Protein AF-0000000075635005 (afdb_homodimer)

Sequence (986 aa):
MWQLSVVVLLAVATGSGFGANILHRALMYGLAAKGHNVTALSVDVEDNPPPDVHFIKIEGVYEALFEEDSEGLDFFAMGELGPFAMVSMFNEYMVSGCEVALRSEGVRTLVRYPDDFKFDVIINDFLLGPCLSALAQHKFGRPPYIGATAFHGLSSTAPLSGAYSYSGLIPHNEFDAPEGMSYTERFMNFLYNHWEEVSKSYQVYDKIDEMVRRINPDIPHVGQIEKDARIILLNSHPVVQYSEPAMPNVISVGGMQITEPKQLPDDLKSIVENAEQGVILFSLGTNVRSDLLGNDRVVEILNAMEQLPQYNFLWKFESDSMPMKIPKNVHIRKWIPQNDLLAHPNSKLFITHSGLLSTQEAIWHGVPIIGFPAFADQNRNINYCVQLGVARRLSLRKINSQDLVTAIRQIMTDQSYRDKMTQLSKLFRDQKESPLERAVWWVEWVLRNPAGSTVMQSNAVNIGWVSKYSLDVIVPLVMAAVVVLQLGPDCRKMWQLSVVVLLAVATGSGFGANILHRALMYGLAAKGHNVTALSVDVEDNPPPDVHFIKIEGVYEALFEEDSEGLDFFAMGELGPFAMVSMFNEYMVSGCEVALRSEGVRTLVRYPDDFKFDVIINDFLLGPCLSALAQHKFGRPPYIGATAFHGLSSTAPLSGAYSYSGLIPHNEFDAPEGMSYTERFMNFLYNHWEEVSKSYQVYDKIDEMVRRINPDIPHVGQIEKDARIILLNSHPVVQYSEPAMPNVISVGGMQITEPKQLPDDLKSIVENAEQGVILFSLGTNVRSDLLGNDRVVEILNAMEQLPQYNFLWKFESDSMPMKIPKNVHIRKWIPQNDLLAHPNSKLFITHSGLLSTQEAIWHGVPIIGFPAFADQNRNINYCVQLGVARRLSLRKINSQDLVTAIRQIMTDQSYRDKMTQLSKLFRDQKESPLERAVWWVEWVLRNPAGSTVMQSNAVNIGWVSKYSLDVIVPLVMAAVVVLQLGPDCRK

Foldseek 3Di:
DPPDPAFEEEEEELDLAPVWVLLVLLLQLLLVVVPHAYEYAYCDDDPDDDPSYHYQHQPDLNCQADPDVHVHPPLLVQLPDDLLVNLLVQQVSLLVSLVSRCPGVSLVVLLPPDQQDAGQEYEYAPSSHLQSVLLNCVSRVNHAYEYETQDDFLLSLCLQFLGDDDLLQAAGLFQQDFRPHDPVRSVVSVVSSLCSVVCCVPSHQVSSQVVNVVVPVPGPRSSVSSNRHLAYEHQDDVLQAPDDDHAQRYDHLHCSSQDDADDFDPVVCVLQVPLPLFEEEADAGRPDAPQPLDQVLLVQQQLLVQVPQSYAYEHQHQDPDHPDDRHPRYHYDVDGPLLNRLLDPRHAEYEYQQDRNNSSSNLLNQHAYEHAHRGGNRSRSQSVCVVLVQYHYDHSVPDGSVVVNVRVVCSSPPCVNSVSSVVSNCVSPPDPDHSSVVSSVVVVVCSVPVPNSSVSHDCSSVDDPCVSVVVVPVVVVVVVVVVCVCPDPPVVD/DPPDPAFEEEEEELDLAPVWVLLVLLLQLLLVVVPHAYEYAYCDDDPDDDPSYHYQHQPDLNCQADPDVHPHPPLLVQLPDDLLVNLLVQQVSLLVSLVSRCPGVSLVVLLPPDQQDAGQEYEYAPSSHLQSVLLNCVSRVNHAYEYETQDDFLLSLCLQFLGDDDLLQAAGLFQQDFRPDDPVRSVVSVVSSLCSVVCCVPSHQVSSQVVNCVVPVPGPRSSVSSNRHLAYEHQDDVLQAPDDDHAQRYDHLHCSSQDDADDFPPVVVVLQVPLPLFEEEAEAGRPDAPQPLDQVLLVQQQLLVQVPQSYAYEHQHQDPDHPDDRHPRYHYDVDGPLLNRLLDPRHAEYEYQQDRNNSSSNLLNQHAYEHAHRGGNRSRSQSVCVVLVQYHYDHSVPDGSVVVNVRVCCSSPPCVNSVSSVVSNCVSPPDPDHSSVVSSVVVVVCSVPVPNSSVSHDCSSVDDPCVSVVVVPVVVVVVVVVVCVCPDPPNVD

Nearest PDB structures (foldseek):
  2o6l-assembly1_B  TM=9.512E-01  e=5.971E-15  Homo sapiens
  2o6l-assembly1_A  TM=9.530E-01  e=8.241E-15  Homo sapiens
  7yf5-assembly1_A  TM=9.350E-01  e=2.287E-14  Homo sapiens
  7cjx-assembly2_B  TM=9.407E-01  e=2.287E-14  Homo sapiens
  8sfu-assembly2_B  TM=7.280E-01  e=3.234E-18  Tetranychus urticae

Secondary structure (DSSP, 8-state):
---PPP-EEEEEE----HHHHHHHHHHHHHHHHTT-EEEEEESS--SS--TTEEEEE-TTHHHHHH-TTS----HHHHTTS-HHHHHHHHHHHHHHHHHHHHTSHHHHHHHTS-TT---SEEEEEGGG-SHHHHHHHHHTT---EEEEESS--GGGGHHHH-PPP-TTTS--TT----SS--HHHHHHHHHHHHHHHHHHIIIIIHHHHHHHHHH-TTSPPHHHHHTTEEEEEES--TTTS----B-TTEEE-TTTT-PPPPPPPHHHHHHHHT-TT-EEEEE-TTTS-GGGS-HHHHHHHHHHHHT-TTSEEEEE-S-S--SSPPPTTEEEES---HHHHHTSTTEEEEEE---HHHHHHHHHHT--EEE---STTHHHHHHHHHHTTSEEE--STT--HHHHHHHHHHHHH-HHHHHHHHHHHHHHH--SS-HHHHHHHHHHHHHH-TTGGGGG--GGGGS-HHHHTTHHHHHHHHHHHHHHHHHSGGGG-/---PPP-EEEEEE----HHHHHHHHHHHHHHHHTT-EEEEEESS--SS--TTEEEEE-TTHHHHHH-TTS----HHHHTTS-HHHHHHHHHHHHHHHHHHHHTSHHHHHHHTS-TT---SEEEEEGGG-SHHHHHHHHHTT---EEEEESS--GGGGHHHH-PPP-TTTS--TT----SS--HHHHHHHHHHHHHHHHHHIIIIIHHHHHHHHHH-TTSPPHHHHHTTEEEEEES--TTTS----B-TTEEE-TTTT-PPPPPPPHHHHHHHHT-TT-EEEEE-TTTS-GGGS-HHHHHHHHHHHHT-TTSEEEEE-S-S--SSPPPTTEEEES---HHHHHHSTTEEEEEE---HHHHHHHHHHT--EEE---STTHHHHHHHHHHTTSEEE--STT--HHHHHHHHHHHHH-HHHHHHHHHHHHHHH--SS-HHHHHHHHHHHHHH-TTGGGGG--GGGGS-HHHHTTHHHHHHHHHHHHHHHHHSGGG--

pLDDT: mean 89.86, std 10.57, range [29.72, 98.81]

Structure (mmCIF, N/CA/C/O backbone):
data_AF-0000000075635005-model_v1
#
loop_
_entity.id
_entity.type
_entity.pdbx_description
1 polymer UDP-glucuronosyltransferase
#
loop_
_atom_site.group_PDB
_atom_site.id
_atom_site.type_symbol
_atom_site.label_atom_id
_atom_site.label_alt_id
_atom_site.label_comp_id
_atom_site.label_asym_id
_atom_site.label_entity_id
_atom_site.label_seq_id
_atom_site.pdbx_PDB_ins_code
_atom_site.Cartn_x
_atom_site.Cartn_y
_atom_site.Cartn_z
_atom_site.occupancy
_atom_site.B_iso_or_equiv
_atom_site.auth_seq_id
_atom_site.auth_comp_id
_atom_site.auth_asym_id
_atom_site.auth_atom_id
_atom_site.pdbx_PDB_model_num
ATOM 1 N N . MET A 1 1 ? 13.18 -12.695 18.797 1 37.03 1 MET A N 1
ATOM 2 C CA . MET A 1 1 ? 13.219 -11.234 18.812 1 37.03 1 MET A CA 1
ATOM 3 C C . MET A 1 1 ? 14.609 -10.727 18.438 1 37.03 1 MET A C 1
ATOM 5 O O . MET A 1 1 ? 15.602 -11.109 19.062 1 37.03 1 MET A O 1
ATOM 9 N N . TRP A 1 2 ? 14.844 -10.438 17.219 1 46.59 2 TRP A N 1
ATOM 10 C CA . TRP A 1 2 ? 16.188 -10.039 16.812 1 46.59 2 TRP A CA 1
ATOM 11 C C . TRP A 1 2 ? 16.719 -8.93 17.703 1 46.59 2 TRP A C 1
ATOM 13 O O . TRP A 1 2 ? 16 -7.977 18.031 1 46.59 2 TRP A O 1
ATOM 23 N N . GLN A 1 3 ? 17.484 -9.281 18.672 1 56.91 3 GLN A N 1
ATOM 24 C CA . GLN A 1 3 ? 18.109 -8.281 19.531 1 56.91 3 GLN A CA 1
ATOM 25 C C . GLN A 1 3 ? 19.016 -7.359 18.734 1 56.91 3 GLN A C 1
ATOM 27 O O . GLN A 1 3 ? 20.016 -7.805 18.172 1 56.91 3 GLN A O 1
ATOM 32 N N . LEU A 1 4 ? 18.469 -6.418 18.094 1 65.31 4 LEU A N 1
ATOM 33 C CA . LEU A 1 4 ? 19.266 -5.426 17.391 1 65.31 4 LEU A CA 1
ATOM 34 C C . LEU A 1 4 ? 20.188 -4.691 18.359 1 65.31 4 LEU A C 1
ATOM 36 O O . LEU A 1 4 ? 19.781 -4.324 19.453 1 65.31 4 LEU A O 1
ATOM 40 N N . SER A 1 5 ? 21.484 -4.793 18.109 1 71.56 5 SER A N 1
ATOM 41 C CA . SER A 1 5 ? 22.438 -3.982 18.859 1 71.56 5 SER A CA 1
ATOM 42 C C . SER A 1 5 ? 22.125 -2.496 18.75 1 71.56 5 SER A C 1
ATOM 44 O O . SER A 1 5 ? 21.422 -2.08 17.812 1 71.56 5 SER A O 1
ATOM 46 N N . VAL A 1 6 ? 22.484 -1.845 19.719 1 76.38 6 VAL A N 1
ATOM 47 C CA . VAL A 1 6 ? 22.359 -0.391 19.75 1 76.38 6 VAL A CA 1
ATOM 48 C C . VAL A 1 6 ? 23.062 0.214 18.531 1 76.38 6 VAL A C 1
ATOM 50 O O . VAL A 1 6 ? 24.188 -0.155 18.203 1 76.38 6 VAL A O 1
ATOM 53 N N . VAL A 1 7 ? 22.203 0.984 17.812 1 87.25 7 VAL A N 1
ATOM 54 C CA . VAL A 1 7 ? 22.75 1.587 16.594 1 87.25 7 VAL A CA 1
ATOM 55 C C . VAL A 1 7 ? 22.766 3.107 16.734 1 87.25 7 VAL A C 1
ATOM 57 O O . VAL A 1 7 ? 22.172 3.656 17.672 1 87.25 7 VAL A O 1
ATOM 60 N N . VAL A 1 8 ? 23.531 3.74 15.922 1 92.5 8 VAL A N 1
ATOM 61 C CA . VAL A 1 8 ? 23.641 5.195 15.852 1 92.5 8 VAL A CA 1
ATOM 62 C C . VAL A 1 8 ? 22.969 5.707 14.578 1 92.5 8 VAL A C 1
ATOM 64 O O . VAL A 1 8 ? 23.266 5.234 13.477 1 92.5 8 VAL A O 1
ATOM 67 N N . LEU A 1 9 ? 22.031 6.637 14.773 1 96.38 9 LEU A N 1
ATOM 68 C CA . LEU A 1 9 ? 21.266 7.137 13.633 1 96.38 9 LEU A CA 1
ATOM 69 C C . LEU A 1 9 ? 21.406 8.648 13.516 1 96.38 9 LEU A C 1
ATOM 71 O O . LEU A 1 9 ? 21.625 9.344 14.516 1 96.38 9 LEU A O 1
ATOM 75 N N . LEU A 1 10 ? 21.297 9.156 12.289 1 96.81 10 LEU A N 1
ATOM 76 C CA . LEU A 1 10 ? 21.203 10.586 12.008 1 96.81 10 LEU A CA 1
ATOM 77 C C . LEU A 1 10 ? 19.812 10.945 11.492 1 96.81 10 LEU A C 1
ATOM 79 O O . LEU A 1 10 ? 19.359 10.383 10.5 1 96.81 10 LEU A O 1
ATOM 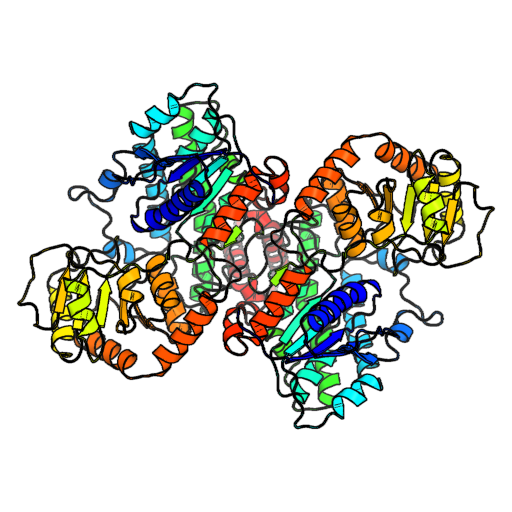83 N N . ALA A 1 11 ? 19.156 11.766 12.18 1 95.19 11 ALA A N 1
ATOM 84 C CA . ALA A 1 11 ? 17.891 12.336 11.727 1 95.19 11 ALA A CA 1
ATOM 85 C C . ALA A 1 11 ? 18.078 13.758 11.219 1 95.19 11 ALA A C 1
ATOM 87 O O . ALA A 1 11 ? 18.594 14.617 11.938 1 95.19 11 ALA A O 1
ATOM 88 N N . VAL A 1 12 ? 17.672 13.945 9.969 1 91.75 12 VAL A N 1
ATOM 89 C CA . VAL A 1 12 ? 17.75 15.273 9.367 1 91.75 12 VAL A CA 1
ATOM 90 C C . VAL A 1 12 ? 16.344 15.867 9.258 1 91.75 12 VAL A C 1
ATOM 92 O O . VAL A 1 12 ? 15.539 15.406 8.453 1 91.75 12 VAL A O 1
ATOM 95 N N . ALA A 1 13 ? 16.094 16.812 10.078 1 85.62 13 ALA A N 1
ATOM 96 C CA . ALA A 1 13 ? 14.773 17.438 10.125 1 85.62 13 ALA A CA 1
ATOM 97 C C . ALA A 1 13 ? 14.859 18.922 9.734 1 85.62 13 ALA A C 1
ATOM 99 O O . ALA A 1 13 ? 15.203 19.766 10.562 1 85.62 13 ALA A O 1
ATOM 100 N N . THR A 1 14 ? 14.5 19.156 8.477 1 76.56 14 THR A N 1
ATOM 101 C CA . THR A 1 14 ? 14.727 20.5 7.957 1 76.56 14 THR A CA 1
ATOM 102 C C . THR A 1 14 ? 13.406 21.266 7.832 1 76.56 14 THR A C 1
ATOM 104 O O . THR A 1 14 ? 13.406 22.469 7.551 1 76.56 14 THR A O 1
ATOM 107 N N . GLY A 1 15 ? 12.383 20.484 7.965 1 67.62 15 GLY A N 1
ATOM 108 C CA . GLY A 1 15 ? 11.109 21.156 7.762 1 67.62 15 GLY A CA 1
ATOM 109 C C . GLY A 1 15 ? 10.883 22.297 8.742 1 67.62 15 GLY A C 1
ATOM 110 O O . GLY A 1 15 ? 11.086 22.125 9.945 1 67.62 15 GLY A O 1
ATOM 111 N N . SER A 1 16 ? 10.586 23.391 8.227 1 57.59 16 SER A N 1
ATOM 112 C CA . SER A 1 16 ? 10.547 24.625 9.008 1 57.59 16 SER A CA 1
ATOM 113 C C . SER A 1 16 ? 9.234 24.766 9.766 1 57.59 16 SER A C 1
ATOM 115 O O . SER A 1 16 ? 9.102 25.609 10.648 1 57.59 16 SER A O 1
ATOM 117 N N . GLY A 1 17 ? 8.336 23.875 9.438 1 65.75 17 GLY A N 1
ATOM 118 C CA . GLY A 1 17 ? 7.109 24.031 10.203 1 65.75 17 GLY A CA 1
ATOM 119 C C . GLY A 1 17 ? 7.137 23.297 11.531 1 65.75 17 GLY A C 1
ATOM 120 O O . GLY A 1 17 ? 7.582 22.156 11.609 1 65.75 17 GLY A O 1
ATOM 121 N N . PHE A 1 18 ? 6.75 24.062 12.547 1 67.19 18 PHE A N 1
ATOM 122 C CA . PHE A 1 18 ? 6.75 23.5 13.898 1 67.19 18 PHE A CA 1
ATOM 123 C C . PHE A 1 18 ? 5.973 22.188 13.938 1 67.19 18 PHE A C 1
ATOM 125 O O . PHE A 1 18 ? 6.395 21.234 14.594 1 67.19 18 PHE A O 1
ATOM 132 N N . GLY A 1 19 ? 4.941 22.188 13.203 1 73.81 19 GLY A N 1
ATOM 133 C CA . GLY A 1 19 ? 4.117 20.984 13.188 1 73.81 19 GLY A CA 1
ATOM 134 C C . GLY A 1 19 ? 4.84 19.766 12.633 1 73.81 19 GLY A C 1
ATOM 135 O O . GLY A 1 19 ? 4.703 18.672 13.164 1 73.81 19 GLY A O 1
ATOM 136 N N . ALA A 1 20 ? 5.598 20 11.672 1 78 20 ALA A N 1
ATOM 137 C CA . ALA A 1 20 ? 6.34 18.906 11.062 1 78 20 ALA A CA 1
ATOM 138 C C . ALA A 1 20 ? 7.34 18.297 12.047 1 78 20 ALA A C 1
ATOM 140 O O . ALA A 1 20 ? 7.562 17.094 12.055 1 78 20 ALA A O 1
ATOM 141 N N . ASN A 1 21 ? 7.844 19.156 12.844 1 85.12 21 ASN A N 1
ATOM 142 C CA . ASN A 1 21 ? 8.883 18.703 13.758 1 85.12 21 ASN A CA 1
ATOM 143 C C . ASN A 1 21 ? 8.297 17.875 14.906 1 85.12 21 ASN A C 1
ATOM 145 O O . ASN A 1 21 ? 9 17.094 15.539 1 85.12 21 ASN A O 1
ATOM 149 N N . ILE A 1 22 ? 7.02 18.078 15.133 1 86.69 22 ILE A N 1
ATOM 150 C CA . ILE A 1 22 ? 6.367 17.281 16.156 1 86.69 22 ILE A CA 1
ATOM 151 C C . ILE A 1 22 ? 6.398 15.805 15.75 1 86.69 22 ILE A C 1
ATOM 153 O O . ILE A 1 22 ? 6.703 14.938 16.562 1 86.69 22 ILE A O 1
ATOM 157 N N . LEU A 1 23 ? 6.148 15.555 14.555 1 89.62 23 LEU A N 1
ATOM 158 C CA . LEU A 1 23 ? 6.148 14.188 14.047 1 89.62 23 LEU A CA 1
ATOM 159 C C . LEU A 1 23 ? 7.551 13.594 14.086 1 89.62 23 LEU A C 1
ATOM 161 O O . LEU A 1 23 ? 7.738 12.453 14.523 1 89.62 23 LEU A O 1
ATOM 165 N N . HIS A 1 24 ? 8.477 14.32 13.633 1 91.75 24 HIS A N 1
ATOM 166 C CA . HIS A 1 24 ? 9.852 13.836 13.594 1 91.75 24 HIS A CA 1
ATOM 167 C C . HIS A 1 24 ? 10.383 13.578 15.008 1 91.75 24 HIS A C 1
ATOM 169 O O . HIS A 1 24 ? 11.109 12.609 15.234 1 91.75 24 HIS A O 1
ATOM 175 N N . ARG A 1 25 ? 10.016 14.43 15.891 1 91.88 25 ARG A N 1
ATOM 176 C CA . ARG A 1 25 ? 10.43 14.242 17.281 1 91.88 25 ARG A CA 1
ATOM 177 C C . ARG A 1 25 ? 9.867 12.945 17.859 1 91.88 25 ARG A C 1
ATOM 179 O O . ARG A 1 25 ? 10.547 12.234 18.594 1 91.88 25 ARG A O 1
ATOM 186 N N . ALA A 1 26 ? 8.617 12.742 17.547 1 93.38 26 ALA A N 1
ATOM 187 C CA . ALA A 1 26 ? 8.008 11.492 18 1 93.38 26 ALA A CA 1
ATOM 188 C C . ALA A 1 26 ? 8.812 10.289 17.531 1 93.38 26 ALA A C 1
ATOM 190 O O . ALA A 1 26 ? 9.062 9.359 18.297 1 93.38 26 ALA A O 1
ATOM 191 N N . LEU A 1 27 ? 9.219 10.297 16.297 1 95.44 27 LEU A N 1
ATOM 192 C CA . LEU A 1 27 ? 10.008 9.203 15.742 1 95.44 27 LEU A CA 1
ATOM 193 C C . LEU A 1 27 ? 11.359 9.102 16.438 1 95.44 27 LEU A C 1
ATOM 195 O O . LEU A 1 27 ? 11.766 8.008 16.859 1 95.44 27 LEU A O 1
ATOM 199 N N . MET A 1 28 ? 12.055 10.266 16.625 1 95.25 28 MET A N 1
ATOM 200 C CA . MET A 1 28 ? 13.375 10.289 17.266 1 95.25 28 MET A CA 1
ATOM 201 C C . MET A 1 28 ? 13.297 9.758 18.688 1 95.25 28 MET A C 1
ATOM 203 O O . MET A 1 28 ? 14.117 8.93 19.094 1 95.25 28 MET A O 1
ATOM 207 N N . TYR A 1 29 ? 12.328 10.188 19.375 1 95 29 TYR A N 1
ATOM 208 C CA . TYR A 1 29 ? 12.188 9.781 20.766 1 95 29 TYR A CA 1
ATOM 209 C C . TYR A 1 29 ? 11.766 8.32 20.875 1 95 29 TYR A C 1
ATOM 211 O O . TYR A 1 29 ? 12.164 7.613 21.797 1 95 29 TYR A O 1
ATOM 219 N N . GLY A 1 30 ? 10.898 7.875 19.922 1 95.31 30 GLY A N 1
ATOM 220 C CA . GLY A 1 30 ? 10.555 6.461 19.875 1 95.31 30 GLY A CA 1
ATOM 221 C C . GLY A 1 30 ? 11.75 5.559 19.641 1 95.31 30 GLY A C 1
ATOM 222 O O . GLY A 1 30 ? 11.867 4.5 20.266 1 95.31 30 GLY A O 1
ATOM 223 N N . LEU A 1 31 ? 12.617 5.957 18.781 1 96.56 31 LEU A N 1
ATOM 224 C CA . LEU A 1 31 ? 13.828 5.195 18.5 1 96.56 31 LEU A CA 1
ATOM 225 C C . LEU A 1 31 ? 14.766 5.199 19.703 1 96.56 31 LEU A C 1
ATOM 227 O O . LEU A 1 31 ? 15.344 4.168 20.047 1 96.56 31 LEU A O 1
ATOM 231 N N . ALA A 1 32 ? 14.891 6.375 20.344 1 96.31 32 ALA A N 1
ATOM 232 C CA . ALA A 1 32 ? 15.719 6.488 21.547 1 96.31 32 ALA A CA 1
ATOM 233 C C . ALA A 1 32 ? 15.18 5.598 22.672 1 96.31 32 ALA A C 1
ATOM 235 O O . ALA A 1 32 ? 15.953 4.98 23.406 1 96.31 32 ALA A O 1
ATOM 236 N N . ALA A 1 33 ? 13.883 5.582 22.797 1 94.62 33 ALA A N 1
ATOM 237 C CA . ALA A 1 33 ? 13.242 4.77 23.828 1 94.62 33 ALA A CA 1
ATOM 238 C C . ALA A 1 33 ? 13.555 3.289 23.641 1 94.62 33 ALA A C 1
ATOM 240 O O . ALA A 1 33 ? 13.531 2.512 24.594 1 94.62 33 ALA A O 1
ATOM 241 N N . LYS A 1 34 ? 13.805 2.871 22.438 1 94.25 34 LYS A N 1
ATOM 242 C CA . LYS A 1 34 ? 14.148 1.484 22.141 1 94.25 34 LYS A CA 1
ATOM 243 C C . LYS A 1 34 ? 15.641 1.237 22.344 1 94.25 34 LYS A C 1
ATOM 245 O O . LYS A 1 34 ? 16.141 0.134 22.094 1 94.25 34 LYS A O 1
ATOM 250 N N . GLY A 1 35 ? 16.406 2.293 22.672 1 93.81 35 GLY A N 1
ATOM 251 C CA . GLY A 1 35 ? 17.812 2.127 23.016 1 93.81 35 GLY A CA 1
ATOM 252 C C . GLY A 1 35 ? 18.766 2.617 21.938 1 93.81 35 GLY A C 1
ATOM 253 O O . GLY A 1 35 ? 19.984 2.486 22.062 1 93.81 35 GLY A O 1
ATOM 254 N N . HIS A 1 36 ? 18.281 3.221 20.922 1 95.88 36 HIS A N 1
ATOM 255 C CA . HIS A 1 36 ? 19.141 3.723 19.844 1 95.88 36 HIS A CA 1
ATOM 256 C C . HIS A 1 36 ? 19.672 5.113 20.172 1 95.88 36 HIS A C 1
ATOM 258 O O . HIS A 1 36 ? 19.031 5.867 20.906 1 95.88 36 HIS A O 1
ATOM 264 N N . ASN A 1 37 ? 20.844 5.414 19.688 1 96.5 37 ASN A N 1
ATOM 265 C CA . ASN A 1 37 ? 21.406 6.754 19.781 1 96.5 37 ASN A CA 1
ATOM 266 C C . ASN A 1 37 ? 21.031 7.609 18.578 1 96.5 37 ASN A C 1
ATOM 268 O O . ASN A 1 37 ? 21.391 7.273 17.438 1 96.5 37 ASN A O 1
ATOM 272 N N . VAL A 1 38 ? 20.406 8.742 18.875 1 97.12 38 VAL A N 1
ATOM 273 C CA . VAL A 1 38 ? 19.891 9.555 17.781 1 97.12 38 VAL A CA 1
ATOM 274 C C . VAL A 1 38 ? 20.594 10.906 17.766 1 97.12 38 VAL A C 1
ATOM 276 O O . VAL A 1 38 ? 20.547 11.648 18.75 1 97.12 38 VAL A O 1
ATOM 279 N N . THR A 1 39 ? 21.312 11.211 16.719 1 96.25 39 THR A N 1
ATOM 280 C CA . THR A 1 39 ? 21.766 12.562 16.438 1 96.25 39 THR A CA 1
ATOM 281 C C . THR A 1 39 ? 20.797 13.266 15.477 1 96.25 39 THR A C 1
ATOM 283 O O . THR A 1 39 ? 20.516 12.758 14.391 1 96.25 39 THR A O 1
ATOM 286 N N . ALA A 1 40 ? 20.328 14.406 15.922 1 95 40 ALA A N 1
ATOM 287 C CA . ALA A 1 40 ? 19.344 15.125 15.125 1 95 40 ALA A CA 1
ATOM 288 C C . ALA A 1 40 ? 19.906 16.453 14.609 1 95 40 ALA A C 1
ATOM 290 O O . ALA A 1 40 ? 20.203 17.344 15.398 1 95 40 ALA A O 1
ATOM 291 N N . LEU A 1 41 ? 20.141 16.516 13.32 1 93.25 41 LEU A N 1
ATOM 292 C CA . LEU A 1 41 ? 20.359 17.797 12.664 1 93.25 41 LEU A CA 1
ATOM 293 C C . LEU A 1 41 ? 19.031 18.484 12.344 1 93.25 41 LEU A C 1
ATOM 295 O O . LEU A 1 41 ? 18.344 18.109 11.383 1 93.25 41 LEU A O 1
ATOM 299 N N . SER A 1 42 ? 18.672 19.469 13.172 1 90.69 42 SER A N 1
ATOM 300 C CA . SER A 1 42 ? 17.297 19.938 13.125 1 90.69 42 SER A CA 1
ATOM 301 C C . SER A 1 42 ? 17.219 21.453 13.25 1 90.69 42 SER A C 1
ATOM 303 O O . SER A 1 42 ? 18.062 22.078 13.883 1 90.69 42 SER A O 1
ATOM 305 N N . VAL A 1 43 ? 16.203 21.953 12.617 1 85.56 43 VAL A N 1
ATOM 306 C CA . VAL A 1 43 ? 15.93 23.375 12.75 1 85.56 43 VAL A CA 1
ATOM 307 C C . VAL A 1 43 ? 15.289 23.656 14.109 1 85.56 43 VAL A C 1
ATOM 309 O O . VAL A 1 43 ? 15.391 24.766 14.633 1 85.56 43 VAL A O 1
ATOM 312 N N . ASP A 1 44 ? 14.602 22.641 14.586 1 83.38 44 ASP A N 1
ATOM 313 C CA . ASP A 1 44 ? 13.914 22.719 15.867 1 83.38 44 ASP A CA 1
ATOM 314 C C . ASP A 1 44 ? 14.594 21.828 16.906 1 83.38 44 ASP A C 1
ATOM 316 O O . ASP A 1 44 ? 14.75 20.625 16.703 1 83.38 44 ASP A O 1
ATOM 320 N N . VAL A 1 45 ? 15.031 22.484 18.016 1 86.81 45 VAL A N 1
ATOM 321 C CA . VAL A 1 45 ? 15.742 21.734 19.031 1 86.81 45 VAL A CA 1
ATOM 322 C C . VAL A 1 45 ? 15 21.844 20.359 1 86.81 45 VAL A C 1
ATOM 324 O O . VAL A 1 45 ? 14.219 22.766 20.578 1 86.81 45 VAL A O 1
ATOM 327 N N . GLU A 1 46 ? 15.156 20.844 21.094 1 86.69 46 GLU A N 1
ATOM 328 C CA . GLU A 1 46 ? 14.594 20.812 22.453 1 86.69 46 GLU A CA 1
ATOM 329 C C . GLU A 1 46 ? 15.68 21.016 23.5 1 86.69 46 GLU A C 1
ATOM 331 O O . GLU A 1 46 ? 16.797 20.516 23.359 1 86.69 46 GLU A O 1
ATOM 336 N N . ASP A 1 47 ? 15.297 21.688 24.531 1 86.06 47 ASP A N 1
ATOM 337 C CA . ASP A 1 47 ? 16.266 22 25.578 1 86.06 47 ASP A CA 1
ATOM 338 C C . ASP A 1 47 ? 16.609 20.766 26.406 1 86.06 47 ASP A C 1
ATOM 340 O O . ASP A 1 47 ? 17.766 20.594 26.828 1 86.06 47 ASP A O 1
ATOM 344 N N . ASN A 1 48 ? 15.656 19.953 26.609 1 89.88 48 ASN A N 1
ATOM 345 C CA . ASN A 1 48 ? 15.852 18.781 27.453 1 89.88 48 ASN A CA 1
ATOM 346 C C . ASN A 1 48 ? 15.422 17.5 26.734 1 89.88 48 ASN A C 1
ATOM 348 O O . ASN A 1 48 ? 14.469 16.844 27.156 1 89.88 48 ASN A O 1
ATOM 352 N N . PRO A 1 49 ? 16.25 17.141 25.828 1 92.25 49 PRO A N 1
ATOM 353 C CA . PRO A 1 49 ? 15.906 15.906 25.125 1 92.25 49 PRO A CA 1
ATOM 354 C C . PRO A 1 49 ? 16.234 14.656 25.938 1 92.25 49 PRO A C 1
ATOM 356 O O . PRO A 1 49 ? 16.984 14.734 26.906 1 92.25 49 PRO A O 1
ATOM 359 N N . PRO A 1 50 ? 15.641 13.562 25.609 1 92.5 50 PRO A N 1
ATOM 360 C CA . PRO A 1 50 ? 16.078 12.305 26.219 1 92.5 50 PRO A CA 1
ATOM 361 C C . PRO A 1 50 ? 17.578 12.055 26.047 1 92.5 50 PRO A C 1
ATOM 363 O O . PRO A 1 50 ? 18.188 12.562 25.094 1 92.5 50 PRO A O 1
ATOM 366 N N . PRO A 1 51 ? 18.219 11.383 26.969 1 90.44 51 PRO A N 1
ATOM 367 C CA . PRO A 1 51 ? 19.672 11.227 26.984 1 90.44 51 PRO A CA 1
ATOM 368 C C . PRO A 1 51 ? 20.219 10.664 25.672 1 90.44 51 PRO A C 1
ATOM 370 O O . PRO A 1 51 ? 21.344 11.008 25.281 1 90.44 51 PRO A O 1
ATOM 373 N N . ASP A 1 52 ? 19.531 9.844 25 1 93.44 52 ASP A N 1
ATOM 374 C CA . ASP A 1 52 ? 20.062 9.195 23.797 1 93.44 52 ASP A CA 1
ATOM 375 C C . ASP A 1 52 ? 19.734 10 22.547 1 93.44 52 ASP A C 1
ATOM 377 O O . ASP A 1 52 ? 19.875 9.492 21.422 1 93.44 52 ASP A O 1
ATOM 381 N N . VAL A 1 53 ? 19.328 11.266 22.734 1 95.75 53 VAL A N 1
ATOM 382 C CA . VAL A 1 53 ? 19.062 12.148 21.609 1 95.75 53 VAL A CA 1
ATOM 383 C C . VAL A 1 53 ? 19.953 13.383 21.688 1 95.75 53 VAL A C 1
ATOM 385 O O . VAL A 1 53 ? 19.953 14.094 22.703 1 95.75 53 VAL A O 1
ATOM 388 N N . HIS A 1 54 ? 20.734 13.602 20.656 1 94.75 54 HIS A N 1
ATOM 389 C CA . HIS A 1 54 ? 21.641 14.75 20.578 1 94.75 54 HIS A CA 1
ATOM 390 C C . HIS A 1 54 ? 21.25 15.664 19.422 1 94.75 54 HIS A C 1
ATOM 392 O O . HIS A 1 54 ? 21.297 15.266 18.25 1 94.75 54 HIS A O 1
ATOM 398 N N . PHE A 1 55 ? 20.984 16.891 19.703 1 94.38 55 PHE A N 1
ATOM 399 C CA . PHE A 1 55 ? 20.562 17.844 18.688 1 94.38 55 PHE A CA 1
ATOM 400 C C . PHE A 1 55 ? 21.75 18.656 18.188 1 94.38 55 PHE A C 1
ATOM 402 O O . PHE A 1 55 ? 22.594 19.078 18.969 1 94.38 55 PHE A O 1
ATOM 409 N N . ILE A 1 56 ? 21.828 18.797 16.922 1 93.25 56 ILE A N 1
ATOM 410 C CA . ILE A 1 56 ? 22.625 19.797 16.219 1 93.25 56 ILE A CA 1
ATOM 411 C C . ILE A 1 56 ? 21.719 20.797 15.516 1 93.25 56 ILE A C 1
ATOM 413 O O . ILE A 1 56 ? 21.016 20.453 14.57 1 93.25 56 ILE A O 1
ATOM 417 N N . LYS A 1 57 ? 21.75 22.016 15.953 1 91.5 57 LYS A N 1
ATOM 418 C CA . LYS A 1 57 ? 20.781 23.016 15.477 1 91.5 57 LYS A CA 1
ATOM 419 C C . LYS A 1 57 ? 21.203 23.578 14.125 1 91.5 57 LYS A C 1
ATOM 421 O O . LYS A 1 57 ? 22.375 23.906 13.922 1 91.5 57 LYS A O 1
ATOM 426 N N . ILE A 1 58 ? 20.297 23.641 13.227 1 90.12 58 ILE A N 1
ATOM 427 C CA . ILE A 1 58 ? 20.453 24.406 11.992 1 90.12 58 ILE A CA 1
ATOM 428 C C . ILE A 1 58 ? 19.984 25.844 12.219 1 90.12 58 ILE A C 1
ATOM 430 O O . ILE A 1 58 ? 18.781 26.125 12.234 1 90.12 58 ILE A O 1
ATOM 434 N N . GLU A 1 59 ? 20.812 26.672 12.289 1 85.94 59 GLU A N 1
ATOM 435 C CA . GLU A 1 59 ? 20.516 28.062 12.602 1 85.94 59 GLU A CA 1
ATOM 436 C C . GLU A 1 59 ? 20.016 28.812 11.367 1 85.94 59 GLU A C 1
ATOM 438 O O . GLU A 1 59 ? 20.422 28.5 10.25 1 85.94 59 GLU A O 1
ATOM 443 N N . GLY A 1 60 ? 19.172 29.75 11.562 1 77.38 60 GLY A N 1
ATOM 444 C CA . GLY A 1 60 ? 18.844 30.734 10.539 1 77.38 60 GLY A CA 1
ATOM 445 C C . GLY A 1 60 ? 17.641 30.359 9.695 1 77.38 60 GLY A C 1
ATOM 446 O O . GLY A 1 60 ? 17.031 31.203 9.055 1 77.38 60 GLY A O 1
ATOM 447 N N . VAL A 1 61 ? 17.328 29.109 9.703 1 74.44 61 VAL A N 1
ATOM 448 C CA . VAL A 1 61 ? 16.281 28.672 8.789 1 74.44 61 VAL A CA 1
ATOM 449 C C . VAL A 1 61 ? 14.922 29.188 9.289 1 74.44 61 VAL A C 1
ATOM 451 O O . VAL A 1 61 ? 14.172 29.812 8.539 1 74.44 61 VAL A O 1
ATOM 454 N N . TYR A 1 62 ? 14.547 28.922 10.508 1 67.69 62 TYR A N 1
ATOM 455 C CA . TYR A 1 62 ? 13.305 29.406 11.086 1 67.69 62 TYR A CA 1
ATOM 456 C C . TYR A 1 62 ? 13.211 30.922 10.969 1 67.69 62 TYR A C 1
ATOM 458 O O . TYR A 1 62 ? 12.164 31.453 10.602 1 67.69 62 TYR A O 1
ATOM 466 N N . GLU A 1 63 ? 14.352 31.516 11.266 1 67.62 63 GLU A N 1
ATOM 467 C CA . GLU A 1 63 ? 14.414 32.969 11.25 1 67.62 63 GLU A CA 1
ATOM 468 C C . GLU A 1 63 ? 14.211 33.531 9.836 1 67.62 63 GLU A C 1
ATOM 470 O O . GLU A 1 63 ? 13.539 34.531 9.648 1 67.62 63 GLU A O 1
ATOM 475 N N . ALA A 1 64 ? 14.805 32.844 8.938 1 67.31 64 ALA A N 1
ATOM 476 C CA . ALA A 1 64 ? 14.719 33.281 7.551 1 67.31 64 ALA A CA 1
ATOM 477 C C . ALA A 1 64 ? 13.305 33.094 7 1 67.31 64 ALA A C 1
ATOM 479 O O . ALA A 1 64 ? 12.844 33.906 6.18 1 67.31 64 ALA A O 1
ATOM 480 N N . LEU A 1 65 ? 12.656 32.156 7.578 1 63.41 65 LEU A N 1
ATOM 481 C CA . LEU A 1 65 ? 11.352 31.812 7.02 1 63.41 65 LEU A CA 1
ATOM 482 C C . LEU A 1 65 ? 10.234 32.5 7.816 1 63.41 65 LEU A C 1
ATOM 484 O O . LEU A 1 65 ? 9.18 32.812 7.266 1 63.41 65 LEU A O 1
ATOM 488 N N . PHE A 1 66 ? 10.43 32.688 9.164 1 59.06 66 PHE A N 1
ATOM 489 C CA . PHE A 1 66 ? 9.336 33.156 10.008 1 59.06 66 PHE A CA 1
ATOM 490 C C . PHE A 1 66 ? 9.633 34.562 10.555 1 59.06 66 PHE A C 1
ATOM 492 O O . PHE A 1 66 ? 8.758 35.188 11.156 1 59.06 66 PHE A O 1
ATOM 499 N N . GLU A 1 67 ? 10.828 35.031 10.695 1 53.72 67 GLU A N 1
ATOM 500 C CA . GLU A 1 67 ? 11.07 36.312 11.352 1 53.72 67 GLU A CA 1
ATOM 501 C C . GLU A 1 67 ? 10.391 37.469 10.602 1 53.72 67 GLU A C 1
ATOM 503 O O . GLU A 1 67 ? 10.242 37.406 9.383 1 53.72 67 GLU A O 1
ATOM 508 N N . GLU A 1 68 ? 9.82 38.406 11.43 1 46.69 68 GLU A N 1
ATOM 509 C CA . GLU A 1 68 ? 8.961 39.562 11.273 1 46.69 68 GLU A CA 1
ATOM 510 C C . GLU A 1 68 ? 9.406 40.438 10.094 1 46.69 68 GLU A C 1
ATOM 512 O O . GLU A 1 68 ? 8.57 40.938 9.336 1 46.69 68 GLU A O 1
ATOM 517 N N . ASP A 1 69 ? 10.578 41 10.242 1 43.28 69 ASP A N 1
ATOM 518 C CA . ASP A 1 69 ? 11 42 9.281 1 43.28 69 ASP A CA 1
ATOM 519 C C . ASP A 1 69 ? 11.133 41.406 7.883 1 43.28 69 ASP A C 1
ATOM 521 O O . ASP A 1 69 ? 11.484 42.094 6.93 1 43.28 69 ASP A O 1
ATOM 525 N N . SER A 1 70 ? 11.242 40.156 7.855 1 46.19 70 SER A N 1
ATOM 526 C CA . SER A 1 70 ? 11.32 39.531 6.531 1 46.19 70 SER A CA 1
ATOM 527 C C . SER A 1 70 ? 9.938 39.438 5.891 1 46.19 70 SER A C 1
ATOM 529 O O . SER A 1 70 ? 8.922 39.469 6.586 1 46.19 70 SER A O 1
ATOM 531 N N . GLU A 1 71 ? 9.68 39.906 4.703 1 47.66 71 GLU A N 1
ATOM 532 C CA . GLU A 1 71 ? 8.438 39.656 3.988 1 47.66 71 GLU A CA 1
ATOM 533 C C . GLU A 1 71 ? 7.895 38.25 4.32 1 47.66 71 GLU A C 1
ATOM 535 O O . GLU A 1 71 ? 8.125 37.312 3.574 1 47.66 71 GLU A O 1
ATOM 540 N N . GLY A 1 72 ? 7.887 37.906 5.492 1 51.31 72 GLY A N 1
ATOM 541 C CA . GLY A 1 72 ? 7.492 36.594 6.02 1 51.31 72 GLY A CA 1
ATOM 542 C C . GLY A 1 72 ? 6.305 36 5.293 1 51.31 72 GLY A C 1
ATOM 543 O O . GLY A 1 72 ? 5.625 36.688 4.523 1 51.31 72 GLY A O 1
ATOM 544 N N . LEU A 1 73 ? 6.172 34.594 5.363 1 58.12 73 LEU A N 1
ATOM 545 C CA . LEU A 1 73 ? 5.152 33.875 4.617 1 58.12 73 LEU A CA 1
ATOM 546 C C . LEU A 1 73 ? 3.756 34.25 5.109 1 58.12 73 LEU A C 1
ATOM 548 O O . LEU A 1 73 ? 3.459 34.094 6.301 1 58.12 73 LEU A O 1
ATOM 552 N N . ASP A 1 74 ? 3.139 35.25 4.473 1 67.06 74 ASP A N 1
ATOM 553 C CA . ASP A 1 74 ? 1.71 35.469 4.668 1 67.06 74 ASP A CA 1
ATOM 554 C C . ASP A 1 74 ? 0.891 34.281 4.207 1 67.06 74 ASP A C 1
ATOM 556 O O . ASP A 1 74 ? 0.598 34.125 3.02 1 67.06 74 ASP A O 1
ATOM 560 N N . PHE A 1 75 ? 0.599 33.469 5.25 1 68.44 75 PHE A N 1
ATOM 561 C CA . PHE A 1 75 ? -0.09 32.219 4.926 1 68.44 75 PHE A CA 1
ATOM 562 C C . PHE A 1 75 ? -1.468 32.531 4.34 1 68.44 75 PHE A C 1
ATOM 564 O O . PHE A 1 75 ? -1.986 31.719 3.547 1 68.44 75 PHE A O 1
ATOM 571 N N . PHE A 1 76 ? -1.999 33.656 4.715 1 69.56 76 PHE A N 1
ATOM 572 C CA . PHE A 1 76 ? -3.262 34.062 4.102 1 69.56 76 PHE A CA 1
ATOM 573 C C . PHE A 1 76 ? -3.059 34.438 2.637 1 69.56 76 PHE A C 1
ATOM 575 O O . PHE A 1 76 ? -3.871 34.062 1.78 1 69.56 76 PHE A O 1
ATOM 582 N N . ALA A 1 77 ? -1.95 35.125 2.473 1 71 77 ALA A N 1
ATOM 583 C CA . ALA A 1 77 ? -1.633 35.469 1.095 1 71 77 ALA A CA 1
ATOM 584 C C . ALA A 1 77 ? -1.326 34.25 0.258 1 71 77 ALA A C 1
ATOM 586 O O . ALA A 1 77 ? -1.673 34.188 -0.924 1 71 77 ALA A O 1
ATOM 587 N N . MET A 1 78 ? -0.771 33.312 0.901 1 74.56 78 MET A N 1
ATOM 588 C CA . MET A 1 78 ? -0.461 32.062 0.218 1 74.56 78 MET A CA 1
ATOM 589 C C . MET A 1 78 ? -1.737 31.359 -0.235 1 74.56 78 MET A C 1
ATOM 591 O O . MET A 1 78 ? -1.75 30.703 -1.272 1 74.56 78 MET A O 1
ATOM 595 N N . GLY A 1 79 ? -2.729 31.5 0.535 1 74.12 79 GLY A N 1
ATOM 596 C CA . GLY A 1 79 ? -3.998 30.875 0.208 1 74.12 79 GLY A CA 1
ATOM 597 C C . GLY A 1 79 ? -4.633 31.422 -1.052 1 74.12 79 GLY A C 1
ATOM 598 O O . GLY A 1 79 ? -5.516 30.797 -1.638 1 74.12 79 GLY A O 1
ATOM 599 N N . GLU A 1 80 ? -4.121 32.531 -1.443 1 77.19 80 GLU A N 1
ATOM 600 C CA . GLU A 1 80 ? -4.684 33.188 -2.627 1 77.19 80 GLU A CA 1
ATOM 601 C C . GLU A 1 80 ? -3.92 32.781 -3.887 1 77.19 80 GLU A C 1
ATOM 603 O O . GLU A 1 80 ? -4.359 33.062 -5.004 1 77.19 80 GLU A O 1
ATOM 608 N N . LEU A 1 81 ? -2.908 32.125 -3.633 1 81.44 81 LEU A N 1
ATOM 609 C CA . LEU A 1 81 ? -2.113 31.703 -4.781 1 81.44 81 LEU A CA 1
ATOM 610 C C . LEU A 1 81 ? -2.779 30.547 -5.512 1 81.44 81 LEU A C 1
ATOM 612 O O . LEU A 1 81 ? -3.373 29.672 -4.879 1 81.44 81 LEU A O 1
ATOM 616 N N . GLY A 1 82 ? -2.691 30.625 -6.82 1 78.94 82 GLY A N 1
ATOM 617 C CA . GLY A 1 82 ? -3.078 29.453 -7.574 1 78.94 82 GLY A CA 1
ATOM 618 C C . GLY A 1 82 ? -2.137 28.281 -7.375 1 78.94 82 GLY A C 1
ATOM 619 O O . GLY A 1 82 ? -1.029 28.438 -6.859 1 78.94 82 GLY A O 1
ATOM 620 N N . PRO A 1 83 ? -2.551 27.156 -7.773 1 80.56 83 PRO A N 1
ATOM 621 C CA . PRO A 1 83 ? -1.772 25.953 -7.523 1 80.56 83 PRO A CA 1
ATOM 622 C C . PRO A 1 83 ? -0.393 25.984 -8.18 1 80.56 83 PRO A C 1
ATOM 624 O O . PRO A 1 83 ? 0.588 25.531 -7.582 1 80.56 83 PRO A O 1
ATOM 627 N N . PHE A 1 84 ? -0.3 26.625 -9.336 1 86.5 84 PHE A N 1
ATOM 628 C CA . PHE A 1 84 ? 0.981 26.672 -10.031 1 86.5 84 PHE A CA 1
ATOM 629 C C . PHE A 1 84 ? 1.954 27.594 -9.305 1 86.5 84 PHE A C 1
ATOM 631 O O . PHE A 1 84 ? 3.133 27.266 -9.156 1 86.5 84 PHE A O 1
ATOM 638 N N . ALA A 1 85 ? 1.385 28.656 -8.836 1 86.62 85 ALA A N 1
ATOM 639 C CA . ALA A 1 85 ? 2.199 29.594 -8.062 1 86.62 85 ALA A CA 1
ATOM 640 C C . ALA A 1 85 ? 2.635 28.969 -6.742 1 86.62 85 ALA A C 1
ATOM 642 O O . ALA A 1 85 ? 3.746 29.219 -6.27 1 86.62 85 ALA A O 1
ATOM 643 N N . MET A 1 86 ? 1.805 28.25 -6.219 1 84.62 86 MET A N 1
ATOM 644 C CA . MET A 1 86 ? 2.123 27.562 -4.965 1 84.62 86 MET A CA 1
ATOM 645 C C . MET A 1 86 ? 3.273 26.578 -5.156 1 84.62 86 MET A C 1
ATOM 647 O O . MET A 1 86 ? 4.191 26.531 -4.336 1 84.62 86 MET A O 1
ATOM 651 N N . VAL A 1 87 ? 3.221 25.828 -6.184 1 84.06 87 VAL A N 1
ATOM 652 C CA . VAL A 1 87 ? 4.285 24.875 -6.48 1 84.06 87 VAL A CA 1
ATOM 653 C C . VAL A 1 87 ? 5.605 25.609 -6.664 1 84.06 87 VAL A C 1
ATOM 655 O O . VAL A 1 87 ? 6.641 25.188 -6.148 1 84.06 87 VAL A O 1
ATOM 658 N N . SER A 1 88 ? 5.531 26.703 -7.387 1 85.75 88 SER A N 1
ATOM 659 C CA . SER A 1 88 ? 6.73 27.5 -7.609 1 85.75 88 SER A CA 1
ATOM 660 C C . SER A 1 88 ? 7.285 28.047 -6.297 1 85.75 88 SER A C 1
ATOM 662 O O . SER A 1 88 ? 8.5 28.078 -6.094 1 85.75 88 SER A O 1
ATOM 664 N N . MET A 1 89 ? 6.406 28.469 -5.512 1 83.94 89 MET A N 1
ATOM 665 C CA . MET A 1 89 ? 6.809 29 -4.211 1 83.94 89 MET A CA 1
ATOM 666 C C . MET A 1 89 ? 7.465 27.906 -3.363 1 83.94 89 MET A C 1
ATOM 668 O O . MET A 1 89 ? 8.492 28.141 -2.725 1 83.94 89 MET A O 1
ATOM 672 N N . PHE A 1 90 ? 6.906 26.766 -3.346 1 82.44 90 PHE A N 1
ATOM 673 C CA . PHE A 1 90 ? 7.469 25.656 -2.592 1 82.44 90 PHE A CA 1
ATOM 674 C C . PHE A 1 90 ? 8.852 25.281 -3.123 1 82.44 90 PHE A C 1
ATOM 676 O O . PHE A 1 90 ? 9.758 24.969 -2.35 1 82.44 90 PHE A O 1
ATOM 683 N N . ASN A 1 91 ? 8.953 25.234 -4.41 1 87.06 91 ASN A N 1
ATOM 684 C CA . ASN A 1 91 ? 10.25 24.969 -5.016 1 87.06 91 ASN A CA 1
ATOM 685 C C . ASN A 1 91 ? 11.297 25.984 -4.586 1 87.06 91 ASN A C 1
ATOM 687 O O . ASN A 1 91 ? 12.422 25.625 -4.238 1 87.06 91 ASN A O 1
ATOM 691 N N . GLU A 1 92 ? 10.883 27.203 -4.633 1 85.94 92 GLU A N 1
ATOM 692 C CA . GLU A 1 92 ? 11.797 28.266 -4.223 1 85.94 92 GLU A CA 1
ATOM 693 C C . GLU A 1 92 ? 12.156 28.141 -2.744 1 85.94 92 GLU A C 1
ATOM 695 O O . GLU A 1 92 ? 13.297 28.406 -2.354 1 85.94 92 GLU A O 1
ATOM 700 N N . TYR A 1 93 ? 11.227 27.766 -2.039 1 81.38 93 TYR A N 1
ATOM 701 C CA . TYR A 1 93 ? 11.438 27.578 -0.608 1 81.38 93 TYR A CA 1
ATOM 702 C C . TYR A 1 93 ? 12.453 26.469 -0.354 1 81.38 93 TYR A C 1
ATOM 704 O O . TYR A 1 93 ? 13.297 26.578 0.546 1 81.38 93 TYR A O 1
ATOM 712 N N . MET A 1 94 ? 12.383 25.484 -1.041 1 85.12 94 MET A N 1
ATOM 713 C CA . MET A 1 94 ? 13.32 24.375 -0.885 1 85.12 94 MET A CA 1
ATOM 714 C C . MET A 1 94 ? 14.742 24.812 -1.222 1 85.12 94 MET A C 1
ATOM 716 O O . MET A 1 94 ? 15.688 24.484 -0.5 1 85.12 94 MET A O 1
ATOM 720 N N . VAL A 1 95 ? 14.836 25.578 -2.268 1 88.88 95 VAL A N 1
ATOM 721 C CA . VAL A 1 95 ? 16.141 26.031 -2.717 1 88.88 95 VAL A CA 1
ATOM 722 C C . VAL A 1 95 ? 16.719 27.031 -1.727 1 88.88 95 VAL A C 1
ATOM 724 O O . VAL A 1 95 ? 17.875 26.922 -1.315 1 88.88 95 VAL A O 1
ATOM 727 N N . SER A 1 96 ? 15.891 27.953 -1.323 1 86.12 96 SER A N 1
ATOM 728 C CA . SER A 1 96 ? 16.344 28.984 -0.387 1 86.12 96 SER A CA 1
ATOM 729 C C . SER A 1 96 ? 16.656 28.391 0.979 1 86.12 96 SER A C 1
ATOM 731 O O . SER A 1 96 ? 17.594 28.812 1.647 1 86.12 96 SER A O 1
ATOM 733 N N . GLY A 1 97 ? 15.797 27.469 1.379 1 84.25 97 GLY A N 1
ATOM 734 C CA . GLY A 1 97 ? 16.078 26.766 2.627 1 84.25 97 GLY A CA 1
ATOM 735 C C . GLY A 1 97 ? 17.406 26.047 2.625 1 84.25 97 GLY A C 1
ATOM 736 O O . GLY A 1 97 ? 18.125 26.047 3.627 1 84.25 97 GLY A O 1
ATOM 737 N N . CYS A 1 98 ? 17.703 25.406 1.54 1 88.5 98 CYS A N 1
ATOM 738 C CA . CYS A 1 98 ? 18.984 24.719 1.389 1 88.5 98 CYS A CA 1
ATOM 739 C C . CYS A 1 98 ? 20.141 25.703 1.503 1 88.5 98 CYS A C 1
ATOM 741 O O . CYS A 1 98 ? 21.141 25.422 2.172 1 88.5 98 CYS A O 1
ATOM 743 N N . GLU A 1 99 ? 20 26.828 0.864 1 89 99 GLU A N 1
ATOM 744 C CA . GLU A 1 99 ? 21.062 27.828 0.884 1 89 99 GLU A CA 1
ATOM 745 C C . GLU A 1 99 ? 21.375 28.281 2.309 1 89 99 GLU A C 1
ATOM 747 O O . GLU A 1 99 ? 22.531 28.391 2.699 1 89 99 GLU A O 1
ATOM 752 N N . VAL A 1 100 ? 20.344 28.5 3.049 1 87.94 100 VAL A N 1
ATOM 753 C CA . VAL A 1 100 ? 20.5 28.969 4.422 1 87.94 100 VAL A CA 1
ATOM 754 C C . VAL A 1 100 ? 21.078 27.844 5.285 1 87.94 100 VAL A C 1
ATOM 756 O O . VAL A 1 100 ? 21.984 28.078 6.086 1 87.94 100 VAL A O 1
ATOM 759 N N . ALA A 1 101 ? 20.578 26.703 5.129 1 89.06 101 ALA A N 1
ATOM 760 C CA . ALA A 1 101 ? 21 25.562 5.941 1 89.06 101 ALA A CA 1
ATOM 761 C C . ALA A 1 101 ? 22.469 25.25 5.73 1 89.06 101 ALA A C 1
ATOM 763 O O . ALA A 1 101 ? 23.203 24.969 6.691 1 89.06 101 ALA A O 1
ATOM 764 N N . LEU A 1 102 ? 22.922 25.328 4.508 1 90.12 102 LEU A N 1
ATOM 765 C CA . LEU A 1 102 ? 24.297 24.984 4.18 1 90.12 102 LEU A CA 1
ATOM 766 C C . LEU A 1 102 ? 25.281 25.969 4.805 1 90.12 102 LEU A C 1
ATOM 768 O O . LEU A 1 102 ? 26.453 25.656 4.977 1 90.12 102 LEU A O 1
ATOM 772 N N . ARG A 1 103 ? 24.797 27.094 5.145 1 88.75 103 ARG A N 1
ATOM 773 C CA . ARG A 1 103 ? 25.656 28.109 5.742 1 88.75 103 ARG A CA 1
ATOM 774 C C . ARG A 1 103 ? 25.625 28.047 7.266 1 88.75 103 ARG A C 1
ATOM 776 O O . ARG A 1 103 ? 26.375 28.734 7.949 1 88.75 103 ARG A O 1
ATOM 783 N N . SER A 1 104 ? 24.844 27.203 7.785 1 90.06 104 SER A N 1
ATOM 784 C CA . SER A 1 104 ? 24.641 27.125 9.227 1 90.06 104 SER A CA 1
ATOM 785 C C . SER A 1 104 ? 25.812 26.438 9.914 1 90.06 104 SER A C 1
ATOM 787 O O . SER A 1 104 ? 26.484 25.609 9.312 1 90.06 104 SER A O 1
ATOM 789 N N . GLU A 1 105 ? 26.016 26.797 11.195 1 92.31 105 GLU A N 1
ATOM 790 C CA . GLU A 1 105 ? 27.047 26.156 12.008 1 92.31 105 GLU A CA 1
ATOM 791 C C . GLU A 1 105 ? 26.719 24.688 12.258 1 92.31 105 GLU A C 1
ATOM 793 O O . GLU A 1 105 ? 27.625 23.859 12.352 1 92.31 105 GLU A O 1
ATOM 798 N N . GLY A 1 106 ? 25.516 24.406 12.414 1 91.31 106 GLY A N 1
ATOM 799 C CA . GLY A 1 106 ? 25.109 23.031 12.602 1 91.31 106 GLY A CA 1
ATOM 800 C C . GLY A 1 106 ? 25.578 22.109 11.492 1 91.31 106 GLY A C 1
ATOM 801 O O . GLY A 1 106 ? 26.109 21.031 11.766 1 91.31 106 GLY A O 1
ATOM 802 N N . VAL A 1 107 ? 25.438 22.531 10.273 1 90.94 107 VAL A N 1
ATOM 803 C CA . VAL A 1 107 ? 25.859 21.734 9.133 1 90.94 107 VAL A CA 1
ATOM 804 C C . VAL A 1 107 ? 27.391 21.625 9.117 1 90.94 107 VAL A C 1
ATOM 806 O O . VAL A 1 107 ? 27.938 20.578 8.797 1 90.94 107 VAL A O 1
ATOM 809 N N . ARG A 1 108 ? 28.016 22.672 9.469 1 91.62 108 ARG A N 1
ATOM 810 C CA . ARG A 1 108 ? 29.469 22.641 9.562 1 91.62 108 ARG A CA 1
ATOM 811 C C . ARG A 1 108 ? 29.938 21.641 10.609 1 91.62 108 ARG A C 1
ATOM 813 O O . ARG A 1 108 ? 30.938 20.938 10.406 1 91.62 108 ARG A O 1
ATOM 820 N N . THR A 1 109 ? 29.203 21.641 11.672 1 93.81 109 THR A N 1
ATOM 821 C CA . THR A 1 109 ? 29.5 20.672 12.727 1 93.81 109 THR A CA 1
ATOM 822 C C . THR A 1 109 ? 29.406 19.25 12.203 1 93.81 109 THR A C 1
ATOM 824 O O . THR A 1 109 ? 30.25 18.406 12.508 1 93.81 109 THR A O 1
ATOM 827 N N . LEU A 1 110 ? 28.422 18.984 11.484 1 90.56 110 LEU A N 1
ATOM 828 C CA . LEU A 1 110 ? 28.219 17.641 10.922 1 90.56 110 LEU A CA 1
ATOM 829 C C . LEU A 1 110 ? 29.359 17.297 9.969 1 90.56 110 LEU A C 1
ATOM 831 O O . LEU A 1 110 ? 29.875 16.172 10 1 90.56 110 LEU A O 1
ATOM 835 N N . VAL A 1 111 ? 29.781 18.219 9.164 1 89.31 111 VAL A N 1
ATOM 836 C CA . VAL A 1 111 ? 30.812 18 8.172 1 89.31 111 VAL A CA 1
ATOM 837 C C . VAL A 1 111 ? 32.156 17.781 8.867 1 89.31 111 VAL A C 1
ATOM 839 O O . VAL A 1 111 ? 33.062 17.125 8.32 1 89.31 111 VAL A O 1
ATOM 842 N N . ARG A 1 112 ? 32.312 18.234 10.047 1 92.75 112 ARG A N 1
ATOM 843 C CA . ARG A 1 112 ? 33.562 18.172 10.773 1 92.75 112 ARG A CA 1
ATOM 844 C C . ARG A 1 112 ? 33.688 16.875 11.562 1 92.75 112 ARG A C 1
ATOM 846 O O . ARG A 1 112 ? 34.719 16.609 12.18 1 92.75 112 ARG A O 1
ATOM 853 N N . TYR A 1 113 ? 32.688 16.062 11.539 1 94.12 113 TYR A N 1
ATOM 854 C CA . TYR A 1 113 ? 32.812 14.75 12.172 1 94.12 113 TYR A CA 1
ATOM 855 C C . TYR A 1 113 ? 34.031 14 11.648 1 94.12 113 TYR A C 1
ATOM 857 O O . TYR A 1 113 ? 34.438 14.188 10.492 1 94.12 113 TYR A O 1
ATOM 865 N N . PRO A 1 114 ? 34.562 13.117 12.477 1 94.44 114 PRO A N 1
ATOM 866 C CA . PRO A 1 114 ? 35.688 12.312 11.992 1 94.44 114 PRO A CA 1
ATOM 867 C C . PRO A 1 114 ? 35.312 11.453 10.789 1 94.44 114 PRO A C 1
ATOM 869 O O . PRO A 1 114 ? 34.219 10.914 10.727 1 94.44 114 PRO A O 1
ATOM 872 N N . ASP A 1 115 ? 36.219 11.289 9.898 1 89.94 115 ASP A N 1
ATOM 873 C CA . ASP A 1 115 ? 35.969 10.594 8.641 1 89.94 115 ASP A CA 1
ATOM 874 C C . ASP A 1 115 ? 35.656 9.117 8.883 1 89.94 115 ASP A C 1
ATOM 876 O O . ASP A 1 115 ? 35.031 8.469 8.062 1 89.94 115 ASP A O 1
ATOM 880 N N . ASP A 1 116 ? 36.156 8.617 10.008 1 92.81 116 ASP A N 1
ATOM 881 C CA . ASP A 1 116 ? 35.938 7.195 10.289 1 92.81 116 ASP A CA 1
ATOM 882 C C . ASP A 1 116 ? 34.625 6.965 11.008 1 92.81 116 ASP A C 1
ATOM 884 O O . ASP A 1 116 ? 34.188 5.82 11.156 1 92.81 116 ASP A O 1
ATOM 888 N N . PHE A 1 117 ? 34.031 8.07 11.391 1 94.06 117 PHE A N 1
ATOM 889 C CA . PHE A 1 117 ? 32.719 7.938 12.031 1 94.06 117 PHE A CA 1
ATOM 890 C C . PHE A 1 117 ? 31.641 7.637 11 1 94.06 117 PHE A C 1
ATOM 892 O O . PHE A 1 117 ? 31.641 8.195 9.898 1 94.06 117 PHE A O 1
ATOM 899 N N . LYS A 1 118 ? 30.734 6.688 11.391 1 94.12 118 LYS A N 1
ATOM 900 C CA . LYS A 1 118 ? 29.641 6.336 10.477 1 94.12 118 LYS A CA 1
ATOM 901 C C . LYS A 1 118 ? 28.328 6.215 11.227 1 94.12 118 LYS A C 1
ATOM 903 O O . LYS A 1 118 ? 28.297 5.805 12.391 1 94.12 118 LYS A O 1
ATOM 908 N N . PHE A 1 119 ? 27.281 6.629 10.562 1 96.38 119 PHE A N 1
ATOM 909 C CA . PHE A 1 119 ? 25.938 6.34 11.039 1 96.38 119 PHE A CA 1
ATOM 910 C C . PHE A 1 119 ? 25.406 5.055 10.414 1 96.38 119 PHE A C 1
ATOM 912 O O . PHE A 1 119 ? 25.766 4.707 9.289 1 96.38 119 PHE A O 1
ATOM 919 N N . ASP A 1 120 ? 24.578 4.41 11.156 1 96.56 120 ASP A N 1
ATOM 920 C CA . ASP A 1 120 ? 24.016 3.15 10.672 1 96.56 120 ASP A CA 1
ATOM 921 C C . ASP A 1 120 ? 22.859 3.396 9.703 1 96.56 120 ASP A C 1
ATOM 923 O O . ASP A 1 120 ? 22.531 2.531 8.891 1 96.56 120 ASP A O 1
ATOM 927 N N . VAL A 1 121 ? 22.219 4.523 9.82 1 96.88 121 VAL A N 1
ATOM 928 C CA . VAL A 1 121 ? 21.094 4.895 8.961 1 96.88 121 VAL A CA 1
ATOM 929 C C . VAL A 1 121 ? 20.891 6.406 9.008 1 96.88 121 VAL A C 1
ATOM 931 O O . VAL A 1 121 ? 21.219 7.051 10.008 1 96.88 121 VAL A O 1
ATOM 934 N N . ILE A 1 122 ? 20.453 6.969 7.922 1 96.31 122 ILE A N 1
ATOM 935 C CA . ILE A 1 122 ? 20.062 8.367 7.852 1 96.31 122 ILE A CA 1
ATOM 936 C C . ILE A 1 122 ? 18.562 8.461 7.566 1 96.31 122 ILE A C 1
ATOM 938 O O . ILE A 1 122 ? 18.062 7.852 6.617 1 96.31 122 ILE A O 1
ATOM 942 N N . ILE A 1 123 ? 17.844 9.156 8.422 1 96.19 123 ILE A N 1
ATOM 943 C CA . ILE A 1 123 ? 16.422 9.469 8.227 1 96.19 123 ILE A CA 1
ATOM 944 C C . ILE A 1 123 ? 16.266 10.938 7.84 1 96.19 123 ILE A C 1
ATOM 946 O O . ILE A 1 123 ? 16.672 11.828 8.594 1 96.19 123 ILE A O 1
ATOM 950 N N . ASN A 1 124 ? 15.672 11.156 6.672 1 93.94 124 ASN A N 1
ATOM 951 C CA . ASN A 1 124 ? 15.609 12.508 6.129 1 93.94 124 ASN A CA 1
ATOM 952 C C . ASN A 1 124 ? 14.164 12.969 5.945 1 93.94 124 ASN A C 1
ATOM 954 O O . ASN A 1 124 ? 13.359 12.266 5.332 1 93.94 124 ASN A O 1
ATOM 958 N N . ASP A 1 125 ? 13.875 14.125 6.492 1 91 125 ASP A N 1
ATOM 959 C CA . ASP A 1 125 ? 12.648 14.805 6.082 1 91 125 ASP A CA 1
ATOM 960 C C . ASP A 1 125 ? 12.719 15.227 4.617 1 91 125 ASP A C 1
ATOM 962 O O . ASP A 1 125 ? 13.398 16.203 4.277 1 91 125 ASP A O 1
ATOM 966 N N . PHE A 1 126 ? 12 14.57 3.762 1 82.31 126 PHE A N 1
ATOM 967 C CA . PHE A 1 126 ? 12.227 14.75 2.332 1 82.31 126 PHE A CA 1
ATOM 968 C C . PHE A 1 126 ? 11.414 15.922 1.796 1 82.31 126 PHE A C 1
ATOM 970 O O . PHE A 1 126 ? 11.5 16.25 0.612 1 82.31 126 PHE A O 1
ATOM 977 N N . LEU A 1 127 ? 10.734 16.578 2.6 1 75.88 127 LEU A N 1
ATOM 978 C CA . LEU A 1 127 ? 9.922 17.703 2.154 1 75.88 127 LEU A CA 1
ATOM 979 C C . LEU A 1 127 ? 10.797 18.859 1.657 1 75.88 127 LEU A C 1
ATOM 981 O O . LEU A 1 127 ? 10.438 19.562 0.711 1 75.88 127 LEU A O 1
ATOM 985 N N . LEU A 1 128 ? 11.938 19.047 2.291 1 69.56 128 LEU A N 1
ATOM 986 C CA . LEU A 1 128 ? 12.758 20.188 1.918 1 69.56 128 LEU A CA 1
ATOM 987 C C . LEU A 1 128 ? 13.883 19.766 0.98 1 69.56 128 LEU A C 1
ATOM 989 O O . LEU A 1 128 ? 14.922 20.438 0.91 1 69.56 128 LEU A O 1
ATOM 993 N N . GLY A 1 129 ? 13.742 18.688 0.34 1 71.5 129 GLY A N 1
ATOM 994 C CA . GLY A 1 129 ? 14.688 18.297 -0.692 1 71.5 129 GLY A CA 1
ATOM 995 C C . GLY A 1 129 ? 15.922 17.594 -0.14 1 71.5 129 GLY A C 1
ATOM 996 O O . GLY A 1 129 ? 16.094 17.516 1.077 1 71.5 129 GLY A O 1
ATOM 997 N N . PRO A 1 130 ? 16.75 17.156 -1.085 1 82.81 130 PRO A N 1
ATOM 998 C CA . PRO A 1 130 ? 17.859 16.281 -0.711 1 82.81 130 PRO A CA 1
ATOM 999 C C . PRO A 1 130 ? 19.141 17.062 -0.396 1 82.81 130 PRO A C 1
ATOM 1001 O O . PRO A 1 130 ? 20.234 16.5 -0.494 1 82.81 130 PRO A O 1
ATOM 1004 N N . CYS A 1 131 ? 19 18.312 0.075 1 89.56 131 CYS A N 1
ATOM 1005 C CA . CYS A 1 131 ? 20.188 19.156 0.273 1 89.56 131 CYS A CA 1
ATOM 1006 C C . CYS A 1 131 ? 21.062 18.609 1.386 1 89.56 131 CYS A C 1
ATOM 1008 O O . CYS A 1 131 ? 22.109 18.016 1.116 1 89.56 131 CYS A O 1
ATOM 1010 N N . LEU A 1 132 ? 20.625 18.516 2.551 1 91.06 132 LEU A N 1
ATOM 1011 C CA . LEU A 1 132 ? 21.422 18.078 3.691 1 91.06 132 LEU A CA 1
ATOM 1012 C C . LEU A 1 132 ? 21.625 16.562 3.67 1 91.06 132 LEU A C 1
ATOM 1014 O O . LEU A 1 132 ? 22.656 16.062 4.105 1 91.06 132 LEU A O 1
ATOM 1018 N N . SER A 1 133 ? 20.641 15.922 3.164 1 90.31 133 SER A N 1
ATOM 1019 C CA . SER A 1 133 ? 20.766 14.469 3.086 1 90.31 133 SER A CA 1
ATOM 1020 C C . SER A 1 133 ? 21.859 14.062 2.098 1 90.31 133 SER A C 1
ATOM 1022 O O . SER A 1 133 ? 22.562 13.078 2.316 1 90.31 133 SER A O 1
ATOM 1024 N N . ALA A 1 134 ? 21.953 14.789 1.039 1 92.56 134 ALA A N 1
ATOM 1025 C CA . ALA A 1 134 ? 23 14.484 0.069 1 92.56 134 ALA A CA 1
ATOM 1026 C C . ALA A 1 134 ? 24.391 14.656 0.688 1 92.56 134 ALA A C 1
ATOM 1028 O O . ALA A 1 134 ? 25.266 13.805 0.51 1 92.56 134 ALA A O 1
ATOM 1029 N N . LEU A 1 135 ? 24.562 15.727 1.383 1 92.12 135 LEU A N 1
ATOM 1030 C CA . LEU A 1 135 ? 25.828 15.984 2.062 1 92.12 135 LEU A CA 1
ATOM 1031 C C . LEU A 1 135 ? 26.109 14.906 3.1 1 92.12 135 LEU A C 1
ATOM 1033 O O . LEU A 1 135 ? 27.234 14.383 3.16 1 92.12 135 LEU A O 1
ATOM 1037 N N . ALA A 1 136 ? 25.125 14.578 3.881 1 93.31 136 ALA A N 1
ATOM 1038 C CA . ALA A 1 136 ? 25.297 13.578 4.934 1 93.31 136 ALA A CA 1
ATOM 1039 C C . ALA A 1 136 ? 25.594 12.203 4.348 1 93.31 136 ALA A C 1
ATOM 1041 O O . ALA A 1 136 ? 26.484 11.492 4.84 1 93.31 136 ALA A O 1
ATOM 1042 N N . GLN A 1 137 ? 24.875 11.836 3.307 1 93.12 137 GLN A N 1
ATOM 1043 C CA . GLN A 1 137 ? 25.078 10.539 2.658 1 93.12 137 GLN A CA 1
ATOM 1044 C C . GLN A 1 137 ? 26.5 10.414 2.121 1 93.12 137 GLN A C 1
ATOM 1046 O O . GLN A 1 137 ? 27.141 9.367 2.287 1 93.12 137 GLN A O 1
ATOM 1051 N N . HIS A 1 138 ? 26.922 11.414 1.527 1 92.06 138 HIS A N 1
ATOM 1052 C CA . HIS A 1 138 ? 28.281 11.391 0.984 1 92.06 138 HIS A CA 1
ATOM 1053 C C . HIS A 1 138 ? 29.312 11.352 2.098 1 92.06 138 HIS A C 1
ATOM 1055 O O . HIS A 1 138 ? 30.281 10.578 2.027 1 92.06 138 HIS A O 1
ATOM 1061 N N . LYS A 1 139 ? 29.141 12.156 3.078 1 93.38 139 LYS A N 1
ATOM 1062 C CA . LYS A 1 139 ? 30.094 12.305 4.176 1 93.38 139 LYS A CA 1
ATOM 1063 C C . LYS A 1 139 ? 30.219 11.008 4.969 1 93.38 139 LYS A C 1
ATOM 1065 O O . LYS A 1 139 ? 31.328 10.641 5.391 1 93.38 139 LYS A O 1
ATOM 1070 N N . PHE A 1 140 ? 29.203 10.297 5.148 1 95.38 140 PHE A N 1
ATOM 1071 C CA . PHE A 1 140 ? 29.219 9.203 6.113 1 95.38 140 PHE A CA 1
ATOM 1072 C C . PHE A 1 140 ? 29.156 7.855 5.402 1 95.38 140 PHE A C 1
ATOM 1074 O O . PHE A 1 140 ? 28.719 6.863 5.984 1 95.38 140 PHE A O 1
ATOM 1081 N N . GLY A 1 141 ? 29.422 7.805 4.121 1 92.75 141 GLY A N 1
ATOM 1082 C CA . GLY A 1 141 ? 29.641 6.559 3.402 1 92.75 141 GLY A CA 1
ATOM 1083 C C . GLY A 1 141 ? 28.344 5.93 2.904 1 92.75 141 GLY A C 1
ATOM 1084 O O . GLY A 1 141 ? 28.234 4.707 2.822 1 92.75 141 GLY A O 1
ATOM 1085 N N . ARG A 1 142 ? 27.281 6.602 2.76 1 92.94 142 ARG A N 1
ATOM 1086 C CA . ARG A 1 142 ? 26.016 6.211 2.146 1 92.94 142 ARG A CA 1
ATOM 1087 C C . ARG A 1 142 ? 25.359 5.082 2.93 1 92.94 142 ARG A C 1
ATOM 1089 O O . ARG A 1 142 ? 24.984 4.055 2.357 1 92.94 142 ARG A O 1
ATOM 1096 N N . PRO A 1 143 ? 25.234 5.293 4.215 1 95.31 143 PRO A N 1
ATOM 1097 C CA . PRO A 1 143 ? 24.422 4.316 4.93 1 95.31 143 PRO A CA 1
ATOM 1098 C C . PRO A 1 143 ? 22.984 4.246 4.395 1 95.31 143 PRO A C 1
ATOM 1100 O O . PRO A 1 143 ? 22.594 5.066 3.561 1 95.31 143 PRO A O 1
ATOM 1103 N N . PRO A 1 144 ? 22.219 3.203 4.797 1 95.81 144 PRO A N 1
ATOM 1104 C CA . PRO A 1 144 ? 20.812 3.148 4.352 1 95.81 144 PRO A CA 1
ATOM 1105 C C . PRO A 1 144 ? 20.078 4.469 4.566 1 95.81 144 PRO A C 1
ATOM 1107 O O . PRO A 1 144 ? 20.297 5.148 5.57 1 95.81 1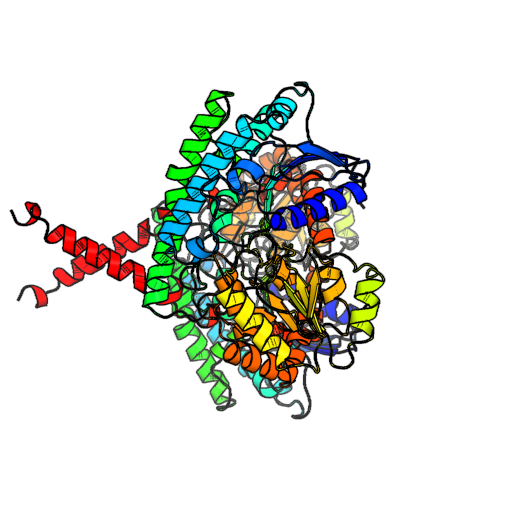44 PRO A O 1
ATOM 1110 N N . TYR A 1 145 ? 19.25 4.801 3.629 1 95.12 145 TYR A N 1
ATOM 1111 C CA . TYR A 1 145 ? 18.531 6.07 3.572 1 95.12 145 TYR A CA 1
ATOM 1112 C C . TYR A 1 145 ? 17.031 5.855 3.742 1 95.12 145 TYR A C 1
ATOM 1114 O O . TYR A 1 145 ? 16.438 5.043 3.037 1 95.12 145 TYR A O 1
ATOM 1122 N N . ILE A 1 146 ? 16.422 6.562 4.707 1 96.19 146 ILE A N 1
ATOM 1123 C CA . ILE A 1 146 ? 14.984 6.5 4.965 1 96.19 146 ILE A CA 1
ATOM 1124 C C . ILE A 1 146 ? 14.375 7.891 4.82 1 96.19 146 ILE A C 1
ATOM 1126 O O . ILE A 1 146 ? 14.906 8.867 5.355 1 96.19 146 ILE A O 1
ATOM 1130 N N . GLY A 1 147 ? 13.305 7.977 3.992 1 94.31 147 GLY A N 1
ATOM 1131 C CA . GLY A 1 147 ? 12.547 9.211 3.941 1 94.31 147 GLY A CA 1
ATOM 1132 C C . GLY A 1 147 ? 11.422 9.266 4.961 1 94.31 147 GLY A C 1
ATOM 1133 O O . GLY A 1 147 ? 10.773 8.258 5.227 1 94.31 147 GLY A O 1
ATOM 1134 N N . ALA A 1 148 ? 11.211 10.461 5.547 1 93.5 148 ALA A N 1
ATOM 1135 C CA . ALA A 1 148 ? 10.094 10.695 6.457 1 93.5 148 ALA A CA 1
ATOM 1136 C C . ALA A 1 148 ? 9.516 12.094 6.27 1 93.5 148 ALA A C 1
ATOM 1138 O O . ALA A 1 148 ? 10.258 13.047 6.02 1 93.5 148 ALA A O 1
ATOM 1139 N N . THR A 1 149 ? 8.188 12.133 6.348 1 90.94 149 THR A N 1
ATOM 1140 C CA . THR A 1 149 ? 7.613 13.469 6.234 1 90.94 149 THR A CA 1
ATOM 1141 C C . THR A 1 149 ? 6.297 13.562 7.008 1 90.94 149 THR A C 1
ATOM 1143 O O . THR A 1 149 ? 5.574 12.57 7.129 1 90.94 149 THR A O 1
ATOM 1146 N N . ALA A 1 150 ? 6.066 14.758 7.449 1 88.31 150 ALA A N 1
ATOM 1147 C CA . ALA A 1 150 ? 4.812 15.047 8.141 1 88.31 150 ALA A CA 1
ATOM 1148 C C . ALA A 1 150 ? 3.736 15.492 7.152 1 88.31 150 ALA A C 1
ATOM 1150 O O . ALA A 1 150 ? 2.553 15.539 7.496 1 88.31 150 ALA A O 1
ATOM 1151 N N . PHE A 1 151 ? 4.16 15.727 6.004 1 84.44 151 PHE A N 1
ATOM 1152 C CA . PHE A 1 151 ? 3.26 16.203 4.961 1 84.44 151 PHE A CA 1
ATOM 1153 C C . PHE A 1 151 ? 2.791 15.055 4.074 1 84.44 151 PHE A C 1
ATOM 1155 O O . PHE A 1 151 ? 3.592 14.211 3.676 1 84.44 151 PHE A O 1
ATOM 1162 N N . HIS A 1 152 ? 1.479 15.016 3.967 1 78.81 152 HIS A N 1
ATOM 1163 C CA . HIS A 1 152 ? 0.969 13.977 3.078 1 78.81 152 HIS A CA 1
ATOM 1164 C C . HIS A 1 152 ? 0.888 14.469 1.64 1 78.81 152 HIS A C 1
ATOM 1166 O O . HIS A 1 152 ? 0.298 15.516 1.373 1 78.81 152 HIS A O 1
ATOM 1172 N N . GLY A 1 153 ? 1.45 13.867 0.744 1 75.5 153 GLY A N 1
ATOM 1173 C CA . GLY A 1 153 ? 1.351 14.008 -0.699 1 75.5 153 GLY A CA 1
ATOM 1174 C C . GLY A 1 153 ? 2.041 12.891 -1.459 1 75.5 153 GLY A C 1
ATOM 1175 O O . GLY A 1 153 ? 3.268 12.883 -1.582 1 75.5 153 GLY A O 1
ATOM 1176 N N . LEU A 1 154 ? 1.188 11.906 -1.792 1 67.56 154 LEU A N 1
ATOM 1177 C CA . LEU A 1 154 ? 1.778 10.781 -2.508 1 67.56 154 LEU A CA 1
ATOM 1178 C C . LEU A 1 154 ? 2.604 11.266 -3.695 1 67.56 154 LEU A C 1
ATOM 1180 O O . LEU A 1 154 ? 3.666 10.711 -3.986 1 67.56 154 LEU A O 1
ATOM 1184 N N . SER A 1 155 ? 2.094 12.32 -4.293 1 72.69 155 SER A N 1
ATOM 1185 C CA . SER A 1 155 ? 2.844 12.844 -5.43 1 72.69 155 SER A CA 1
ATOM 1186 C C . SER A 1 155 ? 4.18 13.43 -4.984 1 72.69 155 SER A C 1
ATOM 1188 O O . SER A 1 155 ? 5.133 13.477 -5.766 1 72.69 155 SER A O 1
ATOM 1190 N N . SER A 1 156 ? 4.195 13.789 -3.709 1 74.06 156 SER A N 1
ATOM 1191 C CA . SER A 1 156 ? 5.426 14.391 -3.201 1 74.06 156 SER A CA 1
ATOM 1192 C C . SER A 1 156 ? 6.52 13.344 -3.014 1 74.06 156 SER A C 1
ATOM 1194 O O . SER A 1 156 ? 7.703 13.68 -2.967 1 74.06 156 SER A O 1
ATOM 1196 N N . THR A 1 157 ? 6.059 12.047 -2.932 1 81.5 157 THR A N 1
ATOM 1197 C CA . THR A 1 157 ? 7.035 10.984 -2.705 1 81.5 157 THR A CA 1
ATOM 1198 C C . THR A 1 157 ? 7.621 10.5 -4.027 1 81.5 157 THR A C 1
ATOM 1200 O O . THR A 1 157 ? 8.5 9.641 -4.043 1 81.5 157 THR A O 1
ATOM 1203 N N . ALA A 1 158 ? 7.18 11.102 -5.043 1 86.31 158 ALA A N 1
ATOM 1204 C CA . ALA A 1 158 ? 7.5 10.602 -6.379 1 86.31 158 ALA A CA 1
ATOM 1205 C C . ALA A 1 158 ? 9.008 10.516 -6.578 1 86.31 158 ALA A C 1
ATOM 1207 O O . ALA A 1 158 ? 9.516 9.508 -7.094 1 86.31 158 ALA A O 1
ATOM 1208 N N . PRO A 1 159 ? 9.781 11.469 -6.102 1 86.25 159 PRO A N 1
ATOM 1209 C CA . PRO A 1 159 ? 11.227 11.359 -6.348 1 86.25 159 PRO A CA 1
ATOM 1210 C C . PRO A 1 159 ? 11.859 10.188 -5.602 1 86.25 159 PRO A C 1
ATOM 1212 O O . PRO A 1 159 ? 12.891 9.656 -6.031 1 86.25 159 PRO A O 1
ATOM 1215 N N . LEU A 1 160 ? 11.234 9.773 -4.504 1 90.88 160 LEU A N 1
ATOM 1216 C CA . LEU A 1 160 ? 11.82 8.734 -3.668 1 90.88 160 LEU A CA 1
ATOM 1217 C C . LEU A 1 160 ? 11.281 7.363 -4.047 1 90.88 160 LEU A C 1
ATOM 1219 O O . LEU A 1 160 ? 12 6.363 -3.975 1 90.88 160 LEU A O 1
ATOM 1223 N N . SER A 1 161 ? 10.031 7.34 -4.395 1 90.94 161 SER A N 1
ATOM 1224 C CA . SER A 1 161 ? 9.383 6.051 -4.57 1 90.94 161 SER A CA 1
ATOM 1225 C C . SER A 1 161 ? 9.039 5.801 -6.035 1 90.94 161 SER A C 1
ATOM 1227 O O . SER A 1 161 ? 8.711 4.672 -6.418 1 90.94 161 SER A O 1
ATOM 1229 N N . GLY A 1 162 ? 9.102 6.789 -6.812 1 89.81 162 GLY A N 1
ATOM 1230 C CA . GLY A 1 162 ? 8.586 6.672 -8.172 1 89.81 162 GLY A CA 1
ATOM 1231 C C . GLY A 1 162 ? 7.07 6.664 -8.234 1 89.81 162 GLY A C 1
ATOM 1232 O O . GLY A 1 162 ? 6.488 6.199 -9.219 1 89.81 162 GLY A O 1
ATOM 1233 N N . ALA A 1 163 ? 6.434 7.203 -7.242 1 87.81 163 ALA A N 1
ATOM 1234 C CA . ALA A 1 163 ? 4.977 7.211 -7.145 1 87.81 163 ALA A CA 1
ATOM 1235 C C . ALA A 1 163 ? 4.348 7.855 -8.375 1 87.81 163 ALA A C 1
ATOM 1237 O O . ALA A 1 163 ? 4.945 8.734 -9 1 87.81 163 ALA A O 1
ATOM 1238 N N . TYR A 1 164 ? 3.17 7.34 -8.75 1 89.44 164 TYR A N 1
ATOM 1239 C CA . TYR A 1 164 ? 2.385 7.883 -9.852 1 89.44 164 TYR A CA 1
ATOM 1240 C C . TYR A 1 164 ? 1.408 8.945 -9.359 1 89.44 164 TYR A C 1
ATOM 1242 O O . TYR A 1 164 ? 0.967 8.898 -8.203 1 89.44 164 TYR A O 1
ATOM 1250 N N . SER A 1 165 ? 1.225 9.875 -10.266 1 89.06 165 SER A N 1
ATOM 1251 C CA . SER A 1 165 ? 0.121 10.789 -10 1 89.06 165 SER A CA 1
ATOM 1252 C C . SER A 1 165 ? -1.194 10.242 -10.547 1 89.06 165 SER A C 1
ATOM 1254 O O . SER A 1 165 ? -1.26 9.789 -11.688 1 89.06 165 SER A O 1
ATOM 1256 N N . TYR A 1 166 ? -2.166 10.227 -9.68 1 89.81 166 TYR A N 1
ATOM 1257 C CA . TYR A 1 166 ? -3.49 9.75 -10.062 1 89.81 166 TYR A CA 1
ATOM 1258 C C . TYR A 1 166 ? -4.465 10.914 -10.219 1 89.81 166 TYR A C 1
ATOM 1260 O O . TYR A 1 166 ? -5.41 11.047 -9.445 1 89.81 166 TYR A O 1
ATOM 1268 N N . SER A 1 167 ? -4.336 11.562 -11.32 1 92.5 167 SER A N 1
ATOM 1269 C CA . SER A 1 167 ? -4.984 12.859 -11.492 1 92.5 167 SER A CA 1
ATOM 1270 C C . SER A 1 167 ? -6.496 12.703 -11.625 1 92.5 167 SER A C 1
ATOM 1272 O O . SER A 1 167 ? -7.246 13.641 -11.336 1 92.5 167 SER A O 1
ATOM 1274 N N . GLY A 1 168 ? -6.891 11.578 -12.102 1 92.88 168 GLY A N 1
ATOM 1275 C CA . GLY A 1 168 ? -8.32 11.352 -12.234 1 92.88 168 GLY A CA 1
ATOM 1276 C C . GLY A 1 168 ? -8.977 10.883 -10.953 1 92.88 168 GLY A C 1
ATOM 1277 O O . GLY A 1 168 ? -10.203 10.906 -10.828 1 92.88 168 GLY A O 1
ATOM 1278 N N . LEU A 1 169 ? -8.234 10.531 -9.984 1 91.88 169 LEU A N 1
ATOM 1279 C CA . LEU A 1 169 ? -8.75 9.859 -8.797 1 91.88 169 LEU A CA 1
ATOM 1280 C C . LEU A 1 169 ? -8.938 10.852 -7.656 1 91.88 169 LEU A C 1
ATOM 1282 O O . LEU A 1 169 ? -10.008 10.906 -7.047 1 91.88 169 LEU A O 1
ATOM 1286 N N . ILE A 1 170 ? -7.879 11.578 -7.312 1 90.44 170 ILE A N 1
ATOM 1287 C CA . ILE A 1 170 ? -7.906 12.469 -6.156 1 90.44 170 ILE A CA 1
ATOM 1288 C C . ILE A 1 170 ? -7.301 13.82 -6.527 1 90.44 170 ILE A C 1
ATOM 1290 O O . ILE A 1 170 ? -6.402 13.891 -7.371 1 90.44 170 ILE A O 1
ATOM 1294 N N . PRO A 1 171 ? -7.82 14.828 -5.891 1 92 171 PRO A N 1
ATOM 1295 C CA . PRO A 1 171 ? -7.188 16.125 -6.102 1 92 171 PRO A CA 1
ATOM 1296 C C . PRO A 1 171 ? -5.766 16.188 -5.547 1 92 171 PRO A C 1
ATOM 1298 O O . PRO A 1 171 ? -5.465 15.562 -4.531 1 92 171 PRO A O 1
ATOM 1301 N N . HIS A 1 172 ? -4.969 16.938 -6.273 1 91.25 172 HIS A N 1
ATOM 1302 C CA . HIS A 1 172 ? -3.639 17.266 -5.766 1 91.25 172 HIS A CA 1
ATOM 1303 C C . HIS A 1 172 ? -3.711 17.812 -4.348 1 91.25 172 HIS A C 1
ATOM 1305 O O . HIS A 1 172 ? -4.695 18.469 -3.98 1 91.25 172 HIS A O 1
ATOM 1311 N N . ASN A 1 173 ? -2.717 17.578 -3.566 1 86.25 173 ASN A N 1
ATOM 1312 C CA . ASN A 1 173 ? -2.721 17.953 -2.158 1 86.25 173 ASN A CA 1
ATOM 1313 C C . ASN A 1 173 ? -2.902 19.469 -1.987 1 86.25 173 ASN A C 1
ATOM 1315 O O . ASN A 1 173 ? -3.432 19.922 -0.971 1 86.25 173 ASN A O 1
ATOM 1319 N N . GLU A 1 174 ? -2.523 20.219 -2.994 1 85.06 174 GLU A N 1
ATOM 1320 C CA . GLU A 1 174 ? -2.625 21.672 -2.914 1 85.06 174 GLU A CA 1
ATOM 1321 C C . GLU A 1 174 ? -3.77 22.203 -3.779 1 85.06 174 GLU A C 1
ATOM 1323 O O . GLU A 1 174 ? -3.863 23.406 -4.039 1 85.06 174 GLU A O 1
ATOM 1328 N N . PHE A 1 175 ? -4.527 21.312 -4.23 1 88.62 175 PHE A N 1
ATOM 1329 C CA . PHE A 1 175 ? -5.645 21.688 -5.094 1 88.62 175 PHE A CA 1
ATOM 1330 C C . PHE A 1 175 ? -6.965 21.562 -4.348 1 88.62 175 PHE A C 1
ATOM 1332 O O . PHE A 1 175 ? -7.332 20.484 -3.879 1 88.62 175 PHE A O 1
ATOM 1339 N N . ASP A 1 176 ? -7.602 22.703 -4.207 1 91 176 ASP A N 1
ATOM 1340 C CA . ASP A 1 176 ? -8.883 22.734 -3.504 1 91 176 ASP A CA 1
ATOM 1341 C C . ASP A 1 176 ? -10.008 22.219 -4.391 1 91 176 ASP A C 1
ATOM 1343 O O . ASP A 1 176 ? -10.672 22.984 -5.082 1 91 176 ASP A O 1
ATOM 1347 N N . ALA A 1 177 ? -10.242 20.953 -4.34 1 92.62 177 ALA A N 1
ATOM 1348 C CA . ALA A 1 177 ? -11.312 20.281 -5.082 1 92.62 177 ALA A CA 1
ATOM 1349 C C . ALA A 1 177 ? -11.828 19.062 -4.316 1 92.62 177 ALA A C 1
ATOM 1351 O O . ALA A 1 177 ? -11.109 18.484 -3.498 1 92.62 177 ALA A O 1
ATOM 1352 N N . PRO A 1 178 ? -13.062 18.75 -4.527 1 92.25 178 PRO A N 1
ATOM 1353 C CA . PRO A 1 178 ? -13.586 17.531 -3.926 1 92.25 178 PRO A CA 1
ATOM 1354 C C . PRO A 1 178 ? -13.062 16.266 -4.609 1 92.25 178 PRO A C 1
ATOM 1356 O O . PRO A 1 178 ? -12.453 16.344 -5.68 1 92.25 178 PRO A O 1
ATOM 1359 N N . GLU A 1 179 ? -13.242 15.141 -3.943 1 90.19 179 GLU A N 1
ATOM 1360 C CA . GLU A 1 179 ? -12.859 13.859 -4.531 1 90.19 179 GLU A CA 1
ATOM 1361 C C . GLU A 1 179 ? -13.586 13.625 -5.855 1 90.19 179 GLU A C 1
ATOM 1363 O O . GLU A 1 179 ? -13 13.078 -6.797 1 90.19 179 GLU A O 1
ATOM 1368 N N . GLY A 1 180 ? -14.938 13.914 -5.871 1 92.62 180 GLY A N 1
ATOM 1369 C CA . GLY A 1 180 ? -15.703 13.852 -7.109 1 92.62 180 GLY A CA 1
ATOM 1370 C C . GLY A 1 180 ? -15.477 15.047 -8.008 1 92.62 180 GLY A C 1
ATOM 1371 O O . GLY A 1 180 ? -16.359 15.891 -8.172 1 92.62 180 GLY A O 1
ATOM 1372 N N . MET A 1 181 ? -14.43 15.109 -8.648 1 94.94 181 MET A N 1
ATOM 1373 C CA . MET A 1 181 ? -14.023 16.266 -9.445 1 94.94 181 MET A CA 1
ATOM 1374 C C . MET A 1 181 ? -14.852 16.359 -10.719 1 94.94 181 MET A C 1
ATOM 1376 O O . MET A 1 181 ? -15.148 15.352 -11.352 1 94.94 181 MET A O 1
ATOM 1380 N N . SER A 1 182 ? -15.125 17.625 -11.094 1 96.25 182 SER A N 1
ATOM 1381 C CA . SER A 1 182 ? -15.672 17.906 -12.422 1 96.25 182 SER A CA 1
ATOM 1382 C C . SER A 1 182 ? -14.609 17.75 -13.5 1 96.25 182 SER A C 1
ATOM 1384 O O . SER A 1 182 ? -13.43 17.562 -13.195 1 96.25 182 SER A O 1
ATOM 1386 N N . TYR A 1 183 ? -15.047 17.875 -14.766 1 96.56 183 TYR A N 1
ATOM 1387 C CA . TYR A 1 183 ? -14.086 17.766 -15.859 1 96.56 183 TYR A CA 1
ATOM 1388 C C . TYR A 1 183 ? -13.031 18.859 -15.773 1 96.56 183 TYR A C 1
ATOM 1390 O O . TYR A 1 183 ? -11.836 18.578 -15.898 1 96.56 183 TYR A O 1
ATOM 1398 N N . THR A 1 184 ? -13.453 20.078 -15.555 1 96.81 184 THR A N 1
ATOM 1399 C CA . THR A 1 184 ? -12.523 21.203 -15.469 1 96.81 184 THR A CA 1
ATOM 1400 C C . THR A 1 184 ? -11.547 21 -14.312 1 96.81 184 THR A C 1
ATOM 1402 O O . THR A 1 184 ? -10.359 21.281 -14.445 1 96.81 184 THR A O 1
ATOM 1405 N N . GLU A 1 185 ? -12.023 20.5 -13.195 1 95.56 185 GLU A N 1
ATOM 1406 C CA . GLU A 1 185 ? -11.164 20.234 -12.047 1 95.56 185 GLU A CA 1
ATOM 1407 C C . GLU A 1 185 ? -10.156 19.141 -12.352 1 95.56 185 GLU A C 1
ATOM 1409 O O . GLU A 1 185 ? -8.984 19.25 -11.992 1 95.56 185 GLU A O 1
ATOM 1414 N N . ARG A 1 186 ? -10.641 18.078 -12.992 1 95.81 186 ARG A N 1
ATOM 1415 C CA . ARG A 1 186 ? -9.75 16.984 -13.359 1 95.81 186 ARG A CA 1
ATOM 1416 C C . ARG A 1 186 ? -8.68 17.453 -14.344 1 95.81 186 ARG A C 1
ATOM 1418 O O . ARG A 1 186 ? -7.52 17.047 -14.25 1 95.81 186 ARG A O 1
ATOM 1425 N N . PHE A 1 187 ? -9.109 18.266 -15.289 1 96.62 187 PHE A N 1
ATOM 1426 C CA . PHE A 1 187 ? -8.195 18.828 -16.281 1 96.62 187 PHE A CA 1
ATOM 1427 C C . PHE A 1 187 ? -7.086 19.625 -15.586 1 96.62 187 PHE A C 1
ATOM 1429 O O . PHE A 1 187 ? -5.902 19.391 -15.844 1 96.62 187 PHE A O 1
ATOM 1436 N N . MET A 1 188 ? -7.441 20.516 -14.711 1 94.81 188 MET A N 1
ATOM 1437 C CA . MET A 1 188 ? -6.473 21.328 -13.992 1 94.81 188 MET A CA 1
ATOM 1438 C C . MET A 1 188 ? -5.621 20.484 -13.055 1 94.81 188 MET A C 1
ATOM 1440 O O . MET A 1 188 ? -4.418 20.719 -12.922 1 94.81 188 MET A O 1
ATOM 1444 N N . ASN A 1 189 ? -6.289 19.547 -12.422 1 94.62 189 ASN A N 1
ATOM 1445 C CA . ASN A 1 189 ? -5.574 18.641 -11.531 1 94.62 189 ASN A CA 1
ATOM 1446 C C . ASN A 1 189 ? -4.469 17.891 -12.266 1 94.62 189 ASN A C 1
ATOM 1448 O O . ASN A 1 189 ? -3.371 17.719 -11.734 1 94.62 189 ASN A O 1
ATOM 1452 N N . PHE A 1 190 ? -4.785 17.438 -13.492 1 95.75 190 PHE A N 1
ATOM 1453 C CA . PHE A 1 190 ? -3.807 16.75 -14.328 1 95.75 190 PHE A CA 1
ATOM 1454 C C . PHE A 1 190 ? -2.604 17.641 -14.602 1 95.75 190 PHE A C 1
ATOM 1456 O O . PHE A 1 190 ? -1.458 17.219 -14.453 1 95.75 190 PHE A O 1
ATOM 1463 N N . LEU A 1 191 ? -2.844 18.844 -14.969 1 94.25 191 LEU A N 1
ATOM 1464 C CA . LEU A 1 191 ? -1.773 19.781 -15.281 1 94.25 191 LEU A CA 1
ATOM 1465 C C . LEU A 1 191 ? -0.936 20.078 -14.047 1 94.25 191 LEU A C 1
ATOM 1467 O O . LEU A 1 191 ? 0.292 20.172 -14.125 1 94.25 191 LEU A O 1
ATOM 1471 N N . TYR A 1 192 ? -1.594 20.234 -12.914 1 91.81 192 TYR A N 1
ATOM 1472 C CA . TYR A 1 192 ? -0.903 20.547 -11.672 1 91.81 192 TYR A CA 1
ATOM 1473 C C . TYR A 1 192 ? 0.029 19.406 -11.266 1 91.81 192 TYR A C 1
ATOM 1475 O O . TYR A 1 192 ? 1.189 19.641 -10.922 1 91.81 192 TYR A O 1
ATOM 1483 N N . ASN A 1 193 ? -0.491 18.234 -11.312 1 92.12 193 ASN A N 1
ATOM 1484 C CA . ASN A 1 193 ? 0.287 17.062 -10.914 1 92.12 193 ASN A CA 1
ATOM 1485 C C . ASN A 1 193 ? 1.532 16.906 -11.781 1 92.12 193 ASN A C 1
ATOM 1487 O O . ASN A 1 193 ? 2.631 16.703 -11.266 1 92.12 193 ASN A O 1
ATOM 1491 N N . HIS A 1 194 ? 1.384 17.031 -12.992 1 92.12 194 HIS A N 1
ATOM 1492 C CA . HIS A 1 194 ? 2.506 16.812 -13.898 1 92.12 194 HIS A CA 1
ATOM 1493 C C . HIS A 1 194 ? 3.479 17.984 -13.859 1 92.12 194 HIS A C 1
ATOM 1495 O O . HIS A 1 194 ? 4.691 17.797 -13.977 1 92.12 194 HIS A O 1
ATOM 1501 N N . TRP A 1 195 ? 2.969 19.141 -13.711 1 91.12 195 TRP A N 1
ATOM 1502 C CA . TRP A 1 195 ? 3.844 20.312 -13.562 1 91.12 195 TRP A CA 1
ATOM 1503 C C . TRP A 1 195 ? 4.715 20.172 -12.32 1 91.12 195 TRP A C 1
ATOM 1505 O O . TRP A 1 195 ? 5.906 20.484 -12.352 1 91.12 195 TRP A O 1
ATOM 1515 N N . GLU A 1 196 ? 4.145 19.781 -11.266 1 90 196 GLU A N 1
ATOM 1516 C CA . GLU A 1 196 ? 4.91 19.609 -10.031 1 90 196 GLU A CA 1
ATOM 1517 C C . GLU A 1 196 ? 6.051 18.609 -10.234 1 90 196 GLU A C 1
ATOM 1519 O O . GLU A 1 196 ? 7.188 18.875 -9.828 1 90 196 GLU A O 1
ATOM 1524 N N . GLU A 1 197 ? 5.699 17.547 -10.82 1 89.19 197 GLU A N 1
ATOM 1525 C CA . GLU A 1 197 ? 6.707 16.5 -11 1 89.19 197 GLU A CA 1
ATOM 1526 C C . GLU A 1 197 ? 7.828 16.969 -11.922 1 89.19 197 GLU A C 1
ATOM 1528 O O . GLU A 1 197 ? 9.008 16.781 -11.609 1 89.19 197 GLU A O 1
ATOM 1533 N N . VAL A 1 198 ? 7.543 17.656 -13 1 88.94 198 VAL A N 1
ATOM 1534 C CA . VAL A 1 198 ? 8.539 18.031 -14 1 88.94 198 VAL A CA 1
ATOM 1535 C C . VAL A 1 198 ? 9.328 19.234 -13.5 1 88.94 198 VAL A C 1
ATOM 1537 O O . VAL A 1 198 ? 10.539 19.328 -13.719 1 88.94 198 VAL A O 1
ATOM 1540 N N . SER A 1 199 ? 8.711 20.141 -12.812 1 89.44 199 SER A N 1
ATOM 1541 C CA . SER A 1 199 ? 9.383 21.359 -12.367 1 89.44 199 SER A CA 1
ATOM 1542 C C . SER A 1 199 ? 10.375 21.062 -11.25 1 89.44 199 SER A C 1
ATOM 1544 O O . SER A 1 199 ? 11.383 21.766 -11.109 1 89.44 199 SER A O 1
ATOM 1546 N N . LYS A 1 200 ? 10.086 20.125 -10.469 1 87.06 200 LYS A N 1
ATOM 1547 C CA . LYS A 1 200 ? 10.969 19.781 -9.352 1 87.06 200 LYS A CA 1
ATOM 1548 C C . LYS A 1 200 ? 12.367 19.438 -9.844 1 87.06 200 LYS A C 1
ATOM 1550 O O . LYS A 1 200 ? 13.359 19.797 -9.219 1 87.06 200 LYS A O 1
ATOM 1555 N N . SER A 1 201 ? 12.484 18.703 -10.93 1 83.88 201 SER A N 1
ATOM 1556 C CA . SER A 1 201 ? 13.766 18.281 -11.477 1 83.88 201 SER A CA 1
ATOM 1557 C C . SER A 1 201 ? 14.648 19.469 -11.828 1 83.88 201 SER A C 1
ATOM 1559 O O . SER A 1 201 ? 15.82 19.516 -11.469 1 83.88 201 SER A O 1
ATOM 1561 N N . TYR A 1 202 ? 14.062 20.5 -12.414 1 87 202 TYR A N 1
ATOM 1562 C CA . TYR A 1 202 ? 14.898 21.578 -12.938 1 87 202 TYR A CA 1
ATOM 1563 C C . TYR A 1 202 ? 14.953 22.75 -11.961 1 87 202 TYR A C 1
ATOM 1565 O O . TYR A 1 202 ? 15.977 23.422 -11.859 1 87 202 TYR A O 1
ATOM 1573 N N . GLN A 1 203 ? 13.875 22.938 -11.242 1 89.12 203 GLN A N 1
ATOM 1574 C CA . GLN A 1 203 ? 13.82 24.125 -10.383 1 89.12 203 GLN A CA 1
ATOM 1575 C C . GLN A 1 203 ? 14.406 23.828 -9.008 1 89.12 203 GLN A C 1
ATOM 1577 O O . GLN A 1 203 ? 14.773 24.75 -8.273 1 89.12 203 GLN A O 1
ATOM 1582 N N . VAL A 1 204 ? 14.5 22.578 -8.656 1 90.56 204 VAL A N 1
ATOM 1583 C CA . VAL A 1 204 ? 14.93 22.266 -7.297 1 90.56 204 VAL A CA 1
ATOM 1584 C C . VAL A 1 204 ? 16.203 21.422 -7.344 1 90.56 204 VAL A C 1
ATOM 1586 O O . VAL A 1 204 ? 17.281 21.875 -6.945 1 90.56 204 VAL A O 1
ATOM 1589 N N . TYR A 1 205 ? 16.172 20.297 -7.953 1 91 205 TYR A N 1
ATOM 1590 C CA . TYR A 1 205 ? 17.25 19.328 -7.879 1 91 205 TYR A CA 1
ATOM 1591 C C . TYR A 1 205 ? 18.531 19.875 -8.516 1 91 205 TYR A C 1
ATOM 1593 O O . TYR A 1 205 ? 19.609 19.781 -7.934 1 91 205 TYR A O 1
ATOM 1601 N N . ASP A 1 206 ? 18.391 20.484 -9.625 1 92.5 206 ASP A N 1
ATOM 1602 C CA . ASP A 1 206 ? 19.578 21 -10.305 1 92.5 206 ASP A CA 1
ATOM 1603 C C . ASP A 1 206 ? 20.219 22.125 -9.5 1 92.5 206 ASP A C 1
ATOM 1605 O O . ASP A 1 206 ? 21.438 22.203 -9.398 1 92.5 206 ASP A O 1
ATOM 1609 N N . LYS A 1 207 ? 19.359 22.953 -8.953 1 93.31 207 LYS A N 1
ATOM 1610 C CA . LYS A 1 207 ? 19.875 24.078 -8.164 1 93.31 207 LYS A CA 1
ATOM 1611 C C . LYS A 1 207 ? 20.531 23.578 -6.879 1 93.31 207 LYS A C 1
ATOM 1613 O O . LYS A 1 207 ? 21.609 24.047 -6.504 1 93.31 207 LYS A O 1
ATOM 1618 N N . ILE A 1 208 ? 19.922 22.672 -6.25 1 93.19 208 ILE A N 1
ATOM 1619 C CA . ILE A 1 208 ? 20.469 22.125 -5.016 1 93.19 208 ILE A CA 1
ATOM 1620 C C . ILE A 1 208 ? 21.766 21.359 -5.316 1 93.19 208 ILE A C 1
ATOM 1622 O O . ILE A 1 208 ? 22.719 21.438 -4.551 1 93.19 208 ILE A O 1
ATOM 1626 N N . ASP A 1 209 ? 21.734 20.641 -6.387 1 94.62 209 ASP A N 1
ATOM 1627 C CA . ASP A 1 209 ? 22.922 19.891 -6.793 1 94.62 209 ASP A CA 1
ATOM 1628 C C . ASP A 1 209 ? 24.125 20.828 -6.953 1 94.62 209 ASP A C 1
ATOM 1630 O O . ASP A 1 209 ? 25.219 20.516 -6.488 1 94.62 209 ASP A O 1
ATOM 1634 N N . GLU A 1 210 ? 23.906 21.922 -7.566 1 94.69 210 GLU A N 1
ATOM 1635 C CA . GLU A 1 210 ? 24.984 22.906 -7.758 1 94.69 210 GLU A CA 1
ATOM 1636 C C . GLU A 1 210 ? 25.516 23.391 -6.418 1 94.69 210 GLU A C 1
ATOM 1638 O O . GLU A 1 210 ? 26.734 23.516 -6.234 1 94.69 210 GLU A O 1
ATOM 1643 N N . MET A 1 211 ? 24.656 23.672 -5.496 1 93.62 211 MET A N 1
ATOM 1644 C CA . MET A 1 211 ? 25.031 24.188 -4.188 1 93.62 211 MET A CA 1
ATOM 1645 C C . MET A 1 211 ? 25.844 23.172 -3.402 1 93.62 211 MET A C 1
ATOM 1647 O O . MET A 1 211 ? 26.875 23.5 -2.818 1 93.62 211 MET A O 1
ATOM 1651 N N . VAL A 1 212 ? 25.391 21.953 -3.379 1 93.44 212 VAL A N 1
ATOM 1652 C CA . VAL A 1 212 ? 26.031 20.922 -2.576 1 93.44 212 VAL A CA 1
ATOM 1653 C C . VAL A 1 212 ? 27.391 20.562 -3.182 1 93.44 212 VAL A C 1
ATOM 1655 O O . VAL A 1 212 ? 28.344 20.297 -2.455 1 93.44 212 VAL A O 1
ATOM 1658 N N . ARG A 1 213 ? 27.469 20.578 -4.473 1 93.38 213 ARG A N 1
ATOM 1659 C CA . ARG A 1 213 ? 28.719 20.203 -5.145 1 93.38 213 ARG A CA 1
ATOM 1660 C C . ARG A 1 213 ? 29.766 21.312 -5 1 93.38 213 ARG A C 1
ATOM 1662 O O . ARG A 1 213 ? 30.953 21.078 -5.219 1 93.38 213 ARG A O 1
ATOM 1669 N N . ARG A 1 214 ? 29.375 22.5 -4.676 1 92.06 214 ARG A N 1
ATOM 1670 C CA . ARG A 1 214 ? 30.328 23.547 -4.309 1 92.06 214 ARG A CA 1
ATOM 1671 C C . ARG A 1 214 ? 31.062 23.188 -3.018 1 92.06 214 ARG A C 1
ATOM 1673 O O . ARG A 1 214 ? 32.219 23.578 -2.82 1 92.06 214 ARG A O 1
ATOM 1680 N N . ILE A 1 215 ? 30.359 22.516 -2.186 1 90.12 215 ILE A N 1
ATOM 1681 C CA . ILE A 1 215 ? 30.969 22.062 -0.935 1 90.12 215 ILE A CA 1
ATOM 1682 C C . ILE A 1 215 ? 31.859 20.844 -1.195 1 90.12 215 ILE A C 1
ATOM 1684 O O . ILE A 1 215 ? 33 20.781 -0.722 1 90.12 215 ILE A O 1
ATOM 1688 N N . ASN A 1 216 ? 31.359 19.875 -1.941 1 89.94 216 ASN A N 1
ATOM 1689 C CA . ASN A 1 216 ? 32.125 18.703 -2.367 1 89.94 216 ASN A CA 1
ATOM 1690 C C . ASN A 1 216 ? 31.75 18.281 -3.783 1 89.94 216 ASN A C 1
ATOM 1692 O O . ASN A 1 216 ? 30.688 17.719 -4.004 1 89.94 216 ASN A O 1
ATOM 1696 N N . PRO A 1 217 ? 32.594 18.422 -4.695 1 92.94 217 PRO A N 1
ATOM 1697 C CA . PRO A 1 217 ? 32.281 18.156 -6.102 1 92.94 217 PRO A CA 1
ATOM 1698 C C . PRO A 1 217 ? 32.094 16.672 -6.387 1 92.94 217 PRO A C 1
ATOM 1700 O O . PRO A 1 217 ? 31.594 16.297 -7.457 1 92.94 217 PRO A O 1
ATOM 1703 N N . ASP A 1 218 ? 32.469 15.812 -5.484 1 93.19 218 ASP A N 1
ATOM 1704 C CA . ASP A 1 218 ? 32.375 14.375 -5.719 1 93.19 218 ASP A CA 1
ATOM 1705 C C . ASP A 1 218 ? 31 13.828 -5.328 1 93.19 218 ASP A C 1
ATOM 1707 O O . ASP A 1 218 ? 30.734 12.641 -5.523 1 93.19 218 ASP A O 1
ATOM 1711 N N . ILE A 1 219 ? 30.203 14.648 -4.797 1 93.38 219 ILE A N 1
ATOM 1712 C CA . ILE A 1 219 ? 28.875 14.219 -4.426 1 93.38 219 ILE A CA 1
ATOM 1713 C C . ILE A 1 219 ? 28.078 13.859 -5.684 1 93.38 219 ILE A C 1
ATOM 1715 O O . ILE A 1 219 ? 28.031 14.641 -6.633 1 93.38 219 ILE A O 1
ATOM 1719 N N . PRO A 1 220 ? 27.469 12.633 -5.695 1 92.12 220 PRO A N 1
ATOM 1720 C CA . PRO A 1 220 ? 26.594 12.312 -6.82 1 92.12 220 PRO A CA 1
ATOM 1721 C C . PRO A 1 220 ? 25.406 13.273 -6.93 1 92.12 220 PRO A C 1
ATOM 1723 O O . PRO A 1 220 ? 25.094 13.984 -5.969 1 92.12 220 PRO A O 1
ATOM 1726 N N . HIS A 1 221 ? 24.844 13.273 -8.156 1 91.75 221 HIS A N 1
ATOM 1727 C CA . HIS A 1 221 ? 23.672 14.125 -8.32 1 91.75 221 HIS A CA 1
ATOM 1728 C C . HIS A 1 221 ? 22.641 13.867 -7.234 1 91.75 221 HIS A C 1
ATOM 1730 O O . HIS A 1 221 ? 22.328 12.711 -6.93 1 91.75 221 HIS A O 1
ATOM 1736 N N . VAL A 1 222 ? 22.094 14.891 -6.656 1 91.25 222 VAL A N 1
ATOM 1737 C CA . VAL A 1 222 ? 21.25 14.82 -5.473 1 91.25 222 VAL A CA 1
ATOM 1738 C C . VAL A 1 222 ? 20 13.992 -5.785 1 91.25 222 VAL A C 1
ATOM 1740 O O . VAL A 1 222 ? 19.469 13.312 -4.91 1 91.25 222 VAL A O 1
ATOM 1743 N N . GLY A 1 223 ? 19.531 14.023 -7.016 1 87.62 223 GLY A N 1
ATOM 1744 C CA . GLY A 1 223 ? 18.391 13.211 -7.418 1 87.62 223 GLY A CA 1
ATOM 1745 C C . GLY A 1 223 ? 18.641 11.719 -7.285 1 87.62 223 GLY A C 1
ATOM 1746 O O . GLY A 1 223 ? 17.719 10.953 -7.016 1 87.62 223 GLY A O 1
ATOM 1747 N N . GLN A 1 224 ? 19.844 11.297 -7.461 1 87.75 224 GLN A N 1
ATOM 1748 C CA . GLN A 1 224 ? 20.203 9.891 -7.359 1 87.75 224 GLN A CA 1
ATOM 1749 C C . GLN A 1 224 ? 20.172 9.422 -5.906 1 87.75 224 GLN A C 1
ATOM 1751 O O . GLN A 1 224 ? 19.812 8.273 -5.625 1 87.75 224 GLN A O 1
ATOM 1756 N N . ILE A 1 225 ? 20.484 10.273 -5.047 1 87 225 ILE A N 1
ATOM 1757 C CA . ILE A 1 225 ? 20.516 9.953 -3.623 1 87 225 ILE A CA 1
ATOM 1758 C C . ILE A 1 225 ? 19.094 9.703 -3.127 1 87 225 ILE A C 1
ATOM 1760 O O . ILE A 1 225 ? 18.844 8.773 -2.354 1 87 225 ILE A O 1
ATOM 1764 N N . GLU A 1 226 ? 18.188 10.461 -3.564 1 88.31 226 GLU A N 1
ATOM 1765 C CA . GLU A 1 226 ? 16.781 10.312 -3.164 1 88.31 226 GLU A CA 1
ATOM 1766 C C . GLU A 1 226 ? 16.219 8.977 -3.645 1 88.31 226 GLU A C 1
ATOM 1768 O O . GLU A 1 226 ? 15.43 8.344 -2.943 1 88.31 226 GLU A O 1
ATOM 1773 N N . LYS A 1 227 ? 16.656 8.586 -4.766 1 89.12 227 LYS A N 1
ATOM 1774 C CA . LYS A 1 227 ? 16.172 7.34 -5.355 1 89.12 227 LYS A CA 1
ATOM 1775 C C . LYS A 1 227 ? 16.609 6.133 -4.535 1 89.12 227 LYS A C 1
ATOM 1777 O O . LYS A 1 227 ? 16.094 5.031 -4.711 1 89.12 227 LYS A O 1
ATOM 1782 N N . ASP A 1 228 ? 17.484 6.359 -3.615 1 90.75 228 ASP A N 1
ATOM 1783 C CA . ASP A 1 228 ? 18.062 5.25 -2.863 1 90.75 228 ASP A CA 1
ATOM 1784 C C . ASP A 1 228 ? 17.312 5.012 -1.562 1 90.75 228 ASP A C 1
ATOM 1786 O O . ASP A 1 228 ? 17.719 4.203 -0.73 1 90.75 228 ASP A O 1
ATOM 1790 N N . ALA A 1 229 ? 16.234 5.738 -1.39 1 94.12 229 ALA A N 1
ATOM 1791 C CA . ALA A 1 229 ? 15.453 5.543 -0.171 1 94.12 229 ALA A CA 1
ATOM 1792 C C . ALA A 1 229 ? 14.953 4.105 -0.063 1 94.12 229 ALA A C 1
ATOM 1794 O O . ALA A 1 229 ? 14.352 3.582 -1 1 94.12 229 ALA A O 1
ATOM 1795 N N . ARG A 1 230 ? 15.234 3.508 1.091 1 96.12 230 ARG A N 1
ATOM 1796 C CA . ARG A 1 230 ? 14.82 2.129 1.323 1 96.12 230 ARG A CA 1
ATOM 1797 C C . ARG A 1 230 ? 13.336 2.051 1.649 1 96.12 230 ARG A C 1
ATOM 1799 O O . ARG A 1 230 ? 12.609 1.237 1.073 1 96.12 230 ARG A O 1
ATOM 1806 N N . ILE A 1 231 ? 12.906 2.875 2.549 1 96.31 231 ILE A N 1
ATOM 1807 C CA . ILE A 1 231 ? 11.492 3.033 2.883 1 96.31 231 ILE A CA 1
ATOM 1808 C C . ILE A 1 231 ? 11.172 4.512 3.088 1 96.31 231 ILE A C 1
ATOM 1810 O O . ILE A 1 231 ? 12.078 5.336 3.234 1 96.31 231 ILE A O 1
ATOM 1814 N N . ILE A 1 232 ? 9.977 4.781 3.012 1 95.69 232 ILE A N 1
ATOM 1815 C CA . ILE A 1 232 ? 9.453 6.133 3.217 1 95.69 232 ILE A CA 1
ATOM 1816 C C . ILE A 1 232 ? 8.359 6.105 4.281 1 95.69 232 ILE A C 1
ATOM 1818 O O . ILE A 1 232 ? 7.352 5.41 4.125 1 95.69 232 ILE A O 1
ATOM 1822 N N . LEU A 1 233 ? 8.617 6.781 5.359 1 96 233 LEU A N 1
ATOM 1823 C CA . LEU A 1 233 ? 7.59 6.953 6.383 1 96 233 LEU A CA 1
ATOM 1824 C C . LEU A 1 233 ? 6.699 8.148 6.062 1 96 233 LEU A C 1
ATOM 1826 O O . LEU A 1 233 ? 7.109 9.297 6.23 1 96 233 LEU A O 1
ATOM 1830 N N . LEU A 1 234 ? 5.516 7.852 5.633 1 94.75 234 LEU A N 1
ATOM 1831 C CA . LEU A 1 234 ? 4.594 8.891 5.188 1 94.75 234 LEU A CA 1
ATOM 1832 C C . LEU A 1 234 ? 3.49 9.117 6.219 1 94.75 234 LEU A C 1
ATOM 1834 O O . LEU A 1 234 ? 2.871 8.156 6.688 1 94.75 234 LEU A O 1
ATOM 1838 N N . ASN A 1 235 ? 3.295 10.359 6.551 1 93.88 235 ASN A N 1
ATOM 1839 C CA . ASN A 1 235 ? 2.209 10.727 7.457 1 93.88 235 ASN A CA 1
ATOM 1840 C C . ASN A 1 235 ? 0.847 10.578 6.781 1 93.88 235 ASN A C 1
ATOM 1842 O O . ASN A 1 235 ? 0.186 11.578 6.492 1 93.88 235 ASN A O 1
ATOM 1846 N N . SER A 1 236 ? 0.455 9.344 6.629 1 93.31 236 SER A N 1
ATOM 1847 C CA . SER A 1 236 ? -0.777 9.031 5.918 1 93.31 236 SER A CA 1
ATOM 1848 C C . SER A 1 236 ? -1.512 7.863 6.574 1 93.31 236 SER A C 1
ATOM 1850 O O . SER A 1 236 ? -0.911 7.082 7.312 1 93.31 236 SER A O 1
ATOM 1852 N N . HIS A 1 237 ? -2.762 7.883 6.383 1 94.62 237 HIS A N 1
ATOM 1853 C CA . HIS A 1 237 ? -3.625 6.773 6.781 1 94.62 237 HIS A CA 1
ATOM 1854 C C . HIS A 1 237 ? -4.934 6.785 5.996 1 94.62 237 HIS A C 1
ATOM 1856 O O . HIS A 1 237 ? -5.547 7.844 5.824 1 94.62 237 HIS A O 1
ATOM 1862 N N . PRO A 1 238 ? -5.379 5.668 5.617 1 91.62 238 PRO A N 1
ATOM 1863 C CA . PRO A 1 238 ? -6.555 5.645 4.738 1 91.62 238 PRO A CA 1
ATOM 1864 C C . PRO A 1 238 ? -7.824 6.125 5.441 1 91.62 238 PRO A C 1
ATOM 1866 O O . PRO A 1 238 ? -8.797 6.496 4.777 1 91.62 238 PRO A O 1
ATOM 1869 N N . VAL A 1 239 ? -7.867 6.141 6.715 1 94.31 239 VAL A N 1
ATOM 1870 C CA . VAL A 1 239 ? -9.047 6.559 7.469 1 94.31 239 VAL A CA 1
ATOM 1871 C C . VAL A 1 239 ? -9.109 8.078 7.535 1 94.31 239 VAL A C 1
ATOM 1873 O O . VAL A 1 239 ? -10.18 8.656 7.723 1 94.31 239 VAL A O 1
ATOM 1876 N N . VAL A 1 240 ? -7.984 8.789 7.324 1 94.75 240 VAL A N 1
ATOM 1877 C CA . VAL A 1 240 ? -7.977 10.219 7.609 1 94.75 240 VAL A CA 1
ATOM 1878 C C . VAL A 1 240 ? -7.789 11.008 6.316 1 94.75 240 VAL A C 1
ATOM 1880 O O . VAL A 1 240 ? -7.672 12.234 6.34 1 94.75 240 VAL A O 1
ATOM 1883 N N . GLN A 1 241 ? -7.73 10.312 5.242 1 92.5 241 GLN A N 1
ATOM 1884 C CA . GLN A 1 241 ? -7.547 10.984 3.959 1 92.5 241 GLN A CA 1
ATOM 1885 C C . GLN A 1 241 ? -8.07 10.125 2.809 1 92.5 241 GLN A C 1
ATOM 1887 O O . GLN A 1 241 ? -8.398 8.953 3 1 92.5 241 GLN A O 1
ATOM 1892 N N . TYR A 1 242 ? -8.102 10.789 1.655 1 91 242 TYR A N 1
ATOM 1893 C CA . TYR A 1 242 ? -8.555 10.07 0.469 1 91 242 TYR A CA 1
ATOM 1894 C C . TYR A 1 242 ? -7.648 8.875 0.177 1 91 242 TYR A C 1
ATOM 1896 O O . TYR A 1 242 ? -6.426 8.969 0.303 1 91 242 TYR A O 1
ATOM 1904 N N . SER A 1 243 ? -8.32 7.773 -0.262 1 88.56 243 SER A N 1
ATOM 1905 C CA . SER A 1 243 ? -7.59 6.555 -0.591 1 88.56 243 SER A CA 1
ATOM 1906 C C . SER A 1 243 ? -6.789 6.719 -1.879 1 88.56 243 SER A C 1
ATOM 1908 O O . SER A 1 243 ? -7.332 7.125 -2.906 1 88.56 243 SER A O 1
ATOM 1910 N N . GLU A 1 244 ? -5.543 6.473 -1.756 1 89.31 244 GLU A N 1
ATOM 1911 C CA . GLU A 1 244 ? -4.652 6.512 -2.91 1 89.31 244 GLU A CA 1
ATOM 1912 C C . GLU A 1 244 ? -3.688 5.328 -2.902 1 89.31 244 GLU A C 1
ATOM 1914 O O . GLU A 1 244 ? -3.293 4.848 -1.838 1 89.31 244 GLU A O 1
ATOM 1919 N N . PRO A 1 245 ? -3.33 4.906 -4.113 1 90.88 245 PRO A N 1
ATOM 1920 C CA . PRO A 1 245 ? -2.363 3.807 -4.145 1 90.88 245 PRO A CA 1
ATOM 1921 C C . PRO A 1 245 ? -0.963 4.238 -3.719 1 90.88 245 PRO A C 1
ATOM 1923 O O . PRO A 1 245 ? -0.545 5.363 -4.008 1 90.88 245 PRO A O 1
ATOM 1926 N N . ALA A 1 246 ? -0.261 3.377 -3.074 1 91.12 246 ALA A N 1
ATOM 1927 C CA . ALA A 1 246 ? 1.1 3.672 -2.631 1 91.12 246 ALA A CA 1
ATOM 1928 C C . ALA A 1 246 ? 2.061 2.555 -3.027 1 91.12 246 ALA A C 1
ATOM 1930 O O . ALA A 1 246 ? 1.665 1.389 -3.113 1 91.12 246 ALA A O 1
ATOM 1931 N N . MET A 1 247 ? 3.305 2.955 -3.266 1 92.81 247 MET A N 1
ATOM 1932 C CA . MET A 1 247 ? 4.359 1.969 -3.477 1 92.81 247 MET A CA 1
ATOM 1933 C C . MET A 1 247 ? 4.617 1.167 -2.205 1 92.81 247 MET A C 1
ATOM 1935 O O . MET A 1 247 ? 4.367 1.65 -1.1 1 92.81 247 MET A O 1
ATOM 1939 N N . PRO A 1 248 ? 5.109 -0.023 -2.363 1 91.56 248 PRO A N 1
ATOM 1940 C CA . PRO A 1 248 ? 5.277 -0.882 -1.188 1 91.56 248 PRO A CA 1
ATOM 1941 C C . PRO A 1 248 ? 6.273 -0.317 -0.18 1 91.56 248 PRO A C 1
ATOM 1943 O O . PRO A 1 248 ? 6.199 -0.63 1.011 1 91.56 248 PRO A O 1
ATOM 1946 N N . ASN A 1 249 ? 7.203 0.499 -0.645 1 94.5 249 ASN A N 1
ATOM 1947 C CA . ASN A 1 249 ? 8.195 1.029 0.289 1 94.5 249 ASN A CA 1
ATOM 1948 C C . ASN A 1 249 ? 7.68 2.281 0.995 1 94.5 249 ASN A C 1
ATOM 1950 O O . ASN A 1 249 ? 8.406 2.898 1.778 1 94.5 249 ASN A O 1
ATOM 1954 N N . VAL A 1 250 ? 6.477 2.674 0.705 1 94.88 250 VAL A N 1
ATOM 1955 C CA . VAL A 1 250 ? 5.832 3.76 1.437 1 94.88 250 VAL A CA 1
ATOM 1956 C C . VAL A 1 250 ? 5.035 3.193 2.611 1 94.88 250 VAL A C 1
ATOM 1958 O O . VAL A 1 250 ? 4.062 2.465 2.414 1 94.88 250 VAL A O 1
ATOM 1961 N N . ILE A 1 251 ? 5.477 3.525 3.783 1 95.62 251 ILE A N 1
ATOM 1962 C CA . ILE A 1 251 ? 4.852 3.025 5.004 1 95.62 251 ILE A CA 1
ATOM 1963 C C . ILE A 1 251 ? 3.982 4.117 5.621 1 95.62 251 ILE A C 1
ATOM 1965 O O . ILE A 1 251 ? 4.473 5.199 5.949 1 95.62 251 ILE A O 1
ATOM 1969 N N . SER A 1 252 ? 2.719 3.795 5.73 1 95.25 252 SER A N 1
ATOM 1970 C CA . SER A 1 252 ? 1.789 4.75 6.328 1 95.25 252 SER A CA 1
ATOM 1971 C C . SER A 1 252 ? 1.959 4.816 7.84 1 95.25 252 SER A C 1
ATOM 1973 O O . SER A 1 252 ? 1.781 3.812 8.531 1 95.25 252 SER A O 1
ATOM 1975 N N . VAL A 1 253 ? 2.209 6.035 8.344 1 96.56 253 VAL A N 1
ATOM 1976 C CA . VAL A 1 253 ? 2.43 6.18 9.781 1 96.56 253 VAL A CA 1
ATOM 1977 C C . VAL A 1 253 ? 1.624 7.363 10.312 1 96.56 253 VAL A C 1
ATOM 1979 O O . VAL A 1 253 ? 2.07 8.07 11.219 1 96.56 253 VAL A O 1
ATOM 1982 N N . GLY A 1 254 ? 0.495 7.59 9.672 1 95.56 254 GLY A N 1
ATOM 1983 C CA . GLY A 1 254 ? -0.38 8.656 10.133 1 95.56 254 GLY A CA 1
ATOM 1984 C C . GLY A 1 254 ? -0.77 8.508 11.594 1 95.56 254 GLY A C 1
ATOM 1985 O O . GLY A 1 254 ? -1.172 7.43 12.031 1 95.56 254 GLY A O 1
ATOM 1986 N N . GLY A 1 255 ? -0.647 9.633 12.375 1 95.38 255 GLY A N 1
ATOM 1987 C CA . GLY A 1 255 ? -0.993 9.617 13.789 1 95.38 255 GLY A CA 1
ATOM 1988 C C . GLY A 1 255 ? 0.191 9.32 14.688 1 95.38 255 GLY A C 1
ATOM 1989 O O . GLY A 1 255 ? 0.042 9.227 15.914 1 95.38 255 GLY A O 1
ATOM 1990 N N . MET A 1 256 ? 1.34 9.258 14.109 1 94.25 256 MET A N 1
ATOM 1991 C CA . MET A 1 256 ? 2.541 8.898 14.859 1 94.25 256 MET A CA 1
ATOM 1992 C C . MET A 1 256 ? 2.803 9.906 15.977 1 94.25 256 MET A C 1
ATOM 1994 O O . MET A 1 256 ? 3.357 9.547 17.016 1 94.25 256 MET A O 1
ATOM 1998 N N . GLN A 1 257 ? 2.383 11.125 15.82 1 92.94 257 GLN A N 1
ATOM 1999 C CA . GLN A 1 257 ? 2.652 12.188 16.781 1 92.94 257 GLN A CA 1
ATOM 2000 C C . GLN A 1 257 ? 1.682 12.117 17.969 1 92.94 257 GLN A C 1
ATOM 2002 O O . GLN A 1 257 ? 1.87 12.805 18.969 1 92.94 257 GLN A O 1
ATOM 2007 N N . ILE A 1 258 ? 0.637 11.336 17.812 1 94.94 258 ILE A N 1
ATOM 2008 C CA . ILE A 1 258 ? -0.387 11.273 18.859 1 94.94 258 ILE A CA 1
ATOM 2009 C C . ILE A 1 258 ? 0.075 10.359 19.984 1 94.94 258 ILE A C 1
ATOM 2011 O O . ILE A 1 258 ? 0.129 9.141 19.812 1 94.94 258 ILE A O 1
ATOM 2015 N N . THR A 1 259 ? 0.442 10.898 21.016 1 88.06 259 THR A N 1
ATOM 2016 C CA . THR A 1 259 ? 0.908 10.156 22.188 1 88.06 259 THR A CA 1
ATOM 2017 C C . THR A 1 259 ? -0.186 10.078 23.25 1 88.06 259 THR A C 1
ATOM 2019 O O . THR A 1 259 ? -1.247 10.688 23.094 1 88.06 259 THR A O 1
ATOM 2022 N N . GLU A 1 260 ? 0.074 9.305 24.234 1 91.31 260 GLU A N 1
ATOM 2023 C CA . GLU A 1 260 ? -0.862 9.219 25.344 1 91.31 260 GLU A CA 1
ATOM 2024 C C . GLU A 1 260 ? -1.083 10.586 25.984 1 91.31 260 GLU A C 1
ATOM 2026 O O . GLU A 1 260 ? -0.124 11.305 26.266 1 91.31 260 GLU A O 1
ATOM 2031 N N . PRO A 1 261 ? -2.32 10.922 26.156 1 94.38 261 PRO A N 1
ATOM 2032 C CA . PRO A 1 261 ? -2.617 12.242 26.734 1 94.38 261 PRO A CA 1
ATOM 2033 C C . PRO A 1 261 ? -2.066 12.406 28.141 1 94.38 261 PRO A C 1
ATOM 2035 O O . PRO A 1 261 ? -2.113 11.469 28.953 1 94.38 261 PRO A O 1
ATOM 2038 N N . LYS A 1 262 ? -1.608 13.562 28.422 1 93.81 262 LYS A N 1
ATOM 2039 C CA . LYS A 1 262 ? -1.148 13.93 29.766 1 93.81 262 LYS A CA 1
ATOM 2040 C C . LYS A 1 262 ? -2.24 14.664 30.531 1 93.81 262 LYS A C 1
ATOM 2042 O O . LYS A 1 262 ? -3.234 15.102 29.953 1 93.81 262 LYS A O 1
ATOM 2047 N N . GLN A 1 263 ? -1.933 14.758 31.844 1 95.25 263 GLN A N 1
ATOM 2048 C CA . GLN A 1 263 ? -2.861 15.523 32.656 1 95.25 263 GLN A CA 1
ATOM 2049 C C . GLN A 1 263 ? -2.822 17 32.312 1 95.25 263 GLN A C 1
ATOM 2051 O O . GLN A 1 263 ? -1.748 17.562 32.094 1 95.25 263 GLN A O 1
ATOM 2056 N N . LEU A 1 264 ? -4 17.578 32.281 1 96.44 264 LEU A N 1
ATOM 2057 C CA . LEU A 1 264 ? -4.082 19 31.938 1 96.44 264 LEU A CA 1
ATOM 2058 C C . LEU A 1 264 ? -3.564 19.844 33.094 1 96.44 264 LEU A C 1
ATOM 2060 O O . LEU A 1 264 ? -3.74 19.484 34.25 1 96.44 264 LEU A O 1
ATOM 2064 N N . PRO A 1 265 ? -2.924 20.984 32.75 1 95.56 265 PRO A N 1
ATOM 2065 C CA . PRO A 1 265 ? -2.635 21.938 33.812 1 95.56 265 PRO A CA 1
ATOM 2066 C C . PRO A 1 265 ? -3.881 22.344 34.625 1 95.56 265 PRO A C 1
ATOM 2068 O O . PRO A 1 265 ? -4.984 22.359 34.062 1 95.56 265 PRO A O 1
ATOM 2071 N N . ASP A 1 266 ? -3.715 22.75 35.812 1 95.06 266 ASP A N 1
ATOM 2072 C CA . ASP A 1 266 ? -4.812 22.984 36.75 1 95.06 266 ASP A CA 1
ATOM 2073 C C . ASP A 1 266 ? -5.789 24.031 36.219 1 95.06 266 ASP A C 1
ATOM 2075 O O . ASP A 1 266 ? -7.004 23.875 36.375 1 95.06 266 ASP A O 1
ATOM 2079 N N . ASP A 1 267 ? -5.348 25.016 35.656 1 94.38 267 ASP A N 1
ATOM 2080 C CA . ASP A 1 267 ? -6.207 26.078 35.156 1 94.38 267 ASP A CA 1
ATOM 2081 C C . ASP A 1 267 ? -7.09 25.594 34.031 1 94.38 267 ASP A C 1
ATOM 2083 O O . ASP A 1 267 ? -8.297 25.844 34 1 94.38 267 ASP A O 1
ATOM 2087 N N . LEU A 1 268 ? -6.508 24.844 33.094 1 96.25 268 LEU A N 1
ATOM 2088 C CA . LEU A 1 268 ? -7.266 24.297 31.969 1 96.25 268 LEU A CA 1
ATOM 2089 C C . LEU A 1 268 ? -8.219 23.203 32.438 1 96.25 268 LEU A C 1
ATOM 2091 O O . LEU A 1 268 ? -9.344 23.109 31.969 1 96.25 268 LEU A O 1
ATOM 2095 N N . LYS A 1 269 ? -7.695 22.406 33.344 1 96.25 269 LYS A N 1
ATOM 2096 C CA . LYS A 1 269 ? -8.508 21.328 33.906 1 96.25 269 LYS A CA 1
ATOM 2097 C C . LYS A 1 269 ? -9.805 21.875 34.531 1 96.25 269 LYS A C 1
ATOM 2099 O O . LYS A 1 269 ? -10.883 21.344 34.281 1 96.25 269 LYS A O 1
ATOM 2104 N N . SER A 1 270 ? -9.625 22.922 35.281 1 96.12 270 SER A N 1
ATOM 2105 C CA . SER A 1 270 ? -10.781 23.547 35.906 1 96.12 270 SER A CA 1
ATOM 2106 C C . SER A 1 270 ? -11.789 24.047 34.875 1 96.12 270 SER A C 1
ATOM 2108 O O . SER A 1 270 ? -12.992 23.828 35.031 1 96.12 270 SER A O 1
ATOM 2110 N N . ILE A 1 271 ? -11.305 24.625 33.812 1 96.5 271 ILE A N 1
ATOM 2111 C CA . ILE A 1 271 ? -12.164 25.156 32.781 1 96.5 271 ILE A CA 1
ATOM 2112 C C . ILE A 1 271 ? -12.906 24.031 32.094 1 96.5 271 ILE A C 1
ATOM 2114 O O . ILE A 1 271 ? -14.133 24.078 31.922 1 96.5 271 ILE A O 1
ATOM 2118 N N . VAL A 1 272 ? -12.219 23 31.719 1 97 272 VAL A N 1
ATOM 2119 C CA . VAL A 1 272 ? -12.773 21.938 30.906 1 97 272 VAL A CA 1
ATOM 2120 C C . VAL A 1 272 ? -13.742 21.094 31.734 1 97 272 VAL A C 1
ATOM 2122 O O . VAL A 1 272 ? -14.82 20.719 31.25 1 97 272 VAL A O 1
ATOM 2125 N N . GLU A 1 273 ? -13.438 20.812 32.938 1 95.94 273 GLU A N 1
ATOM 2126 C CA . GLU A 1 273 ? -14.273 19.969 33.781 1 95.94 273 GLU A CA 1
ATOM 2127 C C . GLU A 1 273 ? -15.555 20.688 34.219 1 95.94 273 GLU A C 1
ATOM 2129 O O . GLU A 1 273 ? -16.578 20.047 34.438 1 95.94 273 GLU A O 1
ATOM 2134 N N . ASN A 1 274 ? -15.438 21.969 34.25 1 94.31 274 ASN A N 1
ATOM 2135 C CA . ASN A 1 274 ? -16.609 22.719 34.688 1 94.31 274 ASN A CA 1
ATOM 2136 C C . ASN A 1 274 ? -17.469 23.156 33.5 1 94.31 274 ASN A C 1
ATOM 2138 O O . ASN A 1 274 ? -18.5 23.797 33.688 1 94.31 274 ASN A O 1
ATOM 2142 N N . ALA A 1 275 ? -17.016 22.812 32.344 1 95.56 275 ALA A N 1
ATOM 2143 C CA . ALA A 1 275 ? -17.812 23.141 31.156 1 95.56 275 ALA A CA 1
ATOM 2144 C C . ALA A 1 275 ? -18.922 22.125 30.938 1 95.56 275 ALA A C 1
ATOM 2146 O O . ALA A 1 275 ? -18.75 21.141 30.219 1 95.56 275 ALA A O 1
ATOM 2147 N N . GLU A 1 276 ? -20.078 22.344 31.422 1 92.56 276 GLU A N 1
ATOM 2148 C CA . GLU A 1 276 ? -21.188 21.406 31.453 1 92.56 276 GLU A CA 1
ATOM 2149 C C . GLU A 1 276 ? -21.656 21.031 30.047 1 92.56 276 GLU A C 1
ATOM 2151 O O . GLU A 1 276 ? -22 19.875 29.781 1 92.56 276 GLU A O 1
ATOM 2156 N N . GLN A 1 277 ? -21.672 22.078 29.219 1 94.56 277 GLN A N 1
ATOM 2157 C CA . GLN A 1 277 ? -22.156 21.812 27.859 1 94.56 277 GLN A CA 1
ATOM 2158 C C . GLN A 1 277 ? -20.984 21.594 26.906 1 94.56 277 GLN A C 1
ATOM 2160 O O . GLN A 1 277 ? -21.188 21.453 25.703 1 94.56 277 GLN A O 1
ATOM 2165 N N . GLY A 1 278 ? -19.812 21.625 27.5 1 95.31 278 GLY A N 1
ATOM 2166 C CA . GLY A 1 278 ? -18.656 21.25 26.703 1 95.31 278 GLY A CA 1
ATOM 2167 C C . GLY A 1 278 ? -17.734 22.422 26.391 1 95.31 278 GLY A C 1
ATOM 2168 O O . GLY A 1 278 ? -18.109 23.578 26.609 1 95.31 278 GLY A O 1
ATOM 2169 N N . VAL A 1 279 ? -16.594 22.109 25.938 1 97.94 279 VAL A N 1
ATOM 2170 C CA . VAL A 1 279 ? -15.578 23.078 25.547 1 97.94 279 VAL A CA 1
ATOM 2171 C C . VAL A 1 279 ? -15.359 23.016 24.047 1 97.94 279 VAL A C 1
ATOM 2173 O O . VAL A 1 279 ? -15.383 21.938 23.438 1 97.94 279 VAL A O 1
ATOM 2176 N N . ILE A 1 280 ? -15.25 24.156 23.484 1 98.62 280 ILE A N 1
ATOM 2177 C CA . ILE A 1 280 ? -14.875 24.312 22.078 1 98.62 280 ILE A CA 1
ATOM 2178 C C . ILE A 1 280 ? -13.438 24.828 21.984 1 98.62 280 ILE A C 1
ATOM 2180 O O . ILE A 1 280 ? -13.125 25.906 22.5 1 98.62 280 ILE A O 1
ATOM 2184 N N . LEU A 1 281 ? -12.602 24 21.375 1 98.38 281 LEU A N 1
ATOM 2185 C CA . LEU A 1 281 ? -11.203 24.391 21.203 1 98.38 281 LEU A CA 1
ATOM 2186 C C . LEU A 1 281 ? -11.016 25.141 19.891 1 98.38 281 LEU A C 1
ATOM 2188 O O . LEU A 1 281 ? -11.461 24.688 18.828 1 98.38 281 LEU A O 1
ATOM 2192 N N . PHE A 1 282 ? -10.422 26.281 19.984 1 97.25 282 PHE A N 1
ATOM 2193 C CA . PHE A 1 282 ? -10.094 27.094 18.828 1 97.25 282 PHE A CA 1
ATOM 2194 C C . PHE A 1 282 ? -8.586 27.297 18.703 1 97.25 282 PHE A C 1
ATOM 2196 O O . PHE A 1 282 ? -7.988 28.031 19.469 1 97.25 282 PHE A O 1
ATOM 2203 N N . SER A 1 283 ? -8.023 26.594 17.734 1 94.75 283 SER A N 1
ATOM 2204 C CA . SER A 1 283 ? -6.594 26.672 17.484 1 94.75 283 SER A CA 1
ATOM 2205 C C . SER A 1 283 ? -6.297 26.641 15.984 1 94.75 283 SER A C 1
ATOM 2207 O O . SER A 1 283 ? -6.637 25.672 15.305 1 94.75 283 SER A O 1
ATOM 2209 N N . LEU A 1 284 ? -5.633 27.609 15.516 1 87.62 284 LEU A N 1
ATOM 2210 C CA . LEU A 1 284 ? -5.324 27.672 14.094 1 87.62 284 LEU A CA 1
ATOM 2211 C C . LEU A 1 284 ? -3.914 27.156 13.82 1 87.62 284 LEU A C 1
ATOM 2213 O O . LEU A 1 284 ? -3.289 27.531 12.828 1 87.62 284 LEU A O 1
ATOM 2217 N N . GLY A 1 285 ? -3.438 26.359 14.719 1 78.19 285 GLY A N 1
ATOM 2218 C CA . GLY A 1 285 ? -2.154 25.703 14.508 1 78.19 285 GLY A CA 1
ATOM 2219 C C . GLY A 1 285 ? -0.973 26.641 14.703 1 78.19 285 GLY A C 1
ATOM 2220 O O . GLY A 1 285 ? -1.066 27.625 15.438 1 78.19 285 GLY A O 1
ATOM 2221 N N . THR A 1 286 ? 0.195 26.25 14.133 1 69.81 286 THR A N 1
ATOM 2222 C CA . THR A 1 286 ? 1.437 26.984 14.352 1 69.81 286 THR A CA 1
ATOM 2223 C C . THR A 1 286 ? 1.728 27.906 13.172 1 69.81 286 THR A C 1
ATOM 2225 O O . THR A 1 286 ? 2.42 28.922 13.32 1 69.81 286 THR A O 1
ATOM 2228 N N . ASN A 1 287 ? 1.154 27.562 12.07 1 70.56 287 ASN A N 1
ATOM 2229 C CA . ASN A 1 287 ? 1.455 28.328 10.867 1 70.56 287 ASN A CA 1
ATOM 2230 C C . ASN A 1 287 ? 0.546 29.547 10.742 1 70.56 287 ASN A C 1
ATOM 2232 O O . ASN A 1 287 ? 1.01 30.641 10.406 1 70.56 287 ASN A O 1
ATOM 2236 N N . VAL A 1 288 ? -0.717 29.297 11.055 1 71.12 288 VAL A N 1
ATOM 2237 C CA . VAL A 1 288 ? -1.68 30.391 11.047 1 71.12 288 VAL A CA 1
ATOM 2238 C C . VAL A 1 288 ? -1.839 30.938 12.461 1 71.12 288 VAL A C 1
ATOM 2240 O O . VAL A 1 288 ? -2.322 30.25 13.359 1 71.12 288 VAL A O 1
ATOM 2243 N N . ARG A 1 289 ? -1.425 32.156 12.586 1 79.94 289 ARG A N 1
ATOM 2244 C CA . ARG A 1 289 ? -1.52 32.781 13.898 1 79.94 289 ARG A CA 1
ATOM 2245 C C . ARG A 1 289 ? -2.82 33.562 14.039 1 79.94 289 ARG A C 1
ATOM 2247 O O . ARG A 1 289 ? -3.191 34.312 13.141 1 79.94 289 ARG A O 1
ATOM 2254 N N . SER A 1 290 ? -3.412 33.312 15.156 1 85.06 290 SER A N 1
ATOM 2255 C CA . SER A 1 290 ? -4.691 33.969 15.414 1 85.06 290 SER A CA 1
ATOM 2256 C C . SER A 1 290 ? -4.516 35.5 15.555 1 85.06 290 SER A C 1
ATOM 2258 O O . SER A 1 290 ? -5.395 36.25 15.164 1 85.06 290 SER A O 1
ATOM 2260 N N . ASP A 1 291 ? -3.381 35.875 16.109 1 84.56 291 ASP A N 1
ATOM 2261 C CA . ASP A 1 291 ? -3.186 37.281 16.375 1 84.56 291 ASP A CA 1
ATOM 2262 C C . ASP A 1 291 ? -2.91 38.062 15.078 1 84.56 291 ASP A C 1
ATOM 2264 O O . ASP A 1 291 ? -2.9 39.281 15.07 1 84.56 291 ASP A O 1
ATOM 2268 N N . LEU A 1 292 ? -2.713 37.312 14.031 1 82 292 LEU A N 1
ATOM 2269 C CA . LEU A 1 292 ? -2.438 37.938 12.742 1 82 292 LEU A CA 1
ATOM 2270 C C . LEU A 1 292 ? -3.672 37.906 11.852 1 82 292 LEU A C 1
ATOM 2272 O O . LEU A 1 292 ? -3.598 38.281 10.672 1 82 292 LEU A O 1
ATOM 2276 N N . LEU A 1 293 ? -4.797 37.562 12.352 1 86.19 293 LEU A N 1
ATOM 2277 C CA . LEU A 1 293 ? -6.031 37.469 11.578 1 86.19 293 LEU A CA 1
ATOM 2278 C C . LEU A 1 293 ? -6.543 38.875 11.219 1 86.19 293 LEU A C 1
ATOM 2280 O O . LEU A 1 293 ? -7.312 39.031 10.266 1 86.19 293 LEU A O 1
ATOM 2284 N N . GLY A 1 294 ? -6.117 39.844 11.922 1 87.31 294 GLY A N 1
ATOM 2285 C CA . GLY A 1 294 ? -6.676 41.156 11.797 1 87.31 294 GLY A CA 1
ATOM 2286 C C . GLY A 1 294 ? -7.816 41.438 12.758 1 87.31 294 GLY A C 1
ATOM 2287 O O . GLY A 1 294 ? -8.586 40.531 13.078 1 87.31 294 GLY A O 1
ATOM 2288 N N . ASN A 1 295 ? -8.008 42.625 13.141 1 92.5 295 ASN A N 1
ATOM 2289 C CA . ASN A 1 295 ? -8.953 43 14.18 1 92.5 295 ASN A CA 1
ATOM 2290 C C . ASN A 1 295 ? -10.391 42.688 13.773 1 92.5 295 ASN A C 1
ATOM 2292 O O . ASN A 1 295 ? -11.18 42.188 14.586 1 92.5 295 ASN A O 1
ATOM 2296 N N . ASP A 1 296 ? -10.727 42.969 12.57 1 93.19 296 ASP A N 1
ATOM 2297 C CA . ASP A 1 296 ? -12.102 42.781 12.117 1 93.19 296 ASP A CA 1
ATOM 2298 C C . ASP A 1 296 ? -12.523 41.312 12.258 1 93.19 296 ASP A C 1
ATOM 2300 O O . ASP A 1 296 ? -13.625 41.031 12.734 1 93.19 296 ASP A O 1
ATOM 2304 N N . ARG A 1 297 ? -11.641 40.406 11.859 1 93 297 ARG A N 1
ATOM 2305 C CA . ARG A 1 297 ? -11.961 39 11.922 1 93 297 ARG A CA 1
ATOM 2306 C C . ARG A 1 297 ? -12.023 38.5 13.367 1 93 297 ARG A C 1
ATOM 2308 O O . ARG A 1 297 ? -12.883 37.688 13.727 1 93 297 ARG A O 1
ATOM 2315 N N . VAL A 1 298 ? -11.117 39 14.172 1 95.06 298 VAL A N 1
ATOM 2316 C CA . VAL A 1 298 ? -11.094 38.625 15.586 1 95.06 298 VAL A CA 1
ATOM 2317 C C . VAL A 1 298 ? -12.391 39.062 16.266 1 95.06 298 VAL A C 1
ATOM 2319 O O . VAL A 1 298 ? -12.969 38.312 17.062 1 95.06 298 VAL A O 1
ATOM 2322 N N . VAL A 1 299 ? -12.836 40.25 15.891 1 96.62 299 VAL A N 1
ATOM 2323 C CA . VAL A 1 299 ? -14.078 40.781 16.453 1 96.62 299 VAL A CA 1
ATOM 2324 C C . VAL A 1 299 ? -15.25 39.875 16.047 1 96.62 299 VAL A C 1
ATOM 2326 O O . VAL A 1 299 ? -16.109 39.562 16.875 1 96.62 299 VAL A O 1
ATOM 2329 N N . GLU A 1 300 ? -15.273 39.469 14.789 1 96.75 300 GLU A N 1
ATOM 2330 C CA . GLU A 1 300 ? -16.344 38.594 14.32 1 96.75 300 GLU A CA 1
ATOM 2331 C C . GLU A 1 300 ? -16.344 37.25 15.094 1 96.75 300 GLU A C 1
ATOM 2333 O O . GLU A 1 300 ? -17.406 36.75 15.438 1 96.75 300 GLU A O 1
ATOM 2338 N N . ILE A 1 301 ? -15.203 36.75 15.383 1 96.94 301 ILE A N 1
ATOM 2339 C CA . ILE A 1 301 ? -15.062 35.469 16.094 1 96.94 301 ILE A CA 1
ATOM 2340 C C . ILE A 1 301 ? -15.531 35.656 17.531 1 96.94 301 ILE A C 1
ATOM 2342 O O . ILE A 1 301 ? -16.312 34.844 18.031 1 96.94 301 ILE A O 1
ATOM 2346 N N . LEU A 1 302 ? -15.094 36.719 18.141 1 97.5 302 LEU A N 1
ATOM 2347 C CA . LEU A 1 302 ? -15.484 37 19.531 1 97.5 302 LEU A CA 1
ATOM 2348 C C . LEU A 1 302 ? -16.984 37.219 19.641 1 97.5 302 LEU A C 1
ATOM 2350 O O . LEU A 1 302 ? -17.625 36.781 20.594 1 97.5 302 LEU A O 1
ATOM 2354 N N . ASN A 1 303 ? -17.469 37.938 18.656 1 97.94 303 ASN A N 1
ATOM 2355 C CA . ASN A 1 303 ? -18.906 38.156 18.641 1 97.94 303 ASN A CA 1
ATOM 2356 C C . ASN A 1 303 ? -19.672 36.844 18.531 1 97.94 303 ASN A C 1
ATOM 2358 O O . ASN A 1 303 ? -20.719 36.688 19.188 1 97.94 303 ASN A O 1
ATOM 2362 N N . ALA A 1 304 ? -19.219 36 17.703 1 98.19 304 ALA A N 1
ATOM 2363 C CA . ALA A 1 304 ? -19.844 34.688 17.578 1 98.19 304 ALA A CA 1
ATOM 2364 C C . ALA A 1 304 ? -19.797 33.906 18.891 1 98.19 304 ALA A C 1
ATOM 2366 O O . ALA A 1 304 ? -20.812 33.344 19.328 1 98.19 304 ALA A O 1
ATOM 2367 N N . MET A 1 305 ? -18.688 33.938 19.594 1 98.25 305 MET A N 1
ATOM 2368 C CA . MET A 1 305 ? -18.5 33.219 20.844 1 98.25 305 MET A CA 1
ATOM 2369 C C . MET A 1 305 ? -19.406 33.781 21.938 1 98.25 305 MET A C 1
ATOM 2371 O O . MET A 1 305 ? -19.969 33.062 22.734 1 98.25 305 MET A O 1
ATOM 2375 N N . GLU A 1 306 ? -19.531 35.062 21.891 1 97.94 306 GLU A N 1
ATOM 2376 C CA . GLU A 1 306 ? -20.375 35.719 22.875 1 97.94 306 GLU A CA 1
ATOM 2377 C C . GLU A 1 306 ? -21.828 35.312 22.734 1 97.94 306 GLU A C 1
ATOM 2379 O O . GLU A 1 306 ? -22.562 35.25 23.734 1 97.94 306 GLU A O 1
ATOM 2384 N N . GLN A 1 307 ? -22.219 35.094 21.609 1 98 307 GLN A N 1
ATOM 2385 C CA . GLN A 1 307 ? -23.609 34.719 21.328 1 98 307 GLN A CA 1
ATOM 2386 C C . GLN A 1 307 ? -23.891 33.281 21.797 1 98 307 GLN A C 1
ATOM 2388 O O . GLN A 1 307 ? -25.047 32.875 21.812 1 98 307 GLN A O 1
ATOM 2393 N N . LEU A 1 308 ? -22.906 32.531 22.234 1 98.12 308 LEU A N 1
ATOM 2394 C CA . LEU A 1 308 ? -23.047 31.156 22.656 1 98.12 308 LEU A CA 1
ATOM 2395 C C . LEU A 1 308 ? -22.516 30.969 24.078 1 98.12 308 LEU A C 1
ATOM 2397 O O . LEU A 1 308 ? -21.594 30.188 24.297 1 98.12 308 LEU A O 1
ATOM 2401 N N . PRO A 1 309 ? -23.125 31.609 25.047 1 96.81 309 PRO A N 1
ATOM 2402 C CA . PRO A 1 309 ? -22.594 31.641 26.422 1 96.81 309 PRO A CA 1
ATOM 2403 C C . PRO A 1 309 ? -22.625 30.266 27.094 1 96.81 309 PRO A C 1
ATOM 2405 O O . PRO A 1 309 ? -21.984 30.062 28.109 1 96.81 309 PRO A O 1
ATOM 2408 N N . GLN A 1 310 ? -23.375 29.344 26.578 1 96.44 310 GLN A N 1
ATOM 2409 C CA . GLN A 1 310 ? -23.5 28.016 27.172 1 96.44 310 GLN A CA 1
ATOM 2410 C C . GLN A 1 310 ? -22.219 27.203 26.969 1 96.44 310 GLN A C 1
ATOM 2412 O O . GLN A 1 310 ? -22.016 26.188 27.641 1 96.44 310 GLN A O 1
ATOM 2417 N N . TYR A 1 311 ? -21.422 27.578 25.969 1 97.62 311 TYR A N 1
ATOM 2418 C CA . TYR A 1 311 ? -20.172 26.875 25.703 1 97.62 311 TYR A CA 1
ATOM 2419 C C . TYR A 1 311 ? -18.984 27.672 26.219 1 97.62 311 TYR A C 1
ATOM 2421 O O . TYR A 1 311 ? -19.031 28.906 26.266 1 97.62 311 TYR A O 1
ATOM 2429 N N . ASN A 1 312 ? -17.984 26.969 26.609 1 98.06 312 ASN A N 1
ATOM 2430 C CA . ASN A 1 312 ? -16.688 27.594 26.922 1 98.06 312 ASN A CA 1
ATOM 2431 C C . ASN A 1 312 ? -15.711 27.438 25.75 1 98.06 312 ASN A C 1
ATOM 2433 O O . ASN A 1 312 ? -15.578 26.359 25.188 1 98.06 312 ASN A O 1
ATOM 2437 N N . PHE A 1 313 ? -15.164 28.547 25.406 1 98.25 313 PHE A N 1
ATOM 2438 C CA . PHE A 1 313 ? -14.195 28.547 24.312 1 98.25 313 PHE A CA 1
ATOM 2439 C C . PHE A 1 313 ? -12.773 28.641 24.859 1 98.25 313 PHE A C 1
ATOM 2441 O O . PHE A 1 313 ? -12.477 29.484 25.703 1 98.25 313 PHE A O 1
ATOM 2448 N N . LEU A 1 314 ? -11.969 27.75 24.484 1 98 314 LEU A N 1
ATOM 2449 C CA . LEU A 1 314 ? -10.531 27.859 24.688 1 98 314 LEU A CA 1
ATOM 2450 C C . LEU A 1 314 ? -9.82 28.234 23.391 1 98 314 LEU A C 1
ATOM 2452 O O . LEU A 1 314 ? -9.75 27.422 22.469 1 98 314 LEU A O 1
ATOM 2456 N N . TRP A 1 315 ? -9.312 29.422 23.344 1 97.06 315 TRP A N 1
ATOM 2457 C CA . TRP A 1 315 ? -8.766 29.969 22.109 1 97.06 315 TRP A CA 1
ATOM 2458 C C . TRP A 1 315 ? -7.27 30.219 22.234 1 97.06 315 TRP A C 1
ATOM 2460 O O . TRP A 1 315 ? -6.84 31.047 23.047 1 97.06 315 TRP A O 1
ATOM 2470 N N . LYS A 1 316 ? -6.461 29.453 21.438 1 95.38 316 LYS A N 1
ATOM 2471 C CA . LYS A 1 316 ? -5.035 29.75 21.328 1 95.38 316 LYS A CA 1
ATOM 2472 C C . LYS A 1 316 ? -4.805 31.062 20.578 1 95.38 316 LYS A C 1
ATOM 2474 O O . LYS A 1 316 ? -5.07 31.156 19.391 1 95.38 316 LYS A O 1
ATOM 2479 N N . PHE A 1 317 ? -4.32 32.031 21.266 1 92.69 317 PHE A N 1
ATOM 2480 C CA . PHE A 1 317 ? -4.102 33.375 20.75 1 92.69 317 PHE A CA 1
ATOM 2481 C C . PHE A 1 317 ? -2.732 33.906 21.172 1 92.69 317 PHE A C 1
ATOM 2483 O O . PHE A 1 317 ? -2.459 34.062 22.375 1 92.69 317 PHE A O 1
ATOM 2490 N N . GLU A 1 318 ? -1.914 34.219 20.234 1 88.25 318 GLU A N 1
ATOM 2491 C CA . GLU A 1 318 ? -0.482 34.406 20.469 1 88.25 318 GLU A CA 1
ATOM 2492 C C . GLU A 1 318 ? -0.18 35.781 21.047 1 88.25 318 GLU A C 1
ATOM 2494 O O . GLU A 1 318 ? 0.937 36.031 21.5 1 88.25 318 GLU A O 1
ATOM 2499 N N . SER A 1 319 ? -1.123 36.656 21.094 1 87.94 319 SER A N 1
ATOM 2500 C CA . SER A 1 319 ? -0.911 38.031 21.594 1 87.94 319 SER A CA 1
ATOM 2501 C C . SER A 1 319 ? -1.834 38.344 22.766 1 87.94 319 SER A C 1
ATOM 2503 O O . SER A 1 319 ? -2.838 37.656 22.969 1 87.94 319 SER A O 1
ATOM 2505 N N . ASP A 1 320 ? -1.467 39.312 23.531 1 87.69 320 ASP A N 1
ATOM 2506 C CA . ASP A 1 320 ? -2.289 39.75 24.656 1 87.69 320 ASP A CA 1
ATOM 2507 C C . ASP A 1 320 ? -3.242 40.875 24.234 1 87.69 320 ASP A C 1
ATOM 2509 O O . ASP A 1 320 ? -4.156 41.219 24.984 1 87.69 320 ASP A O 1
ATOM 2513 N N . SER A 1 321 ? -3.008 41.406 23.141 1 88.88 321 SER A N 1
ATOM 2514 C CA . SER A 1 321 ? -3.816 42.531 22.672 1 88.88 321 SER A CA 1
ATOM 2515 C C . SER A 1 321 ? -5.09 42.031 21.984 1 88.88 321 SER A C 1
ATOM 2517 O O . SER A 1 321 ? -5.035 41.219 21.062 1 88.88 321 SER A O 1
ATOM 2519 N N . MET A 1 322 ? -6.156 42.531 22.516 1 91.75 322 MET A N 1
ATOM 2520 C CA . MET A 1 322 ? -7.453 42.156 21.953 1 91.75 322 MET A CA 1
ATOM 2521 C C . MET A 1 322 ? -8.195 43.406 21.484 1 91.75 322 MET A C 1
ATOM 2523 O O . MET A 1 322 ? -8.125 44.469 22.141 1 91.75 322 MET A O 1
ATOM 2527 N N . PRO A 1 323 ? -8.828 43.312 20.406 1 92.75 323 PRO A N 1
ATOM 2528 C CA . PRO A 1 323 ? -9.531 44.469 19.875 1 92.75 323 PRO A CA 1
ATOM 2529 C C . PRO A 1 323 ? -10.82 44.812 20.625 1 92.75 323 PRO A C 1
ATOM 2531 O O . PRO A 1 323 ? -11.414 45.844 20.422 1 92.75 323 PRO A O 1
ATOM 2534 N N . MET A 1 324 ? -11.312 43.938 21.438 1 94.12 324 MET A N 1
ATOM 2535 C CA . MET A 1 324 ? -12.484 44.156 22.266 1 94.12 324 MET A CA 1
ATOM 2536 C C . MET A 1 324 ? -12.383 43.344 23.562 1 94.12 324 MET A C 1
ATOM 2538 O O . MET A 1 324 ? -11.469 42.531 23.734 1 94.12 324 MET A O 1
ATOM 2542 N N . LYS A 1 325 ? -13.336 43.656 24.438 1 95.31 325 LYS A N 1
ATOM 2543 C CA . LYS A 1 325 ? -13.391 42.906 25.688 1 95.31 325 LYS A CA 1
ATOM 2544 C C . LYS A 1 325 ? -13.688 41.406 25.422 1 95.31 325 LYS A C 1
ATOM 2546 O O . LYS A 1 325 ? -14.547 41.094 24.609 1 95.31 325 LYS A O 1
ATOM 2551 N N . ILE A 1 326 ? -12.961 40.625 26.031 1 96.69 326 ILE A N 1
ATOM 2552 C CA . ILE A 1 326 ? -13.125 39.188 25.875 1 96.69 326 ILE A CA 1
ATOM 2553 C C . ILE A 1 326 ? -14.367 38.719 26.625 1 96.69 326 ILE A C 1
ATOM 2555 O O . ILE A 1 326 ? -14.508 38.969 27.828 1 96.69 326 ILE A O 1
ATOM 2559 N N . PRO A 1 327 ? -15.242 38.094 25.953 1 97.12 327 PRO A N 1
ATOM 2560 C CA . PRO A 1 327 ? -16.406 37.562 26.656 1 97.12 327 PRO A CA 1
ATOM 2561 C C . PRO A 1 327 ? -16.031 36.625 27.797 1 97.12 327 PRO A C 1
ATOM 2563 O O . PRO A 1 327 ? -14.969 35.969 27.75 1 97.12 327 PRO A O 1
ATOM 2566 N N . LYS A 1 328 ? -16.891 36.406 28.781 1 96.06 328 LYS A N 1
ATOM 2567 C CA . LYS A 1 328 ? -16.609 35.625 30 1 96.06 328 LYS A CA 1
ATOM 2568 C C . LYS A 1 328 ? -16.375 34.156 29.672 1 96.06 328 LYS A C 1
ATOM 2570 O O . LYS A 1 328 ? -15.625 33.5 30.391 1 96.06 328 LYS A O 1
ATOM 2575 N N . ASN A 1 329 ? -16.984 33.688 28.672 1 97.5 329 ASN A N 1
ATOM 2576 C CA . ASN A 1 329 ? -16.891 32.281 28.344 1 97.5 329 ASN A CA 1
ATOM 2577 C C . ASN A 1 329 ? -15.734 31.984 27.406 1 97.5 329 ASN A C 1
ATOM 2579 O O . ASN A 1 329 ? -15.617 30.875 26.875 1 97.5 329 ASN A O 1
ATOM 2583 N N . VAL A 1 330 ? -14.93 33 27.094 1 97.56 330 VAL A N 1
ATOM 2584 C CA . VAL A 1 330 ? -13.781 32.812 26.203 1 97.56 330 VAL A CA 1
ATOM 2585 C C . VAL A 1 330 ? -12.484 32.875 27.016 1 97.56 330 VAL A C 1
ATOM 2587 O O . VAL A 1 330 ? -12.234 33.875 27.719 1 97.56 330 VAL A O 1
ATOM 2590 N N . HIS A 1 331 ? -11.758 31.859 26.891 1 96.25 331 HIS A N 1
ATOM 2591 C CA . HIS A 1 331 ? -10.477 31.75 27.578 1 96.25 331 HIS A CA 1
ATOM 2592 C C . HIS A 1 331 ? -9.32 31.734 26.594 1 96.25 331 HIS A C 1
ATOM 2594 O O . HIS A 1 331 ? -9.242 30.844 25.734 1 96.25 331 HIS A O 1
ATOM 2600 N N . ILE A 1 332 ? -8.406 32.625 26.734 1 94.81 332 ILE A N 1
ATOM 2601 C CA . ILE A 1 332 ? -7.316 32.781 25.781 1 94.81 332 ILE A CA 1
ATOM 2602 C C . ILE A 1 332 ? -6.008 32.312 26.391 1 94.81 332 ILE A C 1
ATOM 2604 O O . ILE A 1 332 ? -5.758 32.5 27.578 1 94.81 332 ILE A O 1
ATOM 2608 N N . ARG A 1 333 ? -5.227 31.656 25.547 1 92.81 333 ARG A N 1
ATOM 2609 C CA . ARG A 1 333 ? -3.895 31.203 25.922 1 92.81 333 ARG A CA 1
ATOM 2610 C C . ARG A 1 333 ? -2.938 31.25 24.75 1 92.81 333 ARG A C 1
ATOM 2612 O O . ARG A 1 333 ? -3.33 30.984 23.609 1 92.81 333 ARG A O 1
ATOM 2619 N N . LYS A 1 334 ? -1.725 31.594 25.062 1 91 334 LYS A N 1
ATOM 2620 C CA . LYS A 1 334 ? -0.721 31.672 24.016 1 91 334 LYS A CA 1
ATOM 2621 C C . LYS A 1 334 ? -0.324 30.281 23.516 1 91 334 LYS A C 1
ATOM 2623 O O . LYS A 1 334 ? 0.066 30.109 22.359 1 91 334 LYS A O 1
ATOM 2628 N N . TRP A 1 335 ? -0.374 29.375 24.422 1 89.31 335 TRP A N 1
ATOM 2629 C CA . TRP A 1 335 ? -0.107 27.969 24.094 1 89.31 335 TRP A CA 1
ATOM 2630 C C . TRP A 1 335 ? -1.11 27.062 24.781 1 89.31 335 TRP A C 1
ATOM 2632 O O . TRP A 1 335 ? -1.509 27.312 25.922 1 89.31 335 TRP A O 1
ATOM 2642 N N . ILE A 1 336 ? -1.515 26.016 24.094 1 92.75 336 ILE A N 1
ATOM 2643 C CA . ILE A 1 336 ? -2.422 25.047 24.688 1 92.75 336 ILE A CA 1
ATOM 2644 C C . ILE A 1 336 ? -1.947 23.625 24.375 1 92.75 336 ILE A C 1
ATOM 2646 O O . ILE A 1 336 ? -1.422 23.375 23.297 1 92.75 336 ILE A O 1
ATOM 2650 N N . PRO A 1 337 ? -2.055 22.688 25.312 1 94.75 337 PRO A N 1
ATOM 2651 C CA . PRO A 1 337 ? -1.804 21.266 25.031 1 94.75 337 PRO A CA 1
ATOM 2652 C C . PRO A 1 337 ? -2.918 20.625 24.203 1 94.75 337 PRO A C 1
ATOM 2654 O O . PRO A 1 337 ? -3.73 19.875 24.734 1 94.75 337 PRO A O 1
ATOM 2657 N N . GLN A 1 338 ? -2.891 20.844 22.938 1 95.06 338 GLN A N 1
ATOM 2658 C CA . GLN A 1 338 ? -3.982 20.547 22.016 1 95.06 338 GLN A CA 1
ATOM 2659 C C . GLN A 1 338 ? -4.383 19.078 22.094 1 95.06 338 GLN A C 1
ATOM 2661 O O . GLN A 1 338 ? -5.559 18.766 22.266 1 95.06 338 GLN A O 1
ATOM 2666 N N . ASN A 1 339 ? -3.385 18.156 21.953 1 95 339 ASN A N 1
ATOM 2667 C CA . ASN A 1 339 ? -3.662 16.719 22.016 1 95 339 ASN A CA 1
ATOM 2668 C C . ASN A 1 339 ? -4.348 16.328 23.312 1 95 339 ASN A C 1
ATOM 2670 O O . ASN A 1 339 ? -5.324 15.586 23.312 1 95 339 ASN A O 1
ATOM 2674 N N . ASP A 1 340 ? -3.869 16.875 24.438 1 97.31 340 ASP A N 1
ATOM 2675 C CA . ASP A 1 340 ? -4.41 16.562 25.75 1 97.31 340 ASP A CA 1
ATOM 2676 C C . ASP A 1 340 ? -5.824 17.125 25.922 1 97.31 340 ASP A C 1
ATOM 2678 O O . ASP A 1 340 ? -6.691 16.469 26.5 1 97.31 340 ASP A O 1
ATOM 2682 N N . LEU A 1 341 ? -6.016 18.281 25.406 1 97.69 341 LEU A N 1
ATOM 2683 C CA . LEU A 1 341 ? -7.332 18.906 25.5 1 97.69 341 LEU A CA 1
ATOM 2684 C C . LEU A 1 341 ? -8.352 18.141 24.656 1 97.69 341 LEU A C 1
ATOM 2686 O O . LEU A 1 341 ? -9.461 17.875 25.125 1 97.69 341 LEU A O 1
ATOM 2690 N N . LEU A 1 342 ? -7.965 17.75 23.453 1 97.94 342 LEU A N 1
ATOM 2691 C CA . LEU A 1 342 ? -8.875 17.047 22.562 1 97.94 342 LEU A CA 1
ATOM 2692 C C . LEU A 1 342 ? -9.234 15.672 23.141 1 97.94 342 LEU A C 1
ATOM 2694 O O . LEU A 1 342 ? -10.297 15.133 22.828 1 97.94 342 LEU A O 1
ATOM 2698 N N . ALA A 1 343 ? -8.352 15.164 23.953 1 97.56 343 ALA A N 1
ATOM 2699 C CA . ALA A 1 343 ? -8.57 13.844 24.547 1 97.56 343 ALA A CA 1
ATOM 2700 C C . ALA A 1 343 ? -9.609 13.914 25.656 1 97.56 343 ALA A C 1
ATOM 2702 O O . ALA A 1 343 ? -10.133 12.883 26.094 1 97.56 343 ALA A O 1
ATOM 2703 N N . HIS A 1 344 ? -9.875 15.062 26.188 1 97.25 344 HIS A N 1
ATOM 2704 C CA . HIS A 1 344 ? -10.82 15.203 27.297 1 97.25 344 HIS A CA 1
ATOM 2705 C C . HIS A 1 344 ? -12.25 15.016 26.812 1 97.25 344 HIS A C 1
ATOM 2707 O O . HIS A 1 344 ? -12.633 15.539 25.766 1 97.25 344 HIS A O 1
ATOM 2713 N N . PRO A 1 345 ? -13.078 14.328 27.547 1 95.69 345 PRO A N 1
ATOM 2714 C CA . PRO A 1 345 ? -14.438 14.016 27.109 1 95.69 345 PRO A CA 1
ATOM 2715 C C . PRO A 1 345 ? -15.312 15.258 26.938 1 95.69 345 PRO A C 1
ATOM 2717 O O . PRO A 1 345 ? -16.297 15.234 26.203 1 95.69 345 PRO A O 1
ATOM 2720 N N . ASN A 1 346 ? -14.93 16.359 27.547 1 97.5 346 ASN A N 1
ATOM 2721 C CA . ASN A 1 346 ? -15.734 17.562 27.453 1 97.5 346 ASN A CA 1
ATOM 2722 C C . ASN A 1 346 ? -15.352 18.422 26.25 1 97.5 346 ASN A C 1
ATOM 2724 O O . ASN A 1 346 ? -15.984 19.438 25.984 1 97.5 346 ASN A O 1
ATOM 2728 N N . SER A 1 347 ? -14.305 18.047 25.516 1 97.81 347 SER A N 1
ATOM 2729 C CA . SER A 1 347 ? -14.023 18.688 24.25 1 97.81 347 SER A CA 1
ATOM 2730 C C . SER A 1 347 ? -15.008 18.266 23.172 1 97.81 347 SER A C 1
ATOM 2732 O O . SER A 1 347 ? -14.977 17.109 22.719 1 97.81 347 SER A O 1
ATOM 2734 N N . LYS A 1 348 ? -15.805 19.203 22.734 1 98.31 348 LYS A N 1
ATOM 2735 C CA . LYS A 1 348 ? -16.953 18.797 21.922 1 98.31 348 LYS A CA 1
ATOM 2736 C C . LYS A 1 348 ? -16.781 19.266 20.469 1 98.31 348 LYS A C 1
ATOM 2738 O O . LYS A 1 348 ? -17.453 18.75 19.578 1 98.31 348 LYS A O 1
ATOM 2743 N N . LEU A 1 349 ? -15.977 20.219 20.312 1 98.75 349 LEU A N 1
ATOM 2744 C CA . LEU A 1 349 ? -15.773 20.781 18.984 1 98.75 349 LEU A CA 1
ATOM 2745 C C . LEU A 1 349 ? -14.375 21.359 18.859 1 98.75 349 LEU A C 1
ATOM 2747 O O . LEU A 1 349 ? -13.859 21.984 19.797 1 98.75 349 LEU A O 1
ATOM 2751 N N . PHE A 1 350 ? -13.734 21.109 17.75 1 98.75 350 PHE A N 1
ATOM 2752 C CA . PHE A 1 350 ? -12.414 21.641 17.453 1 98.75 350 PHE A CA 1
ATOM 2753 C C . PHE A 1 350 ? -12.469 22.578 16.25 1 98.75 350 PHE A C 1
ATOM 2755 O O . PHE A 1 350 ? -12.82 22.156 15.141 1 98.75 350 PHE A O 1
ATOM 2762 N N . ILE A 1 351 ? -12.203 23.812 16.453 1 97.94 351 ILE A N 1
ATOM 2763 C CA . ILE A 1 351 ? -12.078 24.797 15.375 1 97.94 351 ILE A CA 1
ATOM 2764 C C . ILE A 1 351 ? -10.609 24.969 15.008 1 97.94 351 ILE A C 1
ATOM 2766 O O . ILE A 1 351 ? -9.797 25.375 15.852 1 97.94 351 ILE A O 1
ATOM 2770 N N . THR A 1 352 ? -10.234 24.672 13.742 1 96.12 352 THR A N 1
ATOM 2771 C CA . THR A 1 352 ? -8.828 24.609 13.367 1 96.12 352 THR A CA 1
ATOM 2772 C C . THR A 1 352 ? -8.648 25.047 11.914 1 96.12 352 THR A C 1
ATOM 2774 O O . THR A 1 352 ? -9.625 25.266 11.195 1 96.12 352 THR A O 1
ATOM 2777 N N . HIS A 1 353 ? -7.441 25.297 11.516 1 92.5 353 HIS A N 1
ATOM 2778 C CA . HIS A 1 353 ? -7.137 25.594 10.125 1 92.5 353 HIS A CA 1
ATOM 2779 C C . HIS A 1 353 ? -7.09 24.328 9.281 1 92.5 353 HIS A C 1
ATOM 2781 O O . HIS A 1 353 ? -6.867 24.391 8.07 1 92.5 353 HIS A O 1
ATOM 2787 N N . SER A 1 354 ? -7.176 23.203 9.883 1 92.81 354 SER A N 1
ATOM 2788 C CA . SER A 1 354 ? -7.312 21.906 9.219 1 92.81 354 SER A CA 1
ATOM 2789 C C . SER A 1 354 ? -5.973 21.422 8.672 1 92.81 354 SER A C 1
ATOM 2791 O O . SER A 1 354 ? -5.906 20.875 7.566 1 92.81 354 SER A O 1
ATOM 2793 N N . GLY A 1 355 ? -4.941 21.688 9.484 1 92.25 355 GLY A N 1
ATOM 2794 C CA . GLY A 1 355 ? -3.697 21 9.188 1 92.25 355 GLY A CA 1
ATOM 2795 C C . GLY A 1 355 ? -3.793 19.5 9.383 1 92.25 355 GLY A C 1
ATOM 2796 O O . GLY A 1 355 ? -4.676 19 10.094 1 92.25 355 GLY A O 1
ATOM 2797 N N . LEU A 1 356 ? -2.916 18.812 8.805 1 92.88 356 LEU A N 1
ATOM 2798 C CA . LEU A 1 356 ? -2.994 17.359 8.82 1 92.88 356 LEU A CA 1
ATOM 2799 C C . LEU A 1 356 ? -2.865 16.828 10.242 1 92.88 356 LEU A C 1
ATOM 2801 O O . LEU A 1 356 ? -3.66 15.977 10.664 1 92.88 356 LEU A O 1
ATOM 2805 N N . LEU A 1 357 ? -1.892 17.281 11.039 1 94.12 357 LEU A N 1
ATOM 2806 C CA . LEU A 1 357 ? -1.69 16.781 12.398 1 94.12 357 LEU A CA 1
ATOM 2807 C C . LEU A 1 357 ? -2.9 17.078 13.273 1 94.12 357 LEU A C 1
ATOM 2809 O O . LEU A 1 357 ? -3.357 16.219 14.031 1 94.12 357 LEU A O 1
ATOM 2813 N N . SER A 1 358 ? -3.391 18.297 13.094 1 95 358 SER A N 1
ATOM 2814 C CA . SER A 1 358 ? -4.566 18.703 13.867 1 95 358 SER A CA 1
ATOM 2815 C C . SER A 1 358 ? -5.777 17.844 13.508 1 95 358 SER A C 1
ATOM 2817 O O . SER A 1 358 ? -6.523 17.422 14.383 1 95 358 SER A O 1
ATOM 2819 N N . THR A 1 359 ? -5.938 17.688 12.273 1 96.5 359 THR A N 1
ATOM 2820 C CA . THR A 1 359 ? -7.059 16.875 11.805 1 96.5 359 THR A CA 1
ATOM 2821 C C . THR A 1 359 ? -6.945 15.438 12.328 1 96.5 359 THR A C 1
ATOM 2823 O O . THR A 1 359 ? -7.938 14.852 12.758 1 96.5 359 THR A O 1
ATOM 2826 N N . GLN A 1 360 ? -5.793 14.906 12.289 1 97 360 GLN A N 1
ATOM 2827 C CA . GLN A 1 360 ? -5.566 13.555 12.797 1 97 360 GLN A CA 1
ATOM 2828 C C . GLN A 1 360 ? -5.871 13.477 14.289 1 97 360 GLN A C 1
ATOM 2830 O O . GLN A 1 360 ? -6.484 12.508 14.75 1 97 360 GLN A O 1
ATOM 2835 N N . GLU A 1 361 ? -5.449 14.461 15.039 1 97 361 GLU A N 1
ATOM 2836 C CA . GLU A 1 361 ? -5.723 14.492 16.469 1 97 361 GLU A CA 1
ATOM 2837 C C . GLU A 1 361 ? -7.223 14.555 16.75 1 97 361 GLU A C 1
ATOM 2839 O O . GLU A 1 361 ? -7.727 13.844 17.625 1 97 361 GLU A O 1
ATOM 2844 N N . ALA A 1 362 ? -7.855 15.398 15.977 1 98.38 362 ALA A N 1
ATOM 2845 C CA . ALA A 1 362 ? -9.305 15.508 16.141 1 98.38 362 ALA A CA 1
ATOM 2846 C C . ALA A 1 362 ? -9.992 14.18 15.875 1 98.38 362 ALA A C 1
ATOM 2848 O O . ALA A 1 362 ? -10.844 13.742 16.656 1 98.38 362 ALA A O 1
ATOM 2849 N N . ILE A 1 363 ? -9.633 13.523 14.812 1 98.44 363 ILE A N 1
ATOM 2850 C CA . ILE A 1 363 ? -10.227 12.242 14.453 1 98.44 363 ILE A CA 1
ATOM 2851 C C . ILE A 1 363 ? -9.867 11.195 15.508 1 98.44 363 ILE A C 1
ATOM 2853 O O . ILE A 1 363 ? -10.727 10.422 15.945 1 98.44 363 ILE A O 1
ATOM 2857 N N . TRP A 1 364 ? -8.633 11.172 15.898 1 98.25 364 TRP A N 1
ATOM 2858 C CA . TRP A 1 364 ? -8.164 10.211 16.891 1 98.25 364 TRP A CA 1
ATOM 2859 C C . TRP A 1 364 ? -9 10.289 18.156 1 98.25 364 TRP A C 1
ATOM 2861 O O . TRP A 1 364 ? -9.406 9.258 18.719 1 98.25 364 TRP A O 1
ATOM 2871 N N . HIS A 1 365 ? -9.312 11.477 18.578 1 98.31 365 HIS A N 1
ATOM 2872 C CA . HIS A 1 365 ? -9.992 11.672 19.844 1 98.31 365 HIS A CA 1
ATOM 2873 C C . HIS A 1 365 ? -11.5 11.797 19.641 1 98.31 365 HIS A C 1
ATOM 2875 O O . HIS A 1 365 ? -12.25 11.93 20.609 1 98.31 365 HIS A O 1
ATOM 2881 N N . GLY A 1 366 ? -11.969 11.789 18.422 1 98.31 366 GLY A N 1
ATOM 2882 C CA . GLY A 1 366 ? -13.391 11.758 18.125 1 98.31 366 GLY A CA 1
ATOM 2883 C C . GLY A 1 366 ? -14.07 13.094 18.297 1 98.31 366 GLY A C 1
ATOM 2884 O O . GLY A 1 366 ? -15.211 13.156 18.781 1 98.31 366 GLY A O 1
ATOM 2885 N N . VAL A 1 367 ? -13.391 14.156 17.953 1 98.81 367 VAL A N 1
ATOM 2886 C CA . VAL A 1 367 ? -13.953 15.492 18.125 1 98.81 367 VAL A CA 1
ATOM 2887 C C . VAL A 1 367 ? -14.289 16.094 16.766 1 98.81 367 VAL A C 1
ATOM 2889 O O . VAL A 1 367 ? -13.406 16.297 15.93 1 98.81 367 VAL A O 1
ATOM 2892 N N . PRO A 1 368 ? -15.531 16.453 16.5 1 98.81 368 PRO A N 1
ATOM 2893 C CA . PRO A 1 368 ? -15.906 17.078 15.234 1 98.81 368 PRO A CA 1
ATOM 2894 C C . PRO A 1 368 ? -15.148 18.391 14.977 1 98.81 368 PRO A C 1
ATOM 2896 O O . PRO A 1 368 ? -14.594 18.984 15.906 1 98.81 368 PRO A O 1
ATOM 2899 N N . ILE A 1 369 ? -15.219 18.859 13.648 1 98.81 369 ILE A N 1
ATOM 2900 C CA . ILE A 1 369 ? -14.297 19.922 13.266 1 98.81 369 ILE A CA 1
ATOM 2901 C C . ILE A 1 369 ? -15.062 21.031 12.555 1 98.81 369 ILE A C 1
ATOM 2903 O O . ILE A 1 369 ? -15.984 20.766 11.781 1 98.81 369 ILE A O 1
ATOM 2907 N N . ILE A 1 370 ? -14.781 22.203 12.859 1 98.5 370 ILE A N 1
ATOM 2908 C CA . ILE A 1 370 ? -14.977 23.328 11.953 1 98.5 370 ILE A CA 1
ATOM 2909 C C . ILE A 1 370 ? -13.625 23.781 11.406 1 98.5 370 ILE A C 1
ATOM 2911 O O . ILE A 1 370 ? -12.734 24.156 12.172 1 98.5 370 ILE A O 1
ATOM 2915 N N . GLY A 1 371 ? -13.5 23.672 10.141 1 96.69 371 GLY A N 1
ATOM 2916 C CA . GLY A 1 371 ? -12.219 23.984 9.539 1 96.69 371 GLY A CA 1
ATOM 2917 C C . GLY A 1 371 ? -12.195 25.312 8.805 1 96.69 371 GLY A C 1
ATOM 2918 O O . GLY A 1 371 ? -13.156 25.656 8.117 1 96.69 371 GLY A O 1
ATOM 2919 N N . PHE A 1 372 ? -11.125 26.031 8.984 1 93.31 372 PHE A N 1
ATOM 2920 C CA . PHE A 1 372 ? -10.781 27.25 8.273 1 93.31 372 PHE A CA 1
ATOM 2921 C C . PHE A 1 372 ? -9.492 27.078 7.477 1 93.31 372 PHE A C 1
ATOM 2923 O O . PHE A 1 372 ? -8.445 27.594 7.852 1 93.31 372 PHE A O 1
ATOM 2930 N N . PRO A 1 373 ? -9.602 26.344 6.359 1 91.56 373 PRO A N 1
ATOM 2931 C CA . PRO A 1 373 ? -8.352 26.125 5.625 1 91.56 373 PRO A CA 1
ATOM 2932 C C . PRO A 1 373 ? -7.773 27.422 5.062 1 91.56 373 PRO A C 1
ATOM 2934 O O . PRO A 1 373 ? -8.516 28.297 4.613 1 91.56 373 PRO A O 1
ATOM 2937 N N . ALA A 1 374 ? -6.492 27.531 5.191 1 83.94 374 ALA A N 1
ATOM 2938 C CA . ALA A 1 374 ? -5.824 28.75 4.746 1 83.94 374 ALA A CA 1
ATOM 2939 C C . ALA A 1 374 ? -4.945 28.469 3.527 1 83.94 374 ALA A C 1
ATOM 2941 O O . ALA A 1 374 ? -4.867 29.297 2.613 1 83.94 374 ALA A O 1
ATOM 2942 N N . PHE A 1 375 ? -4.25 27.359 3.559 1 79.75 375 PHE A N 1
ATOM 2943 C CA . PHE A 1 375 ? -3.33 27.125 2.451 1 79.75 375 PHE A CA 1
ATOM 2944 C C . PHE A 1 375 ? -3.027 25.641 2.307 1 79.75 375 PHE A C 1
ATOM 2946 O O . PHE A 1 375 ? -3.391 24.844 3.172 1 79.75 375 PHE A O 1
ATOM 2953 N N . ALA A 1 376 ? -2.453 25.266 1.17 1 81.5 376 ALA A N 1
ATOM 2954 C CA . ALA A 1 376 ? -1.845 23.984 0.843 1 81.5 376 ALA A CA 1
ATOM 2955 C C . ALA A 1 376 ? -2.834 22.844 1.053 1 81.5 376 ALA A C 1
ATOM 2957 O O . ALA A 1 376 ? -3.934 22.859 0.496 1 81.5 376 ALA A O 1
ATOM 2958 N N . ASP A 1 377 ? -2.428 21.859 1.992 1 87.19 377 ASP A N 1
ATOM 2959 C CA . ASP A 1 377 ? -3.178 20.625 2.098 1 87.19 377 ASP A CA 1
ATOM 2960 C C . ASP A 1 377 ? -4.398 20.781 2.996 1 87.19 377 ASP A C 1
ATOM 2962 O O . ASP A 1 377 ? -5.242 19.891 3.082 1 87.19 377 ASP A O 1
ATOM 2966 N N . GLN A 1 378 ? -4.586 21.922 3.531 1 91.75 378 GLN A N 1
ATOM 2967 C CA . GLN A 1 378 ? -5.66 22.141 4.496 1 91.75 378 GLN A CA 1
ATOM 2968 C C . GLN A 1 378 ? -7.027 22.031 3.834 1 91.75 378 GLN A C 1
ATOM 2970 O O . GLN A 1 378 ? -7.973 21.5 4.43 1 91.75 378 GLN A O 1
ATOM 2975 N N . ASN A 1 379 ? -7.066 22.531 2.592 1 91.88 379 ASN A N 1
ATOM 2976 C CA . ASN A 1 379 ? -8.32 22.422 1.849 1 91.88 379 ASN A CA 1
ATOM 2977 C C . ASN A 1 379 ? -8.727 20.969 1.646 1 91.88 379 ASN A C 1
ATOM 2979 O O . ASN A 1 379 ? -9.883 20.609 1.889 1 91.88 379 ASN A O 1
ATOM 2983 N N . ARG A 1 380 ? -7.82 20.219 1.254 1 92.44 380 ARG A N 1
ATOM 2984 C CA . ARG A 1 380 ? -8.094 18.797 1.01 1 92.44 380 ARG A CA 1
ATOM 2985 C C . ARG A 1 380 ? -8.469 18.094 2.303 1 92.44 380 ARG A C 1
ATOM 2987 O O . ARG A 1 380 ? -9.375 17.25 2.312 1 92.44 380 ARG A O 1
ATOM 2994 N N . ASN A 1 381 ? -7.816 18.391 3.398 1 95.25 381 ASN A N 1
ATOM 2995 C CA . ASN A 1 381 ? -8.086 17.766 4.688 1 95.25 381 ASN A CA 1
ATOM 2996 C C . ASN A 1 381 ? -9.523 18.016 5.145 1 95.25 381 ASN A C 1
ATOM 2998 O O . ASN A 1 381 ? -10.219 17.078 5.547 1 95.25 381 ASN A O 1
ATOM 3002 N N . ILE A 1 382 ? -9.906 19.219 5.023 1 96.5 382 ILE A N 1
ATOM 3003 C CA . ILE A 1 382 ? -11.234 19.547 5.531 1 96.5 382 ILE A CA 1
ATOM 3004 C C . ILE A 1 382 ? -12.305 19.047 4.562 1 96.5 382 ILE A C 1
ATOM 3006 O O . ILE A 1 382 ? -13.391 18.641 4.984 1 96.5 382 ILE A O 1
ATOM 3010 N N . ASN A 1 383 ? -12.031 19.125 3.24 1 96.31 383 ASN A N 1
ATOM 3011 C CA . ASN A 1 383 ? -12.977 18.562 2.271 1 96.31 383 ASN A CA 1
ATOM 3012 C C . ASN A 1 383 ? -13.266 17.094 2.549 1 96.31 383 ASN A C 1
ATOM 3014 O O . ASN A 1 383 ? -14.414 16.656 2.453 1 96.31 383 ASN A O 1
ATOM 3018 N N . TYR A 1 384 ? -12.297 16.391 2.918 1 95.75 384 TYR A N 1
ATOM 3019 C CA . TYR A 1 384 ? -12.461 14.977 3.264 1 95.75 384 TYR A CA 1
ATOM 3020 C C . TYR A 1 384 ? -13.367 14.812 4.48 1 95.75 384 TYR A C 1
ATOM 3022 O O . TYR A 1 384 ? -14.289 14 4.473 1 95.75 384 TYR A O 1
ATOM 3030 N N . CYS A 1 385 ? -13.125 15.602 5.465 1 97.75 385 CYS A N 1
ATOM 3031 C CA . CYS A 1 385 ? -13.906 15.516 6.695 1 97.75 385 CYS A CA 1
ATOM 3032 C C . CYS A 1 385 ? -15.359 15.891 6.449 1 97.75 385 CYS A C 1
ATOM 3034 O O . CYS A 1 385 ? -16.266 15.273 7 1 97.75 385 CYS A O 1
ATOM 3036 N N . VAL A 1 386 ? -15.523 16.922 5.633 1 97.94 386 VAL A N 1
ATOM 3037 C CA . VAL A 1 386 ? -16.875 17.344 5.289 1 97.94 386 VAL A CA 1
ATOM 3038 C C . VAL A 1 386 ? -17.594 16.219 4.543 1 97.94 386 VAL A C 1
ATOM 3040 O O . VAL A 1 386 ? -18.75 15.922 4.82 1 97.94 386 VAL A O 1
ATOM 3043 N N . GLN A 1 387 ? -16.906 15.602 3.68 1 95.38 387 GLN A N 1
ATOM 3044 C CA . GLN A 1 387 ? -17.469 14.492 2.914 1 95.38 387 GLN A CA 1
ATOM 3045 C C . GLN A 1 387 ? -17.922 13.359 3.834 1 95.38 387 GLN A C 1
ATOM 3047 O O . GLN A 1 387 ? -18.938 12.703 3.564 1 95.38 387 GLN A O 1
ATOM 3052 N N . LEU A 1 388 ? -17.25 13.148 4.91 1 96.25 388 LEU A N 1
ATOM 3053 C CA . LEU A 1 388 ? -17.562 12.062 5.832 1 96.25 388 LEU A CA 1
ATOM 3054 C C . LEU A 1 388 ? -18.641 12.492 6.832 1 96.25 388 LEU A C 1
ATOM 3056 O O . LEU A 1 388 ? -19.109 11.68 7.629 1 96.25 388 LEU A O 1
ATOM 3060 N N . GLY A 1 389 ? -18.984 13.766 6.828 1 97.44 389 GLY A N 1
ATOM 3061 C CA . GLY A 1 389 ? -20.047 14.281 7.684 1 97.44 389 GLY A CA 1
ATOM 3062 C C . GLY A 1 389 ? -19.578 14.594 9.094 1 97.44 389 GLY A C 1
ATOM 3063 O O . GLY A 1 389 ? -20.359 14.586 10.031 1 97.44 389 GLY A O 1
ATOM 3064 N N . VAL A 1 390 ? -18.25 14.844 9.234 1 98.44 390 VAL A N 1
ATOM 3065 C CA . VAL A 1 390 ? -17.734 15.023 10.594 1 98.44 390 VAL A CA 1
ATOM 3066 C C . VAL A 1 390 ? -17.234 16.453 10.773 1 98.44 390 VAL A C 1
ATOM 3068 O O . VAL A 1 390 ? -16.672 16.797 11.812 1 98.44 390 VAL A O 1
ATOM 3071 N N . ALA A 1 391 ? -17.453 17.328 9.75 1 98.75 391 ALA A N 1
ATOM 3072 C CA . ALA A 1 391 ? -16.922 1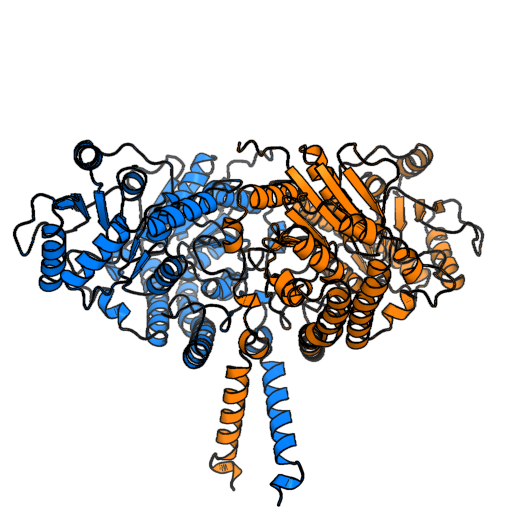8.688 9.828 1 98.75 391 ALA A CA 1
ATOM 3073 C C . ALA A 1 391 ? -17.766 19.656 9.008 1 98.75 391 ALA A C 1
ATOM 3075 O O . ALA A 1 391 ? -18.594 19.219 8.195 1 98.75 391 ALA A O 1
ATOM 3076 N N . ARG A 1 392 ? -17.578 20.875 9.32 1 98.31 392 ARG A N 1
ATOM 3077 C CA . ARG A 1 392 ? -18.016 21.984 8.492 1 98.31 392 ARG A CA 1
ATOM 3078 C C . ARG A 1 392 ? -16.844 22.875 8.078 1 98.31 392 ARG A C 1
ATOM 3080 O O . ARG A 1 392 ? -15.906 23.062 8.852 1 98.31 392 ARG A O 1
ATOM 3087 N N . ARG A 1 393 ? -16.953 23.328 6.887 1 97.31 393 ARG A N 1
ATOM 3088 C CA . ARG A 1 393 ? -15.914 24.203 6.355 1 97.31 393 ARG A CA 1
ATOM 3089 C C . ARG A 1 393 ? -16.375 25.656 6.297 1 97.31 393 ARG A C 1
ATOM 3091 O O . ARG A 1 393 ? -17.5 25.938 5.844 1 97.31 393 ARG A O 1
ATOM 3098 N N . LEU A 1 394 ? -15.586 26.531 6.812 1 95.94 394 LEU A N 1
ATOM 3099 C CA . LEU A 1 394 ? -15.82 27.969 6.719 1 95.94 394 LEU A CA 1
ATOM 3100 C C . LEU A 1 394 ? -14.602 28.672 6.125 1 95.94 394 LEU A C 1
ATOM 3102 O O . LEU A 1 394 ? -13.562 28.047 5.902 1 95.94 394 LEU A O 1
ATOM 3106 N N . SER A 1 395 ? -14.82 29.922 5.754 1 90.19 395 SER A N 1
ATOM 3107 C CA . SER A 1 395 ? -13.742 30.75 5.211 1 90.19 395 SER A CA 1
ATOM 3108 C C . SER A 1 395 ? -13.289 31.797 6.215 1 90.19 395 SER A C 1
ATOM 3110 O O . SER A 1 395 ? -14.109 32.562 6.727 1 90.19 395 SER A O 1
ATOM 3112 N N . LEU A 1 396 ? -12.039 31.797 6.457 1 82.88 396 LEU A N 1
ATOM 3113 C CA . LEU A 1 396 ? -11.508 32.812 7.359 1 82.88 396 LEU A CA 1
ATOM 3114 C C . LEU A 1 396 ? -11.547 34.188 6.711 1 82.88 396 LEU A C 1
ATOM 3116 O O . LEU A 1 396 ? -11.711 35.188 7.398 1 82.88 396 LEU A O 1
ATOM 3120 N N . ARG A 1 397 ? -11.422 34.156 5.461 1 81.69 397 ARG A N 1
ATOM 3121 C CA . ARG A 1 397 ? -11.414 35.406 4.727 1 81.69 397 ARG A CA 1
ATOM 3122 C C . ARG A 1 397 ? -12.766 36.125 4.816 1 81.69 397 ARG A C 1
ATOM 3124 O O . ARG A 1 397 ? -12.828 37.344 4.883 1 81.69 397 ARG A O 1
ATOM 3131 N N . LYS A 1 398 ? -13.781 35.375 4.871 1 84.88 398 LYS A N 1
ATOM 3132 C CA . LYS A 1 398 ? -15.125 35.938 4.863 1 84.88 398 LYS A CA 1
ATOM 3133 C C . LYS A 1 398 ? -15.875 35.594 6.148 1 84.88 398 LYS A C 1
ATOM 3135 O O . LYS A 1 398 ? -17.094 35.469 6.152 1 84.88 398 LYS A O 1
ATOM 3140 N N . ILE A 1 399 ? -15.039 35.438 7.129 1 88.81 399 ILE A N 1
ATOM 3141 C CA . ILE A 1 399 ? -15.688 34.969 8.344 1 88.81 399 ILE A CA 1
ATOM 3142 C C . ILE A 1 399 ? -16.656 36.031 8.859 1 88.81 399 ILE A C 1
ATOM 3144 O O . ILE A 1 399 ? -16.359 37.219 8.812 1 88.81 399 ILE A O 1
ATOM 3148 N N . ASN A 1 400 ? -17.812 35.688 9.164 1 93.44 400 ASN A N 1
ATOM 3149 C CA . ASN A 1 400 ? -18.781 36.5 9.883 1 93.44 400 ASN A CA 1
ATOM 3150 C C . ASN A 1 400 ? -19.359 35.75 11.078 1 93.44 400 ASN A C 1
ATOM 3152 O O . ASN A 1 400 ? -19.438 34.531 11.078 1 93.44 400 ASN A O 1
ATOM 3156 N N . SER A 1 401 ? -19.75 36.562 12.008 1 97.06 401 SER A N 1
ATOM 3157 C CA . SER A 1 401 ? -20.172 36 13.289 1 97.06 401 SER A CA 1
ATOM 3158 C C . SER A 1 401 ? -21.344 35.062 13.117 1 97.06 401 SER A C 1
ATOM 3160 O O . SER A 1 401 ? -21.375 33.969 13.719 1 97.06 401 SER A O 1
ATOM 3162 N N . GLN A 1 402 ? -22.219 35.312 12.227 1 97.38 402 GLN A N 1
ATOM 3163 C CA . GLN A 1 402 ? -23.422 34.531 12.078 1 97.38 402 GLN A CA 1
ATOM 3164 C C . GLN A 1 402 ? -23.125 33.156 11.453 1 97.38 402 GLN A C 1
ATOM 3166 O O . GLN A 1 402 ? -23.703 32.156 11.852 1 97.38 402 GLN A O 1
ATOM 3171 N N . ASP A 1 403 ? -22.281 33.156 10.523 1 97 403 ASP A N 1
ATOM 3172 C CA . ASP A 1 403 ? -21.891 31.891 9.906 1 97 403 ASP A CA 1
ATOM 3173 C C . ASP A 1 403 ? -21.219 30.969 10.914 1 97 403 ASP A C 1
ATOM 3175 O O . ASP A 1 403 ? -21.469 29.75 10.914 1 97 403 ASP A O 1
ATOM 3179 N N . LEU A 1 404 ? -20.344 31.547 11.688 1 98 404 LEU A N 1
ATOM 3180 C CA . LEU A 1 404 ? -19.641 30.766 12.695 1 98 404 LEU A CA 1
ATOM 3181 C C . LEU A 1 404 ? -20.625 30.234 13.742 1 98 404 LEU A C 1
ATOM 3183 O O . LEU A 1 404 ? -20.562 29.078 14.133 1 98 404 LEU A O 1
ATOM 3187 N N . VAL A 1 405 ? -21.578 31.094 14.172 1 98.56 405 VAL A N 1
ATOM 3188 C CA . VAL A 1 405 ? -22.578 30.688 15.148 1 98.56 405 VAL A CA 1
ATOM 3189 C C . VAL A 1 405 ? -23.422 29.547 14.578 1 98.56 405 VAL A C 1
ATOM 3191 O O . VAL A 1 405 ? -23.672 28.547 15.258 1 98.56 405 VAL A O 1
ATOM 3194 N N . THR A 1 406 ? -23.828 29.703 13.336 1 98.25 406 THR A N 1
ATOM 3195 C CA . THR A 1 406 ? -24.656 28.688 12.68 1 98.25 406 THR A CA 1
ATOM 3196 C C . THR A 1 406 ? -23.922 27.359 12.594 1 98.25 406 THR A C 1
ATOM 3198 O O . THR A 1 406 ? -24.5 26.312 12.891 1 98.25 406 THR A O 1
ATOM 3201 N N . ALA A 1 407 ? -22.672 27.406 12.219 1 98.31 407 ALA A N 1
ATOM 3202 C CA . ALA A 1 407 ? -21.875 26.188 12.086 1 98.31 407 ALA A CA 1
ATOM 3203 C C . ALA A 1 407 ? -21.703 25.5 13.445 1 98.31 407 ALA A C 1
ATOM 3205 O O . ALA A 1 407 ? -21.844 24.281 13.547 1 98.31 407 ALA A O 1
ATOM 3206 N N . ILE A 1 408 ? -21.391 26.312 14.484 1 98.62 408 ILE A N 1
ATOM 3207 C CA . ILE A 1 408 ? -21.188 25.766 15.82 1 98.62 408 ILE A CA 1
ATOM 3208 C C . ILE A 1 408 ? -22.484 25.125 16.312 1 98.62 408 ILE A C 1
ATOM 3210 O O . ILE A 1 408 ? -22.484 23.984 16.797 1 98.62 408 ILE A O 1
ATOM 3214 N N . ARG A 1 409 ? -23.578 25.812 16.156 1 98.31 409 ARG A N 1
ATOM 3215 C CA . ARG A 1 409 ? -24.859 25.297 16.594 1 98.31 409 ARG A CA 1
ATOM 3216 C C . ARG A 1 409 ? -25.203 23.984 15.883 1 98.31 409 ARG A C 1
ATOM 3218 O O . ARG A 1 409 ? -25.688 23.047 16.5 1 98.31 409 ARG A O 1
ATOM 3225 N N . GLN A 1 410 ? -24.969 23.984 14.648 1 98.25 410 GLN A N 1
ATOM 3226 C CA . GLN A 1 410 ? -25.266 22.797 13.867 1 98.25 410 GLN A CA 1
ATOM 3227 C C . GLN A 1 410 ? -24.5 21.578 14.383 1 98.25 410 GLN A C 1
ATOM 3229 O O . GLN A 1 410 ? -25.078 20.531 14.648 1 98.25 410 GLN A O 1
ATOM 3234 N N . ILE A 1 411 ? -23.203 21.703 14.555 1 98.31 411 ILE A N 1
ATOM 3235 C CA . ILE A 1 411 ? -22.359 20.578 14.953 1 98.31 411 ILE A CA 1
ATOM 3236 C C . ILE A 1 411 ? -22.688 20.188 16.391 1 98.31 411 ILE A C 1
ATOM 3238 O O . ILE A 1 411 ? -22.688 19 16.719 1 98.31 411 ILE A O 1
ATOM 3242 N N . MET A 1 412 ? -22.984 21.188 17.234 1 97.75 412 MET A N 1
ATOM 3243 C CA . MET A 1 412 ? -23.188 20.922 18.656 1 97.75 412 MET A CA 1
ATOM 3244 C C . MET A 1 412 ? -24.562 20.297 18.906 1 97.75 412 MET A C 1
ATOM 3246 O O . MET A 1 412 ? -24.781 19.641 19.938 1 97.75 412 MET A O 1
ATOM 3250 N N . THR A 1 413 ? -25.484 20.406 17.922 1 97.38 413 THR A N 1
ATOM 3251 C CA . THR A 1 413 ? -26.828 19.938 18.156 1 97.38 413 THR A CA 1
ATOM 3252 C C . THR A 1 413 ? -27.141 18.719 17.312 1 97.38 413 THR A C 1
ATOM 3254 O O . THR A 1 413 ? -27.953 17.859 17.688 1 97.38 413 THR A O 1
ATOM 3257 N N . ASP A 1 414 ? -26.625 18.672 16.109 1 97.88 414 ASP A N 1
ATOM 3258 C CA . ASP A 1 414 ? -26.828 17.516 15.25 1 97.88 414 ASP A CA 1
ATOM 3259 C C . ASP A 1 414 ? -25.938 16.344 15.672 1 97.88 414 ASP A C 1
ATOM 3261 O O . ASP A 1 414 ? -24.75 16.312 15.352 1 97.88 414 ASP A O 1
ATOM 3265 N N . GLN A 1 415 ? -26.516 15.398 16.219 1 97.5 415 GLN A N 1
ATOM 3266 C CA . GLN A 1 415 ? -25.828 14.266 16.828 1 97.5 415 GLN A CA 1
ATOM 3267 C C . GLN A 1 415 ? -25.094 13.445 15.758 1 97.5 415 GLN A C 1
ATOM 3269 O O . GLN A 1 415 ? -24.156 12.703 16.078 1 97.5 415 GLN A O 1
ATOM 3274 N N . SER A 1 416 ? -25.484 13.602 14.531 1 98.12 416 SER A N 1
ATOM 3275 C CA . SER A 1 416 ? -24.891 12.805 13.469 1 98.12 416 SER A CA 1
ATOM 3276 C C . SER A 1 416 ? -23.391 13.102 13.336 1 98.12 416 SER A C 1
ATOM 3278 O O . SER A 1 416 ? -22.609 12.219 13.016 1 98.12 416 SER A O 1
ATOM 3280 N N . TYR A 1 417 ? -22.969 14.336 13.602 1 98.31 417 TYR A N 1
ATOM 3281 C CA . TYR A 1 417 ? -21.562 14.688 13.539 1 98.31 417 TYR A CA 1
ATOM 3282 C C . TYR A 1 417 ? -20.75 13.891 14.57 1 98.31 417 TYR A C 1
ATOM 3284 O O . TYR A 1 417 ? -19.688 13.359 14.258 1 98.31 417 TYR A O 1
ATOM 3292 N N . ARG A 1 418 ? -21.281 13.805 15.727 1 97.56 418 ARG A N 1
ATOM 3293 C CA . ARG A 1 418 ? -20.594 13.102 16.797 1 97.56 418 ARG A CA 1
ATOM 3294 C C . ARG A 1 418 ? -20.562 11.594 16.547 1 97.56 418 ARG A C 1
ATOM 3296 O O . ARG A 1 418 ? -19.562 10.938 16.797 1 97.56 418 ARG A O 1
ATOM 3303 N N . ASP A 1 419 ? -21.703 11.07 16.125 1 97.69 419 ASP A N 1
ATOM 3304 C CA . ASP A 1 419 ? -21.797 9.641 15.859 1 97.69 419 ASP A CA 1
ATOM 3305 C C . ASP A 1 419 ? -20.812 9.219 14.773 1 97.69 419 ASP A C 1
ATOM 3307 O O . ASP A 1 419 ? -20.078 8.234 14.938 1 97.69 419 ASP A O 1
ATOM 3311 N N . LYS A 1 420 ? -20.781 9.953 13.727 1 97.62 420 LYS A N 1
ATOM 3312 C CA . LYS A 1 420 ? -19.875 9.656 12.617 1 97.62 420 LYS A CA 1
ATOM 3313 C C . LYS A 1 420 ? -18.422 9.82 13.039 1 97.62 420 LYS A C 1
ATOM 3315 O O . LYS A 1 420 ? -17.562 9.016 12.672 1 97.62 420 LYS A O 1
ATOM 3320 N N . MET A 1 421 ? -18.141 10.828 13.805 1 98.19 421 MET A N 1
ATOM 3321 C CA . MET A 1 421 ? -16.766 11.062 14.266 1 98.19 421 MET A CA 1
ATOM 3322 C C . MET A 1 421 ? -16.328 9.953 15.219 1 98.19 421 MET A C 1
ATOM 3324 O O . MET A 1 421 ? -15.164 9.531 15.172 1 98.19 421 MET A O 1
ATOM 3328 N N . THR A 1 422 ? -17.203 9.57 16.031 1 97.56 422 THR A N 1
ATOM 3329 C CA . THR A 1 422 ? -16.906 8.469 16.953 1 97.56 422 THR A CA 1
ATOM 3330 C C . THR A 1 422 ? -16.547 7.207 16.172 1 97.56 422 THR A C 1
ATOM 3332 O O . THR A 1 422 ? -15.602 6.504 16.516 1 97.56 422 THR A O 1
ATOM 3335 N N . GLN A 1 423 ? -17.328 6.957 15.148 1 96.44 423 GLN A N 1
ATOM 3336 C CA . GLN A 1 423 ? -17.047 5.805 14.297 1 96.44 423 GLN A CA 1
ATOM 3337 C C . GLN A 1 423 ? -15.688 5.949 13.609 1 96.44 423 GLN A C 1
ATOM 3339 O O . GLN A 1 423 ? -14.914 4.992 13.547 1 96.44 423 GLN A O 1
ATOM 3344 N N . LEU A 1 424 ? -15.438 7.094 13.133 1 97.5 424 LEU A N 1
ATOM 3345 C CA . LEU A 1 424 ? -14.172 7.355 12.453 1 97.5 424 LEU A CA 1
ATOM 3346 C C . LEU A 1 424 ? -13 7.215 13.422 1 97.5 424 LEU A C 1
ATOM 3348 O O . LEU A 1 424 ? -11.953 6.676 13.062 1 97.5 424 LEU A O 1
ATOM 3352 N N . SER A 1 425 ? -13.156 7.738 14.57 1 97.81 425 SER A N 1
ATOM 3353 C CA . SER A 1 425 ? -12.148 7.613 15.617 1 97.81 425 SER A CA 1
ATOM 3354 C C . SER A 1 425 ? -11.859 6.152 15.938 1 97.81 425 SER A C 1
ATOM 3356 O O . SER A 1 425 ? -10.695 5.75 16.031 1 97.81 425 SER A O 1
ATOM 3358 N N . LYS A 1 426 ? -12.906 5.391 16.094 1 97.06 426 LYS A N 1
ATOM 3359 C CA . LYS A 1 426 ? -12.75 3.961 16.344 1 97.06 426 LYS A CA 1
ATOM 3360 C C . LYS A 1 426 ? -11.938 3.291 15.242 1 97.06 426 LYS A C 1
ATOM 3362 O O . LYS A 1 426 ? -11.031 2.5 15.523 1 97.06 426 LYS A O 1
ATOM 3367 N N . LEU A 1 427 ? -12.281 3.605 14.039 1 96.81 427 LEU A N 1
ATOM 3368 C CA . LEU A 1 427 ? -11.586 3.027 12.898 1 96.81 427 LEU A CA 1
ATOM 3369 C C . LEU A 1 427 ? -10.109 3.42 12.914 1 96.81 427 LEU A C 1
ATOM 3371 O O . LEU A 1 427 ? -9.234 2.576 12.695 1 96.81 427 LEU A O 1
ATOM 3375 N N . PHE A 1 428 ? -9.852 4.719 13.109 1 97.19 428 PHE A N 1
ATOM 3376 C CA . PHE A 1 428 ? -8.492 5.234 13.102 1 97.19 428 PHE A CA 1
ATOM 3377 C C . PHE A 1 428 ? -7.66 4.598 14.211 1 97.19 428 PHE A C 1
ATOM 3379 O O . PHE A 1 428 ? -6.457 4.387 14.047 1 97.19 428 PHE A O 1
ATOM 3386 N N . ARG A 1 429 ? -8.258 4.211 15.289 1 96.44 429 ARG A N 1
ATOM 3387 C CA . ARG A 1 429 ? -7.559 3.664 16.438 1 96.44 429 ARG A CA 1
ATOM 3388 C C . ARG A 1 429 ? -7.465 2.145 16.359 1 96.44 429 ARG A C 1
ATOM 3390 O O . ARG A 1 429 ? -6.676 1.526 17.078 1 96.44 429 ARG A O 1
ATOM 3397 N N . ASP A 1 430 ? -8.328 1.538 15.586 1 96.62 430 ASP A N 1
ATOM 3398 C CA . ASP A 1 430 ? -8.328 0.084 15.453 1 96.62 430 ASP A CA 1
ATOM 3399 C C . ASP A 1 430 ? -7.191 -0.379 14.539 1 96.62 430 ASP A C 1
ATOM 3401 O O . ASP A 1 430 ? -7.43 -0.772 13.391 1 96.62 430 ASP A O 1
ATOM 3405 N N . GLN A 1 431 ? -6.059 -0.316 15.055 1 95.25 431 GLN A N 1
ATOM 3406 C CA . GLN A 1 431 ? -4.844 -0.75 14.367 1 95.25 431 GLN A CA 1
ATOM 3407 C C . GLN A 1 431 ? -4.113 -1.82 15.172 1 95.25 431 GLN A C 1
ATOM 3409 O O . GLN A 1 431 ? -4.234 -1.878 16.391 1 95.25 431 GLN A O 1
ATOM 3414 N N . LYS A 1 432 ? -3.418 -2.639 14.484 1 93.69 432 LYS A N 1
ATOM 3415 C CA . LYS A 1 432 ? -2.695 -3.725 15.141 1 93.69 432 LYS A CA 1
ATOM 3416 C C . LYS A 1 432 ? -1.615 -3.184 16.062 1 93.69 432 LYS A C 1
ATOM 3418 O O . LYS A 1 432 ? -1.309 -3.795 17.094 1 93.69 432 LYS A O 1
ATOM 3423 N N . GLU A 1 433 ? -0.985 -2.133 15.688 1 95.06 433 GLU A N 1
ATOM 3424 C CA . GLU A 1 433 ? 0.035 -1.412 16.438 1 95.06 433 GLU A CA 1
ATOM 3425 C C . GLU A 1 433 ? -0.108 0.097 16.266 1 95.06 433 GLU A C 1
ATOM 3427 O O . GLU A 1 433 ? -0.771 0.556 15.328 1 95.06 433 GLU A O 1
ATOM 3432 N N . SER A 1 434 ? 0.515 0.827 17.172 1 95.5 434 SER A N 1
ATOM 3433 C CA . SER A 1 434 ? 0.485 2.273 16.984 1 95.5 434 SER A CA 1
ATOM 3434 C C . SER A 1 434 ? 1.336 2.697 15.789 1 95.5 434 SER A C 1
ATOM 3436 O O . SER A 1 434 ? 2.27 1.991 15.406 1 95.5 434 SER A O 1
ATOM 3438 N N . PRO A 1 435 ? 0.994 3.814 15.219 1 96.75 435 PRO A N 1
ATOM 3439 C CA . PRO A 1 435 ? 1.805 4.301 14.102 1 96.75 435 PRO A CA 1
ATOM 3440 C C . PRO A 1 435 ? 3.277 4.469 14.469 1 96.75 435 PRO A C 1
ATOM 3442 O O . PRO A 1 435 ? 4.156 4.191 13.648 1 96.75 435 PRO A O 1
ATOM 3445 N N . LEU A 1 436 ? 3.576 4.898 15.648 1 96.94 436 LEU A N 1
ATOM 3446 C CA . LEU A 1 436 ? 4.957 5.059 16.094 1 96.94 436 LEU A CA 1
ATOM 3447 C C . LEU A 1 436 ? 5.664 3.709 16.172 1 96.94 436 LEU A C 1
ATOM 3449 O O . LEU A 1 436 ? 6.801 3.572 15.711 1 96.94 436 LEU A O 1
ATOM 3453 N N . GLU A 1 437 ? 5 2.744 16.766 1 96.81 437 GLU A N 1
ATOM 3454 C CA . GLU A 1 437 ? 5.57 1.401 16.828 1 96.81 437 GLU A CA 1
ATOM 3455 C C . GLU A 1 437 ? 5.863 0.867 15.422 1 96.81 437 GLU A C 1
ATOM 3457 O O . GLU A 1 437 ? 6.887 0.215 15.203 1 96.81 437 GLU A O 1
ATOM 3462 N N . ARG A 1 438 ? 4.953 1.099 14.539 1 97.19 438 ARG A N 1
ATOM 3463 C CA . ARG A 1 438 ? 5.137 0.69 13.148 1 97.19 438 ARG A CA 1
ATOM 3464 C C . ARG A 1 438 ? 6.371 1.354 12.547 1 97.19 438 ARG A C 1
ATOM 3466 O O . ARG A 1 438 ? 7.18 0.691 11.891 1 97.19 438 ARG A O 1
ATOM 3473 N N . ALA A 1 439 ? 6.473 2.658 12.711 1 97.88 439 ALA A N 1
ATOM 3474 C CA . ALA A 1 439 ? 7.613 3.404 12.188 1 97.88 439 ALA A CA 1
ATOM 3475 C C . ALA A 1 439 ? 8.93 2.844 12.727 1 97.88 439 ALA A C 1
ATOM 3477 O O . ALA A 1 439 ? 9.859 2.582 11.969 1 97.88 439 ALA A O 1
ATOM 3478 N N . VAL A 1 440 ? 8.984 2.658 13.992 1 97.31 440 VAL A N 1
ATOM 3479 C CA . VAL A 1 440 ? 10.195 2.162 14.641 1 97.31 440 VAL A CA 1
ATOM 3480 C C . VAL A 1 440 ? 10.531 0.771 14.109 1 97.31 440 VAL A C 1
ATOM 3482 O O . VAL A 1 440 ? 11.695 0.481 13.812 1 97.31 440 VAL A O 1
ATOM 3485 N N . TRP A 1 441 ? 9.531 -0.063 14 1 97.56 441 TRP A N 1
ATOM 3486 C CA . TRP A 1 441 ? 9.758 -1.414 13.5 1 97.56 441 TRP A CA 1
ATOM 3487 C C . TRP A 1 441 ? 10.391 -1.381 12.109 1 97.56 441 TRP A C 1
ATOM 3489 O O . TRP A 1 441 ? 11.312 -2.143 11.828 1 97.56 441 TRP A O 1
ATOM 3499 N N . TRP A 1 442 ? 9.922 -0.569 11.281 1 97.5 442 TRP A N 1
ATOM 3500 C CA . TRP A 1 442 ? 10.406 -0.525 9.906 1 97.5 442 TRP A CA 1
ATOM 3501 C C . TRP A 1 442 ? 11.805 0.076 9.836 1 97.5 442 TRP A C 1
ATOM 3503 O O . TRP A 1 442 ? 12.625 -0.329 9.008 1 97.5 442 TRP A O 1
ATOM 3513 N N . VAL A 1 443 ? 12.055 1.094 10.641 1 97.62 443 VAL A N 1
ATOM 3514 C CA . VAL A 1 443 ? 13.422 1.596 10.727 1 97.62 443 VAL A CA 1
ATOM 3515 C C . VAL A 1 443 ? 14.359 0.469 11.148 1 97.62 443 VAL A C 1
ATOM 3517 O O . VAL A 1 443 ? 15.414 0.271 10.539 1 97.62 443 VAL A O 1
ATOM 3520 N N . GLU A 1 444 ? 13.984 -0.251 12.148 1 97.12 444 GLU A N 1
ATOM 3521 C CA . GLU A 1 444 ? 14.781 -1.377 12.617 1 97.12 444 GLU A CA 1
ATOM 3522 C C . GLU A 1 444 ? 14.891 -2.467 11.555 1 97.12 444 GLU A C 1
ATOM 3524 O O . GLU A 1 444 ? 15.898 -3.166 11.477 1 97.12 444 GLU A O 1
ATOM 3529 N N . TRP A 1 445 ? 13.789 -2.643 10.797 1 96.69 445 TRP A N 1
ATOM 3530 C CA . TRP A 1 445 ? 13.82 -3.602 9.703 1 96.69 445 TRP A CA 1
ATOM 3531 C C . TRP A 1 445 ? 14.922 -3.258 8.703 1 96.69 445 TRP A C 1
ATOM 3533 O O . TRP A 1 445 ? 15.664 -4.141 8.258 1 96.69 445 TRP A O 1
ATOM 3543 N N . VAL A 1 446 ? 15.047 -1.986 8.367 1 96.75 446 VAL A N 1
ATOM 3544 C CA . VAL A 1 446 ? 16.109 -1.541 7.473 1 96.75 446 VAL A CA 1
ATOM 3545 C C . VAL A 1 446 ? 17.469 -1.803 8.117 1 96.75 446 VAL A C 1
ATOM 3547 O O . VAL A 1 446 ? 18.406 -2.271 7.457 1 96.75 446 VAL A O 1
ATOM 3550 N N . LEU A 1 447 ? 17.547 -1.563 9.383 1 95.5 447 LEU A N 1
ATOM 3551 C CA . LEU A 1 447 ? 18.797 -1.734 10.109 1 95.5 447 LEU A CA 1
ATOM 3552 C C . LEU A 1 447 ? 19.203 -3.205 10.164 1 95.5 447 LEU A C 1
ATOM 3554 O O . LEU A 1 447 ? 20.391 -3.529 10.109 1 95.5 447 LEU A O 1
ATOM 3558 N N . ARG A 1 448 ? 18.203 -4.066 10.242 1 94.12 448 ARG A N 1
ATOM 3559 C CA . ARG A 1 448 ? 18.484 -5.496 10.289 1 94.12 448 ARG A CA 1
ATOM 3560 C C . ARG A 1 448 ? 18.812 -6.031 8.898 1 94.12 448 ARG A C 1
ATOM 3562 O O . ARG A 1 448 ? 19.406 -7.105 8.766 1 94.12 448 ARG A O 1
ATOM 3569 N N . ASN A 1 449 ? 18.406 -5.246 7.883 1 94.06 449 ASN A N 1
ATOM 3570 C CA . ASN A 1 449 ? 18.578 -5.68 6.5 1 94.06 449 ASN A CA 1
ATOM 3571 C C . ASN A 1 449 ? 19.188 -4.582 5.641 1 94.06 449 ASN A C 1
ATOM 3573 O O . ASN A 1 449 ? 18.656 -4.23 4.59 1 94.06 449 ASN A O 1
ATOM 3577 N N . PRO A 1 450 ? 20.312 -4.141 5.949 1 90.88 450 PRO A N 1
ATOM 3578 C CA . PRO A 1 450 ? 20.844 -2.967 5.262 1 90.88 450 PRO A CA 1
ATOM 3579 C C . PRO A 1 450 ? 21.062 -3.199 3.766 1 90.88 450 PRO A C 1
ATOM 3581 O O . PRO A 1 450 ? 20.719 -2.338 2.949 1 90.88 450 PRO A O 1
ATOM 3584 N N . ALA A 1 451 ? 21.531 -4.312 3.383 1 86.81 451 ALA A N 1
ATOM 3585 C CA . ALA A 1 451 ? 21.719 -4.621 1.967 1 86.81 451 ALA A CA 1
ATOM 3586 C C . ALA A 1 451 ? 20.422 -5.098 1.333 1 86.81 451 ALA A C 1
ATOM 3588 O O . ALA A 1 451 ? 20.062 -4.672 0.229 1 86.81 451 ALA A O 1
ATOM 3589 N N . GLY A 1 452 ? 19.656 -5.809 2.066 1 86.25 452 GLY A N 1
ATOM 3590 C CA . GLY A 1 452 ? 18.453 -6.453 1.553 1 86.25 452 GLY A CA 1
ATOM 3591 C C . GLY A 1 452 ? 17.297 -5.488 1.362 1 86.25 452 GLY A C 1
ATOM 3592 O O . GLY A 1 452 ? 16.438 -5.707 0.508 1 86.25 452 GLY A O 1
ATOM 3593 N N . SER A 1 453 ? 17.328 -4.449 2.021 1 84.19 453 SER A N 1
ATOM 3594 C CA . SER A 1 453 ? 16.203 -3.521 1.991 1 84.19 453 SER A CA 1
ATOM 3595 C C . SER A 1 453 ? 16.078 -2.85 0.628 1 84.19 453 SER A C 1
ATOM 3597 O O . SER A 1 453 ? 15.062 -2.229 0.328 1 84.19 453 SER A O 1
ATOM 3599 N N . THR A 1 454 ? 16.984 -3.045 -0.274 1 89.38 454 THR A N 1
ATOM 3600 C CA . THR A 1 454 ? 16.922 -2.5 -1.625 1 89.38 454 THR A CA 1
ATOM 3601 C C . THR A 1 454 ? 15.781 -3.146 -2.41 1 89.38 454 THR A C 1
ATOM 3603 O O . THR A 1 454 ? 15.32 -2.594 -3.412 1 89.38 454 THR A O 1
ATOM 3606 N N . VAL A 1 455 ? 15.344 -4.277 -1.922 1 88.44 455 VAL A N 1
ATOM 3607 C CA . VAL A 1 455 ? 14.305 -5.027 -2.619 1 88.44 455 VAL A CA 1
ATOM 3608 C C . VAL A 1 455 ? 12.992 -4.246 -2.59 1 88.44 455 VAL A C 1
ATOM 3610 O O . VAL A 1 455 ? 12.117 -4.457 -3.436 1 88.44 455 VAL A O 1
ATOM 3613 N N . MET A 1 456 ? 12.867 -3.297 -1.651 1 88.25 456 MET A N 1
ATOM 3614 C CA . MET A 1 456 ? 11.641 -2.52 -1.505 1 88.25 456 MET A CA 1
ATOM 3615 C C . MET A 1 456 ? 11.602 -1.367 -2.504 1 88.25 456 MET A C 1
ATOM 3617 O O . MET A 1 456 ? 10.555 -0.766 -2.725 1 88.25 456 MET A O 1
ATOM 3621 N N . GLN A 1 457 ? 12.742 -1.109 -3.059 1 88.06 457 GLN A N 1
ATOM 3622 C CA . GLN A 1 457 ? 12.82 0.009 -3.992 1 88.06 457 GLN A CA 1
ATOM 3623 C C . GLN A 1 457 ? 12.148 -0.339 -5.32 1 88.06 457 GLN A C 1
ATOM 3625 O O . GLN A 1 457 ? 12.305 -1.454 -5.824 1 88.06 457 GLN A O 1
ATOM 3630 N N . SER A 1 458 ? 11.336 0.563 -5.738 1 85.62 458 SER A N 1
ATOM 3631 C CA . SER A 1 458 ? 10.633 0.362 -6.996 1 85.62 458 SER A CA 1
ATOM 3632 C C . SER A 1 458 ? 11.469 0.823 -8.18 1 85.62 458 SER A C 1
ATOM 3634 O O . SER A 1 458 ? 12.195 1.819 -8.094 1 85.62 458 SER A O 1
ATOM 3636 N N . ASN A 1 459 ? 11.312 0.088 -9.273 1 88.12 459 ASN A N 1
ATOM 3637 C CA . ASN A 1 459 ? 11.969 0.492 -10.516 1 88.12 459 ASN A CA 1
ATOM 3638 C C . ASN A 1 459 ? 11.375 1.781 -11.07 1 88.12 459 ASN A C 1
ATOM 3640 O O . ASN A 1 459 ? 11.961 2.412 -11.953 1 88.12 459 ASN A O 1
ATOM 3644 N N . ALA A 1 460 ? 10.344 2.156 -10.484 1 89.88 460 ALA A N 1
ATOM 3645 C CA . ALA A 1 460 ? 9.641 3.352 -10.953 1 89.88 460 ALA A CA 1
ATOM 3646 C C . ALA A 1 460 ? 10.539 4.582 -10.859 1 89.88 460 ALA A C 1
ATOM 3648 O O . ALA A 1 460 ? 10.406 5.52 -11.648 1 89.88 460 ALA A O 1
ATOM 3649 N N . VAL A 1 461 ? 11.422 4.562 -9.961 1 90.81 461 VAL A N 1
ATOM 3650 C CA . VAL A 1 461 ? 12.281 5.719 -9.734 1 90.81 461 VAL A CA 1
ATOM 3651 C C . VAL A 1 461 ? 13.25 5.887 -10.906 1 90.81 461 VAL A C 1
ATOM 3653 O O . VAL A 1 461 ? 13.859 6.945 -11.07 1 90.81 461 VAL A O 1
ATOM 3656 N N . ASN A 1 462 ? 13.344 4.867 -11.711 1 90.5 462 ASN A N 1
ATOM 3657 C CA . ASN A 1 462 ? 14.297 4.891 -12.82 1 90.5 462 ASN A CA 1
ATOM 3658 C C . ASN A 1 462 ? 13.594 5.129 -14.148 1 90.5 462 ASN A C 1
ATOM 3660 O O . ASN A 1 462 ? 14.234 5.145 -15.203 1 90.5 462 ASN A O 1
ATOM 3664 N N . ILE A 1 463 ? 12.367 5.258 -14.125 1 92.25 463 ILE A N 1
ATOM 3665 C CA . ILE A 1 463 ? 11.609 5.438 -15.359 1 92.25 463 ILE A CA 1
ATOM 3666 C C . ILE A 1 463 ? 11.32 6.922 -15.578 1 92.25 463 ILE A C 1
ATOM 3668 O O . ILE A 1 463 ? 10.875 7.617 -14.664 1 92.25 463 ILE A O 1
ATOM 3672 N N . GLY A 1 464 ? 11.578 7.355 -16.766 1 90.88 464 GLY A N 1
ATOM 3673 C CA . GLY A 1 464 ? 11.32 8.75 -17.078 1 90.88 464 GLY A CA 1
ATOM 3674 C C . GLY A 1 464 ? 9.836 9.086 -17.109 1 90.88 464 GLY A C 1
ATOM 3675 O O . GLY A 1 464 ? 9 8.211 -17.328 1 90.88 464 GLY A O 1
ATOM 3676 N N . TRP A 1 465 ? 9.578 10.336 -16.953 1 92.44 465 TRP A N 1
ATOM 3677 C CA . TRP A 1 465 ? 8.211 10.844 -16.828 1 92.44 465 TRP A CA 1
ATOM 3678 C C . TRP A 1 465 ? 7.367 10.445 -18.031 1 92.44 465 TRP A C 1
ATOM 3680 O O . TRP A 1 465 ? 6.223 10.016 -17.875 1 92.44 465 TRP A O 1
ATOM 3690 N N . VAL A 1 466 ? 7.844 10.469 -19.234 1 95.19 466 VAL A N 1
ATOM 3691 C CA . VAL A 1 466 ? 7.121 10.188 -20.469 1 95.19 466 VAL A CA 1
ATOM 3692 C C . VAL A 1 466 ? 6.699 8.719 -20.484 1 95.19 466 VAL A C 1
ATOM 3694 O O . VAL A 1 466 ? 5.547 8.406 -20.797 1 95.19 466 VAL A O 1
ATOM 3697 N N . SER A 1 467 ? 7.59 7.805 -20.109 1 95.31 467 SER A N 1
ATOM 3698 C CA . SER A 1 467 ? 7.312 6.371 -20.109 1 95.31 467 SER A CA 1
ATOM 3699 C C . SER A 1 467 ? 6.473 5.965 -18.906 1 95.31 467 SER A C 1
ATOM 3701 O O . SER A 1 467 ? 5.629 5.074 -19 1 95.31 467 SER A O 1
ATOM 3703 N N . LYS A 1 468 ? 6.711 6.656 -17.812 1 92.62 468 LYS A N 1
ATOM 3704 C CA . LYS A 1 468 ? 6 6.359 -16.578 1 92.62 468 LYS A CA 1
ATOM 3705 C C . LYS A 1 468 ? 4.488 6.469 -16.766 1 92.62 468 LYS A C 1
ATOM 3707 O O . LYS A 1 468 ? 3.736 5.613 -16.297 1 92.62 468 LYS A O 1
ATOM 3712 N N . TYR A 1 469 ? 4.062 7.461 -17.5 1 94.06 469 TYR A N 1
ATOM 3713 C CA . TYR A 1 469 ? 2.637 7.707 -17.703 1 94.06 469 TYR A CA 1
ATOM 3714 C C . TYR A 1 469 ? 2.195 7.254 -19.094 1 94.06 469 TYR A C 1
ATOM 3716 O O . TYR A 1 469 ? 1.132 7.652 -19.578 1 94.06 469 TYR A O 1
ATOM 3724 N N . SER A 1 470 ? 2.969 6.473 -19.781 1 96.31 470 SER A N 1
ATOM 3725 C CA . SER A 1 470 ? 2.699 5.859 -21.078 1 96.31 470 SER A CA 1
ATOM 3726 C C . SER A 1 470 ? 2.381 6.914 -22.125 1 96.31 470 SER A C 1
ATOM 3728 O O . SER A 1 470 ? 1.596 6.668 -23.047 1 96.31 470 SER A O 1
ATOM 3730 N N . LEU A 1 471 ? 2.922 8.078 -21.953 1 96.19 471 LEU A N 1
ATOM 3731 C CA . LEU A 1 471 ? 2.721 9.125 -22.953 1 96.19 471 LEU A CA 1
ATOM 3732 C C . LEU A 1 471 ? 3.396 8.758 -24.281 1 96.19 471 LEU A C 1
ATOM 3734 O O . LEU A 1 471 ? 2.922 9.133 -25.344 1 96.19 471 LEU A O 1
ATOM 3738 N N . ASP A 1 472 ? 4.477 8.039 -24.172 1 96.62 472 ASP A N 1
ATOM 3739 C CA . ASP A 1 472 ? 5.191 7.578 -25.359 1 96.62 472 ASP A CA 1
ATOM 3740 C C . ASP A 1 472 ? 4.34 6.609 -26.172 1 96.62 472 ASP A C 1
ATOM 3742 O O . ASP A 1 472 ? 4.637 6.34 -27.328 1 96.62 472 ASP A O 1
ATOM 3746 N N . VAL A 1 473 ? 3.305 6.098 -25.609 1 97.25 473 VAL A N 1
ATOM 3747 C CA . VAL A 1 473 ? 2.402 5.184 -26.297 1 97.25 473 VAL A CA 1
ATOM 3748 C C . VAL A 1 473 ? 1.123 5.918 -26.688 1 97.25 473 VAL A C 1
ATOM 3750 O O . VAL A 1 473 ? 0.691 5.848 -27.844 1 97.25 473 VAL A O 1
ATOM 3753 N N . ILE A 1 474 ? 0.565 6.695 -25.828 1 96.88 474 ILE A N 1
ATOM 3754 C CA . ILE A 1 474 ? -0.728 7.344 -26.016 1 96.88 474 ILE A CA 1
ATOM 3755 C C . ILE A 1 474 ? -0.625 8.406 -27.109 1 96.88 474 ILE A C 1
ATOM 3757 O O . ILE A 1 474 ? -1.47 8.461 -28 1 96.88 474 ILE A O 1
ATOM 3761 N N . VAL A 1 475 ? 0.371 9.203 -27.062 1 95.88 475 VAL A N 1
ATOM 3762 C CA . VAL A 1 475 ? 0.494 10.328 -27.984 1 95.88 475 VAL A CA 1
ATOM 3763 C C . VAL A 1 475 ? 0.604 9.82 -29.422 1 95.88 475 VAL A C 1
ATOM 3765 O O . VAL A 1 475 ? -0.157 10.242 -30.297 1 95.88 475 VAL A O 1
ATOM 3768 N N . PRO A 1 476 ? 1.483 8.836 -29.672 1 95.31 476 PRO A N 1
ATOM 3769 C CA . PRO A 1 476 ? 1.538 8.32 -31.031 1 95.31 476 PRO A CA 1
ATOM 3770 C C . PRO A 1 476 ? 0.224 7.676 -31.484 1 95.31 476 PRO A C 1
ATOM 3772 O O . PRO A 1 476 ? -0.167 7.793 -32.625 1 95.31 476 PRO A O 1
ATOM 3775 N N . LEU A 1 477 ? -0.429 7 -30.625 1 95.25 477 LEU A N 1
ATOM 3776 C CA . LEU A 1 477 ? -1.7 6.367 -30.969 1 95.25 477 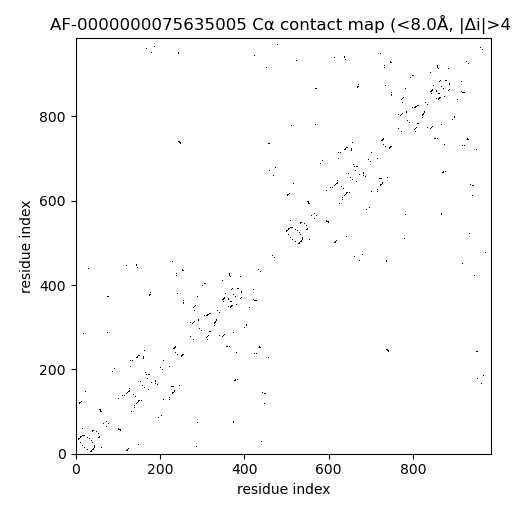LEU A CA 1
ATOM 3777 C C . LEU A 1 477 ? -2.75 7.418 -31.328 1 95.25 477 LEU A C 1
ATOM 3779 O O . LEU A 1 477 ? -3.492 7.254 -32.312 1 95.25 477 LEU A O 1
ATOM 3783 N N . VAL A 1 478 ? -2.822 8.445 -30.547 1 94.5 478 VAL A N 1
ATOM 3784 C CA . VAL A 1 478 ? -3.787 9.516 -30.797 1 94.5 478 VAL A CA 1
ATOM 3785 C C . VAL A 1 478 ? -3.445 10.219 -32.125 1 94.5 478 VAL A C 1
ATOM 3787 O O . VAL A 1 478 ? -4.336 10.516 -32.906 1 94.5 478 VAL A O 1
ATOM 3790 N N . MET A 1 479 ? -2.227 10.484 -32.344 1 92 479 MET A N 1
ATOM 3791 C CA . MET A 1 479 ? -1.798 11.125 -33.594 1 92 479 MET A CA 1
ATOM 3792 C C . MET A 1 479 ? -2.145 10.266 -34.812 1 92 479 MET A C 1
ATOM 3794 O O . MET A 1 479 ? -2.611 10.781 -35.812 1 92 479 MET A O 1
ATOM 3798 N N . ALA A 1 480 ? -1.891 9.008 -34.656 1 91.19 480 ALA A N 1
ATOM 3799 C CA . ALA A 1 480 ? -2.223 8.086 -35.719 1 91.19 480 ALA A CA 1
ATOM 3800 C C . ALA A 1 480 ? -3.723 8.086 -36 1 91.19 480 ALA A C 1
ATOM 3802 O O . ALA A 1 480 ? -4.148 8.055 -37.156 1 91.19 480 ALA A O 1
ATOM 3803 N N . ALA A 1 481 ? -4.43 8.102 -34.969 1 90.44 481 ALA A N 1
ATOM 3804 C CA . ALA A 1 481 ? -5.883 8.125 -35.125 1 90.44 481 ALA A CA 1
ATOM 3805 C C . ALA A 1 481 ? -6.348 9.398 -35.812 1 90.44 481 ALA A C 1
ATOM 3807 O O . ALA A 1 481 ? -7.254 9.352 -36.656 1 90.44 481 ALA A O 1
ATOM 3808 N N . VAL A 1 482 ? -5.766 10.438 -35.5 1 86.38 482 VAL A N 1
ATOM 3809 C CA . VAL A 1 482 ? -6.121 11.711 -36.094 1 86.38 482 VAL A CA 1
ATOM 3810 C C . VAL A 1 482 ? -5.797 11.688 -37.594 1 86.38 482 VAL A C 1
ATOM 3812 O O . VAL A 1 482 ? -6.574 12.172 -38.406 1 86.38 482 VAL A O 1
ATOM 3815 N N . VAL A 1 483 ? -4.711 11.102 -37.906 1 85.06 483 VAL A N 1
ATOM 3816 C CA . VAL A 1 483 ? -4.297 11.008 -39.312 1 85.06 483 VAL A CA 1
ATOM 3817 C C . VAL A 1 483 ? -5.273 10.133 -40.094 1 85.06 483 VAL A C 1
ATOM 3819 O O . VAL A 1 483 ? -5.672 10.469 -41.188 1 85.06 483 VAL A O 1
ATOM 3822 N N . VAL A 1 484 ? -5.66 9.133 -39.5 1 87 484 VAL A N 1
ATOM 3823 C CA . VAL A 1 484 ? -6.586 8.211 -40.156 1 87 484 VAL A CA 1
ATOM 3824 C C . VAL A 1 484 ? -7.934 8.898 -40.375 1 87 484 VAL A C 1
ATOM 3826 O O . VAL A 1 484 ? -8.57 8.734 -41.406 1 87 484 VAL A O 1
ATOM 3829 N N . LEU A 1 485 ? -8.289 9.617 -39.406 1 83.12 485 LEU A N 1
ATOM 3830 C CA . LEU A 1 485 ? -9.562 10.32 -39.5 1 83.12 485 LEU A CA 1
ATOM 3831 C C . LEU A 1 485 ? -9.516 11.414 -40.562 1 83.12 485 LEU A C 1
ATOM 3833 O O . LEU A 1 485 ? -10.523 11.719 -41.188 1 83.12 485 LEU A O 1
ATOM 3837 N N . GLN A 1 486 ? -8.43 11.977 -40.688 1 80.44 486 GLN A N 1
ATOM 3838 C CA . GLN A 1 486 ? -8.273 13.031 -41.688 1 80.44 486 GLN A CA 1
ATOM 3839 C C . GLN A 1 486 ? -8.195 12.445 -43.094 1 80.44 486 GLN A C 1
ATOM 3841 O O . GLN A 1 486 ? -8.602 13.094 -44.062 1 80.44 486 GLN A O 1
ATOM 3846 N N . LEU A 1 487 ? -7.57 11.242 -43.188 1 77.06 487 LEU A N 1
ATOM 3847 C CA . LEU A 1 487 ? -7.402 10.617 -44.5 1 77.06 487 LEU A CA 1
ATOM 3848 C C . LEU A 1 487 ? -8.664 9.867 -44.906 1 77.06 487 LEU A C 1
ATOM 3850 O O . LEU A 1 487 ? -8.805 9.461 -46.062 1 77.06 487 LEU A O 1
ATOM 3854 N N . GLY A 1 488 ? -9.477 9.633 -44.031 1 64.12 488 GLY A N 1
ATOM 3855 C CA . GLY A 1 488 ? -10.688 8.914 -44.406 1 64.12 488 GLY A CA 1
ATOM 3856 C C . GLY A 1 488 ? -11.516 9.641 -45.438 1 64.12 488 GLY A C 1
ATOM 3857 O O . GLY A 1 488 ? -11.406 10.852 -45.594 1 64.12 488 GLY A O 1
ATOM 3858 N N . PRO A 1 489 ? -12.133 8.922 -46.312 1 60.34 489 PRO A N 1
ATOM 3859 C CA . PRO A 1 489 ? -12.773 9.383 -47.531 1 60.34 489 PRO A CA 1
ATOM 3860 C C . PRO A 1 489 ? -13.617 10.641 -47.344 1 60.34 489 PRO A C 1
ATOM 3862 O O . PRO A 1 489 ? -13.695 11.492 -48.219 1 60.34 489 PRO A O 1
ATOM 3865 N N . ASP A 1 490 ? -14.453 10.758 -46.438 1 51.66 490 ASP A N 1
ATOM 3866 C CA . ASP A 1 490 ? -15.414 11.859 -46.5 1 51.66 490 ASP A CA 1
ATOM 3867 C C . ASP A 1 490 ? -14.727 13.203 -46.281 1 51.66 490 ASP A C 1
ATOM 3869 O O . ASP A 1 490 ? -15.359 14.258 -46.375 1 51.66 490 ASP A O 1
ATOM 3873 N N . CYS A 1 491 ? -13.797 13.305 -45.438 1 42.03 491 CYS A N 1
ATOM 3874 C CA . CYS A 1 491 ? -13.242 14.633 -45.219 1 42.03 491 CYS A CA 1
ATOM 3875 C C . CYS A 1 491 ? -12.484 15.125 -46.438 1 42.03 491 CYS A C 1
ATOM 3877 O O . CYS A 1 491 ? -12.008 16.266 -46.469 1 42.03 491 CYS A O 1
ATOM 3879 N N . ARG A 1 492 ? -12.055 14.305 -47.344 1 38.81 492 ARG A N 1
ATOM 3880 C CA . ARG A 1 492 ? -11.523 14.875 -48.594 1 38.81 492 ARG A CA 1
ATOM 3881 C C . ARG A 1 492 ? -12.656 15.32 -49.5 1 38.81 492 ARG A C 1
ATOM 3883 O O . ARG A 1 492 ? -12.398 15.797 -50.625 1 38.81 492 ARG A O 1
ATOM 3890 N N . LYS A 1 493 ? -13.93 15.125 -49.25 1 30.72 493 LYS A N 1
ATOM 3891 C CA . LYS A 1 493 ? -14.836 15.852 -50.125 1 30.72 493 LYS A CA 1
ATOM 3892 C C . LYS A 1 493 ? -14.992 17.312 -49.688 1 30.72 493 LYS A C 1
ATOM 3894 O O . LYS A 1 493 ? -15.266 17.578 -48.5 1 30.72 493 LYS A O 1
ATOM 3899 N N . MET B 1 1 ? -8.078 -6.316 24.016 1 37.53 1 MET B N 1
ATOM 3900 C CA . MET B 1 1 ? -8.234 -7.332 22.984 1 37.53 1 MET B CA 1
ATOM 3901 C C . MET B 1 1 ? -9.703 -7.523 22.625 1 37.53 1 MET B C 1
ATOM 3903 O O . MET B 1 1 ? -10.531 -7.777 23.5 1 37.53 1 MET B O 1
ATOM 3907 N N . TRP B 1 2 ? -10.18 -6.859 21.656 1 46.72 2 TRP B N 1
ATOM 3908 C CA . TRP B 1 2 ? -11.602 -6.953 21.328 1 46.72 2 TRP B CA 1
ATOM 3909 C C . TRP B 1 2 ? -12.039 -8.414 21.203 1 46.72 2 TRP B C 1
ATOM 3911 O O . TRP B 1 2 ? -11.344 -9.219 20.594 1 46.72 2 TRP B O 1
ATOM 3921 N N . GLN B 1 3 ? -12.578 -8.938 22.234 1 56.81 3 GLN B N 1
ATOM 3922 C CA . GLN B 1 3 ? -13.102 -10.305 22.188 1 56.81 3 GLN B CA 1
ATOM 3923 C C . GLN B 1 3 ? -14.211 -10.43 21.156 1 56.81 3 GLN B C 1
ATOM 3925 O O . GLN B 1 3 ? -15.273 -9.82 21.297 1 56.81 3 GLN B O 1
ATOM 3930 N N . LEU B 1 4 ? -13.859 -10.562 19.953 1 64.94 4 LEU B N 1
ATOM 3931 C CA . LEU B 1 4 ? -14.852 -10.805 18.922 1 64.94 4 LEU B CA 1
ATOM 3932 C C . LEU B 1 4 ? -15.617 -12.094 19.188 1 64.94 4 LEU B C 1
ATOM 3934 O O . LEU B 1 4 ? -15.031 -13.109 19.562 1 64.94 4 LEU B O 1
ATOM 3938 N N . SER B 1 5 ? -16.938 -11.969 19.359 1 71.56 5 SER B N 1
ATOM 3939 C CA . SER B 1 5 ? -17.781 -13.148 19.438 1 71.56 5 SER B CA 1
ATOM 3940 C C . SER B 1 5 ? -17.609 -14.039 18.219 1 71.56 5 SER B C 1
ATOM 3942 O O . SER B 1 5 ? -17.156 -13.586 17.172 1 71.56 5 SER B O 1
ATOM 3944 N N . VAL B 1 6 ? -17.844 -15.234 18.453 1 76 6 VAL B N 1
ATOM 3945 C CA . VAL B 1 6 ? -17.828 -16.234 17.391 1 76 6 VAL B CA 1
ATOM 3946 C C . VAL B 1 6 ? -18.797 -15.82 16.281 1 76 6 VAL B C 1
ATOM 3948 O O . VAL B 1 6 ? -19.938 -15.438 16.562 1 76 6 VAL B O 1
ATOM 3951 N N . VAL B 1 7 ? -18.172 -15.742 15.078 1 87.31 7 VAL B N 1
ATOM 3952 C CA . VAL B 1 7 ? -18.984 -15.32 13.945 1 87.31 7 VAL B CA 1
ATOM 3953 C C . VAL B 1 7 ? -19.109 -16.453 12.93 1 87.31 7 VAL B C 1
ATOM 3955 O O . VAL B 1 7 ? -18.406 -17.469 13.039 1 87.31 7 VAL B O 1
ATOM 3958 N N . VAL B 1 8 ? -20.062 -16.359 12.078 1 92.44 8 VAL B N 1
ATOM 3959 C CA . VAL B 1 8 ? -20.297 -17.297 10.992 1 92.44 8 VAL B CA 1
ATOM 3960 C C . VAL B 1 8 ? -19.938 -16.656 9.656 1 92.44 8 VAL B C 1
ATOM 3962 O O . VAL B 1 8 ? -20.406 -15.57 9.336 1 92.44 8 VAL B O 1
ATOM 3965 N N . LEU B 1 9 ? -19.062 -17.359 8.938 1 96.31 9 LEU B N 1
ATOM 3966 C CA . LEU B 1 9 ? -18.578 -16.797 7.68 1 96.31 9 LEU B CA 1
ATOM 3967 C C . LEU B 1 9 ? -18.844 -17.75 6.52 1 96.31 9 LEU B C 1
ATOM 3969 O O . LEU B 1 9 ? -18.938 -18.969 6.715 1 96.31 9 LEU B O 1
ATOM 3973 N N . LEU B 1 10 ? -19.016 -17.188 5.324 1 96.81 10 LEU B N 1
ATOM 3974 C CA . LEU B 1 10 ? -19.094 -17.938 4.078 1 96.81 10 LEU B CA 1
ATOM 3975 C C . LEU B 1 10 ? -17.875 -17.688 3.211 1 96.81 10 LEU B C 1
ATOM 3977 O O . LEU B 1 10 ? -17.562 -16.547 2.881 1 96.81 10 LEU B O 1
ATOM 3981 N N . ALA B 1 11 ? -17.172 -18.719 2.941 1 95.25 11 ALA B N 1
ATOM 3982 C CA . ALA B 1 11 ? -16.062 -18.656 1.988 1 95.25 11 ALA B CA 1
ATOM 3983 C C . ALA B 1 11 ? -16.469 -19.281 0.65 1 95.25 11 ALA B C 1
ATOM 3985 O O . ALA B 1 11 ? -16.906 -20.422 0.594 1 95.25 11 ALA B O 1
ATOM 3986 N N . VAL B 1 12 ? -16.328 -18.453 -0.377 1 91.62 12 VAL B N 1
ATOM 3987 C CA . VAL B 1 12 ? -16.625 -18.922 -1.726 1 91.62 12 VAL B CA 1
ATOM 3988 C C . VAL B 1 12 ? -15.328 -19.125 -2.502 1 91.62 12 VAL B C 1
ATOM 3990 O O . VAL B 1 12 ? -14.641 -18.156 -2.83 1 91.62 12 VAL B O 1
ATOM 3993 N N . ALA B 1 13 ? -14.992 -20.328 -2.715 1 85.75 13 ALA B N 1
ATOM 3994 C CA . ALA B 1 13 ? -13.75 -20.688 -3.404 1 85.75 13 ALA B CA 1
ATOM 3995 C C . ALA B 1 13 ? -14.031 -21.406 -4.715 1 85.75 13 ALA B C 1
ATOM 3997 O O . ALA B 1 13 ? -14.281 -22.609 -4.723 1 85.75 13 ALA B O 1
ATOM 3998 N N . THR B 1 14 ? -13.945 -20.625 -5.781 1 76.56 14 THR B N 1
ATOM 3999 C CA . THR B 1 14 ? -14.383 -21.172 -7.062 1 76.56 14 THR B CA 1
ATOM 4000 C C . THR B 1 14 ? -13.18 -21.484 -7.953 1 76.56 14 THR B C 1
ATOM 4002 O O . THR B 1 14 ? -13.328 -22.109 -9.008 1 76.56 14 THR B O 1
ATOM 4005 N N . GLY B 1 15 ? -12.086 -20.938 -7.492 1 68.12 15 GLY B N 1
ATOM 4006 C CA . GLY B 1 15 ? -10.945 -21.141 -8.367 1 68.12 15 GLY B CA 1
ATOM 4007 C C . GLY B 1 15 ? -10.609 -22.609 -8.586 1 68.12 15 GLY B C 1
ATOM 4008 O O . GLY B 1 15 ? -10.57 -23.391 -7.637 1 68.12 15 GLY B O 1
ATOM 4009 N N . SER B 1 16 ? -10.516 -22.969 -9.789 1 57.38 16 SER B N 1
ATOM 4010 C CA . SER B 1 16 ? -10.438 -24.375 -10.188 1 57.38 16 SER B CA 1
ATOM 4011 C C . SER B 1 16 ? -9.016 -24.906 -10.039 1 57.38 16 SER B C 1
ATOM 4013 O O . SER B 1 16 ? -8.789 -26.109 -10.117 1 57.38 16 SER B O 1
ATOM 4015 N N . GLY B 1 17 ? -8.125 -24 -9.75 1 65.56 17 GLY B N 1
ATOM 4016 C CA . GLY B 1 17 ? -6.793 -24.562 -9.602 1 65.56 17 GLY B CA 1
ATOM 4017 C C . GLY B 1 17 ? -6.508 -25.047 -8.188 1 65.56 17 GLY B C 1
ATOM 4018 O O . GLY B 1 17 ? -6.832 -24.359 -7.215 1 65.56 17 GLY B O 1
ATOM 4019 N N . PHE B 1 18 ? -6.012 -26.281 -8.156 1 67.44 18 PHE B N 1
ATOM 4020 C CA . PHE B 1 18 ? -5.707 -26.891 -6.867 1 67.44 18 PHE B CA 1
ATOM 4021 C C . PHE B 1 18 ? -4.824 -25.969 -6.027 1 67.44 18 PHE B C 1
ATOM 4023 O O . PHE B 1 18 ? -5.031 -25.828 -4.82 1 67.44 18 PHE B O 1
ATOM 4030 N N . GLY B 1 19 ? -3.961 -25.344 -6.707 1 74.06 19 GLY B N 1
ATOM 4031 C CA . GLY B 1 19 ? -3.051 -24.453 -6 1 74.06 19 GLY B CA 1
ATOM 4032 C C . GLY B 1 19 ? -3.752 -23.281 -5.34 1 74.06 19 GLY B C 1
ATOM 4033 O O . GLY B 1 19 ? -3.416 -22.906 -4.219 1 74.06 19 GLY B O 1
ATOM 4034 N N . ALA B 1 20 ? -4.695 -22.797 -5.996 1 78.19 20 ALA B N 1
ATOM 4035 C CA . ALA B 1 20 ? -5.434 -21.656 -5.453 1 78.19 20 ALA B CA 1
ATOM 4036 C C . ALA B 1 20 ? -6.18 -22.047 -4.18 1 78.19 20 ALA B C 1
ATOM 4038 O O . ALA B 1 20 ? -6.289 -21.25 -3.248 1 78.19 20 ALA B O 1
ATOM 4039 N N . ASN B 1 21 ? -6.598 -23.25 -4.176 1 85.31 21 ASN B N 1
ATOM 4040 C CA . ASN B 1 21 ? -7.398 -23.688 -3.039 1 85.31 21 ASN B CA 1
ATOM 4041 C C . ASN B 1 21 ? -6.539 -23.922 -1.8 1 85.31 21 ASN B C 1
ATOM 4043 O O . ASN B 1 21 ? -7.043 -23.906 -0.676 1 85.31 21 ASN B O 1
ATOM 4047 N N . ILE B 1 22 ? -5.27 -24.125 -2.039 1 86.88 22 ILE B N 1
ATOM 4048 C CA . ILE B 1 22 ? -4.367 -24.266 -0.903 1 86.88 22 ILE B CA 1
ATOM 4049 C C . ILE B 1 22 ? -4.352 -22.984 -0.087 1 86.88 22 ILE B C 1
ATOM 4051 O O . ILE B 1 22 ? -4.418 -23.016 1.145 1 86.88 22 ILE B O 1
ATOM 4055 N N . LEU B 1 23 ? -4.316 -21.922 -0.74 1 89.94 23 LEU B N 1
ATOM 4056 C CA . LEU B 1 23 ? -4.297 -20.625 -0.069 1 89.94 23 LEU B CA 1
ATOM 4057 C C . LEU B 1 23 ? -5.613 -20.359 0.655 1 89.94 23 LEU B C 1
ATOM 4059 O O . LEU B 1 23 ? -5.617 -19.922 1.808 1 89.94 23 LEU B O 1
ATOM 4063 N N . HIS B 1 24 ? -6.664 -20.609 0 1 91.81 24 HIS B N 1
ATOM 4064 C CA . HIS B 1 24 ? -7.977 -20.359 0.593 1 91.81 24 HIS B CA 1
ATOM 4065 C C . HIS B 1 24 ? -8.203 -21.266 1.806 1 91.81 24 HIS B C 1
ATOM 4067 O O . HIS B 1 24 ? -8.797 -20.828 2.799 1 91.81 24 HIS B O 1
ATOM 4073 N N . ARG B 1 25 ? -7.738 -22.453 1.696 1 91.94 25 ARG B N 1
ATOM 4074 C CA . ARG B 1 25 ? -7.871 -23.375 2.822 1 91.94 25 ARG B CA 1
ATOM 4075 C C . ARG B 1 25 ? -7.102 -22.875 4.035 1 91.94 25 ARG B C 1
ATOM 4077 O O . ARG B 1 25 ? -7.57 -22.984 5.168 1 91.94 25 ARG B O 1
ATOM 4084 N N . ALA B 1 26 ? -5.922 -22.406 3.75 1 93.5 26 ALA B N 1
ATOM 4085 C CA . ALA B 1 26 ? -5.137 -21.844 4.844 1 93.5 26 ALA B CA 1
ATOM 4086 C C . ALA B 1 26 ? -5.91 -20.75 5.562 1 93.5 26 ALA B C 1
ATOM 4088 O O . ALA B 1 26 ? -5.938 -20.703 6.797 1 93.5 26 ALA B O 1
ATOM 4089 N N . LEU B 1 27 ? -6.547 -19.891 4.824 1 95.5 27 LEU B N 1
ATOM 4090 C CA . LEU B 1 27 ? -7.332 -18.812 5.406 1 95.5 27 LEU B CA 1
ATOM 4091 C C . LEU B 1 27 ? -8.516 -19.359 6.199 1 95.5 27 LEU B C 1
ATOM 4093 O O . LEU B 1 27 ? -8.742 -18.953 7.344 1 95.5 27 LEU B O 1
ATOM 4097 N N . MET B 1 28 ? -9.258 -20.328 5.609 1 95.38 28 MET B N 1
ATOM 4098 C CA . MET B 1 28 ? -10.422 -20.922 6.258 1 95.38 28 MET B CA 1
ATOM 4099 C C . MET B 1 28 ? -10.031 -21.594 7.57 1 95.38 28 MET B C 1
ATOM 4101 O O . MET B 1 28 ? -10.695 -21.406 8.594 1 95.38 28 MET B O 1
ATOM 4105 N N . TYR B 1 29 ? -8.992 -22.312 7.516 1 95.12 29 TYR B N 1
ATOM 4106 C CA . TYR B 1 29 ? -8.555 -23.047 8.703 1 95.12 29 TYR B CA 1
ATOM 4107 C C . TYR B 1 29 ? -8 -22.094 9.75 1 95.12 29 TYR B C 1
ATOM 4109 O O . TYR B 1 29 ? -8.156 -22.312 10.953 1 95.12 29 TYR B O 1
ATOM 4117 N N . GLY B 1 30 ? -7.293 -21.016 9.289 1 95.44 30 GLY B N 1
ATOM 4118 C CA . GLY B 1 30 ? -6.844 -20 10.227 1 95.44 30 GLY B CA 1
ATOM 4119 C C . GLY B 1 30 ? -7.98 -19.312 10.961 1 95.44 30 GLY B C 1
ATOM 4120 O O . GLY B 1 30 ? -7.887 -19.062 12.164 1 95.4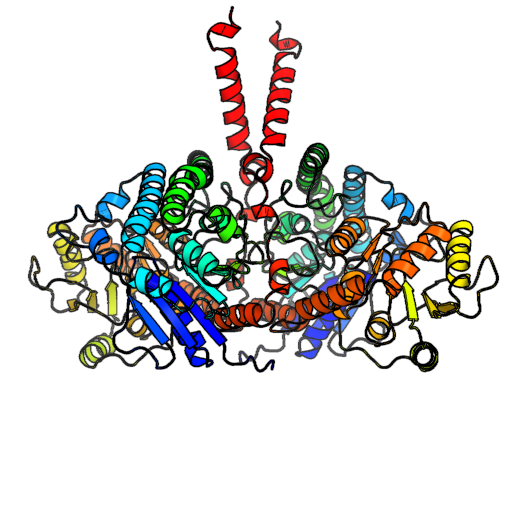4 30 GLY B O 1
ATOM 4121 N N . LEU B 1 31 ? -9.031 -19.031 10.273 1 96.62 31 LEU B N 1
ATOM 4122 C CA . LEU B 1 31 ? -10.211 -18.422 10.875 1 96.62 31 LEU B CA 1
ATOM 4123 C C . LEU B 1 31 ? -10.898 -19.375 11.836 1 96.62 31 LEU B C 1
ATOM 4125 O O . LEU B 1 31 ? -11.312 -18.969 12.93 1 96.62 31 LEU B O 1
ATOM 4129 N N . ALA B 1 32 ? -10.992 -20.656 11.43 1 96.38 32 ALA B N 1
ATOM 4130 C CA . ALA B 1 32 ? -11.578 -21.672 12.289 1 96.38 32 ALA B CA 1
ATOM 4131 C C . ALA B 1 32 ? -10.766 -21.844 13.57 1 96.38 32 ALA B C 1
ATOM 4133 O O . ALA B 1 32 ? -11.328 -22.031 14.656 1 96.38 32 ALA B O 1
ATOM 4134 N N . ALA B 1 33 ? -9.469 -21.828 13.43 1 94.69 33 ALA B N 1
ATOM 4135 C CA . ALA B 1 33 ? -8.586 -21.969 14.578 1 94.69 33 ALA B CA 1
ATOM 4136 C C . ALA B 1 33 ? -8.797 -20.844 15.586 1 94.69 33 ALA B C 1
ATOM 4138 O O . ALA B 1 33 ? -8.531 -21.016 16.781 1 94.69 33 ALA B O 1
ATOM 4139 N N . LYS B 1 34 ? -9.242 -19.703 15.164 1 94.31 34 LYS B N 1
ATOM 4140 C CA . LYS B 1 34 ? -9.523 -18.578 16.047 1 94.31 34 LYS B CA 1
ATOM 4141 C C . LYS B 1 34 ? -10.922 -18.672 16.641 1 94.31 34 LYS B C 1
ATOM 4143 O O . LYS B 1 34 ? -11.359 -17.781 17.359 1 94.31 34 LYS B O 1
ATOM 4148 N N . GLY B 1 35 ? -11.695 -19.703 16.219 1 93.81 35 GLY B N 1
ATOM 4149 C CA . GLY B 1 35 ? -12.992 -19.953 16.844 1 93.81 35 GLY B CA 1
ATOM 4150 C C . GLY B 1 35 ? -14.156 -19.578 15.945 1 93.81 35 GLY B C 1
ATOM 4151 O O . GLY B 1 35 ? -15.312 -19.672 16.359 1 93.81 35 GLY B O 1
ATOM 4152 N N . HIS B 1 36 ? -13.93 -19.203 14.75 1 95.88 36 HIS B N 1
ATOM 4153 C CA . HIS B 1 36 ? -15.008 -18.828 13.836 1 95.88 36 HIS B CA 1
ATOM 4154 C C . HIS B 1 36 ? -15.586 -20.062 13.133 1 95.88 36 HIS B C 1
ATOM 4156 O O . HIS B 1 36 ? -14.883 -21.047 12.945 1 95.88 36 HIS B O 1
ATOM 4162 N N . ASN B 1 37 ? -16.844 -20 12.82 1 96.5 37 ASN B N 1
ATOM 4163 C CA . ASN B 1 37 ? -17.5 -21.031 12.016 1 96.5 37 ASN B CA 1
ATOM 4164 C C . ASN B 1 37 ? -17.438 -20.703 10.523 1 96.5 37 ASN B C 1
ATOM 4166 O O . ASN B 1 37 ? -17.969 -19.672 10.094 1 96.5 37 ASN B O 1
ATOM 4170 N N . VAL B 1 38 ? -16.875 -21.641 9.773 1 97.12 38 VAL B N 1
ATOM 4171 C CA . VAL B 1 38 ? -16.641 -21.344 8.359 1 97.12 38 VAL B CA 1
ATOM 4172 C C . VAL B 1 38 ? -17.453 -22.312 7.5 1 97.12 38 VAL B C 1
ATOM 4174 O O . VAL B 1 38 ? -17.281 -23.531 7.605 1 97.12 38 VAL B O 1
ATOM 4177 N N . THR B 1 39 ? -18.359 -21.828 6.734 1 96.25 39 THR B N 1
ATOM 4178 C CA . THR B 1 39 ? -18.984 -22.562 5.641 1 96.25 39 THR B CA 1
ATOM 4179 C C . THR B 1 39 ? -18.281 -22.266 4.32 1 96.25 39 THR B C 1
ATOM 4181 O O . THR B 1 39 ? -18.156 -21.109 3.924 1 96.25 39 THR B O 1
ATOM 4184 N N . ALA B 1 40 ? -17.828 -23.328 3.691 1 95 40 ALA B N 1
ATOM 4185 C CA . ALA B 1 40 ? -17.078 -23.156 2.453 1 95 40 ALA B CA 1
ATOM 4186 C C . ALA B 1 40 ? -17.844 -23.719 1.263 1 95 40 ALA B C 1
ATOM 4188 O O . ALA B 1 40 ? -18.062 -24.938 1.181 1 95 40 ALA B O 1
ATOM 4189 N N . LEU B 1 41 ? -18.312 -22.844 0.415 1 93.25 41 LEU B N 1
ATOM 4190 C CA . LEU B 1 41 ? -18.766 -23.25 -0.91 1 93.25 41 LEU B CA 1
ATOM 4191 C C . LEU B 1 41 ? -17.594 -23.375 -1.872 1 93.25 41 LEU B C 1
ATOM 4193 O O . LEU B 1 41 ? -17.078 -22.359 -2.363 1 93.25 41 LEU B O 1
ATOM 4197 N N . SER B 1 42 ? -17.188 -24.625 -2.115 1 90.75 42 SER B N 1
ATOM 4198 C CA . SER B 1 42 ? -15.875 -24.781 -2.748 1 90.75 42 SER B CA 1
ATOM 4199 C C . SER B 1 42 ? -15.898 -25.891 -3.787 1 90.75 42 SER B C 1
ATOM 4201 O O . SER B 1 42 ? -16.656 -26.859 -3.658 1 90.75 42 SER B O 1
ATOM 4203 N N . VAL B 1 43 ? -15.062 -25.688 -4.766 1 85.75 43 VAL B N 1
ATOM 4204 C CA . VAL B 1 43 ? -14.891 -26.734 -5.773 1 85.75 43 VAL B CA 1
ATOM 4205 C C . VAL B 1 43 ? -14.023 -27.859 -5.207 1 85.75 43 VAL B C 1
ATOM 4207 O O . VAL B 1 43 ? -14.109 -29 -5.656 1 85.75 43 VAL B O 1
ATOM 4210 N N . ASP B 1 44 ? -13.188 -27.438 -4.27 1 83.56 44 ASP B N 1
ATOM 4211 C CA . ASP B 1 44 ? -12.266 -28.375 -3.615 1 83.56 44 ASP B CA 1
ATOM 4212 C C . ASP B 1 44 ? -12.656 -28.594 -2.156 1 83.56 44 ASP B C 1
ATOM 4214 O O . ASP B 1 44 ? -12.766 -27.641 -1.383 1 83.56 44 ASP B O 1
ATOM 4218 N N . VAL B 1 45 ? -12.922 -29.875 -1.833 1 86.88 45 VAL B N 1
ATOM 4219 C CA . VAL B 1 45 ? -13.352 -30.172 -0.471 1 86.88 45 VAL B CA 1
ATOM 4220 C C . VAL B 1 45 ? -12.375 -31.141 0.182 1 86.88 45 VAL B C 1
ATOM 4222 O O . VAL B 1 45 ? -11.633 -31.844 -0.51 1 86.88 45 VAL B O 1
ATOM 4225 N N . GLU B 1 46 ? -12.328 -31.047 1.428 1 86.88 46 GLU B N 1
ATOM 4226 C CA . GLU B 1 46 ? -11.516 -31.969 2.215 1 86.88 46 GLU B CA 1
ATOM 4227 C C . GLU B 1 46 ? -12.391 -32.969 2.969 1 86.88 46 GLU B C 1
ATOM 4229 O O . GLU B 1 46 ? -13.469 -32.594 3.463 1 86.88 46 GLU B O 1
ATOM 4234 N N . ASP B 1 47 ? -11.883 -34.125 3.098 1 86.12 47 ASP B N 1
ATOM 4235 C CA . ASP B 1 47 ? -12.664 -35.188 3.732 1 86.12 47 ASP B CA 1
ATOM 4236 C C . ASP B 1 47 ? -12.734 -35 5.246 1 86.12 47 ASP B C 1
ATOM 4238 O O . ASP B 1 47 ? -13.766 -35.281 5.863 1 86.12 47 ASP B O 1
ATOM 4242 N N . ASN B 1 48 ? -11.688 -34.5 5.781 1 90 48 ASN B N 1
ATOM 4243 C CA . ASN B 1 48 ? -11.625 -34.312 7.23 1 90 48 ASN B CA 1
ATOM 4244 C C . ASN B 1 48 ? -11.227 -32.906 7.605 1 90 48 ASN B C 1
ATOM 4246 O O . ASN B 1 48 ? -10.156 -32.688 8.172 1 90 48 ASN B O 1
ATOM 4250 N N . PRO B 1 49 ? -12.188 -32.062 7.426 1 92.31 49 PRO B N 1
ATOM 4251 C CA . PRO B 1 49 ? -11.875 -30.688 7.797 1 92.31 49 PRO B CA 1
ATOM 4252 C C . PRO B 1 49 ? -11.945 -30.453 9.305 1 92.31 49 PRO B C 1
ATOM 4254 O O . PRO B 1 49 ? -12.492 -31.281 10.039 1 92.31 49 PRO B O 1
ATOM 4257 N N . PRO B 1 50 ? -11.312 -29.406 9.773 1 92.5 50 PRO B N 1
ATOM 4258 C CA . PRO B 1 50 ? -11.523 -29.031 11.18 1 92.5 50 PRO B CA 1
ATOM 4259 C C . PRO B 1 50 ? -13 -28.859 11.531 1 92.5 50 PRO B C 1
ATOM 4261 O O . PRO B 1 50 ? -13.82 -28.578 10.656 1 92.5 50 PRO B O 1
ATOM 4264 N N . PRO B 1 51 ? -13.406 -29.141 12.75 1 90.56 51 PRO B N 1
ATOM 4265 C CA . PRO B 1 51 ? -14.812 -29.172 13.156 1 90.56 51 PRO B CA 1
ATOM 4266 C C . PRO B 1 51 ? -15.555 -27.891 12.812 1 90.56 51 PRO B C 1
ATOM 4268 O O . PRO B 1 51 ? -16.75 -27.922 12.508 1 90.56 51 PRO B O 1
ATOM 4271 N N . ASP B 1 52 ? -14.922 -26.781 12.828 1 93.44 52 ASP B N 1
ATOM 4272 C CA . ASP B 1 52 ? -15.617 -25.516 12.617 1 93.44 52 ASP B CA 1
ATOM 4273 C C . ASP B 1 52 ? -15.594 -25.109 11.148 1 93.44 52 ASP B C 1
ATOM 4275 O O . ASP B 1 52 ? -15.906 -23.969 10.805 1 93.44 52 ASP B O 1
ATOM 4279 N N . VAL B 1 53 ? -15.273 -26.078 10.258 1 95.81 53 VAL B N 1
ATOM 4280 C CA . VAL B 1 53 ? -15.305 -25.828 8.82 1 95.81 53 VAL B CA 1
ATOM 4281 C C . VAL B 1 53 ? -16.281 -26.812 8.148 1 95.81 53 VAL B C 1
ATOM 4283 O O . VAL B 1 53 ? -16.125 -28.031 8.289 1 95.81 53 VAL B O 1
ATOM 4286 N N . HIS B 1 54 ? -17.25 -26.266 7.465 1 94.75 54 HIS B N 1
ATOM 4287 C CA . HIS B 1 54 ? -18.234 -27.047 6.742 1 94.75 54 HIS B CA 1
ATOM 4288 C C . HIS B 1 54 ? -18.156 -26.797 5.238 1 94.75 54 HIS B C 1
ATOM 4290 O O . HIS B 1 54 ? -18.391 -25.688 4.777 1 94.75 54 HIS B O 1
ATOM 4296 N N . PHE B 1 55 ? -17.953 -27.844 4.492 1 94.44 55 PHE B N 1
ATOM 4297 C CA . PHE B 1 55 ? -17.828 -27.703 3.049 1 94.44 55 PHE B CA 1
ATOM 4298 C C . PHE B 1 55 ? -19.141 -27.984 2.348 1 94.44 55 PHE B C 1
ATOM 4300 O O . PHE B 1 55 ? -19.859 -28.922 2.725 1 94.44 55 PHE B O 1
ATOM 4307 N N . ILE B 1 56 ? -19.469 -27.156 1.432 1 93.25 56 ILE B N 1
ATOM 4308 C CA . ILE B 1 56 ? -20.469 -27.391 0.401 1 93.25 56 ILE B CA 1
ATOM 4309 C C . ILE B 1 56 ? -19.797 -27.484 -0.966 1 93.25 56 ILE B C 1
ATOM 4311 O O . ILE B 1 56 ? -19.266 -26.5 -1.468 1 93.25 56 ILE B O 1
ATOM 4315 N N . LYS B 1 57 ? -19.844 -28.625 -1.55 1 91.5 57 LYS B N 1
ATOM 4316 C CA . LYS B 1 57 ? -19.078 -28.875 -2.77 1 91.5 57 LYS B CA 1
ATOM 4317 C C . LYS B 1 57 ? -19.797 -28.312 -3.992 1 91.5 57 LYS B C 1
ATOM 4319 O O . LYS B 1 57 ? -21.016 -28.484 -4.133 1 91.5 57 LYS B O 1
ATOM 4324 N N . IL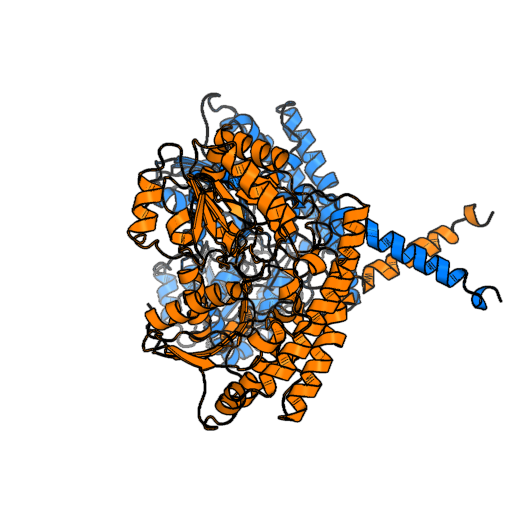E B 1 58 ? -19.094 -27.625 -4.809 1 90.12 58 ILE B N 1
ATOM 4325 C CA . ILE B 1 58 ? -19.547 -27.266 -6.148 1 90.12 58 ILE B CA 1
ATOM 4326 C C . ILE B 1 58 ? -19.172 -28.359 -7.137 1 90.12 58 ILE B C 1
ATOM 4328 O O . ILE B 1 58 ? 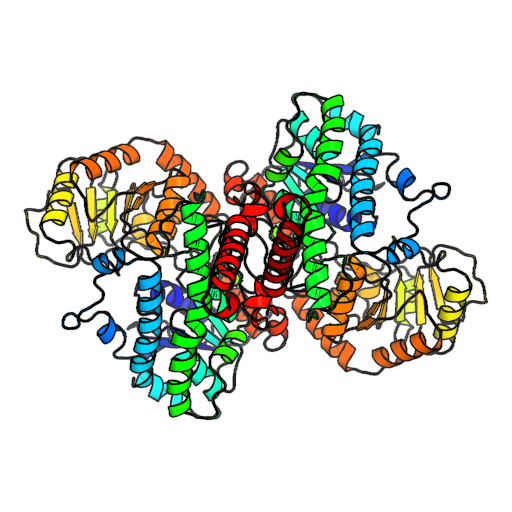-18.016 -28.453 -7.551 1 90.12 58 ILE B O 1
ATOM 4332 N N . GLU B 1 59 ? -20.031 -29.031 -7.547 1 86.19 59 GLU B N 1
ATOM 4333 C CA . GLU B 1 59 ? -19.781 -30.188 -8.414 1 86.19 59 GLU B CA 1
ATOM 4334 C C . GLU B 1 59 ? -19.594 -29.75 -9.867 1 86.19 59 GLU B C 1
ATOM 4336 O O . GLU B 1 59 ? -20.172 -28.75 -10.297 1 86.19 59 GLU B O 1
ATOM 4341 N N . GLY B 1 60 ? -18.797 -30.453 -10.586 1 77.75 60 GLY B N 1
ATOM 4342 C CA . GLY B 1 60 ? -18.766 -30.344 -12.031 1 77.75 60 GLY B CA 1
ATOM 4343 C C . GLY B 1 60 ? -17.719 -29.359 -12.531 1 77.75 60 GLY B C 1
ATOM 4344 O O . GLY B 1 60 ? -17.297 -29.422 -13.695 1 77.75 60 GLY B O 1
ATOM 4345 N N . VAL B 1 61 ? -17.312 -28.484 -11.672 1 74.88 61 VAL B N 1
ATOM 4346 C CA . VAL B 1 61 ? -16.422 -27.438 -12.164 1 74.88 61 VAL B CA 1
ATOM 4347 C C . VAL B 1 61 ? -15.039 -28.031 -12.461 1 74.88 61 VAL B C 1
ATOM 4349 O O . VAL B 1 61 ? -14.5 -27.844 -13.547 1 74.88 61 VAL B O 1
ATOM 4352 N N . TYR B 1 62 ? -14.438 -28.719 -11.523 1 68.12 62 TYR B N 1
ATOM 4353 C CA . TYR B 1 62 ? -13.148 -29.375 -11.734 1 68.12 62 TYR B CA 1
ATOM 4354 C C . TYR B 1 62 ? -13.195 -30.297 -12.945 1 68.12 62 TYR B C 1
ATOM 4356 O O . TYR B 1 62 ? -12.281 -30.312 -13.773 1 68.12 62 TYR B O 1
ATOM 4364 N N . GLU B 1 63 ? -14.32 -31 -12.984 1 67.88 63 GLU B N 1
ATOM 4365 C CA . GLU B 1 63 ? -14.5 -31.969 -14.055 1 67.88 63 GLU B CA 1
ATOM 4366 C C . GLU B 1 63 ? -14.617 -31.281 -15.414 1 67.88 63 GLU B C 1
ATOM 4368 O O . GLU B 1 63 ? -14.07 -31.781 -16.406 1 67.88 63 GLU B O 1
ATOM 4373 N N . ALA B 1 64 ? -15.305 -30.219 -15.391 1 67.5 64 ALA B N 1
ATOM 4374 C CA . ALA B 1 64 ? -15.516 -29.484 -16.641 1 67.5 64 ALA B CA 1
ATOM 4375 C C . ALA B 1 64 ? -14.219 -28.828 -17.109 1 67.5 64 ALA B C 1
ATOM 4377 O O . ALA B 1 64 ? -13.977 -28.734 -18.312 1 67.5 64 ALA B O 1
ATOM 4378 N N . LEU B 1 65 ? -13.406 -28.547 -16.156 1 63.62 65 LEU B N 1
ATOM 4379 C CA . LEU B 1 65 ? -12.203 -27.812 -16.516 1 63.62 65 LEU B CA 1
ATOM 4380 C C . LEU B 1 65 ? -11.023 -28.75 -16.703 1 63.62 65 LEU B C 1
ATOM 4382 O O . LEU B 1 65 ? -10.117 -28.484 -17.484 1 63.62 65 LEU B O 1
ATOM 4386 N N . PHE B 1 66 ? -10.969 -29.906 -15.938 1 59.47 66 PHE B N 1
ATOM 4387 C CA . PHE B 1 66 ? -9.773 -30.75 -15.93 1 59.47 66 PHE B CA 1
ATOM 4388 C C . PHE B 1 66 ? -10.078 -32.125 -16.547 1 59.47 66 PHE B C 1
ATOM 4390 O O . PHE B 1 66 ? -9.164 -32.906 -16.781 1 59.47 66 PHE B O 1
ATOM 4397 N N . GLU B 1 67 ? -11.258 -32.656 -16.562 1 53.91 67 GLU B N 1
ATOM 4398 C CA . GLU B 1 67 ? -11.484 -34.031 -17.031 1 53.91 67 GLU B CA 1
ATOM 4399 C C . GLU B 1 67 ? -11.062 -34.188 -18.484 1 53.91 67 GLU B C 1
ATOM 4401 O O . GLU B 1 67 ? -11.133 -33.25 -19.266 1 53.91 67 GLU B O 1
ATOM 4406 N N . GLU B 1 68 ? -10.438 -35.406 -18.75 1 47.16 68 GLU B N 1
ATOM 4407 C CA . GLU B 1 68 ? -9.719 -36 -19.875 1 47.16 68 GLU B CA 1
ATOM 4408 C C . GLU B 1 68 ? -10.445 -35.781 -21.188 1 47.16 68 GLU B C 1
ATOM 4410 O O . GLU B 1 68 ? -9.82 -35.5 -22.203 1 47.16 68 GLU B O 1
ATOM 4415 N N . ASP B 1 69 ? -11.617 -36.375 -21.266 1 43.5 69 ASP B N 1
ATOM 4416 C CA . ASP B 1 69 ? -12.297 -36.375 -22.562 1 43.5 69 ASP B CA 1
ATOM 4417 C C . ASP B 1 69 ? -12.633 -34.969 -23.031 1 43.5 69 ASP B C 1
ATOM 4419 O O . ASP B 1 69 ? -13.203 -34.781 -24.109 1 43.5 69 ASP B O 1
ATOM 4423 N N . SER B 1 70 ? -12.664 -34.125 -22.125 1 46.19 70 SER B N 1
ATOM 4424 C CA . SER B 1 70 ? -12.93 -32.75 -22.547 1 46.19 70 SER B CA 1
ATOM 4425 C C . SER B 1 70 ? -11.68 -32.094 -23.125 1 46.19 70 SER B C 1
ATOM 4427 O O . SER B 1 70 ? -10.562 -32.531 -22.859 1 46.19 70 SER B O 1
ATOM 4429 N N . GLU B 1 71 ? -11.656 -31.531 -24.297 1 47.59 71 GLU B N 1
ATOM 4430 C CA . GLU B 1 71 ? -10.531 -30.75 -24.797 1 47.59 71 GLU B CA 1
ATOM 4431 C C . GLU B 1 71 ? -9.836 -30 -23.672 1 47.59 71 GLU B C 1
ATOM 4433 O O . GLU B 1 71 ? -10.125 -28.828 -23.422 1 47.59 71 GLU B O 1
ATOM 4438 N N . GLY B 1 72 ? -9.602 -30.609 -22.625 1 51.53 72 GLY B N 1
ATOM 4439 C CA . GLY B 1 72 ? -9.008 -30.078 -21.406 1 51.53 72 GLY B CA 1
ATOM 4440 C C . GLY B 1 72 ? -7.938 -29.047 -21.672 1 51.53 72 GLY B C 1
ATOM 4441 O O . GLY B 1 72 ? -7.48 -28.891 -22.812 1 51.53 72 GLY B O 1
ATOM 4442 N N . LEU B 1 73 ? -7.672 -28.172 -20.625 1 58.44 73 LEU B N 1
ATOM 4443 C CA . LEU B 1 73 ? -6.75 -27.047 -20.781 1 58.44 73 LEU B CA 1
ATOM 4444 C C . LEU B 1 73 ? -5.324 -27.547 -21 1 58.44 73 LEU B C 1
ATOM 4446 O O . LEU B 1 73 ? -4.793 -28.297 -20.188 1 58.44 73 LEU B O 1
ATOM 4450 N N . ASP B 1 74 ? -4.93 -27.703 -22.281 1 67.75 74 ASP B N 1
ATOM 4451 C CA . ASP B 1 74 ? -3.516 -27.875 -22.594 1 67.75 74 ASP B CA 1
ATOM 4452 C C . ASP B 1 74 ? -2.693 -26.672 -22.172 1 67.75 74 ASP B C 1
ATOM 4454 O O . ASP B 1 74 ? -2.619 -25.672 -22.906 1 67.75 74 ASP B O 1
ATOM 4458 N N . PHE B 1 75 ? -2.154 -26.859 -20.953 1 68.75 75 PHE B N 1
ATOM 4459 C CA . PHE B 1 75 ? -1.434 -25.734 -20.391 1 68.75 75 PHE B CA 1
ATOM 4460 C C . PHE B 1 75 ? -0.218 -25.391 -21.234 1 68.75 75 PHE B C 1
ATOM 4462 O O . PHE B 1 75 ? 0.21 -24.234 -21.281 1 68.75 75 PHE B O 1
ATOM 4469 N N . PHE B 1 76 ? 0.28 -26.391 -21.938 1 70.38 76 PHE B N 1
ATOM 4470 C CA . PHE B 1 76 ? 1.37 -26.109 -22.859 1 70.38 76 PHE B CA 1
ATOM 4471 C C . PHE B 1 76 ? 0.869 -25.312 -24.062 1 70.38 76 PHE B C 1
ATOM 4473 O O . PHE B 1 76 ? 1.536 -24.375 -24.516 1 70.38 76 PHE B O 1
ATOM 4480 N N . ALA B 1 77 ? -0.313 -25.734 -24.469 1 71.31 77 ALA B N 1
ATOM 4481 C CA . ALA B 1 77 ? -0.914 -25 -25.578 1 71.31 77 ALA B CA 1
ATOM 4482 C C . ALA B 1 77 ? -1.263 -23.578 -25.172 1 71.31 77 ALA B C 1
ATOM 4484 O O . ALA B 1 77 ? -1.142 -22.641 -25.969 1 71.31 77 ALA B O 1
ATOM 4485 N N . MET B 1 78 ? -1.614 -23.469 -23.969 1 74.75 78 MET B N 1
ATOM 4486 C CA . MET B 1 78 ? -1.935 -22.141 -23.438 1 74.75 78 MET B CA 1
ATOM 4487 C C . MET B 1 78 ? -0.71 -21.234 -23.469 1 74.75 78 MET B C 1
ATOM 4489 O O . MET B 1 78 ? -0.835 -20.031 -23.672 1 74.75 78 MET B O 1
ATOM 4493 N N . GLY B 1 79 ? 0.395 -21.812 -23.25 1 74.19 79 GLY B N 1
ATOM 4494 C CA . GLY B 1 79 ? 1.632 -21.047 -23.25 1 74.19 79 GLY B CA 1
ATOM 4495 C C . GLY B 1 79 ? 1.966 -20.453 -24.609 1 74.19 79 GLY B C 1
ATOM 4496 O O . GLY B 1 79 ? 2.777 -19.531 -24.719 1 74.19 79 GLY B O 1
ATOM 4497 N N . GLU B 1 80 ? 1.286 -20.953 -25.578 1 77.38 80 GLU B N 1
ATOM 4498 C CA . GLU B 1 80 ? 1.557 -20.484 -26.938 1 77.38 80 GLU B CA 1
ATOM 4499 C C . GLU B 1 80 ? 0.604 -19.359 -27.328 1 77.38 80 GLU B C 1
ATOM 4501 O O . GLU B 1 80 ? 0.8 -18.703 -28.359 1 77.38 80 GLU B O 1
ATOM 4506 N N . LEU B 1 81 ? -0.278 -19.172 -26.484 1 81.5 81 LEU B N 1
ATOM 4507 C CA . LEU B 1 81 ? -1.24 -18.125 -26.781 1 81.5 81 LEU B CA 1
ATOM 4508 C C . LEU B 1 81 ? -0.63 -16.75 -26.547 1 81.5 81 LEU B C 1
ATOM 4510 O O . LEU B 1 81 ? 0.146 -16.562 -25.609 1 81.5 81 LEU B O 1
ATOM 4514 N N . GLY B 1 82 ? -0.972 -15.859 -27.438 1 79 82 GLY B N 1
ATOM 4515 C CA . GLY B 1 82 ? -0.641 -14.477 -27.156 1 79 82 GLY B CA 1
ATOM 4516 C C . GLY B 1 82 ? -1.429 -13.906 -25.984 1 79 82 GLY B C 1
ATOM 4517 O O . GLY B 1 82 ? -2.428 -14.492 -25.562 1 79 82 GLY B O 1
ATOM 4518 N N . PRO B 1 83 ? -1.005 -12.812 -25.531 1 80.5 83 PRO B N 1
ATOM 4519 C CA . PRO B 1 83 ? -1.618 -12.242 -24.328 1 80.5 83 PRO B CA 1
ATOM 4520 C C . PRO B 1 83 ? -3.096 -11.906 -24.531 1 80.5 83 PRO B C 1
ATOM 4522 O O . PRO B 1 83 ? -3.904 -12.117 -23.609 1 80.5 83 PRO B O 1
ATOM 4525 N N . PHE B 1 84 ? -3.471 -11.5 -25.734 1 86.38 84 PHE B N 1
ATOM 4526 C CA . PHE B 1 84 ? -4.859 -11.133 -25.984 1 86.38 84 PHE B CA 1
ATOM 4527 C C . PHE B 1 84 ? -5.754 -12.367 -25.984 1 86.38 84 PHE B C 1
ATOM 4529 O O . PHE B 1 84 ? -6.852 -12.352 -25.422 1 86.38 84 PHE B O 1
ATOM 4536 N N . ALA B 1 85 ? -5.191 -13.391 -26.562 1 86.56 85 ALA B N 1
ATOM 4537 C CA . ALA B 1 85 ? -5.918 -14.656 -26.578 1 86.56 85 ALA B CA 1
ATOM 4538 C C . ALA B 1 85 ? -6.039 -15.242 -25.172 1 86.56 85 ALA B C 1
ATOM 4540 O O . ALA B 1 85 ? -7.055 -15.844 -24.828 1 86.56 85 ALA B O 1
ATOM 4541 N N . MET B 1 86 ? -5.066 -15.047 -24.453 1 84.69 86 MET B N 1
ATOM 4542 C CA . MET B 1 86 ? -5.082 -15.523 -23.078 1 84.69 86 MET B CA 1
ATOM 4543 C C . MET B 1 86 ? -6.16 -14.812 -22.266 1 84.69 86 MET B C 1
ATOM 4545 O O . MET B 1 86 ? -6.895 -15.453 -21.516 1 84.69 86 MET B O 1
ATOM 4549 N N . VAL B 1 87 ? -6.238 -13.555 -22.406 1 83.94 87 VAL B N 1
ATOM 4550 C CA . VAL B 1 87 ? -7.254 -12.781 -21.703 1 83.94 87 VAL B CA 1
ATOM 4551 C C . VAL B 1 87 ? -8.648 -13.258 -22.109 1 83.94 87 VAL B C 1
ATOM 4553 O O . VAL B 1 87 ? -9.523 -13.438 -21.266 1 83.94 87 VAL B O 1
ATOM 4556 N N . SER B 1 88 ? -8.805 -13.469 -23.391 1 85.75 88 SER B N 1
ATOM 4557 C CA . SER B 1 88 ? -10.086 -13.945 -23.891 1 85.75 88 SER B CA 1
ATOM 4558 C C . SER B 1 88 ? -10.43 -15.32 -23.312 1 85.75 88 SER B C 1
ATOM 4560 O O . SER B 1 88 ? -11.578 -15.586 -22.969 1 85.75 88 SER B O 1
ATOM 4562 N N . MET B 1 89 ? -9.445 -16.109 -23.266 1 83.94 89 MET B N 1
ATOM 4563 C CA . MET B 1 89 ? -9.641 -17.438 -22.719 1 83.94 89 MET B CA 1
ATOM 4564 C C . MET B 1 89 ? -10.031 -17.375 -21.25 1 83.94 89 MET B C 1
ATOM 4566 O O . MET B 1 89 ? -10.93 -18.094 -20.812 1 83.94 89 MET B O 1
ATOM 4570 N N . PHE B 1 90 ? -9.375 -16.562 -20.516 1 82.31 90 PHE B N 1
ATOM 4571 C CA . PHE B 1 90 ? -9.695 -16.406 -19.109 1 82.31 90 PHE B CA 1
ATOM 4572 C C . PHE B 1 90 ? -11.109 -15.891 -18.922 1 82.31 90 PHE B C 1
ATOM 4574 O O . PHE B 1 90 ? -11.828 -16.328 -18.016 1 82.31 90 PHE B O 1
ATOM 4581 N N . ASN B 1 91 ? -11.453 -14.93 -19.719 1 87 91 ASN B N 1
ATOM 4582 C CA . ASN B 1 91 ? -12.812 -14.406 -19.672 1 87 91 ASN B CA 1
ATOM 4583 C C . ASN B 1 91 ? -13.844 -15.5 -19.922 1 87 91 ASN B C 1
ATOM 4585 O O . ASN B 1 91 ? -14.844 -15.602 -19.219 1 87 91 ASN B O 1
ATOM 4589 N N . GLU B 1 92 ? -13.555 -16.266 -20.922 1 86 92 GLU B N 1
ATOM 4590 C CA . GLU B 1 92 ? -14.453 -17.359 -21.25 1 86 92 GLU B CA 1
ATOM 4591 C C . GLU B 1 92 ? -14.523 -18.391 -20.109 1 86 92 GLU B C 1
ATOM 4593 O O . GLU B 1 92 ? -15.578 -18.953 -19.828 1 86 92 GLU B O 1
ATOM 4598 N N . TYR B 1 93 ? -13.445 -18.578 -19.547 1 81.38 93 TYR B N 1
ATOM 4599 C CA . TYR B 1 93 ? -13.375 -19.5 -18.422 1 81.38 93 TYR B CA 1
ATOM 4600 C C . TYR B 1 93 ? -14.227 -19.016 -17.266 1 81.38 93 TYR B C 1
ATOM 4602 O O . TYR B 1 93 ? -14.875 -19.812 -16.578 1 81.38 93 TYR B O 1
ATOM 4610 N N . MET B 1 94 ? -14.195 -17.828 -17.016 1 85.31 94 MET B N 1
ATOM 4611 C CA . MET B 1 94 ? -14.992 -17.266 -15.93 1 85.31 94 MET B CA 1
ATOM 4612 C C . MET B 1 94 ? -16.484 -17.438 -16.203 1 85.31 94 MET B C 1
ATOM 4614 O O . MET B 1 94 ? -17.234 -17.828 -15.305 1 85.31 94 MET B O 1
ATOM 4618 N N . VAL B 1 95 ? -16.828 -17.203 -17.422 1 88.81 95 VAL B N 1
ATOM 4619 C CA . VAL B 1 95 ? -18.25 -17.281 -17.797 1 88.81 95 VAL B CA 1
ATOM 4620 C C . VAL B 1 95 ? -18.703 -18.75 -17.781 1 88.81 95 VAL B C 1
ATOM 4622 O O . VAL B 1 95 ? -19.75 -19.062 -17.203 1 88.81 95 VAL B O 1
ATOM 4625 N N . SER B 1 96 ? -17.891 -19.609 -18.328 1 86.06 96 SER B N 1
ATOM 4626 C CA . SER B 1 96 ? -18.234 -21.016 -18.375 1 86.06 96 SER B CA 1
ATOM 4627 C C . SER B 1 96 ? -18.234 -21.641 -16.984 1 86.06 96 SER B C 1
ATOM 4629 O O . SER B 1 96 ? -19.078 -22.484 -16.672 1 86.06 96 SER B O 1
ATOM 4631 N N . GLY B 1 97 ? -17.25 -21.234 -16.219 1 84.31 97 GLY B N 1
ATOM 4632 C CA . GLY B 1 97 ? -17.219 -21.688 -14.836 1 84.31 97 GLY B CA 1
ATOM 4633 C C . GLY B 1 97 ? -18.453 -21.312 -14.055 1 84.31 97 GLY B C 1
ATOM 4634 O O . GLY B 1 97 ? -18.969 -22.109 -13.266 1 84.31 97 GLY B O 1
ATOM 4635 N N . CYS B 1 98 ? -18.922 -20.125 -14.25 1 88.5 98 CYS B N 1
ATOM 4636 C CA . CYS B 1 98 ? -20.125 -19.641 -13.609 1 88.5 98 CYS B CA 1
ATOM 4637 C C . CYS B 1 98 ? -21.328 -20.484 -14.031 1 88.5 98 CYS B C 1
ATOM 4639 O O . CYS B 1 98 ? -22.156 -20.859 -13.195 1 88.5 98 CYS B O 1
ATOM 4641 N N . GLU B 1 99 ? -21.406 -20.766 -15.297 1 89 99 GLU B N 1
ATOM 4642 C CA . GLU B 1 99 ? -22.516 -21.547 -15.812 1 89 99 GLU B CA 1
ATOM 4643 C C . GLU B 1 99 ? -22.594 -22.922 -15.156 1 89 99 GLU B C 1
ATOM 4645 O O . GLU B 1 99 ? -23.672 -23.359 -14.758 1 89 99 GLU B O 1
ATOM 4650 N N . VAL B 1 100 ? -21.469 -23.516 -15.008 1 87.94 100 VAL B N 1
ATOM 4651 C CA . VAL B 1 100 ? -21.406 -24.844 -14.406 1 87.94 100 VAL B CA 1
ATOM 4652 C C . VAL B 1 100 ? -21.719 -24.766 -12.914 1 87.94 100 VAL B C 1
ATOM 4654 O O . VAL B 1 100 ? -22.484 -25.578 -12.383 1 87.94 100 VAL B O 1
ATOM 4657 N N . ALA B 1 101 ? -21.156 -23.828 -12.289 1 89.06 101 ALA B N 1
ATOM 4658 C CA . ALA B 1 101 ? -21.312 -23.688 -10.844 1 89.06 101 ALA B CA 1
ATOM 4659 C C . ALA B 1 101 ? -22.781 -23.438 -10.477 1 89.06 101 ALA B C 1
ATOM 4661 O O . ALA B 1 101 ? -23.281 -24.016 -9.508 1 89.06 101 ALA B O 1
ATOM 4662 N N . LEU B 1 102 ? -23.438 -22.641 -11.258 1 90.06 102 LEU B N 1
ATOM 4663 C CA . LEU B 1 102 ? -24.828 -22.25 -10.953 1 90.06 102 LEU B CA 1
ATOM 4664 C C . LEU B 1 102 ? -25.75 -23.453 -11.078 1 90.06 102 LEU B C 1
ATOM 4666 O O . LEU B 1 102 ? -26.844 -23.453 -10.516 1 90.06 102 LEU B O 1
ATOM 4670 N N . ARG B 1 103 ? -25.328 -24.438 -11.766 1 88.69 103 ARG B N 1
ATOM 4671 C CA . ARG B 1 103 ? -26.141 -25.641 -11.953 1 88.69 103 ARG B CA 1
ATOM 4672 C C . ARG B 1 103 ? -25.812 -26.688 -10.906 1 88.69 103 ARG B C 1
ATOM 4674 O O . ARG B 1 103 ? -26.484 -27.719 -10.82 1 88.69 103 ARG B O 1
ATOM 4681 N N . SER B 1 104 ? -24.875 -26.438 -10.102 1 90.06 104 SER B N 1
ATOM 4682 C CA . SER B 1 104 ? -24.406 -27.438 -9.148 1 90.06 104 SER B CA 1
ATOM 4683 C C . SER B 1 104 ? -25.359 -27.562 -7.965 1 90.06 104 SER B C 1
ATOM 4685 O O . SER B 1 104 ? -26.062 -26.609 -7.617 1 90.06 104 SER B O 1
ATOM 4687 N N . GLU B 1 105 ? -25.359 -28.75 -7.348 1 92.31 105 GLU B N 1
ATOM 4688 C CA . GLU B 1 105 ? -26.156 -28.984 -6.152 1 92.31 105 GLU B CA 1
ATOM 4689 C C . GLU B 1 105 ? -25.656 -28.156 -4.977 1 92.31 105 GLU B C 1
ATOM 4691 O O . GLU B 1 105 ? -26.453 -27.719 -4.133 1 92.31 105 GLU B O 1
ATOM 4696 N N . GLY B 1 106 ? -24.438 -27.984 -4.898 1 91.25 106 GLY B N 1
ATOM 4697 C CA . GLY B 1 106 ? -23.875 -27.141 -3.85 1 91.25 106 GLY B CA 1
ATOM 4698 C C . GLY B 1 106 ? -24.469 -25.75 -3.809 1 91.25 106 GLY B C 1
ATOM 4699 O O . GLY B 1 106 ? -24.844 -25.266 -2.742 1 91.25 106 GLY B O 1
ATOM 4700 N N . VAL B 1 107 ? -24.609 -25.141 -4.949 1 90.75 107 VAL B N 1
ATOM 4701 C CA . VAL B 1 107 ? -25.172 -23.797 -5.035 1 90.75 107 VAL B CA 1
ATOM 4702 C C . VAL B 1 107 ? -26.656 -23.844 -4.676 1 90.75 107 VAL B C 1
ATOM 4704 O O . VAL B 1 107 ? -27.156 -22.938 -4.004 1 90.75 107 VAL B O 1
ATOM 4707 N N . ARG B 1 108 ? -27.297 -24.875 -5.082 1 91.5 108 ARG B N 1
ATOM 4708 C CA . ARG B 1 108 ? -28.703 -25.031 -4.715 1 91.5 108 ARG B CA 1
ATOM 4709 C C . ARG B 1 108 ? -28.859 -25.156 -3.205 1 91.5 108 ARG B C 1
ATOM 4711 O O . ARG B 1 108 ? -29.812 -24.625 -2.633 1 91.5 108 ARG B O 1
ATOM 4718 N N . THR B 1 109 ? -27.953 -25.875 -2.648 1 93.75 109 THR B N 1
ATOM 4719 C CA . THR B 1 109 ? -27.953 -26.016 -1.197 1 93.75 109 THR B CA 1
ATOM 4720 C C . THR B 1 109 ? -27.828 -24.656 -0.516 1 93.75 109 THR B C 1
ATOM 4722 O O . THR B 1 109 ? -28.531 -24.375 0.459 1 93.75 109 THR B O 1
ATOM 4725 N N . LEU B 1 110 ? -26.984 -23.875 -0.985 1 90.5 110 LEU B N 1
ATOM 4726 C CA . LEU B 1 110 ? -26.797 -22.531 -0.423 1 90.5 110 LEU B CA 1
ATOM 4727 C C . LEU B 1 110 ? -28.062 -21.703 -0.567 1 90.5 110 LEU B C 1
ATOM 4729 O O . LEU B 1 110 ? -28.453 -21 0.367 1 90.5 110 LEU B O 1
ATOM 4733 N N . VAL B 1 111 ? -28.688 -21.766 -1.697 1 89.19 111 VAL B N 1
ATOM 4734 C CA . VAL B 1 111 ? -29.875 -20.984 -1.991 1 89.19 111 VAL B CA 1
ATOM 4735 C C . VAL B 1 111 ? -31.047 -21.453 -1.122 1 89.19 111 VAL B C 1
ATOM 4737 O O . VAL B 1 111 ? -31.953 -20.672 -0.822 1 89.19 111 VAL B O 1
ATOM 4740 N N . ARG B 1 112 ? -30.984 -22.641 -0.646 1 92.62 112 ARG B N 1
ATOM 4741 C CA . ARG B 1 112 ? -32.094 -23.234 0.116 1 92.62 112 ARG B CA 1
ATOM 4742 C C . ARG B 1 112 ? -31.938 -22.938 1.604 1 92.62 112 ARG B C 1
ATOM 4744 O O . ARG B 1 112 ? -32.812 -23.281 2.4 1 92.62 112 ARG B O 1
ATOM 4751 N N . TYR B 1 113 ? -30.891 -22.266 1.988 1 94 113 TYR B N 1
ATOM 4752 C CA . TYR B 1 113 ? -30.781 -21.859 3.381 1 94 113 TYR B CA 1
ATOM 4753 C C . TYR B 1 113 ? -32 -21.062 3.812 1 94 113 TYR B C 1
ATOM 4755 O O . TYR B 1 113 ? -32.625 -20.391 2.996 1 94 113 TYR B O 1
ATOM 4763 N N . PRO B 1 114 ? -32.281 -21.125 5.109 1 94.38 114 PRO B N 1
ATOM 4764 C CA . PRO B 1 114 ? -33.406 -20.312 5.59 1 94.38 114 PRO B CA 1
ATOM 4765 C C . PRO B 1 114 ? -33.219 -18.812 5.355 1 94.38 114 PRO B C 1
ATOM 4767 O O . PRO B 1 114 ? -32.094 -18.312 5.488 1 94.38 114 PRO B O 1
ATOM 4770 N N . ASP B 1 115 ? -34.281 -18.125 5.059 1 89.81 115 ASP B N 1
ATOM 4771 C CA . ASP B 1 115 ? -34.188 -16.719 4.691 1 89.81 115 ASP B CA 1
ATOM 4772 C C . ASP B 1 115 ? -33.719 -15.867 5.867 1 89.81 115 ASP B C 1
ATOM 4774 O O . ASP B 1 115 ? -33.188 -14.766 5.672 1 89.81 115 ASP B O 1
ATOM 4778 N N . ASP B 1 116 ? -33.938 -16.375 7.066 1 92.69 116 ASP B N 1
ATOM 4779 C CA . ASP B 1 116 ? -33.562 -15.602 8.242 1 92.69 116 ASP B CA 1
ATOM 4780 C C . ASP B 1 116 ? -32.094 -15.859 8.633 1 92.69 116 ASP B C 1
ATOM 4782 O O . ASP B 1 116 ? -31.547 -15.164 9.484 1 92.69 116 ASP B O 1
ATOM 4786 N N . PHE B 1 117 ? -31.547 -16.844 7.965 1 94.06 117 PHE B N 1
ATOM 4787 C CA . PHE B 1 117 ? -30.141 -17.109 8.234 1 94.06 117 PHE B CA 1
ATOM 4788 C C . PHE B 1 117 ? -29.25 -16.078 7.57 1 94.06 117 PHE B C 1
ATOM 4790 O O . PHE B 1 117 ? -29.516 -15.641 6.445 1 94.06 117 PHE B O 1
ATOM 4797 N N . LYS B 1 118 ? -28.203 -15.641 8.336 1 94.12 118 LYS B N 1
ATOM 4798 C CA . LYS B 1 118 ? -27.281 -14.641 7.793 1 94.12 118 LYS B CA 1
ATOM 4799 C C . LYS B 1 118 ? -25.828 -15 8.109 1 94.12 118 LYS B C 1
ATOM 4801 O O . LYS B 1 118 ? -25.547 -15.57 9.164 1 94.12 118 LYS B O 1
ATOM 4806 N N . PHE B 1 119 ? -24.984 -14.711 7.18 1 96.38 119 PHE B N 1
ATOM 4807 C CA . PHE B 1 119 ? -23.562 -14.75 7.441 1 96.38 119 PHE B CA 1
ATOM 4808 C C . PHE B 1 119 ? -23.047 -13.383 7.867 1 96.38 119 PHE B C 1
ATOM 4810 O O . PHE B 1 119 ? -23.578 -12.352 7.453 1 96.38 119 PHE B O 1
ATOM 4817 N N . ASP B 1 120 ? -22.047 -13.422 8.664 1 96.5 120 ASP B N 1
ATOM 4818 C CA . ASP B 1 120 ? -21.484 -12.164 9.156 1 96.5 120 ASP B CA 1
ATOM 4819 C C . ASP B 1 120 ? -20.562 -11.531 8.125 1 96.5 120 ASP B C 1
ATOM 4821 O O . ASP B 1 120 ? -20.312 -10.32 8.156 1 96.5 120 ASP B O 1
ATOM 4825 N N . VAL B 1 121 ? -20 -12.32 7.25 1 96.88 121 VAL B N 1
ATOM 4826 C CA . VAL B 1 121 ? -19.094 -11.852 6.199 1 96.88 121 VAL B CA 1
ATOM 4827 C C . VAL B 1 121 ? -19.016 -12.898 5.09 1 96.88 121 VAL B C 1
ATOM 4829 O O . VAL B 1 121 ? -19.188 -14.094 5.34 1 96.88 121 VAL B O 1
ATOM 4832 N N . ILE B 1 122 ? -18.844 -12.453 3.883 1 96.31 122 ILE B N 1
ATOM 4833 C CA . ILE B 1 122 ? -18.578 -13.32 2.738 1 96.31 122 ILE B CA 1
ATOM 4834 C C . ILE B 1 122 ? -17.172 -13.047 2.197 1 96.31 122 ILE B C 1
ATOM 4836 O O . ILE B 1 122 ? -16.812 -11.898 1.93 1 96.31 122 ILE B O 1
ATOM 4840 N N . ILE B 1 123 ? -16.375 -14.094 2.117 1 96.19 123 ILE B N 1
ATOM 4841 C CA . ILE B 1 123 ? -15.055 -14.039 1.492 1 96.19 123 ILE B CA 1
ATOM 4842 C C . ILE B 1 123 ? -15.102 -14.742 0.137 1 96.19 123 ILE B C 1
ATOM 4844 O O . ILE B 1 123 ? -15.43 -15.93 0.057 1 96.19 123 ILE B O 1
ATOM 4848 N N . ASN B 1 124 ? -14.75 -13.984 -0.899 1 94 124 ASN B N 1
ATOM 4849 C CA . ASN B 1 124 ? -14.906 -14.5 -2.254 1 94 124 ASN B CA 1
ATOM 4850 C C . ASN B 1 124 ? -13.57 -14.562 -2.988 1 94 124 ASN B C 1
ATOM 4852 O O . ASN B 1 124 ? -12.828 -13.578 -3.023 1 94 124 ASN B O 1
ATOM 4856 N N . ASP B 1 125 ? -13.273 -15.734 -3.533 1 91.12 125 ASP B N 1
ATOM 4857 C CA . ASP B 1 125 ? -12.219 -15.789 -4.535 1 91.12 125 ASP B CA 1
ATOM 4858 C C . ASP B 1 125 ? -12.609 -15.016 -5.793 1 91.12 125 ASP B C 1
ATOM 4860 O O . ASP B 1 125 ? -13.391 -15.508 -6.609 1 91.12 125 ASP B O 1
ATOM 4864 N N . PHE B 1 126 ? -12.039 -13.875 -6.004 1 83.12 126 PHE B N 1
ATOM 4865 C CA . PHE B 1 126 ? -12.562 -12.977 -7.027 1 83.12 126 PHE B CA 1
ATOM 4866 C C . PHE B 1 126 ? -11.953 -13.289 -8.391 1 83.12 126 PHE B C 1
ATOM 4868 O O . PHE B 1 126 ? -12.281 -12.641 -9.383 1 83.12 126 PHE B O 1
ATOM 4875 N N . LEU B 1 127 ? -11.195 -14.281 -8.484 1 76 127 LEU B N 1
ATOM 4876 C CA . LEU B 1 127 ? -10.57 -14.633 -9.758 1 76 127 LEU B CA 1
ATOM 4877 C C . LEU B 1 127 ? -11.617 -15.125 -10.75 1 76 127 LEU B C 1
ATOM 4879 O O . LEU B 1 127 ? -11.508 -14.867 -11.953 1 76 127 LEU B O 1
ATOM 4883 N N . LEU B 1 128 ? -12.617 -15.844 -10.273 1 69.38 128 LEU B N 1
ATOM 4884 C CA . LEU B 1 128 ? -13.586 -16.406 -11.195 1 69.38 128 LEU B CA 1
ATOM 4885 C C . LEU B 1 128 ? -14.828 -15.539 -11.289 1 69.38 128 LEU B C 1
ATOM 4887 O O . LEU B 1 128 ? -15.906 -16.016 -11.656 1 69.38 128 LEU B O 1
ATOM 4891 N N . GLY B 1 129 ? -14.719 -14.312 -10.922 1 71.5 129 GLY B N 1
ATOM 4892 C CA . GLY B 1 129 ? -15.812 -13.375 -11.117 1 71.5 129 GLY B CA 1
ATOM 4893 C C . GLY B 1 129 ? -16.844 -13.422 -10.008 1 71.5 129 GLY B C 1
ATOM 4894 O O . GLY B 1 129 ? -16.797 -14.305 -9.148 1 71.5 129 GLY B O 1
ATOM 4895 N N . PRO B 1 130 ? -17.797 -12.5 -10.125 1 82.25 130 PRO B N 1
ATOM 4896 C CA . PRO B 1 130 ? -18.719 -12.289 -9.016 1 82.25 130 PRO B CA 1
ATOM 4897 C C . PRO B 1 130 ? -20 -13.125 -9.148 1 82.25 130 PRO B C 1
ATOM 4899 O O . PRO B 1 130 ? -21.047 -12.742 -8.633 1 82.25 130 PRO B O 1
ATOM 4902 N N . CYS B 1 131 ? -19.891 -14.32 -9.789 1 89.38 131 CYS B N 1
ATOM 4903 C CA . CYS B 1 131 ? -21.078 -15.117 -10.062 1 89.38 131 CYS B CA 1
ATOM 4904 C C . CYS B 1 131 ? -21.688 -15.641 -8.766 1 89.38 131 CYS B C 1
ATOM 4906 O O . CYS B 1 131 ? -22.734 -15.156 -8.328 1 89.38 131 CYS B O 1
ATOM 4908 N N . LEU B 1 132 ? -21.016 -16.391 -8.016 1 90.88 132 LEU B N 1
ATOM 4909 C CA . LEU B 1 132 ? -21.547 -16.984 -6.797 1 90.88 132 LEU B CA 1
ATOM 4910 C C . LEU B 1 132 ? -21.609 -15.969 -5.664 1 90.88 132 LEU B C 1
ATOM 4912 O O . LEU B 1 132 ? -22.516 -16.031 -4.82 1 90.88 132 LEU B O 1
ATOM 4916 N N . SER B 1 133 ? -20.703 -15.086 -5.715 1 90 133 SER B N 1
ATOM 4917 C CA . SER B 1 133 ? -20.719 -14.062 -4.68 1 90 133 SER B CA 1
ATOM 4918 C C . SER B 1 133 ? -21.938 -13.148 -4.828 1 90 133 SER B C 1
ATOM 4920 O O . SER B 1 133 ? -22.5 -12.695 -3.83 1 90 133 SER B O 1
ATOM 4922 N N . ALA B 1 134 ? -22.297 -12.883 -6.027 1 92.5 134 ALA B N 1
ATOM 4923 C CA . ALA B 1 134 ? -23.469 -12.047 -6.246 1 92.5 134 ALA B CA 1
ATOM 4924 C C . ALA B 1 134 ? -24.734 -12.727 -5.699 1 92.5 134 ALA B C 1
ATOM 4926 O O . ALA B 1 134 ? -25.547 -12.086 -5.031 1 92.5 134 ALA B O 1
ATOM 4927 N N . LEU B 1 135 ? -24.859 -13.969 -5.992 1 92 135 LEU B N 1
ATOM 4928 C CA . LEU B 1 135 ? -25.984 -14.742 -5.496 1 92 135 LEU B CA 1
ATOM 4929 C C . LEU B 1 135 ? -25.984 -14.789 -3.971 1 92 135 LEU B C 1
ATOM 4931 O O . LEU B 1 135 ? -27.016 -14.57 -3.338 1 92 135 LEU B O 1
ATOM 4935 N N . ALA B 1 136 ? -24.844 -15.062 -3.408 1 93.25 136 ALA B N 1
ATOM 4936 C CA . ALA B 1 136 ? -24.734 -15.172 -1.956 1 93.25 136 ALA B CA 1
ATOM 4937 C C . ALA B 1 136 ? -25.016 -13.836 -1.283 1 93.25 136 ALA B C 1
ATOM 4939 O O . ALA B 1 136 ? -25.719 -13.781 -0.27 1 93.25 136 ALA B O 1
ATOM 4940 N N . GLN B 1 137 ? -24.484 -12.758 -1.84 1 93.06 137 GLN B N 1
ATOM 4941 C CA . GLN B 1 137 ? -24.688 -11.43 -1.287 1 93.06 137 GLN B CA 1
ATOM 4942 C C . GLN B 1 137 ? -26.172 -11.062 -1.274 1 93.06 137 GLN B C 1
ATOM 4944 O O . GLN B 1 137 ? -26.672 -10.531 -0.284 1 93.06 137 GLN B O 1
ATOM 4949 N N . HIS B 1 138 ? -26.781 -11.344 -2.305 1 91.94 138 HIS B N 1
ATOM 4950 C CA . HIS B 1 138 ? -28.203 -11.047 -2.389 1 91.94 138 HIS B CA 1
ATOM 4951 C C . HIS B 1 138 ? -29.016 -11.914 -1.428 1 91.94 138 HIS B C 1
ATOM 4953 O O . HIS B 1 138 ? -29.891 -11.422 -0.727 1 91.94 138 HIS B O 1
ATOM 4959 N N . LYS B 1 139 ? -28.719 -13.164 -1.401 1 93.25 139 LYS B N 1
ATOM 4960 C CA . LYS B 1 139 ? -29.453 -14.141 -0.606 1 93.25 139 LYS B CA 1
ATOM 4961 C C . LYS B 1 139 ? -29.312 -13.852 0.885 1 93.25 139 LYS B C 1
ATOM 4963 O O . LYS B 1 139 ? -30.281 -14 1.64 1 93.25 139 LYS B O 1
ATOM 4968 N N . PHE B 1 140 ? -28.219 -13.414 1.316 1 95.31 140 PHE B N 1
ATOM 4969 C CA . PHE B 1 140 ? -27.953 -13.375 2.75 1 95.31 140 PHE B CA 1
ATOM 4970 C C . PHE B 1 140 ? -27.922 -11.938 3.256 1 95.31 140 PHE B C 1
ATOM 4972 O O . PHE B 1 140 ? -27.281 -11.648 4.273 1 95.31 140 PHE B O 1
ATOM 4979 N N . GLY B 1 141 ? -28.422 -10.992 2.506 1 92.62 141 GLY B N 1
ATOM 4980 C CA . GLY B 1 141 ? -28.656 -9.633 2.982 1 92.62 141 GLY B CA 1
ATOM 4981 C C . GLY B 1 141 ? -27.422 -8.742 2.863 1 92.62 141 GLY B C 1
ATOM 4982 O O . GLY B 1 141 ? -27.234 -7.844 3.682 1 92.62 141 GLY B O 1
ATOM 4983 N N . ARG B 1 142 ? -26.469 -9 2.08 1 92.88 142 ARG B N 1
ATOM 4984 C CA . ARG B 1 142 ? -25.312 -8.195 1.715 1 92.88 142 ARG B CA 1
ATOM 4985 C C . ARG B 1 142 ? -24.422 -7.941 2.924 1 92.88 142 ARG B C 1
ATOM 4987 O O . ARG B 1 142 ? -24.078 -6.797 3.225 1 92.88 142 ARG B O 1
ATOM 4994 N N . PRO B 1 143 ? -24.078 -9.023 3.584 1 95.31 143 PRO B N 1
ATOM 4995 C CA . PRO B 1 143 ? -23.047 -8.812 4.609 1 95.31 143 PRO B CA 1
ATOM 4996 C C . PRO B 1 143 ? -21.75 -8.258 4.035 1 95.31 143 PRO B C 1
ATOM 4998 O O . PRO B 1 143 ? -21.594 -8.164 2.816 1 95.31 143 PRO B O 1
ATOM 5001 N N . PRO B 1 144 ? -20.828 -7.77 4.914 1 95.88 144 PRO B N 1
ATOM 5002 C CA . PRO B 1 144 ? -19.547 -7.289 4.395 1 95.88 144 PRO B CA 1
ATOM 5003 C C . PRO B 1 144 ? -18.891 -8.281 3.432 1 95.88 144 PRO B C 1
ATOM 5005 O O . PRO B 1 144 ? -18.969 -9.492 3.639 1 95.88 144 PRO B O 1
ATOM 5008 N N . TYR B 1 145 ? -18.281 -7.754 2.414 1 95.12 145 TYR B N 1
ATOM 5009 C CA . TYR B 1 145 ? -17.703 -8.516 1.316 1 95.12 145 TYR B CA 1
ATOM 5010 C C . TYR B 1 145 ? -16.188 -8.367 1.303 1 95.12 145 TYR B C 1
ATOM 5012 O O . TYR B 1 145 ? -15.656 -7.254 1.321 1 95.12 1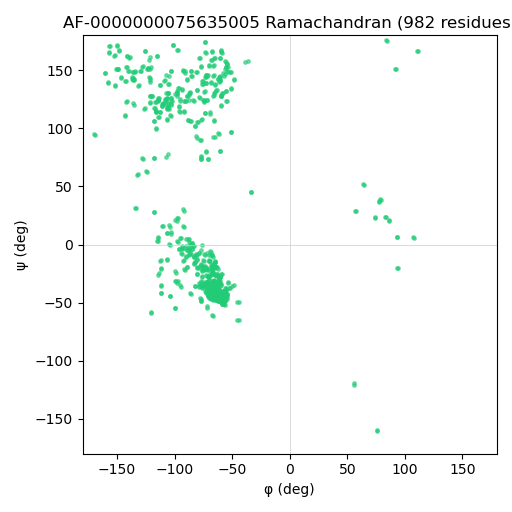45 TYR B O 1
ATOM 5020 N N . ILE B 1 146 ? -15.461 -9.5 1.302 1 96.31 146 ILE B N 1
ATOM 5021 C CA . ILE B 1 146 ? -14.008 -9.531 1.245 1 96.31 146 ILE B CA 1
ATOM 5022 C C . ILE B 1 146 ? -13.555 -10.328 0.021 1 96.31 146 ILE B C 1
ATOM 5024 O O . ILE B 1 146 ? -14.062 -11.422 -0.242 1 96.31 146 ILE B O 1
ATOM 5028 N N . GLY B 1 147 ? -12.672 -9.688 -0.785 1 94.56 147 GLY B N 1
ATOM 5029 C CA . GLY B 1 147 ? -12.047 -10.422 -1.865 1 94.56 147 GLY B CA 1
ATOM 5030 C C . GLY B 1 147 ? -10.758 -11.109 -1.445 1 94.56 147 GLY B C 1
ATOM 5031 O O . GLY B 1 147 ? -9.984 -10.562 -0.659 1 94.56 147 GLY B O 1
ATOM 5032 N N . ALA B 1 148 ? -10.531 -12.328 -1.977 1 93.75 148 ALA B N 1
ATOM 5033 C CA . ALA B 1 148 ? -9.281 -13.047 -1.761 1 93.75 148 ALA B CA 1
ATOM 5034 C C . ALA B 1 148 ? -8.867 -13.812 -3.012 1 93.75 148 ALA B C 1
ATOM 5036 O O . ALA B 1 148 ? -9.719 -14.344 -3.73 1 93.75 148 ALA B O 1
ATOM 5037 N N . THR B 1 149 ? -7.566 -13.781 -3.25 1 91.19 149 THR B N 1
ATOM 5038 C CA . THR B 1 149 ? -7.137 -14.562 -4.406 1 91.19 149 THR B CA 1
ATOM 5039 C C . THR B 1 149 ? -5.715 -15.078 -4.207 1 91.19 149 THR B C 1
ATOM 5041 O O . THR B 1 149 ? -4.902 -14.445 -3.535 1 91.19 149 THR B O 1
ATOM 5044 N N . ALA B 1 150 ? -5.5 -16.203 -4.836 1 88.56 150 ALA B N 1
ATOM 5045 C CA . ALA B 1 150 ? -4.172 -16.812 -4.824 1 88.56 150 ALA B CA 1
ATOM 5046 C C . ALA B 1 150 ? -3.33 -16.312 -5.992 1 88.56 150 ALA B C 1
ATOM 5048 O O . ALA B 1 150 ? -2.111 -16.5 -6.02 1 88.56 150 ALA B O 1
ATOM 5049 N N . PHE B 1 151 ? -3.965 -15.648 -6.836 1 84.88 151 PHE B N 1
ATOM 5050 C CA . PHE B 1 151 ? -3.312 -15.141 -8.039 1 84.88 151 PHE B CA 1
ATOM 5051 C C . PHE B 1 151 ? -2.906 -13.688 -7.855 1 84.88 151 PHE B C 1
ATOM 5053 O O . PHE B 1 151 ? -3.658 -12.891 -7.285 1 84.88 151 PHE B O 1
ATOM 5060 N N . HIS B 1 152 ? -1.64 -13.477 -8.203 1 79.25 152 HIS B N 1
ATOM 5061 C CA . HIS B 1 152 ? -1.205 -12.086 -8.102 1 79.25 152 HIS B CA 1
ATOM 5062 C C . HIS B 1 152 ? -1.398 -11.352 -9.43 1 79.25 152 HIS B C 1
ATOM 5064 O O . HIS B 1 152 ? -0.942 -11.82 -10.477 1 79.25 152 HIS B O 1
ATOM 5070 N N . GLY B 1 153 ? -2.072 -10.328 -9.484 1 76.31 153 GLY B N 1
ATOM 5071 C CA . GLY B 1 153 ? -2.232 -9.328 -10.539 1 76.31 153 GLY B CA 1
ATOM 5072 C C . GLY B 1 153 ? -2.967 -8.086 -10.07 1 76.31 153 GLY B C 1
ATOM 5073 O O . GLY B 1 153 ? -4.191 -8.102 -9.938 1 76.31 153 GLY B O 1
ATOM 5074 N N . LEU B 1 154 ? -2.113 -7.125 -9.672 1 68.56 154 LEU B N 1
ATOM 5075 C CA . LEU B 1 154 ? -2.752 -5.918 -9.156 1 68.56 154 LEU B CA 1
ATOM 5076 C C . LEU B 1 154 ? -3.846 -5.438 -10.102 1 68.56 154 LEU B C 1
ATOM 5078 O O . LEU B 1 154 ? -4.891 -4.953 -9.664 1 68.56 154 LEU B O 1
ATOM 5082 N N . SER B 1 155 ? -3.572 -5.648 -11.367 1 73.06 155 SER B N 1
ATOM 5083 C CA . SER B 1 155 ? -4.59 -5.242 -12.328 1 73.06 155 SER B CA 1
ATOM 5084 C C . SER B 1 155 ? -5.848 -6.098 -12.203 1 73.06 155 SER B C 1
ATOM 5086 O O . SER B 1 155 ? -6.941 -5.664 -12.57 1 73.06 155 SER B O 1
ATOM 5088 N N . SER B 1 156 ? -5.641 -7.273 -11.617 1 74.75 156 SER B N 1
ATOM 5089 C CA . SER B 1 156 ? -6.785 -8.164 -11.453 1 74.75 156 SER B CA 1
ATOM 5090 C C . SER B 1 156 ? -7.734 -7.652 -10.383 1 74.75 156 SER B C 1
ATOM 5092 O O . SER B 1 156 ? -8.914 -8.016 -10.359 1 74.75 156 SER B O 1
ATOM 5094 N N . THR B 1 157 ? -7.188 -6.777 -9.5 1 82.56 157 THR B N 1
ATOM 5095 C CA . THR B 1 157 ? -8.016 -6.27 -8.406 1 82.56 157 THR B CA 1
ATOM 5096 C C . THR B 1 157 ? -8.812 -5.051 -8.859 1 82.56 157 THR B C 1
ATOM 5098 O O . THR B 1 157 ? -9.625 -4.52 -8.102 1 82.56 157 THR B O 1
ATOM 5101 N N . ALA B 1 158 ? -8.602 -4.707 -10.047 1 87.06 158 ALA B N 1
ATOM 5102 C CA . ALA B 1 158 ? -9.133 -3.441 -10.547 1 87.06 158 ALA B CA 1
ATOM 5103 C C . ALA B 1 158 ? -10.648 -3.375 -10.352 1 87.06 158 ALA B C 1
ATOM 5105 O O . ALA B 1 158 ? -11.18 -2.361 -9.891 1 87.06 158 ALA B O 1
ATOM 5106 N N . PRO B 1 159 ? -11.383 -4.441 -10.586 1 86.62 159 PRO B N 1
ATOM 5107 C CA . PRO B 1 159 ? -12.836 -4.32 -10.422 1 86.62 159 PRO B CA 1
ATOM 5108 C C . PRO B 1 159 ? -13.242 -4.098 -8.961 1 86.62 159 PRO B C 1
ATOM 5110 O O . PRO B 1 159 ? -14.297 -3.518 -8.695 1 86.62 159 PRO B O 1
ATOM 5113 N N . LEU B 1 160 ? -12.406 -4.543 -8.039 1 91.44 160 LEU B N 1
ATOM 5114 C CA . LEU B 1 160 ? -12.758 -4.48 -6.625 1 91.44 160 LEU B CA 1
ATOM 5115 C C . LEU B 1 160 ? -12.188 -3.221 -5.977 1 91.44 160 LEU B C 1
ATOM 5117 O O . LEU B 1 160 ? -12.805 -2.656 -5.07 1 91.44 160 LEU B O 1
ATOM 5121 N N . SER B 1 161 ? -11.039 -2.838 -6.438 1 91.5 161 SER B N 1
ATOM 5122 C CA . SER B 1 161 ? -10.32 -1.771 -5.742 1 91.5 161 SER B CA 1
ATOM 5123 C C . SER B 1 161 ? -10.242 -0.51 -6.598 1 91.5 161 SER B C 1
ATOM 5125 O O . SER B 1 161 ? -9.914 0.566 -6.094 1 91.5 161 SER B O 1
ATOM 5127 N N . GLY B 1 162 ? -10.531 -0.632 -7.812 1 90.19 162 GLY B N 1
ATOM 5128 C CA . GLY B 1 162 ? -10.281 0.474 -8.727 1 90.19 162 GLY B CA 1
ATOM 5129 C C . GLY B 1 162 ? -8.812 0.659 -9.047 1 90.19 162 GLY B C 1
ATOM 5130 O O . GLY B 1 162 ? -8.398 1.737 -9.477 1 90.19 162 GLY B O 1
ATOM 5131 N N . ALA B 1 163 ? -8.039 -0.367 -8.906 1 88.62 163 ALA B N 1
ATOM 5132 C CA . ALA B 1 163 ? -6.594 -0.31 -9.117 1 88.62 163 ALA B CA 1
ATOM 5133 C C . ALA B 1 163 ? -6.27 0.174 -10.531 1 88.62 163 ALA B C 1
ATOM 5135 O O . ALA B 1 163 ? -7.047 -0.047 -11.461 1 88.62 163 ALA B O 1
ATOM 5136 N N . TYR B 1 164 ? -5.148 0.877 -10.641 1 89.81 164 TYR B N 1
ATOM 5137 C CA . TYR B 1 164 ? -4.648 1.362 -11.922 1 89.81 164 TYR B CA 1
ATOM 5138 C C . TYR B 1 164 ? -3.695 0.353 -12.555 1 89.81 164 TYR B C 1
ATOM 5140 O O . TYR B 1 164 ? -3.066 -0.44 -11.852 1 89.81 164 TYR B O 1
ATOM 5148 N N . SER B 1 165 ? -3.74 0.412 -13.859 1 89.44 165 SER B N 1
ATOM 5149 C CA . SER B 1 165 ? -2.691 -0.315 -14.562 1 89.44 165 SER B CA 1
ATOM 5150 C C . SER B 1 165 ? -1.438 0.54 -14.727 1 89.44 165 SER B C 1
ATOM 5152 O O . SER B 1 165 ? -1.524 1.71 -15.109 1 89.44 165 SER B O 1
ATOM 5154 N N . TYR B 1 166 ? -0.34 -0.048 -14.367 1 90.06 166 TYR B N 1
ATOM 5155 C CA . TYR B 1 166 ? 0.938 0.646 -14.477 1 90.06 166 TYR B CA 1
ATOM 5156 C C . TYR B 1 166 ? 1.764 0.086 -15.625 1 90.06 166 TYR B C 1
ATOM 5158 O O . TYR B 1 166 ? 2.834 -0.489 -15.414 1 90.06 166 TYR B O 1
ATOM 5166 N N . SER B 1 167 ? 1.365 0.457 -16.797 1 92.62 167 SER B N 1
ATOM 5167 C CA . SER B 1 167 ? 1.857 -0.21 -17.984 1 92.62 167 SER B CA 1
ATOM 5168 C C . SER B 1 167 ? 3.322 0.129 -18.25 1 92.62 167 SER B C 1
ATOM 5170 O O . SER B 1 167 ? 4.039 -0.643 -18.891 1 92.62 167 SER B O 1
ATOM 5172 N N . GLY B 1 168 ? 3.703 1.282 -17.812 1 92.88 168 GLY B N 1
ATOM 5173 C CA . GLY B 1 168 ? 5.09 1.671 -18.016 1 92.88 168 GLY B CA 1
ATOM 5174 C C . GLY B 1 168 ? 6.023 1.112 -16.953 1 92.88 168 GLY B C 1
ATOM 5175 O O . GLY B 1 168 ? 7.246 1.122 -17.125 1 92.88 168 GLY B O 1
ATOM 5176 N N . LEU B 1 169 ? 5.52 0.57 -15.922 1 91.88 169 LEU B N 1
ATOM 5177 C CA . LEU B 1 169 ? 6.316 0.203 -14.758 1 91.88 169 LEU B CA 1
ATOM 5178 C C . LEU B 1 169 ? 6.645 -1.287 -14.773 1 91.88 169 LEU B C 1
ATOM 5180 O O . LEU B 1 169 ? 7.805 -1.674 -14.633 1 91.88 169 LEU B O 1
ATOM 5184 N N . ILE B 1 170 ? 5.621 -2.115 -14.875 1 90.69 170 ILE B N 1
ATOM 5185 C CA . ILE B 1 170 ? 5.801 -3.559 -14.781 1 90.69 170 ILE B CA 1
ATOM 5186 C C . ILE B 1 170 ? 5.023 -4.254 -15.898 1 90.69 170 ILE B C 1
ATOM 5188 O O . ILE B 1 170 ? 3.977 -3.764 -16.328 1 90.69 170 ILE B O 1
ATOM 5192 N N . PRO B 1 171 ? 5.555 -5.371 -16.312 1 92.06 171 PRO B N 1
ATOM 5193 C CA . PRO B 1 171 ? 4.781 -6.156 -17.266 1 92.06 171 PRO B CA 1
ATOM 5194 C C . PRO B 1 171 ? 3.496 -6.723 -16.672 1 92.06 171 PRO B C 1
ATOM 5196 O O . PRO B 1 171 ? 3.457 -7.059 -15.492 1 92.06 171 PRO B O 1
ATOM 5199 N N . HIS B 1 172 ? 2.508 -6.773 -17.531 1 91.31 172 HIS B N 1
ATOM 5200 C CA . HIS B 1 172 ? 1.279 -7.473 -17.172 1 91.31 172 HIS B CA 1
ATOM 5201 C C . HIS B 1 172 ? 1.575 -8.883 -16.672 1 91.31 172 HIS B C 1
ATOM 5203 O O . HIS B 1 172 ? 2.555 -9.5 -17.094 1 91.31 172 HIS B O 1
ATOM 5209 N N . ASN B 1 173 ? 0.778 -9.359 -15.789 1 86.25 173 ASN B N 1
ATOM 5210 C CA . ASN B 1 173 ? 1.024 -10.648 -15.148 1 86.25 173 ASN B CA 1
ATOM 5211 C C . ASN B 1 173 ? 1.099 -11.781 -16.172 1 86.25 173 ASN B C 1
ATOM 5213 O O . ASN B 1 173 ? 1.769 -12.789 -15.938 1 86.25 173 ASN B O 1
ATOM 5217 N N . GLU B 1 174 ? 0.468 -11.602 -17.312 1 85 174 GLU B N 1
ATOM 5218 C CA . GLU B 1 174 ? 0.456 -12.641 -18.328 1 85 174 GLU B CA 1
ATOM 5219 C C . GLU B 1 174 ? 1.369 -12.273 -19.5 1 85 174 GLU B C 1
ATOM 5221 O O . GLU B 1 174 ? 1.31 -12.891 -20.562 1 85 174 GLU B O 1
ATOM 5226 N N . PHE B 1 175 ? 2.092 -11.266 -19.297 1 88.62 175 PHE B N 1
ATOM 5227 C CA . PHE B 1 175 ? 2.988 -10.797 -20.344 1 88.62 175 PHE B CA 1
ATOM 5228 C C . PHE B 1 175 ? 4.434 -11.156 -20.031 1 88.62 175 PHE B C 1
ATOM 5230 O O . PHE B 1 175 ? 4.973 -10.727 -19 1 88.62 175 PHE B O 1
ATOM 5237 N N . ASP B 1 176 ? 4.996 -11.984 -20.891 1 91.06 176 ASP B N 1
ATOM 5238 C CA . ASP B 1 176 ? 6.379 -12.414 -20.688 1 91.06 176 ASP B CA 1
ATOM 5239 C C . ASP B 1 176 ? 7.359 -11.32 -21.109 1 91.06 176 ASP B C 1
ATOM 5241 O O . ASP B 1 176 ? 7.809 -11.281 -22.25 1 91.06 176 ASP B O 1
ATOM 5245 N N . ALA B 1 177 ? 7.707 -10.477 -20.188 1 92.69 177 ALA B N 1
ATOM 5246 C CA . ALA B 1 177 ? 8.664 -9.391 -20.391 1 92.69 177 ALA B CA 1
ATOM 5247 C C . ALA B 1 177 ? 9.414 -9.078 -19.094 1 92.69 177 ALA B C 1
ATOM 5249 O O . ALA B 1 177 ? 8.914 -9.344 -18 1 92.69 177 ALA B O 1
ATOM 5250 N N . PRO B 1 178 ? 10.609 -8.609 -19.234 1 92.25 178 PRO B N 1
ATOM 5251 C CA . PRO B 1 178 ? 11.328 -8.172 -18.047 1 92.25 178 PRO B CA 1
ATOM 5252 C C . PRO B 1 178 ? 10.797 -6.855 -17.484 1 92.25 178 PRO B C 1
ATOM 5254 O O . PRO B 1 178 ? 10 -6.18 -18.141 1 92.25 178 PRO B O 1
ATOM 5257 N N . GLU B 1 179 ? 11.188 -6.559 -16.266 1 90.19 179 GLU B N 1
ATOM 5258 C CA . GLU B 1 179 ? 10.805 -5.289 -15.648 1 90.19 179 GLU B CA 1
ATOM 5259 C C . GLU B 1 179 ? 11.297 -4.105 -16.484 1 90.19 179 GLU B C 1
ATOM 5261 O O . GLU B 1 179 ? 10.602 -3.092 -16.594 1 90.19 179 GLU B O 1
ATOM 5266 N N . GLY B 1 180 ? 12.586 -4.184 -16.969 1 92.5 180 GLY B N 1
ATOM 5267 C CA . GLY B 1 180 ? 13.109 -3.18 -17.891 1 92.5 180 GLY B CA 1
ATOM 5268 C C . GLY B 1 180 ? 12.617 -3.355 -19.312 1 92.5 180 GLY B C 1
ATOM 5269 O O . GLY B 1 180 ? 13.391 -3.713 -20.203 1 92.5 180 GLY B O 1
ATOM 5270 N N . MET B 1 181 ? 11.453 -3.02 -19.562 1 94.88 181 MET B N 1
ATOM 5271 C CA . MET B 1 181 ? 10.812 -3.254 -20.859 1 94.88 181 MET B CA 1
ATOM 5272 C C . MET B 1 181 ? 11.367 -2.318 -21.922 1 94.88 181 MET B C 1
ATOM 5274 O O . MET B 1 181 ? 11.625 -1.144 -21.656 1 94.88 181 MET B O 1
ATOM 5278 N N . SER B 1 182 ? 11.469 -2.873 -23.141 1 96.25 182 SER B N 1
ATOM 5279 C CA . SER B 1 182 ? 11.727 -2.049 -24.312 1 96.25 182 SER B CA 1
ATOM 5280 C C . SER B 1 182 ? 10.492 -1.246 -24.703 1 96.25 182 SER B C 1
ATOM 5282 O O . SER B 1 182 ? 9.414 -1.439 -24.141 1 96.25 182 SER B O 1
ATOM 5284 N N . TYR B 1 183 ? 10.672 -0.362 -25.703 1 96.56 183 TYR B N 1
ATOM 5285 C CA . TYR B 1 183 ? 9.531 0.43 -26.156 1 96.56 183 TYR B CA 1
ATOM 5286 C C . TYR B 1 183 ? 8.422 -0.466 -26.703 1 96.56 183 TYR B C 1
ATOM 5288 O O . TYR B 1 183 ? 7.25 -0.288 -26.359 1 96.56 183 TYR B O 1
ATOM 5296 N N . THR B 1 184 ? 8.773 -1.419 -27.531 1 96.75 184 THR B N 1
ATOM 5297 C CA . THR B 1 184 ? 7.789 -2.318 -28.125 1 96.75 184 THR B CA 1
ATOM 5298 C C . THR B 1 184 ? 7.07 -3.115 -27.047 1 96.75 184 THR B C 1
ATOM 5300 O O . THR B 1 184 ? 5.852 -3.303 -27.109 1 96.75 184 THR B O 1
ATOM 5303 N N . GLU B 1 185 ? 7.789 -3.545 -26.047 1 95.56 185 GLU B N 1
ATOM 5304 C CA . GLU B 1 185 ? 7.191 -4.281 -24.938 1 95.56 185 GLU B CA 1
ATOM 5305 C C . GLU B 1 185 ? 6.238 -3.395 -24.125 1 95.56 185 GLU B C 1
ATOM 5307 O O . GLU B 1 185 ? 5.145 -3.824 -23.766 1 95.56 185 GLU B O 1
ATOM 5312 N N . ARG B 1 186 ? 6.668 -2.174 -23.875 1 95.81 186 ARG B N 1
ATOM 5313 C CA . ARG B 1 186 ? 5.816 -1.236 -23.141 1 95.81 186 ARG B CA 1
ATOM 5314 C C . ARG B 1 186 ? 4.543 -0.929 -23.922 1 95.81 186 ARG B C 1
ATOM 5316 O O . ARG B 1 186 ? 3.463 -0.819 -23.344 1 95.81 186 ARG B O 1
ATOM 5323 N N . PHE B 1 187 ? 4.727 -0.751 -25.219 1 96.69 187 PHE B N 1
ATOM 5324 C CA . PHE B 1 187 ? 3.592 -0.49 -26.094 1 96.69 187 PHE B CA 1
ATOM 5325 C C . PHE B 1 187 ? 2.574 -1.621 -26.016 1 96.69 187 PHE B C 1
ATOM 5327 O O . PHE B 1 187 ? 1.387 -1.38 -25.797 1 96.69 187 PHE B O 1
ATOM 5334 N N . MET B 1 188 ? 3.016 -2.846 -26.172 1 94.81 188 MET B N 1
ATOM 5335 C CA . MET B 1 188 ? 2.137 -4.008 -26.109 1 94.81 188 MET B CA 1
ATOM 5336 C C . MET B 1 188 ? 1.549 -4.18 -24.719 1 94.81 188 MET B C 1
ATOM 5338 O O . MET B 1 188 ? 0.376 -4.531 -24.562 1 94.81 188 MET B O 1
ATOM 5342 N N . ASN B 1 189 ? 2.398 -3.957 -23.75 1 94.75 189 ASN B N 1
ATOM 5343 C CA . ASN B 1 189 ? 1.945 -4.055 -22.375 1 94.75 189 ASN B CA 1
ATOM 5344 C C . ASN B 1 189 ? 0.789 -3.1 -22.094 1 94.75 189 ASN B C 1
ATOM 5346 O O . ASN B 1 189 ? -0.17 -3.463 -21.406 1 94.75 189 ASN B O 1
ATOM 5350 N N . PHE B 1 190 ? 0.908 -1.866 -22.625 1 95.94 190 PHE B N 1
ATOM 5351 C CA . PHE B 1 190 ? -0.148 -0.871 -22.484 1 95.94 190 PHE B CA 1
ATOM 5352 C C . PHE B 1 190 ? -1.452 -1.374 -23.094 1 95.94 190 PHE B C 1
ATOM 5354 O O . PHE B 1 190 ? -2.51 -1.289 -22.469 1 95.94 190 PHE B O 1
ATOM 5361 N N . LEU B 1 191 ? -1.394 -1.892 -24.25 1 94.31 191 LEU B N 1
ATOM 5362 C CA . LEU B 1 191 ? -2.58 -2.387 -24.938 1 94.31 191 LEU B CA 1
ATOM 5363 C C . LEU B 1 191 ? -3.191 -3.566 -24.188 1 94.31 191 LEU B C 1
ATOM 5365 O O . LEU B 1 191 ? -4.414 -3.66 -24.062 1 94.31 191 LEU B O 1
ATOM 5369 N N . TYR B 1 192 ? -2.344 -4.438 -23.688 1 91.81 192 TYR B N 1
ATOM 5370 C CA . TYR B 1 192 ? -2.812 -5.613 -22.969 1 91.81 192 TYR B CA 1
ATOM 5371 C C . TYR B 1 192 ? -3.551 -5.219 -21.688 1 91.81 192 TYR B C 1
ATOM 5373 O O . TYR B 1 192 ? -4.641 -5.727 -21.422 1 91.81 192 TYR B O 1
ATOM 5381 N N . ASN B 1 193 ? -2.949 -4.355 -20.969 1 92.31 193 ASN B N 1
ATOM 5382 C CA . ASN B 1 193 ? -3.537 -3.914 -19.719 1 92.31 193 ASN B CA 1
ATOM 5383 C C . ASN B 1 193 ? -4.906 -3.275 -19.922 1 92.31 193 ASN B C 1
ATOM 5385 O O . ASN B 1 193 ? -5.863 -3.604 -19.219 1 92.31 193 ASN B O 1
ATOM 5389 N N . HIS B 1 194 ? -4.996 -2.461 -20.828 1 92.25 194 HIS B N 1
ATOM 5390 C CA . HIS B 1 194 ? -6.246 -1.741 -21.047 1 92.25 194 HIS B CA 1
ATOM 5391 C C . HIS B 1 194 ? -7.293 -2.639 -21.703 1 92.25 194 HIS B C 1
ATOM 5393 O O . HIS B 1 194 ? -8.484 -2.525 -21.406 1 92.25 194 HIS B O 1
ATOM 5399 N N . TRP B 1 195 ? -6.863 -3.498 -22.547 1 91.06 195 TRP B N 1
ATOM 5400 C CA . TRP B 1 195 ? -7.793 -4.461 -23.125 1 91.06 195 TRP B CA 1
ATOM 5401 C C . TRP B 1 195 ? -8.398 -5.355 -22.047 1 91.06 195 TRP B C 1
ATOM 5403 O O . TRP B 1 195 ? -9.602 -5.641 -22.078 1 91.06 195 TRP B O 1
ATOM 5413 N N . GLU B 1 196 ? -7.609 -5.801 -21.188 1 90.06 196 GLU B N 1
ATOM 5414 C CA . GLU B 1 196 ? -8.117 -6.645 -20.109 1 90.06 196 GLU B CA 1
ATOM 5415 C C . GLU B 1 196 ? -9.18 -5.922 -19.297 1 90.06 196 GLU B C 1
ATOM 5417 O O . GLU B 1 196 ? -10.234 -6.488 -19 1 90.06 196 GLU B O 1
ATOM 5422 N N . GLU B 1 197 ? -8.859 -4.742 -18.969 1 89.31 197 GLU B N 1
ATOM 5423 C CA . GLU B 1 197 ? -9.789 -3.986 -18.125 1 89.31 197 GLU B CA 1
ATOM 5424 C C . GLU B 1 197 ? -11.102 -3.73 -18.859 1 89.31 197 GLU B C 1
ATOM 5426 O O . GLU B 1 197 ? -12.188 -3.928 -18.297 1 89.31 197 GLU B O 1
ATOM 5431 N N . VAL B 1 198 ? -11.086 -3.383 -20.109 1 89.06 198 VAL B N 1
ATOM 5432 C CA . VAL B 1 198 ? -12.281 -3 -20.859 1 89.06 198 VAL B CA 1
ATOM 5433 C C . VAL B 1 198 ? -13.062 -4.25 -21.266 1 89.06 198 VAL B C 1
ATOM 5435 O O . VAL B 1 198 ? -14.297 -4.254 -21.234 1 89.06 198 VAL B O 1
ATOM 5438 N N . SER B 1 199 ? -12.406 -5.309 -21.578 1 89.44 199 SER B N 1
ATOM 5439 C CA . SER B 1 199 ? -13.07 -6.52 -22.047 1 89.44 199 SER B CA 1
ATOM 5440 C C . SER B 1 199 ? -13.812 -7.219 -20.906 1 89.44 199 SER B C 1
ATOM 5442 O O . SER B 1 199 ? -14.828 -7.871 -21.125 1 89.44 199 SER B O 1
ATOM 5444 N N . LYS B 1 200 ? -13.281 -7.133 -19.781 1 87.06 200 LYS B N 1
ATOM 5445 C CA . LYS B 1 200 ? -13.906 -7.789 -18.641 1 87.06 200 LYS B CA 1
ATOM 5446 C C . LYS B 1 200 ? -15.328 -7.297 -18.422 1 87.06 200 LYS B C 1
ATOM 5448 O O . LYS B 1 200 ? -16.219 -8.078 -18.078 1 87.06 200 LYS B O 1
ATOM 5453 N N . SER B 1 201 ? -15.578 -6.023 -18.578 1 83.81 201 SER B N 1
ATOM 5454 C CA . SER B 1 201 ? -16.891 -5.434 -18.375 1 83.81 201 SER B CA 1
ATOM 5455 C C . SER B 1 201 ? -17.938 -6.055 -19.312 1 83.81 201 SER B C 1
ATOM 5457 O O . SER B 1 201 ? -19.016 -6.438 -18.875 1 83.81 201 SER B O 1
ATOM 5459 N N . TYR B 1 202 ? -17.578 -6.285 -20.547 1 86.88 202 TYR B N 1
ATOM 5460 C CA . TYR B 1 202 ? -18.594 -6.699 -21.516 1 86.88 202 TYR B CA 1
ATOM 5461 C C . TYR B 1 202 ? -18.562 -8.211 -21.719 1 86.88 202 TYR B C 1
ATOM 5463 O O . TYR B 1 202 ? -19.609 -8.828 -21.938 1 86.88 202 TYR B O 1
ATOM 5471 N N . GLN B 1 203 ? -17.391 -8.781 -21.594 1 88.94 203 GLN B N 1
ATOM 5472 C CA . GLN B 1 203 ? -17.281 -10.203 -21.906 1 88.94 203 GLN B CA 1
ATOM 5473 C C . GLN B 1 203 ? -17.562 -11.055 -20.672 1 88.94 203 GLN B C 1
ATOM 5475 O O . GLN B 1 203 ? -17.859 -12.25 -20.797 1 88.94 203 GLN B O 1
ATOM 5480 N N . VAL B 1 204 ? -17.469 -10.469 -19.516 1 90.44 204 VAL B N 1
ATOM 5481 C CA . VAL B 1 204 ? -17.609 -11.289 -18.328 1 90.44 204 VAL B CA 1
ATOM 5482 C C . VAL B 1 204 ? -18.781 -10.789 -17.484 1 90.44 204 VAL B C 1
ATOM 5484 O O . VAL B 1 204 ? -19.797 -11.477 -17.359 1 90.44 204 VAL B O 1
ATOM 5487 N N . TYR B 1 205 ? -18.766 -9.57 -17.078 1 90.88 205 TYR B N 1
ATOM 5488 C CA . TYR B 1 205 ? -19.734 -9.062 -16.109 1 90.88 205 TYR B CA 1
ATOM 5489 C C . TYR B 1 205 ? -21.141 -9.07 -16.688 1 90.88 205 TYR B C 1
ATOM 5491 O O . TYR B 1 205 ? -22.078 -9.523 -16.031 1 90.88 205 TYR B O 1
ATOM 5499 N N . ASP B 1 206 ? -21.281 -8.664 -17.891 1 92.38 206 ASP B N 1
ATOM 5500 C CA . ASP B 1 206 ? -22.609 -8.625 -18.5 1 92.38 206 ASP B CA 1
ATOM 5501 C C . ASP B 1 206 ? -23.172 -10.031 -18.656 1 92.38 206 ASP B C 1
ATOM 5503 O O . ASP B 1 206 ? -24.359 -10.258 -18.422 1 92.38 206 ASP B O 1
ATOM 5507 N N . LYS B 1 207 ? -22.312 -10.93 -19.062 1 93.19 207 LYS B N 1
ATOM 5508 C CA . LYS B 1 207 ? -22.766 -12.305 -19.25 1 93.19 207 LYS B CA 1
ATOM 5509 C C . LYS B 1 207 ? -23.125 -12.961 -17.922 1 93.19 207 LYS B C 1
ATOM 5511 O O . LYS B 1 207 ? -24.141 -13.641 -17.812 1 93.19 207 LYS B O 1
ATOM 5516 N N . ILE B 1 208 ? -22.328 -12.75 -16.969 1 93.12 208 ILE B N 1
ATOM 5517 C CA . ILE B 1 208 ? -22.578 -13.312 -15.641 1 93.12 208 ILE B CA 1
ATOM 5518 C C . ILE B 1 208 ? -23.828 -12.688 -15.039 1 93.12 208 ILE B C 1
ATOM 5520 O O . ILE B 1 208 ? -24.641 -13.375 -14.406 1 93.12 208 ILE B O 1
ATOM 5524 N N . ASP B 1 209 ? -23.953 -11.414 -15.227 1 94.56 209 ASP B N 1
ATOM 5525 C CA . ASP B 1 209 ? -25.125 -10.703 -14.727 1 94.56 209 ASP B CA 1
ATOM 5526 C C . ASP B 1 209 ? -26.406 -11.32 -15.281 1 94.56 209 ASP B C 1
ATOM 5528 O O . ASP B 1 209 ? -27.375 -11.539 -14.539 1 94.56 209 ASP B O 1
ATOM 5532 N N . GLU B 1 210 ? -26.422 -11.602 -16.531 1 94.56 210 GLU B N 1
ATOM 5533 C CA . GLU B 1 210 ? -27.578 -12.219 -17.156 1 94.56 210 GLU B CA 1
ATOM 5534 C C . GLU B 1 210 ? -27.891 -13.57 -16.531 1 94.56 210 GLU B C 1
ATOM 5536 O O . GLU B 1 210 ? -29.062 -13.883 -16.266 1 94.56 210 GLU B O 1
ATOM 5541 N N . MET B 1 211 ? -26.891 -14.359 -16.297 1 93.5 211 MET B N 1
ATOM 5542 C CA . MET B 1 211 ? -27.062 -15.703 -15.75 1 93.5 211 MET B CA 1
ATOM 5543 C C . MET B 1 211 ? -27.625 -15.648 -14.328 1 93.5 211 MET B C 1
ATOM 5545 O O . MET B 1 211 ? -28.547 -16.391 -13.984 1 93.5 211 MET B O 1
ATOM 5549 N N . VAL B 1 212 ? -27.062 -14.789 -13.516 1 93.31 212 VAL B N 1
ATOM 5550 C CA . VAL B 1 212 ? -27.453 -14.719 -12.109 1 93.31 212 VAL B CA 1
ATOM 5551 C C . VAL B 1 212 ? -28.859 -14.148 -11.984 1 93.31 212 VAL B C 1
ATOM 5553 O O . VAL B 1 212 ? -29.641 -14.586 -11.133 1 93.31 212 VAL B O 1
ATOM 5556 N N . ARG B 1 213 ? -29.203 -13.219 -12.836 1 93.25 213 ARG B N 1
ATOM 5557 C CA . ARG B 1 213 ? -30.516 -12.594 -12.781 1 93.25 213 ARG B CA 1
ATOM 5558 C C . ARG B 1 213 ? -31.594 -13.539 -13.281 1 93.25 213 ARG B C 1
ATOM 5560 O O . ARG B 1 213 ? -32.781 -13.328 -13.023 1 93.25 213 ARG B O 1
ATOM 5567 N N . ARG B 1 214 ? -31.266 -14.555 -14.008 1 91.81 214 ARG B N 1
ATOM 5568 C CA . ARG B 1 214 ? -32.219 -15.609 -14.344 1 91.81 214 ARG B CA 1
ATOM 5569 C C . ARG B 1 214 ? -32.656 -16.375 -13.102 1 91.81 214 ARG B C 1
ATOM 5571 O O . ARG B 1 214 ? -33.75 -16.875 -13.039 1 91.81 214 ARG B O 1
ATOM 5578 N N . ILE B 1 215 ? -31.75 -16.453 -12.195 1 89.94 215 ILE B N 1
ATOM 5579 C CA . ILE B 1 215 ? -32.062 -17.109 -10.93 1 89.94 215 ILE B CA 1
ATOM 5580 C C . ILE B 1 215 ? -32.875 -16.172 -10.047 1 89.94 215 ILE B C 1
ATOM 5582 O O . ILE B 1 215 ? -33.906 -16.562 -9.477 1 89.94 215 ILE B O 1
ATOM 5586 N N . ASN B 1 216 ? -32.469 -14.914 -9.922 1 89.75 216 ASN B N 1
ATOM 5587 C CA . ASN B 1 216 ? -33.188 -13.875 -9.203 1 89.75 216 ASN B CA 1
ATOM 5588 C C . ASN B 1 216 ? -33.062 -12.523 -9.891 1 89.75 216 ASN B C 1
ATOM 5590 O O . ASN B 1 216 ? -32 -11.891 -9.828 1 89.75 216 ASN B O 1
ATOM 5594 N N . PRO B 1 217 ? -34.062 -12.016 -10.445 1 92.75 217 PRO B N 1
ATOM 5595 C CA . PRO B 1 217 ? -34 -10.781 -11.234 1 92.75 217 PRO B CA 1
ATOM 5596 C C . PRO B 1 217 ? -33.719 -9.547 -10.375 1 92.75 217 PRO B C 1
ATOM 5598 O O . PRO B 1 217 ? -33.406 -8.484 -10.906 1 92.75 217 PRO B O 1
ATOM 5601 N N . ASP B 1 218 ? -33.844 -9.664 -9.086 1 93 218 ASP B N 1
ATOM 5602 C CA . ASP B 1 218 ? -33.688 -8.516 -8.203 1 93 218 ASP B CA 1
ATOM 5603 C C . ASP B 1 218 ? -32.25 -8.312 -7.805 1 93 218 ASP B C 1
ATOM 5605 O O . ASP B 1 218 ? -31.906 -7.348 -7.121 1 93 218 ASP B O 1
ATOM 5609 N N . ILE B 1 219 ? -31.438 -9.195 -8.219 1 93.25 219 ILE B N 1
ATOM 5610 C CA . ILE B 1 219 ? -30.016 -9.062 -7.914 1 93.25 219 ILE B CA 1
ATOM 5611 C C . ILE B 1 219 ? -29.438 -7.844 -8.633 1 93.25 219 ILE B C 1
ATOM 5613 O O . ILE B 1 219 ? -29.641 -7.68 -9.844 1 93.25 219 ILE B O 1
ATOM 5617 N N . PRO B 1 220 ? -28.75 -6.949 -7.871 1 92 220 PRO B N 1
ATOM 5618 C CA . PRO B 1 220 ? -28.078 -5.84 -8.547 1 92 220 PRO B CA 1
ATOM 5619 C C . PRO B 1 220 ? -27.016 -6.316 -9.539 1 92 220 PRO B C 1
ATOM 5621 O O . PRO B 1 220 ? -26.578 -7.473 -9.477 1 92 220 PRO B O 1
ATOM 5624 N N . HIS B 1 221 ? -26.688 -5.375 -10.453 1 91.69 221 HIS B N 1
ATOM 5625 C CA . HIS B 1 221 ? -25.641 -5.734 -11.406 1 91.69 221 HIS B CA 1
ATOM 5626 C C . HIS B 1 221 ? -24.406 -6.266 -10.688 1 91.69 221 HIS B C 1
ATOM 5628 O O . HIS B 1 221 ? -23.953 -5.676 -9.703 1 91.69 221 HIS B O 1
ATOM 5634 N N . VAL B 1 222 ? -23.859 -7.352 -11.148 1 91.19 222 VAL B N 1
ATOM 5635 C CA . VAL B 1 222 ? -22.797 -8.086 -10.469 1 91.19 222 VAL B CA 1
ATOM 5636 C C . VAL B 1 222 ? -21.562 -7.195 -10.305 1 91.19 222 VAL B C 1
ATOM 5638 O O . VAL B 1 222 ? -20.828 -7.328 -9.328 1 91.19 222 VAL B O 1
ATOM 5641 N N . GLY B 1 223 ? -21.344 -6.285 -11.234 1 87.56 223 GLY B N 1
ATOM 5642 C CA . GLY B 1 223 ? -20.234 -5.348 -11.117 1 87.56 223 GLY B CA 1
ATOM 5643 C C . GLY B 1 223 ? -20.344 -4.449 -9.898 1 87.56 223 GLY B C 1
ATOM 5644 O O . GLY B 1 223 ? -19.328 -4.043 -9.336 1 87.56 223 GLY B O 1
ATOM 5645 N N . GLN B 1 224 ? -21.516 -4.129 -9.484 1 87.62 224 GLN B N 1
ATOM 5646 C CA . GLN B 1 224 ? -21.734 -3.273 -8.32 1 87.62 224 GLN B CA 1
ATOM 5647 C C . GLN B 1 224 ? -21.391 -4.008 -7.027 1 87.62 224 GLN B C 1
ATOM 5649 O O . GLN B 1 224 ? -20.906 -3.4 -6.074 1 87.62 224 GLN B O 1
ATOM 5654 N N . ILE B 1 225 ? -21.609 -5.246 -7.035 1 87 225 ILE B N 1
ATOM 5655 C CA . ILE B 1 225 ? -21.344 -6.059 -5.855 1 87 225 ILE B CA 1
ATOM 5656 C C . ILE B 1 225 ? -19.828 -6.137 -5.613 1 87 225 ILE B C 1
ATOM 5658 O O . ILE B 1 225 ? -19.375 -6.047 -4.473 1 87 225 ILE B O 1
ATOM 5662 N N . GLU B 1 226 ? -19.094 -6.258 -6.621 1 88.38 226 GLU B N 1
ATOM 5663 C CA . GLU B 1 226 ? -17.641 -6.328 -6.504 1 88.38 226 GLU B CA 1
ATOM 5664 C C . GLU B 1 226 ? -17.062 -5.027 -5.953 1 88.38 226 GLU B C 1
ATOM 5666 O O . GLU B 1 226 ? -16.109 -5.039 -5.18 1 88.38 226 GLU B O 1
ATOM 5671 N N . LYS B 1 227 ? -17.672 -3.973 -6.332 1 89.25 227 LYS B N 1
ATOM 5672 C CA . LYS B 1 227 ? -17.203 -2.658 -5.906 1 89.25 227 LYS B CA 1
ATOM 5673 C C . LYS B 1 227 ? -17.391 -2.471 -4.402 1 89.25 227 LYS B C 1
ATOM 5675 O O . LYS B 1 227 ? -16.812 -1.55 -3.814 1 89.25 227 LYS B O 1
ATOM 5680 N N . ASP B 1 228 ? -18.078 -3.379 -3.797 1 90.75 228 ASP B N 1
ATOM 5681 C CA . ASP B 1 228 ? -18.406 -3.223 -2.385 1 90.75 228 ASP B CA 1
ATOM 5682 C C . ASP B 1 228 ? -17.391 -3.945 -1.5 1 90.75 228 ASP B C 1
ATOM 5684 O O . ASP B 1 228 ? -17.578 -4.039 -0.285 1 90.75 228 ASP B O 1
ATOM 5688 N N . ALA B 1 229 ? -16.375 -4.469 -2.117 1 94.38 229 ALA B N 1
ATOM 5689 C CA . ALA B 1 229 ? -15.367 -5.164 -1.326 1 94.38 229 ALA B CA 1
ATOM 5690 C C . ALA B 1 229 ? -14.734 -4.227 -0.301 1 94.38 229 ALA B C 1
ATOM 5692 O O . ALA B 1 229 ? -14.273 -3.137 -0.648 1 94.38 229 ALA B O 1
ATOM 5693 N N . ARG B 1 230 ? -14.734 -4.688 0.937 1 96.31 230 ARG B N 1
ATOM 5694 C CA . ARG B 1 230 ? -14.172 -3.891 2.02 1 96.31 230 ARG B CA 1
ATOM 5695 C C . ARG B 1 230 ? -12.648 -3.951 2.004 1 96.31 230 ARG B C 1
ATOM 5697 O O . ARG B 1 230 ? -11.977 -2.918 2.074 1 96.31 230 ARG B O 1
ATOM 5704 N N . ILE B 1 231 ? -12.125 -5.133 1.914 1 96.56 231 ILE B N 1
ATOM 5705 C CA . ILE B 1 231 ? -10.695 -5.363 1.75 1 96.56 231 ILE B CA 1
ATOM 5706 C C . ILE B 1 231 ? -10.469 -6.496 0.748 1 96.56 231 ILE B C 1
ATOM 5708 O O . ILE B 1 231 ? -11.398 -7.238 0.422 1 96.56 231 ILE B O 1
ATOM 5712 N N . ILE B 1 232 ? -9.336 -6.516 0.266 1 95.94 232 ILE B N 1
ATOM 5713 C CA . ILE B 1 232 ? -8.906 -7.539 -0.679 1 95.94 232 ILE B CA 1
ATOM 5714 C C . ILE B 1 232 ? -7.629 -8.203 -0.172 1 95.94 232 ILE B C 1
ATOM 5716 O O . ILE B 1 232 ? -6.613 -7.535 0.039 1 95.94 232 ILE B O 1
ATOM 5720 N N . LEU B 1 233 ? -7.727 -9.469 0.085 1 96.31 233 LEU B N 1
ATOM 5721 C CA . LEU B 1 233 ? -6.543 -10.242 0.437 1 96.31 233 LEU B CA 1
ATOM 5722 C C . LEU B 1 233 ? -5.832 -10.75 -0.814 1 96.31 233 LEU B C 1
ATOM 5724 O O . LEU B 1 233 ? -6.305 -11.68 -1.472 1 96.31 233 LEU B O 1
ATOM 5728 N N . LEU B 1 234 ? -4.727 -10.141 -1.1 1 95 234 LEU B N 1
ATOM 5729 C CA . LEU B 1 234 ? -3.992 -10.445 -2.322 1 95 234 LEU B CA 1
ATOM 5730 C C . LEU B 1 234 ? -2.74 -11.258 -2.018 1 95 234 LEU B C 1
ATOM 5732 O O . LEU B 1 234 ? -1.97 -10.914 -1.12 1 95 234 LEU B O 1
ATOM 5736 N N . ASN B 1 235 ? -2.584 -12.328 -2.746 1 94.12 235 ASN B N 1
ATOM 5737 C CA . ASN B 1 235 ? -1.384 -13.148 -2.621 1 94.12 235 ASN B CA 1
ATOM 5738 C C . ASN B 1 235 ? -0.163 -12.445 -3.209 1 94.12 235 ASN B C 1
ATOM 5740 O O . ASN B 1 235 ? 0.356 -12.859 -4.246 1 94.12 235 ASN B O 1
ATOM 5744 N N . SER B 1 236 ? 0.292 -11.453 -2.477 1 93.5 236 SER B N 1
ATOM 5745 C CA . SER B 1 236 ? 1.387 -10.617 -2.949 1 93.5 236 SER B CA 1
ATOM 5746 C C . SER B 1 236 ? 2.33 -10.25 -1.809 1 93.5 236 SER B C 1
ATOM 5748 O O . SER B 1 236 ? 1.95 -10.305 -0.638 1 93.5 236 SER B O 1
ATOM 5750 N N . HIS B 1 237 ? 3.516 -10.023 -2.186 1 94.75 237 HIS B N 1
ATOM 5751 C CA . HIS B 1 237 ? 4.531 -9.492 -1.283 1 94.75 237 HIS B CA 1
ATOM 5752 C C . HIS B 1 237 ? 5.66 -8.82 -2.059 1 94.75 237 HIS B C 1
ATOM 5754 O O . HIS B 1 237 ? 6.141 -9.367 -3.057 1 94.75 237 HIS B O 1
ATOM 5760 N N . PRO B 1 238 ? 6.109 -7.746 -1.588 1 91.5 238 PRO B N 1
ATOM 5761 C CA . PRO B 1 238 ? 7.09 -6.996 -2.373 1 91.5 238 PRO B CA 1
ATOM 5762 C C . PRO B 1 238 ? 8.43 -7.723 -2.498 1 91.5 238 PRO B C 1
ATOM 5764 O O . PRO B 1 238 ? 9.227 -7.41 -3.387 1 91.5 238 PRO B O 1
ATOM 5767 N N . VAL B 1 239 ? 8.711 -8.656 -1.673 1 94.25 239 VAL B N 1
ATOM 5768 C CA . VAL B 1 239 ? 9.977 -9.383 -1.702 1 94.25 239 VAL B CA 1
ATOM 5769 C C . VAL B 1 239 ? 9.93 -10.469 -2.779 1 94.25 239 VAL B C 1
ATOM 5771 O O . VAL B 1 239 ? 10.969 -10.906 -3.277 1 94.25 239 VAL B O 1
ATOM 5774 N N . VAL B 1 240 ? 8.734 -10.883 -3.225 1 94.75 240 VAL B N 1
ATOM 5775 C CA . VAL B 1 240 ? 8.672 -12.07 -4.074 1 94.75 240 VAL B CA 1
ATOM 5776 C C . VAL B 1 240 ? 8.18 -11.68 -5.469 1 94.75 240 VAL B C 1
ATOM 5778 O O . VAL B 1 240 ? 7.984 -12.539 -6.328 1 94.75 240 VAL B O 1
ATOM 5781 N N . GLN B 1 241 ? 7.977 -10.43 -5.66 1 92.5 241 GLN B N 1
ATOM 5782 C CA . GLN B 1 241 ? 7.488 -9.969 -6.957 1 92.5 241 GLN B CA 1
ATOM 5783 C C . GLN B 1 241 ? 7.84 -8.508 -7.188 1 92.5 241 GLN B C 1
ATOM 5785 O O . GLN B 1 241 ? 8.297 -7.82 -6.273 1 92.5 241 GLN B O 1
ATOM 5790 N N . TYR B 1 242 ? 7.59 -8.109 -8.438 1 91.06 242 TYR B N 1
ATOM 5791 C CA . TYR B 1 242 ? 7.859 -6.715 -8.781 1 91.06 242 TYR B CA 1
ATOM 5792 C C . TYR B 1 242 ? 7.02 -5.773 -7.922 1 91.06 242 TYR B C 1
ATOM 5794 O O . TYR B 1 242 ? 5.84 -6.039 -7.672 1 91.06 242 TYR B O 1
ATOM 5802 N N . SER B 1 243 ? 7.676 -4.648 -7.539 1 88.56 243 SER B N 1
ATOM 5803 C CA . SER B 1 243 ? 7 -3.646 -6.723 1 88.56 243 SER B CA 1
ATOM 5804 C C . SER B 1 243 ? 5.957 -2.883 -7.539 1 88.56 243 SER B C 1
ATOM 5806 O O . SER B 1 243 ? 6.266 -2.355 -8.609 1 88.56 243 SER B O 1
ATOM 5808 N N . GLU B 1 244 ? 4.785 -2.914 -7.043 1 89.44 244 GLU B N 1
ATOM 5809 C CA . GLU B 1 244 ? 3.686 -2.176 -7.66 1 89.44 244 GLU B CA 1
ATOM 5810 C C . GLU B 1 244 ? 2.85 -1.452 -6.609 1 89.44 244 GLU B C 1
ATOM 5812 O O . GLU B 1 244 ? 2.701 -1.937 -5.484 1 89.44 244 GLU B O 1
ATOM 5817 N N . PRO B 1 245 ? 2.314 -0.306 -7.035 1 90.94 245 PRO B N 1
ATOM 5818 C CA . PRO B 1 245 ? 1.457 0.382 -6.066 1 90.94 245 PRO B CA 1
ATOM 5819 C C . PRO B 1 245 ? 0.127 -0.335 -5.844 1 90.94 245 PRO B C 1
ATOM 5821 O O . PRO B 1 245 ? -0.442 -0.897 -6.781 1 90.94 245 PRO B O 1
ATOM 5824 N N . ALA B 1 246 ? -0.363 -0.3 -4.66 1 91.5 246 ALA B N 1
ATOM 5825 C CA . ALA B 1 246 ? -1.636 -0.934 -4.328 1 91.5 246 ALA B CA 1
ATOM 5826 C C . ALA B 1 246 ? -2.561 0.04 -3.602 1 91.5 246 ALA B C 1
ATOM 5828 O O . ALA B 1 246 ? -2.096 0.939 -2.896 1 91.5 246 ALA B O 1
ATOM 5829 N N . MET B 1 247 ? -3.865 -0.164 -3.818 1 93.12 247 MET B N 1
ATOM 5830 C CA . MET B 1 247 ? -4.855 0.577 -3.045 1 93.12 247 MET B CA 1
ATOM 5831 C C . MET B 1 247 ? -4.809 0.18 -1.573 1 93.12 247 MET B C 1
ATOM 5833 O O . MET B 1 247 ? -4.395 -0.933 -1.24 1 93.12 247 MET B O 1
ATOM 5837 N N . PRO B 1 248 ? -5.215 1.063 -0.726 1 91.69 248 PRO B N 1
ATOM 5838 C CA . PRO B 1 248 ? -5.082 0.782 0.706 1 91.69 248 PRO B CA 1
ATOM 5839 C C . PRO B 1 248 ? -5.914 -0.419 1.151 1 91.69 248 PRO B C 1
ATOM 5841 O O . PRO B 1 248 ? -5.586 -1.063 2.15 1 91.69 248 PRO B O 1
ATOM 5844 N N . ASN B 1 249 ? -6.977 -0.71 0.424 1 94.75 249 ASN B N 1
ATOM 5845 C CA . ASN B 1 249 ? -7.805 -1.833 0.846 1 94.75 249 ASN B CA 1
ATOM 5846 C C . ASN B 1 249 ? -7.273 -3.158 0.308 1 94.75 249 ASN B C 1
ATOM 5848 O O . ASN B 1 249 ? -7.879 -4.207 0.521 1 94.75 249 ASN B O 1
ATOM 5852 N N . VAL B 1 250 ? -6.188 -3.121 -0.396 1 95.19 250 VAL B N 1
ATOM 5853 C CA . VAL B 1 250 ? -5.508 -4.34 -0.824 1 95.19 250 VAL B CA 1
ATOM 5854 C C . VAL B 1 250 ? -4.461 -4.738 0.211 1 95.19 250 VAL B C 1
ATOM 5856 O O . VAL B 1 250 ? -3.484 -4.012 0.428 1 95.19 250 VAL B O 1
ATOM 5859 N N . ILE B 1 251 ? -4.684 -5.855 0.828 1 95.88 251 ILE B N 1
ATOM 5860 C CA . ILE B 1 251 ? -3.797 -6.348 1.875 1 95.88 251 ILE B CA 1
ATOM 5861 C C . ILE B 1 251 ? -2.922 -7.473 1.322 1 95.88 251 ILE B C 1
ATOM 5863 O O . ILE B 1 251 ? -3.432 -8.484 0.842 1 95.88 251 ILE B O 1
ATOM 5867 N N . SER B 1 252 ? -1.642 -7.234 1.394 1 95.44 252 SER B N 1
ATOM 5868 C CA . SER B 1 252 ? -0.7 -8.242 0.914 1 95.44 252 SER B CA 1
ATOM 5869 C C . SER B 1 252 ? -0.587 -9.406 1.895 1 95.44 252 SER B C 1
ATOM 5871 O O . SER B 1 252 ? -0.206 -9.211 3.051 1 95.44 252 SER B O 1
ATOM 5873 N N . VAL B 1 253 ? -0.829 -10.609 1.385 1 96.75 253 VAL B N 1
ATOM 5874 C CA . VAL B 1 253 ? -0.786 -11.773 2.266 1 96.75 253 VAL B CA 1
ATOM 5875 C C . VAL B 1 253 ? 0.006 -12.898 1.601 1 96.75 253 VAL B C 1
ATOM 5877 O O . VAL B 1 253 ? -0.316 -14.07 1.768 1 96.75 253 VAL B O 1
ATOM 5880 N N . GLY B 1 254 ? 0.97 -12.484 0.799 1 95.75 254 GLY B N 1
ATOM 5881 C CA . GLY B 1 254 ? 1.825 -13.477 0.164 1 95.75 254 GLY B CA 1
ATOM 5882 C C . GLY B 1 254 ? 2.492 -14.414 1.153 1 95.75 254 GLY B C 1
ATOM 5883 O O . GLY B 1 254 ? 3.057 -13.961 2.154 1 95.75 254 GLY B O 1
ATOM 5884 N N . GLY B 1 255 ? 2.426 -15.758 0.875 1 95.5 255 GLY B N 1
ATOM 5885 C CA . GLY B 1 255 ? 3.031 -16.75 1.747 1 95.5 255 GLY B CA 1
ATOM 5886 C C . GLY B 1 255 ? 2.066 -17.297 2.781 1 95.5 255 GLY B C 1
ATOM 5887 O O . GLY B 1 255 ? 2.451 -18.109 3.625 1 95.5 255 GLY B O 1
ATOM 5888 N N . MET B 1 256 ? 0.842 -16.922 2.656 1 94.38 256 MET B N 1
ATOM 5889 C CA . MET B 1 256 ? -0.161 -17.328 3.639 1 94.38 256 MET B CA 1
ATOM 5890 C C . MET B 1 256 ? -0.291 -18.844 3.691 1 94.38 256 MET B C 1
ATOM 5892 O O . MET B 1 256 ? -0.609 -19.406 4.742 1 94.38 256 MET B O 1
ATOM 5896 N N . GLN B 1 257 ? -0.013 -19.531 2.619 1 93.12 257 GLN B N 1
ATOM 5897 C CA . GLN B 1 257 ? -0.185 -20.984 2.537 1 93.12 257 GLN B CA 1
ATOM 5898 C C . GLN B 1 257 ? 0.991 -21.703 3.18 1 93.12 257 GLN B C 1
ATOM 5900 O O . GLN B 1 257 ? 0.938 -22.922 3.379 1 93.12 257 GLN B O 1
ATOM 5905 N N . ILE B 1 258 ? 2.049 -20.984 3.453 1 95 258 ILE B N 1
ATOM 5906 C CA . ILE B 1 258 ? 3.252 -21.609 3.986 1 95 258 ILE B CA 1
ATOM 5907 C C . ILE B 1 258 ? 3.09 -21.844 5.488 1 95 258 ILE B C 1
ATOM 5909 O O . ILE B 1 258 ? 3.105 -20.906 6.273 1 95 258 ILE B O 1
ATOM 5913 N N . THR B 1 259 ? 2.889 -23 5.848 1 88.19 259 THR B N 1
ATOM 5914 C CA . THR B 1 259 ? 2.717 -23.391 7.242 1 88.19 259 THR B CA 1
ATOM 5915 C C . THR B 1 259 ? 3.992 -24.016 7.793 1 88.19 259 THR B C 1
ATOM 5917 O O . THR B 1 259 ? 4.949 -24.25 7.051 1 88.19 259 THR B O 1
ATOM 5920 N N . GLU B 1 260 ? 3.982 -24.234 9.055 1 91.38 260 GLU B N 1
ATOM 5921 C CA . GLU B 1 260 ? 5.117 -24.906 9.68 1 91.38 260 GLU B CA 1
ATOM 5922 C C . GLU B 1 260 ? 5.34 -26.281 9.062 1 91.38 260 GLU B C 1
ATOM 5924 O O . GLU B 1 260 ? 4.391 -27.062 8.898 1 91.38 260 GLU B O 1
ATOM 5929 N N . PRO B 1 261 ? 6.555 -26.547 8.688 1 94.44 261 PRO B N 1
ATOM 5930 C CA . PRO B 1 261 ? 6.844 -27.828 8.055 1 94.44 261 PRO B CA 1
ATOM 5931 C C . PRO B 1 261 ? 6.562 -29.016 8.969 1 94.44 261 PRO B C 1
ATOM 5933 O O . PRO B 1 261 ? 6.84 -28.953 10.172 1 94.44 261 PRO B O 1
ATOM 5936 N N . LYS B 1 262 ? 6.07 -30.047 8.398 1 93.81 262 LYS B N 1
ATOM 5937 C CA . LYS B 1 262 ? 5.844 -31.297 9.102 1 93.81 262 LYS B CA 1
ATOM 5938 C C . LYS B 1 262 ? 6.996 -32.281 8.867 1 93.81 262 LYS B C 1
ATOM 5940 O O . LYS B 1 262 ? 7.82 -32.062 7.973 1 93.81 262 LYS B O 1
ATOM 5945 N N . GLN B 1 263 ? 6.934 -33.312 9.719 1 95.25 263 GLN B N 1
ATOM 5946 C CA . GLN B 1 263 ? 7.934 -34.344 9.523 1 95.25 263 GLN B CA 1
ATOM 5947 C C . GLN B 1 263 ? 7.699 -35.094 8.211 1 95.25 263 GLN B C 1
ATOM 5949 O O . GLN B 1 263 ? 6.559 -35.406 7.863 1 95.25 263 GLN B O 1
ATOM 5954 N N . LEU B 1 264 ? 8.797 -35.375 7.551 1 96.5 264 LEU B N 1
ATOM 5955 C CA . LEU B 1 264 ? 8.695 -36.094 6.289 1 96.5 264 LEU B CA 1
ATOM 5956 C C . LEU B 1 264 ? 8.336 -37.562 6.531 1 96.5 264 LEU B C 1
ATOM 5958 O O . LEU B 1 264 ? 8.758 -38.156 7.527 1 96.5 264 LEU B O 1
ATOM 5962 N N . PRO B 1 265 ? 7.559 -38.125 5.602 1 95.5 265 PRO B N 1
ATOM 5963 C CA . PRO B 1 265 ? 7.395 -39.594 5.664 1 95.5 265 PRO B CA 1
ATOM 5964 C C . PRO B 1 265 ? 8.734 -40.312 5.652 1 95.5 265 PRO B C 1
ATOM 5966 O O . PRO B 1 265 ? 9.703 -39.844 5.066 1 95.5 265 PRO B O 1
ATOM 5969 N N . ASP B 1 266 ? 8.758 -41.5 6.18 1 95 266 ASP B N 1
ATOM 5970 C CA . ASP B 1 266 ? 9.992 -42.25 6.418 1 95 266 ASP B CA 1
ATOM 5971 C C . ASP B 1 266 ? 10.758 -42.469 5.117 1 95 266 ASP B C 1
ATOM 5973 O O . ASP B 1 266 ? 11.984 -42.375 5.086 1 95 266 ASP B O 1
ATOM 5977 N N . ASP B 1 267 ? 10.141 -42.781 4.125 1 94.38 267 ASP B N 1
ATOM 5978 C CA . ASP B 1 267 ? 10.797 -43.062 2.854 1 94.38 267 ASP B CA 1
ATOM 5979 C C . ASP B 1 267 ? 11.484 -41.844 2.287 1 94.38 267 ASP B C 1
ATOM 5981 O O . ASP B 1 267 ? 12.633 -41.906 1.854 1 94.38 267 ASP B O 1
ATOM 5985 N N . LEU B 1 268 ? 10.797 -40.688 2.334 1 96.31 268 LEU B N 1
ATOM 5986 C CA . LEU B 1 268 ? 11.375 -39.438 1.852 1 96.31 268 LEU B CA 1
ATOM 5987 C C . LEU B 1 268 ? 12.484 -38.969 2.777 1 96.31 268 LEU B C 1
ATOM 5989 O O . LEU B 1 268 ? 13.508 -38.469 2.312 1 96.31 268 LEU B O 1
ATOM 5993 N N . LYS B 1 269 ? 12.211 -39.125 4.051 1 96.25 269 LYS B N 1
ATOM 5994 C CA . LYS B 1 269 ? 13.211 -38.75 5.047 1 96.25 269 LYS B CA 1
ATOM 5995 C C . LYS B 1 269 ? 14.539 -39.438 4.793 1 96.25 269 LYS B C 1
ATOM 5997 O O . LYS B 1 269 ? 15.602 -38.812 4.824 1 96.25 269 LYS B O 1
ATOM 6002 N N . SER B 1 270 ? 14.422 -40.719 4.559 1 96.12 270 SER B N 1
ATOM 6003 C CA . SER B 1 270 ? 15.625 -41.5 4.312 1 96.12 270 SER B CA 1
ATOM 6004 C C . SER B 1 270 ? 16.375 -41.031 3.078 1 96.12 270 SER B C 1
ATOM 6006 O O . SER B 1 270 ? 17.594 -40.875 3.1 1 96.12 270 SER B O 1
ATOM 6008 N N . ILE B 1 271 ? 15.648 -40.688 2.051 1 96.56 271 ILE B N 1
ATOM 6009 C CA . ILE B 1 271 ? 16.25 -40.219 0.804 1 96.56 271 ILE B CA 1
ATOM 6010 C C . ILE B 1 271 ? 16.938 -38.875 1.032 1 96.56 271 ILE B C 1
ATOM 6012 O O . ILE B 1 271 ? 18.109 -38.688 0.66 1 96.56 271 ILE B O 1
ATOM 6016 N N . VAL B 1 272 ? 16.281 -37.969 1.681 1 97 272 VAL B N 1
ATOM 6017 C CA . VAL B 1 272 ? 16.75 -36.594 1.818 1 97 272 VAL B CA 1
ATOM 6018 C C . VAL B 1 272 ? 17.938 -36.562 2.793 1 97 272 VAL B C 1
ATOM 6020 O O . VAL B 1 272 ? 18.922 -35.875 2.545 1 97 272 VAL B O 1
ATOM 6023 N N . GLU B 1 273 ? 17.875 -37.281 3.844 1 95.94 273 GLU B N 1
ATOM 6024 C CA . GLU B 1 273 ? 18.922 -37.25 4.863 1 95.94 273 GLU B CA 1
ATOM 6025 C C . GLU B 1 273 ? 20.203 -37.938 4.371 1 95.94 273 GLU B C 1
ATOM 6027 O O . GLU B 1 273 ? 21.297 -37.562 4.789 1 95.94 273 GLU B O 1
ATOM 6032 N N . ASN B 1 274 ? 19.984 -38.844 3.49 1 94.38 274 ASN B N 1
ATOM 6033 C CA . ASN B 1 274 ? 21.141 -39.594 3.006 1 94.38 274 ASN B CA 1
ATOM 6034 C C . ASN B 1 274 ? 21.734 -38.938 1.753 1 94.38 274 ASN B C 1
ATOM 6036 O O . ASN B 1 274 ? 22.734 -39.438 1.212 1 94.38 274 ASN B O 1
ATOM 6040 N N . ALA B 1 275 ? 21.109 -37.906 1.312 1 95.62 275 ALA B N 1
ATOM 6041 C CA . ALA B 1 275 ? 21.625 -37.188 0.144 1 95.62 275 ALA B CA 1
ATOM 6042 C C . ALA B 1 275 ? 22.766 -36.25 0.527 1 95.62 275 ALA B C 1
ATOM 6044 O O . ALA B 1 275 ? 22.547 -35.062 0.804 1 95.62 275 ALA B O 1
ATOM 6045 N N . GLU B 1 276 ? 23.953 -36.656 0.471 1 92.56 276 GLU B N 1
ATOM 6046 C CA . GLU B 1 276 ? 25.125 -35.938 0.965 1 92.56 276 GLU B CA 1
ATOM 6047 C C . GLU B 1 276 ? 25.344 -34.625 0.214 1 92.56 276 GLU B C 1
ATOM 6049 O O . GLU B 1 276 ? 25.719 -33.625 0.814 1 92.56 276 GLU B O 1
ATOM 6054 N N . GLN B 1 277 ? 25.125 -34.75 -1.095 1 94.56 277 GLN B N 1
ATOM 6055 C CA . GLN B 1 277 ? 25.359 -33.531 -1.884 1 94.56 277 GLN B CA 1
ATOM 6056 C C . GLN B 1 277 ? 24.062 -32.781 -2.131 1 94.56 277 GLN B C 1
ATOM 6058 O O . GLN B 1 277 ? 24.047 -31.797 -2.869 1 94.56 277 GLN B O 1
ATOM 6063 N N . GLY B 1 278 ? 23.016 -33.344 -1.549 1 95.31 278 GLY B N 1
ATOM 6064 C CA . GLY B 1 278 ? 21.766 -32.594 -1.577 1 95.31 278 GLY B CA 1
ATOM 6065 C C . GLY B 1 278 ? 20.719 -33.25 -2.461 1 95.31 278 GLY B C 1
ATOM 6066 O O . GLY B 1 278 ? 21.016 -34.156 -3.23 1 95.31 278 GLY B O 1
ATOM 6067 N N . VAL B 1 279 ? 19.547 -32.812 -2.32 1 97.94 279 VAL B N 1
ATOM 6068 C CA . VAL B 1 279 ? 18.391 -33.25 -3.082 1 97.94 279 VAL B CA 1
ATOM 6069 C C . VAL B 1 279 ? 17.891 -32.125 -3.994 1 97.94 279 VAL B C 1
ATOM 6071 O O . VAL B 1 279 ? 17.891 -30.969 -3.609 1 97.94 279 VAL B O 1
ATOM 6074 N N . ILE B 1 280 ? 17.578 -32.531 -5.168 1 98.62 280 ILE B N 1
ATOM 6075 C CA . ILE B 1 280 ? 16.922 -31.641 -6.137 1 98.62 280 ILE B CA 1
ATOM 6076 C C . ILE B 1 280 ? 15.469 -32.031 -6.297 1 98.62 280 ILE B C 1
ATOM 6078 O O . ILE B 1 280 ? 15.164 -33.188 -6.688 1 98.62 280 ILE B O 1
ATOM 6082 N N . LEU B 1 281 ? 14.602 -31.094 -5.941 1 98.38 281 LEU B N 1
ATOM 6083 C CA . LEU B 1 281 ? 13.172 -31.344 -6.074 1 98.38 281 LEU B CA 1
ATOM 6084 C C . LEU B 1 281 ? 12.672 -30.922 -7.449 1 98.38 281 LEU B C 1
ATOM 6086 O O . LEU B 1 281 ? 12.953 -29.812 -7.902 1 98.38 281 LEU B O 1
ATOM 6090 N N . PHE B 1 282 ? 12.016 -31.812 -8.102 1 97.25 282 PHE B N 1
ATOM 6091 C CA . PHE B 1 282 ? 11.406 -31.547 -9.398 1 97.25 282 PHE B CA 1
ATOM 6092 C C . PHE B 1 282 ? 9.898 -31.703 -9.336 1 97.25 282 PHE B C 1
ATOM 6094 O O . PHE B 1 282 ? 9.391 -32.812 -9.25 1 97.25 282 PHE B O 1
ATOM 6101 N N . SER B 1 283 ? 9.219 -30.594 -9.359 1 94.81 283 SER B N 1
ATOM 6102 C CA . SER B 1 283 ? 7.762 -30.562 -9.305 1 94.81 283 SER B CA 1
ATOM 6103 C C . SER B 1 283 ? 7.191 -29.469 -10.203 1 94.81 283 SER B C 1
ATOM 6105 O O . SER B 1 283 ? 7.484 -28.281 -10.016 1 94.81 283 SER B O 1
ATOM 6107 N N . LEU B 1 284 ? 6.367 -29.844 -11.109 1 87.56 284 LEU B N 1
ATOM 6108 C CA . LEU B 1 284 ? 5.789 -28.859 -12.031 1 87.56 284 LEU B CA 1
ATOM 6109 C C . LEU B 1 284 ? 4.406 -28.422 -11.562 1 87.56 284 LEU B C 1
ATOM 6111 O O . LEU B 1 284 ? 3.58 -28 -12.375 1 87.56 284 LEU B O 1
ATOM 6115 N N . GLY B 1 285 ? 4.18 -28.594 -10.297 1 78.25 285 GLY B N 1
ATOM 6116 C CA . GLY B 1 285 ? 2.936 -28.109 -9.711 1 78.25 285 GLY B CA 1
ATOM 6117 C C . GLY B 1 285 ? 1.741 -28.984 -10.047 1 78.25 285 GLY B C 1
ATOM 6118 O O . GLY B 1 285 ? 1.892 -30.172 -10.289 1 78.25 285 GLY B O 1
ATOM 6119 N N . THR B 1 286 ? 0.525 -28.406 -9.922 1 70 286 THR B N 1
ATOM 6120 C CA . THR B 1 286 ? -0.707 -29.156 -10.078 1 70 286 THR B CA 1
ATOM 6121 C C . THR B 1 286 ? -1.294 -28.969 -11.477 1 70 286 THR B C 1
ATOM 6123 O O . THR B 1 286 ? -2.018 -29.828 -11.977 1 70 286 THR B O 1
ATOM 6126 N N . ASN B 1 287 ? -0.916 -27.875 -12.039 1 70.56 287 ASN B N 1
ATOM 6127 C CA . ASN B 1 287 ? -1.504 -27.547 -13.336 1 70.56 287 ASN B CA 1
ATOM 6128 C C . ASN B 1 287 ? -0.738 -28.203 -14.477 1 70.56 287 ASN B C 1
ATOM 6130 O O . ASN B 1 287 ? -1.343 -28.781 -15.391 1 70.56 287 ASN B O 1
ATOM 6134 N N . VAL B 1 288 ? 0.576 -28.141 -14.344 1 70.81 288 VAL B N 1
ATOM 6135 C CA . VAL B 1 288 ? 1.429 -28.797 -15.32 1 70.81 288 VAL B CA 1
ATOM 6136 C C . VAL B 1 288 ? 1.811 -30.188 -14.82 1 70.81 288 VAL B C 1
ATOM 6138 O O . VAL B 1 288 ? 2.514 -30.328 -13.812 1 70.81 288 VAL B O 1
ATOM 6141 N N . ARG B 1 289 ? 1.329 -31.156 -15.531 1 80.19 289 ARG B N 1
ATOM 6142 C CA . ARG B 1 289 ? 1.623 -32.531 -15.133 1 80.19 289 ARG B CA 1
ATOM 6143 C C . ARG B 1 289 ? 2.857 -33.062 -15.859 1 80.19 289 ARG B C 1
ATOM 6145 O O . ARG B 1 289 ? 2.992 -32.875 -17.078 1 80.19 289 ARG B O 1
ATOM 6152 N N . SER B 1 290 ? 3.662 -33.656 -15.07 1 85.25 290 SER B N 1
ATOM 6153 C CA . SER B 1 290 ? 4.906 -34.188 -15.625 1 85.25 290 SER B CA 1
ATOM 6154 C C . SER B 1 290 ? 4.633 -35.344 -16.594 1 85.25 290 SER B C 1
ATOM 6156 O O . SER B 1 290 ? 5.352 -35.5 -17.578 1 85.25 290 SER B O 1
ATOM 6158 N N . ASP B 1 291 ? 3.586 -36.094 -16.297 1 84.5 291 ASP B N 1
ATOM 6159 C CA . ASP B 1 291 ? 3.324 -37.25 -17.141 1 84.5 291 ASP B CA 1
ATOM 6160 C C . ASP B 1 291 ? 2.742 -36.844 -18.484 1 84.5 291 ASP B C 1
ATOM 6162 O O . ASP B 1 291 ? 2.604 -37.688 -19.391 1 84.5 291 ASP B O 1
ATOM 6166 N N . LEU B 1 292 ? 2.434 -35.594 -18.594 1 82.19 292 LEU B N 1
ATOM 6167 C CA . LEU B 1 292 ? 1.87 -35.094 -19.844 1 82.19 292 LEU B CA 1
ATOM 6168 C C . LEU B 1 292 ? 2.918 -34.344 -20.656 1 82.19 292 LEU B C 1
ATOM 6170 O O . LEU B 1 292 ? 2.598 -33.75 -21.688 1 82.19 292 LEU B O 1
ATOM 6174 N N . LEU B 1 293 ? 4.141 -34.375 -20.281 1 86.38 293 LEU B N 1
ATOM 6175 C CA . LEU B 1 293 ? 5.215 -33.656 -20.953 1 86.38 293 LEU B CA 1
ATOM 6176 C C . LEU B 1 293 ? 5.531 -34.312 -22.297 1 86.38 293 LEU B C 1
ATOM 6178 O O . LEU B 1 293 ? 6.094 -33.656 -23.188 1 86.38 293 LEU B O 1
ATOM 6182 N N . GLY B 1 294 ? 5.16 -35.5 -22.453 1 87.38 294 GLY B N 1
ATOM 6183 C CA . GLY B 1 294 ? 5.566 -36.281 -23.625 1 87.38 294 GLY B CA 1
ATOM 6184 C C . GLY B 1 294 ? 6.844 -37.062 -23.391 1 87.38 294 GLY B C 1
ATOM 6185 O O . GLY B 1 294 ? 7.734 -36.625 -22.672 1 87.38 294 GLY B O 1
ATOM 6186 N N . ASN B 1 295 ? 7.004 -38.156 -24.047 1 92.44 295 ASN B N 1
ATOM 6187 C CA . ASN B 1 295 ? 8.102 -39.094 -23.828 1 92.44 295 ASN B CA 1
ATOM 6188 C C . ASN B 1 295 ? 9.453 -38.469 -24.125 1 92.44 295 ASN B C 1
ATOM 6190 O O . ASN B 1 295 ? 10.414 -38.656 -23.375 1 92.44 295 ASN B O 1
ATOM 6194 N N . ASP B 1 296 ? 9.531 -37.75 -25.188 1 93.19 296 ASP B N 1
ATOM 6195 C CA . ASP B 1 296 ? 10.805 -37.156 -25.594 1 93.19 296 ASP B CA 1
ATOM 6196 C C . ASP B 1 296 ? 11.367 -36.25 -24.516 1 93.19 296 ASP B C 1
ATOM 6198 O O . ASP B 1 296 ? 12.555 -36.312 -24.188 1 93.19 296 ASP B O 1
ATOM 6202 N N . ARG B 1 297 ? 10.5 -35.406 -23.953 1 93 297 ARG B N 1
ATOM 6203 C CA . ARG B 1 297 ? 10.945 -34.469 -22.938 1 93 297 ARG B CA 1
ATOM 6204 C C . ARG B 1 297 ? 11.312 -35.188 -21.641 1 93 297 ARG B C 1
ATOM 6206 O O . ARG B 1 297 ? 12.289 -34.812 -20.984 1 93 297 ARG B O 1
ATOM 6213 N N . VAL B 1 298 ? 10.539 -36.156 -21.297 1 95.06 298 VAL B N 1
ATOM 6214 C CA . VAL B 1 298 ? 10.805 -36.938 -20.094 1 95.06 298 VAL B CA 1
ATOM 6215 C C . VAL B 1 298 ? 12.164 -37.625 -20.219 1 95.06 298 VAL B C 1
ATOM 6217 O O . VAL B 1 298 ? 12.945 -37.656 -19.266 1 95.06 298 VAL B O 1
ATOM 6220 N N . VAL B 1 299 ? 12.445 -38.125 -21.406 1 96.56 299 VAL B N 1
ATOM 6221 C CA . VAL B 1 299 ? 13.719 -38.812 -21.656 1 96.56 299 VAL B CA 1
ATOM 6222 C C . VAL B 1 299 ? 14.867 -37.812 -21.5 1 96.56 299 VAL B C 1
ATOM 6224 O O . VAL B 1 299 ? 15.891 -38.125 -20.891 1 96.56 299 VAL B O 1
ATOM 6227 N N . GLU B 1 300 ? 14.68 -36.594 -22.031 1 96.69 300 GLU B N 1
ATOM 6228 C CA . GLU B 1 300 ? 15.703 -35.562 -21.891 1 96.69 300 GLU B CA 1
ATOM 6229 C C . GLU B 1 300 ? 15.969 -35.25 -20.422 1 96.69 300 GLU B C 1
ATOM 6231 O O . GLU B 1 300 ? 17.125 -35.062 -20.031 1 96.69 300 GLU B O 1
ATOM 6236 N N . ILE B 1 301 ? 14.945 -35.188 -19.656 1 96.94 301 ILE B N 1
ATOM 6237 C CA . ILE B 1 301 ? 15.055 -34.875 -18.234 1 96.94 301 ILE B CA 1
ATOM 6238 C C . ILE B 1 301 ? 15.766 -36 -17.5 1 96.94 301 ILE B C 1
ATOM 6240 O O . ILE B 1 301 ? 16.703 -35.75 -16.734 1 96.94 301 ILE B O 1
ATOM 6244 N N . LEU B 1 302 ? 15.367 -37.188 -17.797 1 97.5 302 LEU B N 1
ATOM 6245 C CA . LEU B 1 302 ? 15.984 -38.344 -17.156 1 97.5 302 LEU B CA 1
ATOM 6246 C C . LEU B 1 302 ? 17.453 -38.469 -17.531 1 97.5 302 LEU B C 1
ATOM 6248 O O . LEU B 1 302 ? 18.297 -38.812 -16.688 1 97.5 302 LEU B O 1
ATOM 6252 N N . ASN B 1 303 ? 17.688 -38.219 -18.781 1 97.94 303 ASN B N 1
ATOM 6253 C CA . ASN B 1 303 ? 19.078 -38.219 -19.234 1 97.94 303 ASN B CA 1
ATOM 6254 C C . ASN B 1 303 ? 19.922 -37.188 -18.5 1 97.94 303 ASN B C 1
ATOM 6256 O O . ASN B 1 303 ? 21.062 -37.469 -18.141 1 97.94 303 ASN B O 1
ATOM 6260 N N . ALA B 1 304 ? 19.375 -36.062 -18.328 1 98.19 304 ALA B N 1
ATOM 6261 C CA . ALA B 1 304 ? 20.078 -35 -17.578 1 98.19 304 ALA B CA 1
ATOM 6262 C C . ALA B 1 304 ? 20.344 -35.438 -16.156 1 98.19 304 ALA B C 1
ATOM 6264 O O . ALA B 1 304 ? 21.469 -35.281 -15.641 1 98.19 304 ALA B O 1
ATOM 6265 N N . MET B 1 305 ? 19.375 -36.062 -15.492 1 98.25 305 MET B N 1
ATOM 6266 C CA . MET B 1 305 ? 19.5 -36.5 -14.102 1 98.25 305 MET B CA 1
ATOM 6267 C C . MET B 1 305 ? 20.547 -37.594 -13.977 1 98.25 305 MET B C 1
ATOM 6269 O O . MET B 1 305 ? 21.297 -37.625 -13 1 98.25 305 MET B O 1
ATOM 6273 N N . GLU B 1 306 ? 20.562 -38.438 -14.938 1 97.94 306 GLU B N 1
ATOM 6274 C CA . GLU B 1 306 ? 21.5 -39.531 -14.945 1 97.94 306 GLU B CA 1
ATOM 6275 C C . GLU B 1 306 ? 22.938 -39.031 -15.008 1 97.94 306 GLU B C 1
ATOM 6277 O O . GLU B 1 306 ? 23.844 -39.656 -14.438 1 97.94 306 GLU B O 1
ATOM 6282 N N . GLN B 1 307 ? 23.125 -38.031 -15.664 1 98 307 GLN B N 1
ATOM 6283 C CA . GLN B 1 307 ? 24.453 -37.438 -15.836 1 98 307 GLN B CA 1
ATOM 6284 C C . GLN B 1 307 ? 24.953 -36.812 -14.547 1 98 307 GLN B C 1
ATOM 6286 O O . GLN B 1 307 ? 26.125 -36.438 -14.445 1 98 307 GLN B O 1
ATOM 6291 N N . LEU B 1 308 ? 24.141 -36.688 -13.523 1 98.12 308 LEU B N 1
ATOM 6292 C CA . LEU B 1 308 ? 24.469 -36.031 -12.258 1 98.12 308 LEU B CA 1
ATOM 6293 C C . LEU B 1 308 ? 24.234 -37 -11.094 1 98.12 308 LEU B C 1
ATOM 6295 O O . LEU B 1 308 ? 23.438 -36.688 -10.195 1 98.12 308 LEU B O 1
ATOM 6299 N N . PRO B 1 309 ? 24.938 -38.094 -11.031 1 96.81 309 PRO B N 1
ATOM 6300 C CA . PRO B 1 309 ? 24.688 -39.156 -10.047 1 96.81 309 PRO B CA 1
ATOM 6301 C C . PRO B 1 309 ? 24.969 -38.688 -8.617 1 96.81 309 PRO B C 1
ATOM 6303 O O . PRO B 1 309 ? 24.547 -39.344 -7.664 1 96.81 309 PRO B O 1
ATOM 6306 N N . GLN B 1 310 ? 25.672 -37.625 -8.438 1 96.44 310 GLN B N 1
ATOM 6307 C CA . GLN B 1 310 ? 26.016 -37.156 -7.094 1 96.44 310 GLN B CA 1
ATOM 6308 C C . GLN B 1 310 ? 24.797 -36.562 -6.395 1 96.44 310 GLN B C 1
ATOM 6310 O O . GLN B 1 310 ? 24.812 -36.375 -5.176 1 96.44 310 GLN B O 1
ATOM 6315 N N . TYR B 1 311 ? 23.797 -36.156 -7.18 1 97.62 311 TYR B N 1
ATOM 6316 C CA . TYR B 1 311 ? 22.594 -35.594 -6.602 1 97.62 311 TYR B CA 1
ATOM 6317 C C . TYR B 1 311 ? 21.453 -36.594 -6.621 1 97.62 311 TYR B C 1
ATOM 6319 O O . TYR B 1 311 ? 21.406 -37.469 -7.484 1 97.62 311 TYR B O 1
ATOM 6327 N N . ASN B 1 312 ? 20.594 -36.5 -5.66 1 98.06 312 ASN B N 1
ATOM 6328 C CA . ASN B 1 312 ? 19.344 -37.219 -5.672 1 98.06 312 ASN B CA 1
ATOM 6329 C C . ASN B 1 312 ? 18.188 -36.375 -6.145 1 98.06 312 ASN B C 1
ATOM 6331 O O . ASN B 1 312 ? 18.031 -35.219 -5.703 1 98.06 312 ASN B O 1
ATOM 6335 N N . PHE B 1 313 ? 17.484 -36.906 -7.07 1 98.25 313 PHE B N 1
ATOM 6336 C CA . PHE B 1 313 ? 16.328 -36.188 -7.602 1 98.25 313 PHE B CA 1
ATOM 6337 C C . PHE B 1 313 ? 15.039 -36.781 -7.043 1 98.25 313 PHE B C 1
ATOM 6339 O O . PHE B 1 313 ? 14.836 -38 -7.051 1 98.25 313 PHE B O 1
ATOM 6346 N N . LEU B 1 314 ? 14.258 -35.969 -6.488 1 98 314 LEU B N 1
ATOM 6347 C CA . LEU B 1 314 ? 12.875 -36.312 -6.16 1 98 314 LEU B CA 1
ATOM 6348 C C . LEU B 1 314 ? 11.906 -35.656 -7.16 1 98 314 LEU B C 1
ATOM 6350 O O . LEU B 1 314 ? 11.742 -34.438 -7.18 1 98 314 LEU B O 1
ATOM 6354 N N . TRP B 1 315 ? 11.297 -36.5 -7.953 1 97.12 315 TRP B N 1
ATOM 6355 C CA . TRP B 1 315 ? 10.484 -36 -9.062 1 97.12 315 TRP B CA 1
ATOM 6356 C C . TRP B 1 315 ? 9.023 -36.375 -8.883 1 97.12 315 TRP B C 1
ATOM 6358 O O . TRP B 1 315 ? 8.688 -37.562 -8.867 1 97.12 315 TRP B O 1
ATOM 6368 N N . LYS B 1 316 ? 8.141 -35.344 -8.703 1 95.44 316 LYS B N 1
ATOM 6369 C CA . LYS B 1 316 ? 6.703 -35.594 -8.719 1 95.44 316 LYS B CA 1
ATOM 6370 C C . LYS B 1 316 ? 6.227 -35.969 -10.125 1 95.44 316 LYS B C 1
ATOM 6372 O O . LYS B 1 316 ? 6.25 -35.125 -11.031 1 95.44 316 LYS B O 1
ATOM 6377 N N . PHE B 1 317 ? 5.793 -37.156 -10.273 1 92.69 317 PHE B N 1
ATOM 6378 C CA . PHE B 1 317 ? 5.371 -37.719 -11.555 1 92.69 317 PHE B CA 1
ATOM 6379 C C . PHE B 1 317 ? 4.07 -38.5 -11.398 1 92.69 317 PHE B C 1
ATOM 6381 O O . PHE B 1 317 ? 4.012 -39.5 -10.664 1 92.69 317 PHE B O 1
ATOM 6388 N N . GLU B 1 318 ? 3.061 -38.125 -12.109 1 88.38 318 GLU B N 1
ATOM 6389 C CA . GLU B 1 318 ? 1.688 -38.5 -11.812 1 88.38 318 GLU B CA 1
ATOM 6390 C C . GLU B 1 318 ? 1.38 -39.906 -12.383 1 88.38 318 GLU B C 1
ATOM 6392 O O . GLU B 1 318 ? 0.355 -40.5 -12.047 1 88.38 318 GLU B O 1
ATOM 6397 N N . SER B 1 319 ? 2.236 -40.438 -13.172 1 88.19 319 SER B N 1
ATOM 6398 C CA . SER B 1 319 ? 2.002 -41.75 -13.781 1 88.19 319 SER B CA 1
ATOM 6399 C C . SER B 1 319 ? 3.1 -42.75 -13.414 1 88.19 319 SER B C 1
ATOM 6401 O O . SER B 1 319 ? 4.18 -42.344 -12.969 1 88.19 319 SER B O 1
ATOM 6403 N N . ASP B 1 320 ? 2.803 -44 -13.57 1 87.75 320 ASP B N 1
ATOM 6404 C CA . ASP B 1 320 ? 3.779 -45.062 -13.305 1 87.75 320 ASP B CA 1
ATOM 6405 C C . ASP B 1 320 ? 4.543 -45.438 -14.57 1 87.75 320 ASP B C 1
ATOM 6407 O O . ASP B 1 320 ? 5.551 -46.125 -14.508 1 87.75 320 ASP B O 1
ATOM 6411 N N . SER B 1 321 ? 4.07 -45.031 -15.633 1 88.88 321 SER B N 1
ATOM 6412 C CA . SER B 1 321 ? 4.68 -45.375 -16.906 1 88.88 321 SER B CA 1
ATOM 6413 C C . SER B 1 321 ? 5.844 -44.438 -17.234 1 88.88 321 SER B C 1
ATOM 6415 O O . SER B 1 321 ? 5.68 -43.219 -17.25 1 88.88 321 SER B O 1
ATOM 6417 N N . MET B 1 322 ? 6.949 -45.062 -17.438 1 91.75 322 MET B N 1
ATOM 6418 C CA . MET B 1 322 ? 8.141 -44.281 -17.797 1 91.75 322 MET B CA 1
ATOM 6419 C C . MET B 1 322 ? 8.68 -44.75 -19.156 1 91.75 322 MET B C 1
ATOM 6421 O O . MET B 1 322 ? 8.641 -45.938 -19.469 1 91.75 322 MET B O 1
ATOM 6425 N N . PRO B 1 323 ? 9.109 -43.844 -19.906 1 92.75 323 PRO B N 1
ATOM 6426 C CA . PRO B 1 323 ? 9.594 -44.188 -21.25 1 92.75 323 PRO B CA 1
ATOM 6427 C C . PRO B 1 323 ? 10.969 -44.844 -21.219 1 92.75 323 PRO B C 1
ATOM 6429 O O . PRO B 1 323 ? 11.43 -45.375 -22.25 1 92.75 323 PRO B O 1
ATOM 6432 N N . MET B 1 324 ? 11.672 -44.812 -20.156 1 94.12 324 MET B N 1
ATOM 6433 C CA . MET B 1 324 ? 12.961 -45.469 -19.984 1 94.12 324 MET B CA 1
ATOM 6434 C C . MET B 1 324 ? 13.172 -45.875 -18.516 1 94.12 324 MET B C 1
ATOM 6436 O O . MET B 1 324 ? 12.383 -45.531 -17.656 1 94.12 324 MET B O 1
ATOM 6440 N N . LYS B 1 325 ? 14.234 -46.625 -18.344 1 95.31 325 LYS B N 1
ATOM 6441 C CA . LYS B 1 325 ? 14.586 -47.031 -16.984 1 95.31 325 LYS B CA 1
ATOM 6442 C C . LYS B 1 325 ? 14.945 -45.812 -16.125 1 95.31 325 LYS B C 1
ATOM 6444 O O . LYS B 1 325 ? 15.664 -44.906 -16.594 1 95.31 325 LYS B O 1
ATOM 6449 N N . ILE B 1 326 ? 14.422 -45.781 -15.023 1 96.69 326 ILE B N 1
ATOM 6450 C CA . ILE B 1 326 ? 14.672 -44.656 -14.109 1 96.69 326 ILE B CA 1
ATOM 6451 C C . ILE B 1 326 ? 16.078 -44.781 -13.508 1 96.69 326 ILE B C 1
ATOM 6453 O O . ILE B 1 326 ? 16.422 -45.812 -12.938 1 96.69 326 ILE B O 1
ATOM 6457 N N . PRO B 1 327 ? 16.859 -43.812 -13.68 1 97.12 327 PRO B N 1
ATOM 6458 C CA . PRO B 1 327 ? 18.188 -43.844 -13.047 1 97.12 327 PRO B CA 1
ATOM 6459 C C . PRO B 1 327 ? 18.109 -44.062 -11.539 1 97.12 327 PRO B C 1
ATOM 6461 O O . PRO B 1 327 ? 17.125 -43.688 -10.898 1 97.12 327 PRO B O 1
ATOM 6464 N N . LYS B 1 328 ? 19.141 -44.562 -10.891 1 96.06 328 LYS B N 1
ATOM 6465 C CA . LYS B 1 328 ? 19.172 -44.969 -9.484 1 96.06 328 LYS B CA 1
ATOM 6466 C C . LYS B 1 328 ? 18.984 -43.75 -8.57 1 96.06 328 LYS B C 1
ATOM 6468 O O . LYS B 1 328 ? 18.453 -43.875 -7.473 1 96.06 328 LYS B O 1
ATOM 6473 N N . ASN B 1 329 ? 19.469 -42.625 -9.008 1 97.5 329 ASN B N 1
ATOM 6474 C CA . ASN B 1 329 ? 19.438 -41.438 -8.172 1 97.5 329 ASN B CA 1
ATOM 6475 C C . ASN B 1 329 ? 18.141 -40.656 -8.359 1 97.5 329 ASN B C 1
ATOM 6477 O O . ASN B 1 329 ? 18.016 -39.531 -7.879 1 97.5 329 ASN B O 1
ATOM 6481 N N . VAL B 1 330 ? 17.203 -41.188 -9.148 1 97.62 330 VAL B N 1
ATOM 6482 C CA . VAL B 1 330 ? 15.93 -40.5 -9.398 1 97.62 330 VAL B CA 1
ATOM 6483 C C . VAL B 1 330 ? 14.805 -41.25 -8.664 1 97.62 330 VAL B C 1
ATOM 6485 O O . VAL B 1 330 ? 14.609 -42.438 -8.867 1 97.62 330 VAL B O 1
ATOM 6488 N N . HIS B 1 331 ? 14.156 -40.531 -7.855 1 96.25 331 HIS B N 1
ATOM 6489 C CA . HIS B 1 331 ? 13.039 -41.062 -7.082 1 96.25 331 HIS B CA 1
ATOM 6490 C C . HIS B 1 331 ? 11.719 -40.406 -7.5 1 96.25 331 HIS B C 1
ATOM 6492 O O . HIS B 1 331 ? 11.562 -39.188 -7.402 1 96.25 331 HIS B O 1
ATOM 6498 N N . ILE B 1 332 ? 10.781 -41.219 -7.879 1 94.88 332 ILE B N 1
ATOM 6499 C CA . ILE B 1 332 ? 9.516 -40.719 -8.422 1 94.88 332 ILE B CA 1
ATOM 6500 C C . ILE B 1 332 ? 8.398 -40.938 -7.414 1 94.88 332 ILE B C 1
ATOM 6502 O O . ILE B 1 332 ? 8.359 -41.969 -6.734 1 94.88 332 ILE B O 1
ATOM 6506 N N . ARG B 1 333 ? 7.523 -39.938 -7.355 1 92.88 333 ARG B N 1
ATOM 6507 C CA . ARG B 1 333 ? 6.332 -40 -6.523 1 92.88 333 ARG B CA 1
ATOM 6508 C C . ARG B 1 333 ? 5.164 -39.25 -7.168 1 92.88 333 ARG B C 1
ATOM 6510 O O . ARG B 1 333 ? 5.359 -38.219 -7.789 1 92.88 333 ARG B O 1
ATOM 6517 N N . LYS B 1 334 ? 4.016 -39.812 -6.965 1 91.12 334 LYS B N 1
ATOM 6518 C CA . LYS B 1 334 ? 2.83 -39.188 -7.527 1 91.12 334 LYS B CA 1
ATOM 6519 C C . LYS B 1 334 ? 2.467 -37.938 -6.762 1 91.12 334 LYS B C 1
ATOM 6521 O O . LYS B 1 334 ? 1.879 -37 -7.324 1 91.12 334 LYS B O 1
ATOM 6526 N N . TRP B 1 335 ? 2.746 -37.969 -5.516 1 89.44 335 TRP B N 1
ATOM 6527 C CA . TRP B 1 335 ? 2.545 -36.812 -4.656 1 89.44 335 TRP B CA 1
ATOM 6528 C C . TRP B 1 335 ? 3.736 -36.594 -3.725 1 89.44 335 TRP B C 1
ATOM 6530 O O . TRP B 1 335 ? 4.316 -37.562 -3.23 1 89.44 335 TRP B O 1
ATOM 6540 N N . ILE B 1 336 ? 4.098 -35.344 -3.506 1 92.75 336 ILE B N 1
ATOM 6541 C CA . ILE B 1 336 ? 5.184 -35.062 -2.572 1 92.75 336 ILE B CA 1
ATOM 6542 C C . ILE B 1 336 ? 4.781 -33.906 -1.657 1 92.75 336 ILE B C 1
ATOM 6544 O O . ILE B 1 336 ? 4.086 -32.969 -2.084 1 92.75 336 ILE B O 1
ATOM 6548 N N . PRO B 1 337 ? 5.137 -33.938 -0.382 1 94.81 337 PRO B N 1
ATOM 6549 C CA . PRO B 1 337 ? 4.957 -32.781 0.505 1 94.81 337 PRO B CA 1
ATOM 6550 C C . PRO B 1 337 ? 5.949 -31.656 0.218 1 94.81 337 PRO B C 1
ATOM 6552 O O . PRO B 1 337 ? 6.91 -31.469 0.969 1 94.81 337 PRO B O 1
ATOM 6555 N N . GLN B 1 338 ? 5.66 -30.891 -0.763 1 95.12 338 GLN B N 1
ATOM 6556 C CA . GLN B 1 338 ? 6.582 -29.938 -1.362 1 95.12 338 GLN B CA 1
ATOM 6557 C C . GLN B 1 338 ? 7.113 -28.953 -0.319 1 95.12 338 GLN B C 1
ATOM 6559 O O . GLN B 1 338 ? 8.328 -28.766 -0.198 1 95.12 338 GLN B O 1
ATOM 6564 N N . ASN B 1 339 ? 6.191 -28.312 0.46 1 95.06 339 ASN B N 1
ATOM 6565 C CA . ASN B 1 339 ? 6.598 -27.359 1.482 1 95.06 339 ASN B CA 1
ATOM 6566 C C . ASN B 1 339 ? 7.547 -27.984 2.496 1 95.06 339 ASN B C 1
ATOM 6568 O O . ASN B 1 339 ? 8.57 -27.391 2.846 1 95.06 339 ASN B O 1
ATOM 6572 N N . ASP B 1 340 ? 7.25 -29.203 2.924 1 97.38 340 ASP B N 1
ATOM 6573 C CA . ASP B 1 340 ? 8.055 -29.906 3.916 1 97.38 340 ASP B CA 1
ATOM 6574 C C . ASP B 1 340 ? 9.422 -30.281 3.346 1 97.38 340 ASP B C 1
ATOM 6576 O O . ASP B 1 340 ? 10.438 -30.188 4.039 1 97.38 340 ASP B O 1
ATOM 6580 N N . LEU B 1 341 ? 9.414 -30.688 2.137 1 97.69 341 LEU B N 1
ATOM 6581 C CA . LEU B 1 341 ? 10.664 -31.062 1.485 1 97.69 341 LEU B CA 1
ATOM 6582 C C . LEU B 1 341 ? 11.57 -29.844 1.297 1 97.69 341 LEU B C 1
ATOM 6584 O O . LEU B 1 341 ? 12.766 -29.922 1.582 1 97.69 341 LEU B O 1
ATOM 6588 N N . LEU B 1 342 ? 10.992 -28.75 0.865 1 97.94 342 LEU B N 1
ATOM 6589 C CA . LEU B 1 342 ? 11.766 -27.531 0.625 1 97.94 342 LEU B CA 1
ATOM 6590 C C . LEU B 1 342 ? 12.344 -27 1.929 1 97.94 342 LEU B C 1
ATOM 6592 O O . LEU B 1 342 ? 13.375 -26.312 1.921 1 97.94 342 LEU B O 1
ATOM 6596 N N . ALA B 1 343 ? 11.68 -27.312 3.002 1 97.62 343 ALA B N 1
ATOM 6597 C CA . ALA B 1 343 ? 12.117 -26.828 4.312 1 97.62 343 ALA B CA 1
ATOM 6598 C C . ALA B 1 343 ? 13.344 -27.609 4.801 1 97.62 343 ALA B C 1
ATOM 6600 O O . ALA B 1 343 ? 14.016 -27.172 5.738 1 97.62 343 ALA B O 1
ATOM 6601 N N . HIS B 1 344 ? 13.602 -28.75 4.262 1 97.25 344 HIS B N 1
ATOM 6602 C CA . HIS B 1 344 ? 14.719 -29.578 4.711 1 97.25 344 HIS B CA 1
ATOM 6603 C C . HIS B 1 344 ? 16.047 -28.984 4.258 1 97.25 344 HIS B C 1
ATOM 6605 O O . HIS B 1 344 ? 16.188 -28.547 3.115 1 97.25 344 HIS B O 1
ATOM 6611 N N . PRO B 1 345 ? 17.047 -28.984 5.078 1 95.75 345 PRO B N 1
ATOM 6612 C CA . PRO B 1 345 ? 18.328 -28.328 4.758 1 95.75 345 PRO B CA 1
ATOM 6613 C C . PRO B 1 345 ? 19.047 -28.984 3.578 1 95.75 345 PRO B C 1
ATOM 6615 O O . PRO B 1 345 ? 19.875 -28.344 2.926 1 95.75 345 PRO B O 1
ATOM 6618 N N . ASN B 1 346 ? 18.688 -30.203 3.254 1 97.56 346 ASN B N 1
ATOM 6619 C CA . ASN B 1 346 ? 19.359 -30.891 2.164 1 97.56 346 ASN B CA 1
ATOM 6620 C C . ASN B 1 346 ? 18.688 -30.625 0.823 1 97.56 346 ASN B C 1
ATOM 6622 O O . ASN B 1 346 ? 19.156 -31.078 -0.221 1 97.56 346 ASN B O 1
ATOM 6626 N N . SER B 1 347 ? 17.562 -29.922 0.804 1 97.88 347 SER B N 1
ATOM 6627 C CA . SER B 1 347 ? 16.984 -29.453 -0.455 1 97.88 347 SER B CA 1
ATOM 6628 C C . SER B 1 347 ? 17.781 -28.297 -1.038 1 97.88 347 SER B C 1
ATOM 6630 O O . SER B 1 347 ? 17.766 -27.188 -0.497 1 97.88 347 SER B O 1
ATOM 6632 N N . LYS B 1 348 ? 18.406 -28.547 -2.162 1 98.31 348 LYS B N 1
ATOM 6633 C CA . LYS B 1 348 ? 19.406 -27.594 -2.627 1 98.31 348 LYS B CA 1
ATOM 6634 C C . LYS B 1 348 ? 18.938 -26.875 -3.887 1 98.31 348 LYS B C 1
ATOM 6636 O O . LYS B 1 348 ? 19.453 -25.812 -4.23 1 98.31 348 LYS B O 1
ATOM 6641 N N . LEU B 1 349 ? 18.031 -27.469 -4.523 1 98.75 349 LEU B N 1
ATOM 6642 C CA . LEU B 1 349 ? 17.531 -26.906 -5.773 1 98.75 349 LEU B CA 1
ATOM 6643 C C . LEU B 1 349 ? 16.078 -27.312 -6.02 1 98.75 349 LEU B C 1
ATOM 6645 O O . LEU B 1 349 ? 15.711 -28.469 -5.754 1 98.75 349 LEU B O 1
ATOM 6649 N N . PHE B 1 350 ? 15.266 -26.406 -6.441 1 98.75 350 PHE B N 1
ATOM 6650 C CA . PHE B 1 350 ? 13.875 -26.656 -6.777 1 98.75 350 PHE B CA 1
ATOM 6651 C C . PHE B 1 350 ? 13.625 -26.406 -8.258 1 98.75 350 PHE B C 1
ATOM 6653 O O . PHE B 1 350 ? 13.789 -25.281 -8.742 1 98.75 350 PHE B O 1
ATOM 6660 N N . ILE B 1 351 ? 13.305 -27.406 -8.977 1 97.94 351 ILE B N 1
ATOM 6661 C CA . ILE B 1 351 ? 12.898 -27.312 -10.375 1 97.94 351 ILE B CA 1
ATOM 6662 C C . ILE B 1 351 ? 11.375 -27.281 -10.469 1 97.94 351 ILE B C 1
ATOM 6664 O O . ILE B 1 351 ? 10.711 -28.234 -10.055 1 97.94 351 ILE B O 1
ATOM 6668 N N . THR B 1 352 ? 10.797 -26.188 -11.008 1 96.12 352 THR B N 1
ATOM 6669 C CA . THR B 1 352 ? 9.352 -26 -10.953 1 96.12 352 THR B CA 1
ATOM 6670 C C . THR B 1 352 ? 8.867 -25.234 -12.188 1 96.12 352 THR B C 1
ATOM 6672 O O . THR B 1 352 ? 9.672 -24.797 -13.008 1 96.12 352 THR B O 1
ATOM 6675 N N . HIS B 1 353 ? 7.594 -25.219 -12.406 1 92.56 353 HIS B N 1
ATOM 6676 C CA . HIS B 1 353 ? 7.008 -24.422 -13.484 1 92.56 353 HIS B CA 1
ATOM 6677 C C . HIS B 1 353 ? 6.906 -22.953 -13.102 1 92.56 353 HIS B C 1
ATOM 6679 O O . HIS B 1 353 ? 6.457 -22.125 -13.898 1 92.56 353 HIS B O 1
ATOM 6685 N N . SER B 1 354 ? 7.191 -22.609 -11.898 1 92.81 354 SER B N 1
ATOM 6686 C CA . SER B 1 354 ? 7.312 -21.25 -11.422 1 92.81 354 SER B CA 1
ATOM 6687 C C . SER B 1 354 ? 5.941 -20.625 -11.172 1 92.81 354 SER B C 1
ATOM 6689 O O . SER B 1 354 ? 5.715 -19.453 -11.484 1 92.81 354 SER B O 1
ATOM 6691 N N . GLY B 1 355 ? 5.059 -21.484 -10.641 1 92.38 355 GLY B N 1
ATOM 6692 C CA . GLY B 1 355 ? 3.846 -20.906 -10.086 1 92.38 355 GLY B CA 1
ATOM 6693 C C . GLY B 1 355 ? 4.102 -20.016 -8.883 1 92.38 355 GLY B C 1
ATOM 6694 O O . GLY B 1 355 ? 5.137 -20.141 -8.227 1 92.38 355 GLY B O 1
ATOM 6695 N N . LEU B 1 356 ? 3.205 -19.203 -8.594 1 92.94 356 LEU B N 1
ATOM 6696 C CA . LEU B 1 356 ? 3.41 -18.219 -7.539 1 92.94 356 LEU B CA 1
ATOM 6697 C C . LEU B 1 356 ? 3.596 -18.906 -6.188 1 92.94 356 LEU B C 1
ATOM 6699 O O . LEU B 1 356 ? 4.523 -18.578 -5.445 1 92.94 356 LEU B O 1
ATOM 6703 N N . LEU B 1 357 ? 2.754 -19.875 -5.816 1 94.25 357 LEU B N 1
ATOM 6704 C CA . LEU B 1 357 ? 2.854 -20.547 -4.523 1 94.25 357 LEU B CA 1
ATOM 6705 C C . LEU B 1 357 ? 4.176 -21.297 -4.398 1 94.25 357 LEU B C 1
ATOM 6707 O O . LEU B 1 357 ? 4.84 -21.219 -3.361 1 94.25 357 LEU B O 1
ATOM 6711 N N . SER B 1 358 ? 4.523 -21.953 -5.5 1 95.06 358 SER B N 1
ATOM 6712 C CA . SER B 1 358 ? 5.785 -22.688 -5.508 1 95.06 358 SER B CA 1
ATOM 6713 C C . SER B 1 358 ? 6.977 -21.734 -5.355 1 95.06 358 SER B C 1
ATOM 6715 O O . SER B 1 358 ? 7.91 -22.031 -4.605 1 95.06 358 SER B O 1
ATOM 6717 N N . THR B 1 359 ? 6.906 -20.719 -6.066 1 96.56 359 THR B N 1
ATOM 6718 C CA . THR B 1 359 ? 7.98 -19.734 -5.996 1 96.56 359 THR B CA 1
ATOM 6719 C C . THR B 1 359 ? 8.086 -19.156 -4.59 1 96.56 359 THR B C 1
ATOM 6721 O O . THR B 1 359 ? 9.188 -18.984 -4.062 1 96.56 359 THR B O 1
ATOM 6724 N N . GLN B 1 360 ? 7 -18.859 -4.004 1 97 360 GLN B N 1
ATOM 6725 C CA . GLN B 1 360 ? 6.988 -18.328 -2.645 1 97 360 GLN B CA 1
ATOM 6726 C C . GLN B 1 360 ? 7.57 -19.344 -1.659 1 97 360 GLN B C 1
ATOM 6728 O O . GLN B 1 360 ? 8.344 -18.969 -0.769 1 97 360 GLN B O 1
ATOM 6733 N N . GLU B 1 361 ? 7.223 -20.578 -1.815 1 97.06 361 GLU B N 1
ATOM 6734 C CA . GLU B 1 361 ? 7.762 -21.625 -0.944 1 97.06 361 GLU B CA 1
ATOM 6735 C C . GLU B 1 361 ? 9.273 -21.734 -1.087 1 97.06 361 GLU B C 1
ATOM 6737 O O . GLU B 1 361 ? 9.992 -21.859 -0.091 1 97.06 361 GLU B O 1
ATOM 6742 N N . ALA B 1 362 ? 9.68 -21.703 -2.328 1 98.38 362 ALA B N 1
ATOM 6743 C CA . ALA B 1 362 ? 11.117 -21.781 -2.578 1 98.38 362 ALA B CA 1
ATOM 6744 C C . ALA B 1 362 ? 11.852 -20.625 -1.91 1 98.38 362 ALA B C 1
ATOM 6746 O O . ALA B 1 362 ? 12.867 -20.828 -1.239 1 98.38 362 ALA B O 1
ATOM 6747 N N . ILE B 1 363 ? 11.344 -19.438 -2.061 1 98.44 363 ILE B N 1
ATOM 6748 C CA . ILE B 1 363 ? 11.969 -18.25 -1.478 1 98.44 363 ILE B CA 1
ATOM 6749 C C . ILE B 1 363 ? 11.898 -18.328 0.046 1 98.44 363 ILE B C 1
ATOM 6751 O O . ILE B 1 363 ? 12.883 -18.062 0.734 1 98.44 363 ILE B O 1
ATOM 6755 N N . TRP B 1 364 ? 10.766 -18.719 0.555 1 98.31 364 TRP B N 1
ATOM 6756 C CA . TRP B 1 364 ? 10.578 -18.812 1.998 1 98.31 364 TRP B CA 1
ATOM 6757 C C . TRP B 1 364 ? 11.633 -19.734 2.621 1 98.31 364 TRP B C 1
ATOM 6759 O O . TRP B 1 364 ? 12.211 -19.391 3.656 1 98.31 364 TRP B O 1
ATOM 6769 N N . HIS B 1 365 ? 11.914 -20.812 1.961 1 98.31 365 HIS B N 1
ATOM 6770 C CA . HIS B 1 365 ? 12.805 -21.812 2.529 1 98.31 365 HIS B CA 1
ATOM 6771 C C . HIS B 1 365 ? 14.234 -21.625 2.021 1 98.31 365 HIS B C 1
ATOM 6773 O O . HIS B 1 365 ? 15.141 -22.359 2.426 1 98.31 365 HIS B O 1
ATOM 6779 N N . GLY B 1 366 ? 14.461 -20.703 1.127 1 98.31 366 GLY B N 1
ATOM 6780 C CA . GLY B 1 366 ? 15.797 -20.344 0.688 1 98.31 366 GLY B CA 1
ATOM 6781 C C . GLY B 1 366 ? 16.391 -21.328 -0.296 1 98.31 366 GLY B C 1
ATOM 6782 O O . GLY B 1 366 ? 17.578 -21.625 -0.238 1 98.31 366 GLY B O 1
ATOM 6783 N N . VAL B 1 367 ? 15.562 -21.844 -1.178 1 98.81 367 VAL B N 1
ATOM 6784 C CA . VAL B 1 367 ? 16.031 -22.828 -2.137 1 98.81 367 VAL B CA 1
ATOM 6785 C C . VAL B 1 367 ? 16.062 -22.234 -3.539 1 98.81 367 VAL B C 1
ATOM 6787 O O . VAL B 1 367 ? 15.023 -21.828 -4.062 1 98.81 367 VAL B O 1
ATOM 6790 N N . PRO B 1 368 ? 17.203 -22.188 -4.207 1 98.81 368 PRO B N 1
ATOM 6791 C CA . PRO B 1 368 ? 17.266 -21.656 -5.574 1 98.81 368 PRO B CA 1
ATOM 6792 C C . PRO B 1 368 ? 16.375 -22.422 -6.547 1 98.81 368 PRO B C 1
ATOM 6794 O O . PRO B 1 368 ? 15.961 -23.547 -6.262 1 98.81 368 PRO B O 1
ATOM 6797 N N . ILE B 1 369 ? 16.156 -21.766 -7.781 1 98.81 369 ILE B N 1
ATOM 6798 C CA . ILE B 1 369 ? 15.086 -22.281 -8.633 1 98.81 369 ILE B CA 1
ATOM 6799 C C . ILE B 1 369 ? 15.602 -22.453 -10.055 1 98.81 369 ILE B C 1
ATOM 6801 O O . ILE B 1 369 ? 16.391 -21.641 -10.547 1 98.81 369 ILE B O 1
ATOM 6805 N N . ILE B 1 370 ? 15.281 -23.5 -10.656 1 98.5 370 ILE B N 1
ATOM 6806 C CA . ILE B 1 370 ? 15.203 -23.578 -12.109 1 98.5 370 ILE B CA 1
ATOM 6807 C C . ILE B 1 370 ? 13.742 -23.609 -12.547 1 98.5 370 ILE B C 1
ATOM 6809 O O . ILE B 1 370 ? 12.984 -24.484 -12.141 1 98.5 370 ILE B O 1
ATOM 6813 N N . GLY B 1 371 ? 13.398 -22.625 -13.273 1 96.69 371 GLY B N 1
ATOM 6814 C CA . GLY B 1 371 ? 12 -22.484 -13.648 1 96.69 371 GLY B CA 1
ATOM 6815 C C . GLY B 1 371 ? 11.734 -22.859 -15.094 1 96.69 371 GLY B C 1
ATOM 6816 O O . GLY B 1 371 ? 12.516 -22.516 -15.984 1 96.69 371 GLY B O 1
ATOM 6817 N N . PHE B 1 372 ? 10.648 -23.562 -15.305 1 93.25 372 PHE B N 1
ATOM 6818 C CA . PHE B 1 372 ? 10.078 -23.906 -16.594 1 93.25 372 PHE B CA 1
ATOM 6819 C C . PHE B 1 372 ? 8.68 -23.312 -16.75 1 93.25 372 PHE B C 1
ATOM 6821 O O . PHE B 1 372 ? 7.684 -24.031 -16.688 1 93.25 372 PHE B O 1
ATOM 6828 N N . PRO B 1 373 ? 8.648 -22 -16.969 1 91.62 373 PRO B N 1
ATOM 6829 C CA . PRO B 1 373 ? 7.309 -21.406 -17.062 1 91.62 373 PRO B CA 1
ATOM 6830 C C . PRO B 1 373 ? 6.523 -21.922 -18.266 1 91.62 373 PRO B C 1
ATOM 6832 O O . PRO B 1 373 ? 7.102 -22.141 -19.344 1 91.62 373 PRO B O 1
ATOM 6835 N N . ALA B 1 374 ? 5.297 -22.188 -18.016 1 84 374 ALA B N 1
ATOM 6836 C CA . ALA B 1 374 ? 4.457 -22.734 -19.078 1 84 374 ALA B CA 1
ATOM 6837 C C . ALA B 1 374 ? 3.391 -21.734 -19.516 1 84 374 ALA B C 1
ATOM 6839 O O . ALA B 1 374 ? 3.08 -21.625 -20.703 1 84 374 ALA B O 1
ATOM 6840 N N . PHE B 1 375 ? 2.805 -21.062 -18.547 1 79.94 375 PHE B N 1
ATOM 6841 C CA . PHE B 1 375 ? 1.715 -20.172 -18.922 1 79.94 375 PHE B CA 1
ATOM 6842 C C . PHE B 1 375 ? 1.513 -19.078 -17.875 1 79.94 375 PHE B C 1
ATOM 6844 O O . PHE B 1 375 ? 2.094 -19.141 -16.797 1 79.94 375 PHE B O 1
ATOM 6851 N N . ALA B 1 376 ? 0.774 -18.047 -18.25 1 81.44 376 ALA B N 1
ATOM 6852 C CA . ALA B 1 376 ? 0.224 -16.984 -17.406 1 81.44 376 ALA B CA 1
ATOM 6853 C C . ALA B 1 376 ? 1.326 -16.281 -16.609 1 81.44 376 ALA B C 1
ATOM 6855 O O . ALA B 1 376 ? 2.295 -15.789 -17.188 1 81.44 376 ALA B O 1
ATOM 6856 N N . ASP B 1 377 ? 1.188 -16.359 -15.211 1 87.19 377 ASP B N 1
ATOM 6857 C CA . ASP B 1 377 ? 2.047 -15.531 -14.367 1 87.19 377 ASP B CA 1
ATOM 6858 C C . ASP B 1 377 ? 3.398 -16.203 -14.133 1 87.19 377 ASP B C 1
ATOM 6860 O O . ASP B 1 377 ? 4.312 -15.586 -13.578 1 87.19 377 ASP B O 1
ATOM 6864 N N . GLN B 1 378 ? 3.59 -17.344 -14.648 1 91.81 378 GLN B N 1
ATOM 6865 C CA . GLN B 1 378 ? 4.805 -18.109 -14.383 1 91.81 378 GLN B CA 1
ATOM 6866 C C . GLN B 1 378 ? 6.027 -17.438 -14.992 1 91.81 378 GLN B C 1
ATOM 6868 O O . GLN B 1 378 ? 7.105 -17.438 -14.398 1 91.81 378 GLN B O 1
ATOM 6873 N N . ASN B 1 379 ? 5.789 -16.875 -16.188 1 91.94 379 ASN B N 1
ATOM 6874 C CA . ASN B 1 379 ? 6.879 -16.156 -16.844 1 91.94 379 ASN B CA 1
ATOM 6875 C C . ASN B 1 379 ? 7.363 -14.984 -15.984 1 91.94 379 ASN B C 1
ATOM 6877 O O . ASN B 1 379 ? 8.562 -14.812 -15.781 1 91.94 379 ASN B O 1
ATOM 6881 N N . ARG B 1 380 ? 6.461 -14.266 -15.516 1 92.44 380 ARG B N 1
ATOM 6882 C CA . ARG B 1 380 ? 6.801 -13.102 -14.703 1 92.44 380 ARG B CA 1
ATOM 6883 C C . ARG B 1 380 ? 7.477 -13.523 -13.398 1 92.44 380 ARG B C 1
ATOM 6885 O O . ARG B 1 380 ? 8.43 -12.891 -12.953 1 92.44 380 ARG B O 1
ATOM 6892 N N . ASN B 1 381 ? 7.023 -14.586 -12.773 1 95.31 381 ASN B N 1
ATOM 6893 C CA . ASN B 1 381 ? 7.59 -15.078 -11.523 1 95.31 381 ASN B CA 1
ATOM 6894 C C . ASN B 1 381 ? 9.055 -15.461 -11.68 1 95.31 381 ASN B C 1
ATOM 6896 O O . ASN B 1 381 ? 9.898 -15.07 -10.875 1 95.31 381 ASN B O 1
ATOM 6900 N N . ILE B 1 382 ? 9.305 -16.156 -12.711 1 96.5 382 ILE B N 1
ATOM 6901 C CA . ILE B 1 382 ? 10.672 -16.641 -12.875 1 96.5 382 ILE B CA 1
ATOM 6902 C C . ILE B 1 382 ? 11.57 -15.508 -13.344 1 96.5 382 ILE B C 1
ATOM 6904 O O . ILE B 1 382 ? 12.75 -15.453 -12.977 1 96.5 382 ILE B O 1
ATOM 6908 N N . ASN B 1 383 ? 11.047 -14.617 -14.219 1 96.31 383 ASN B N 1
ATOM 6909 C CA . ASN B 1 383 ? 11.828 -13.453 -14.625 1 96.31 383 ASN B CA 1
ATOM 6910 C C . ASN B 1 383 ? 12.289 -12.633 -13.43 1 96.31 383 ASN B C 1
ATOM 6912 O O . ASN B 1 383 ? 13.43 -12.172 -13.391 1 96.31 383 ASN B O 1
ATOM 6916 N N . TYR B 1 384 ? 11.477 -12.5 -12.484 1 95.69 384 TYR B N 1
ATOM 6917 C CA . TYR B 1 384 ? 11.82 -11.789 -11.258 1 95.69 384 TYR B CA 1
ATOM 6918 C C . TYR B 1 384 ? 12.945 -12.484 -10.516 1 95.69 384 TYR B C 1
ATOM 6920 O O . TYR B 1 384 ? 13.914 -11.852 -10.102 1 95.69 384 TYR B O 1
ATOM 6928 N N . CYS B 1 385 ? 12.836 -13.75 -10.391 1 97.75 385 CYS B N 1
ATOM 6929 C CA . CYS B 1 385 ? 13.836 -14.531 -9.672 1 97.75 385 CYS B CA 1
ATOM 6930 C C . CYS B 1 385 ? 15.18 -14.484 -10.391 1 97.75 385 CYS B C 1
ATOM 6932 O O . CYS B 1 385 ? 16.219 -14.391 -9.742 1 97.75 385 CYS B O 1
ATOM 6934 N N . VAL B 1 386 ? 15.102 -14.578 -11.703 1 97.94 386 VAL B N 1
ATOM 6935 C CA . VAL B 1 386 ? 16.328 -14.5 -12.5 1 97.94 386 VAL B CA 1
ATOM 6936 C C . VAL B 1 386 ? 16.984 -13.133 -12.305 1 97.94 386 VAL B C 1
ATOM 6938 O O . VAL B 1 386 ? 18.203 -13.039 -12.125 1 97.94 386 VAL B O 1
ATOM 6941 N N . GLN B 1 387 ? 16.203 -12.141 -12.289 1 95.31 387 GLN B N 1
ATOM 6942 C CA . GLN B 1 387 ? 16.703 -10.781 -12.094 1 95.31 387 GLN B CA 1
ATOM 6943 C C . GLN B 1 387 ? 17.406 -10.648 -10.75 1 95.31 387 GLN B C 1
ATOM 6945 O O . GLN B 1 387 ? 18.391 -9.922 -10.633 1 95.31 387 GLN B O 1
ATOM 6950 N N . LEU B 1 388 ? 16.969 -11.359 -9.766 1 96.19 388 LEU B N 1
ATOM 6951 C CA . LEU B 1 388 ? 17.547 -11.266 -8.422 1 96.19 388 LEU B CA 1
ATOM 6952 C C . LEU B 1 388 ? 18.75 -12.203 -8.281 1 96.19 388 LEU B C 1
ATOM 6954 O O . LEU B 1 388 ? 19.422 -12.188 -7.25 1 96.19 388 LEU B O 1
ATOM 6958 N N . GLY B 1 389 ? 18.984 -13.031 -9.273 1 97.44 389 GLY B N 1
ATOM 6959 C CA . GLY B 1 389 ? 20.125 -13.914 -9.289 1 97.44 389 GLY B CA 1
ATOM 6960 C C . GLY B 1 389 ? 19.906 -15.195 -8.5 1 97.44 389 GLY B C 1
ATOM 6961 O O . GLY B 1 389 ? 20.859 -15.812 -8.023 1 97.44 389 GLY B O 1
ATOM 6962 N N . VAL B 1 390 ? 18.609 -15.57 -8.336 1 98.44 390 VAL B N 1
ATOM 6963 C CA . VAL B 1 390 ? 18.359 -16.719 -7.473 1 98.44 390 VAL B CA 1
ATOM 6964 C C . VAL B 1 390 ? 17.781 -17.875 -8.305 1 98.44 390 VAL B C 1
ATOM 6966 O O . VAL B 1 390 ? 17.391 -18.906 -7.762 1 98.44 390 VAL B O 1
ATOM 6969 N N . ALA B 1 391 ? 17.719 -17.688 -9.656 1 98.75 391 ALA B N 1
ATOM 6970 C CA . ALA B 1 391 ? 17.109 -18.719 -10.492 1 98.75 391 ALA B CA 1
ATOM 6971 C C . ALA B 1 391 ? 17.703 -18.703 -11.898 1 98.75 391 ALA B C 1
ATOM 6973 O O . ALA B 1 391 ? 18.391 -17.75 -12.281 1 98.75 391 ALA B O 1
ATOM 6974 N N . ARG B 1 392 ? 17.453 -19.797 -12.547 1 98.31 392 ARG B N 1
ATOM 6975 C CA . ARG B 1 392 ? 17.641 -19.906 -13.992 1 98.31 392 ARG B CA 1
ATOM 6976 C C . ARG B 1 392 ? 16.344 -20.297 -14.688 1 98.31 392 ARG B C 1
ATOM 6978 O O . ARG B 1 392 ? 15.555 -21.062 -14.133 1 98.31 392 ARG B O 1
ATOM 6985 N N . ARG B 1 393 ? 16.203 -19.734 -15.828 1 97.31 393 ARG B N 1
ATOM 6986 C CA . ARG B 1 393 ? 15.008 -20.031 -16.609 1 97.31 393 ARG B CA 1
ATOM 6987 C C . ARG B 1 393 ? 15.328 -20.922 -17.797 1 97.31 393 ARG B C 1
ATOM 6989 O O . ARG B 1 393 ? 16.312 -20.703 -18.5 1 97.31 393 ARG B O 1
ATOM 6996 N N . LEU B 1 394 ? 14.578 -21.953 -17.938 1 95.94 394 LEU B N 1
ATOM 6997 C CA . LEU B 1 394 ? 14.664 -22.844 -19.094 1 95.94 394 LEU B CA 1
ATOM 6998 C C . LEU B 1 394 ? 13.305 -23 -19.766 1 95.94 394 LEU B C 1
ATOM 7000 O O . LEU B 1 394 ? 12.305 -22.484 -19.266 1 95.94 394 LEU B O 1
ATOM 7004 N N . SER B 1 395 ? 13.344 -23.562 -20.969 1 90.25 395 SER B N 1
ATOM 7005 C CA . SER B 1 395 ? 12.117 -23.812 -21.719 1 90.25 395 SER B CA 1
ATOM 7006 C C . SER B 1 395 ? 11.773 -25.297 -21.734 1 90.25 395 SER B C 1
ATOM 7008 O O . SER B 1 395 ? 12.609 -26.125 -22.125 1 90.25 395 SER B O 1
ATOM 7010 N N . LEU B 1 396 ? 10.594 -25.578 -21.328 1 82.94 396 LEU B N 1
ATOM 7011 C CA . LEU B 1 396 ? 10.156 -26.969 -21.375 1 82.94 396 LEU B CA 1
ATOM 7012 C C . LEU B 1 396 ? 9.961 -27.422 -22.812 1 82.94 396 LEU B C 1
ATOM 7014 O O . LEU B 1 396 ? 10.148 -28.609 -23.125 1 82.94 396 LEU B O 1
ATOM 7018 N N . ARG B 1 397 ? 9.609 -26.5 -23.594 1 81.69 397 ARG B N 1
ATOM 7019 C CA . ARG B 1 397 ? 9.352 -26.828 -24.984 1 81.69 397 ARG B CA 1
ATOM 7020 C C . ARG B 1 397 ? 10.633 -27.25 -25.703 1 81.69 397 ARG B C 1
ATOM 7022 O O . ARG B 1 397 ? 10.602 -28.141 -26.562 1 81.69 397 ARG B O 1
ATOM 7029 N N . LYS B 1 398 ? 11.695 -26.719 -25.312 1 84.81 398 LYS B N 1
ATOM 7030 C CA . LYS B 1 398 ? 12.969 -26.969 -25.969 1 84.81 398 LYS B CA 1
ATOM 7031 C C . LYS B 1 398 ? 13.969 -27.625 -25.016 1 84.81 398 LYS B C 1
ATOM 7033 O O . LYS B 1 398 ? 15.18 -27.453 -25.172 1 84.81 398 LYS B O 1
ATOM 7038 N N . ILE B 1 399 ? 13.344 -28.312 -24.109 1 88.56 399 ILE B N 1
ATOM 7039 C CA . ILE B 1 399 ? 14.242 -28.812 -23.078 1 88.56 399 ILE B CA 1
ATOM 7040 C C . ILE B 1 399 ? 15.203 -29.828 -23.688 1 88.56 399 ILE B C 1
ATOM 7042 O O . ILE B 1 399 ? 14.812 -30.641 -24.547 1 88.56 399 ILE B O 1
ATOM 7046 N N . ASN B 1 400 ? 16.406 -29.719 -23.469 1 93.25 400 ASN B N 1
ATOM 7047 C CA . ASN B 1 400 ? 17.438 -30.719 -23.766 1 93.25 400 ASN B CA 1
ATOM 7048 C C . ASN B 1 400 ? 18.281 -31.031 -22.547 1 93.25 400 ASN B C 1
ATOM 7050 O O . ASN B 1 400 ? 18.469 -30.188 -21.672 1 93.25 400 ASN B O 1
ATOM 7054 N N . SER B 1 401 ? 18.781 -32.219 -22.609 1 97.06 401 SER B N 1
ATOM 7055 C CA . SER B 1 401 ? 19.484 -32.75 -21.438 1 97.06 401 SER B CA 1
ATOM 7056 C C . SER B 1 401 ? 20.688 -31.875 -21.078 1 97.06 401 SER B C 1
ATOM 7058 O O . SER B 1 401 ? 20.906 -31.578 -19.906 1 97.06 401 SER B O 1
ATOM 7060 N N . GLN B 1 402 ? 21.344 -31.344 -22.031 1 97.31 402 GLN B N 1
ATOM 7061 C CA . GLN B 1 402 ? 22.578 -30.594 -21.781 1 97.31 402 GLN B CA 1
ATOM 7062 C C . GLN B 1 402 ? 22.266 -29.234 -21.125 1 97.31 402 GLN B C 1
ATOM 7064 O O . GLN B 1 402 ? 23 -28.797 -20.234 1 97.31 402 GLN B O 1
ATOM 7069 N N . ASP B 1 403 ? 21.266 -28.625 -21.578 1 96.94 403 ASP B N 1
ATOM 7070 C CA . ASP B 1 403 ? 20.875 -27.344 -20.984 1 96.94 403 ASP B CA 1
ATOM 7071 C C . ASP B 1 403 ? 20.5 -27.516 -19.531 1 96.94 403 ASP B C 1
ATOM 7073 O O . ASP B 1 403 ? 20.844 -26.672 -18.688 1 96.94 403 ASP B O 1
ATOM 7077 N N . LEU B 1 404 ? 19.719 -28.547 -19.281 1 98 404 LEU B N 1
ATOM 7078 C CA . LEU B 1 404 ? 19.297 -28.797 -17.906 1 98 404 LEU B CA 1
ATOM 7079 C C . LEU B 1 404 ? 20.5 -29.125 -17.031 1 98 404 LEU B C 1
ATOM 7081 O O . LEU B 1 404 ? 20.609 -28.609 -15.906 1 98 404 LEU B O 1
ATOM 7085 N N . VAL B 1 405 ? 21.438 -29.938 -17.547 1 98.56 405 VAL B N 1
ATOM 7086 C CA . VAL B 1 405 ? 22.641 -30.297 -16.797 1 98.56 405 VAL B CA 1
ATOM 7087 C C . VAL B 1 405 ? 23.453 -29.031 -16.5 1 98.56 405 VAL B C 1
ATOM 7089 O O . VAL B 1 405 ? 23.891 -28.828 -15.375 1 98.56 405 VAL B O 1
ATOM 7092 N N . THR B 1 406 ? 23.594 -28.203 -17.5 1 98.25 406 THR B N 1
ATOM 7093 C CA . THR B 1 406 ? 24.375 -26.969 -17.359 1 98.25 406 THR B CA 1
ATOM 7094 C C . THR B 1 406 ? 23.75 -26.062 -16.312 1 98.25 406 THR B C 1
ATOM 7096 O O . THR B 1 406 ? 24.453 -25.516 -15.453 1 98.25 406 THR B O 1
ATOM 7099 N N . ALA B 1 407 ? 22.438 -25.938 -16.359 1 98.25 407 ALA B N 1
ATOM 7100 C CA . ALA B 1 407 ? 21.75 -25.078 -15.398 1 98.25 407 ALA B CA 1
ATOM 7101 C C . ALA B 1 407 ? 21.891 -25.609 -13.977 1 98.25 407 ALA B C 1
ATOM 7103 O O . ALA B 1 407 ? 22.141 -24.844 -13.047 1 98.25 407 ALA B O 1
ATOM 7104 N N . ILE B 1 408 ? 21.719 -26.938 -13.828 1 98.62 408 ILE B N 1
ATOM 7105 C CA . ILE B 1 408 ? 21.812 -27.547 -12.508 1 98.62 408 ILE B CA 1
ATOM 7106 C C . ILE B 1 408 ? 23.234 -27.375 -11.961 1 98.62 408 ILE B C 1
ATOM 7108 O O . ILE B 1 408 ? 23.406 -26.953 -10.82 1 98.62 408 ILE B O 1
ATOM 7112 N N . ARG B 1 409 ? 24.203 -27.625 -12.781 1 98.31 409 ARG B N 1
ATOM 7113 C CA . ARG B 1 409 ? 25.594 -27.5 -12.352 1 98.31 409 ARG B CA 1
ATOM 7114 C C . ARG B 1 409 ? 25.891 -26.062 -11.93 1 98.31 409 ARG B C 1
ATOM 7116 O O . ARG B 1 409 ? 26.562 -25.828 -10.922 1 98.31 409 ARG B O 1
ATOM 7123 N N . GLN B 1 410 ? 25.438 -25.188 -12.695 1 98.25 410 GLN B N 1
ATOM 7124 C CA . GLN B 1 410 ? 25.688 -23.766 -12.398 1 98.25 410 GLN B CA 1
ATOM 7125 C C . GLN B 1 410 ? 25.125 -23.391 -11.039 1 98.25 410 GLN B C 1
ATOM 7127 O O . GLN B 1 410 ? 25.828 -22.828 -10.203 1 98.25 410 GLN B O 1
ATOM 7132 N N . ILE B 1 411 ? 23.891 -23.719 -10.766 1 98.38 411 ILE B N 1
ATOM 7133 C CA . ILE B 1 411 ? 23.234 -23.312 -9.531 1 98.38 411 ILE B CA 1
ATOM 7134 C C . ILE B 1 411 ? 23.844 -24.047 -8.352 1 98.38 411 ILE B C 1
ATOM 7136 O O . ILE B 1 411 ? 24.016 -23.484 -7.27 1 98.38 411 ILE B O 1
ATOM 7140 N N . MET B 1 412 ? 24.219 -25.328 -8.57 1 97.75 412 MET B N 1
ATOM 7141 C CA . MET B 1 412 ? 24.703 -26.172 -7.488 1 97.75 412 MET B CA 1
ATOM 7142 C C . MET B 1 412 ? 26.156 -25.812 -7.129 1 97.75 412 MET B C 1
ATOM 7144 O O . MET B 1 412 ? 26.609 -26.094 -6.02 1 97.75 412 MET B O 1
ATOM 7148 N N . THR B 1 413 ? 26.859 -25.094 -8.047 1 97.38 413 THR B N 1
ATOM 7149 C CA . THR B 1 413 ? 28.266 -24.844 -7.793 1 97.38 413 THR B CA 1
ATOM 7150 C C . THR B 1 413 ? 28.516 -23.359 -7.523 1 97.38 413 THR B C 1
ATOM 7152 O O . THR B 1 413 ? 29.453 -23 -6.812 1 97.38 413 THR B O 1
ATOM 7155 N N . ASP B 1 414 ? 27.781 -22.5 -8.18 1 97.88 414 ASP B N 1
ATOM 7156 C CA . ASP B 1 414 ? 27.922 -21.078 -7.945 1 97.88 414 ASP B CA 1
ATOM 7157 C C . ASP B 1 414 ? 27.234 -20.656 -6.648 1 97.88 414 ASP B C 1
ATOM 7159 O O . ASP B 1 414 ? 26.016 -20.5 -6.609 1 97.88 414 ASP B O 1
ATOM 7163 N N . GLN B 1 415 ? 27.984 -20.375 -5.699 1 97.5 415 GLN B N 1
ATOM 7164 C CA . GLN B 1 415 ? 27.516 -20.094 -4.348 1 97.5 415 GLN B CA 1
ATOM 7165 C C . GLN B 1 415 ? 26.672 -18.828 -4.316 1 97.5 415 GLN B C 1
ATOM 7167 O O . GLN B 1 415 ? 25.875 -18.609 -3.389 1 97.5 415 GLN B O 1
ATOM 7172 N N . SER B 1 416 ? 26.812 -18 -5.312 1 98.12 416 SER B N 1
ATOM 7173 C CA . SER B 1 416 ? 26.094 -16.734 -5.32 1 98.12 416 SER B CA 1
ATOM 7174 C C . SER B 1 416 ? 24.578 -16.953 -5.344 1 98.12 416 SER B C 1
ATOM 7176 O O . SER B 1 416 ? 23.828 -16.188 -4.758 1 98.12 416 SER B O 1
ATOM 7178 N N . TYR B 1 417 ? 24.109 -18.031 -5.984 1 98.31 417 TYR B N 1
ATOM 7179 C CA . TYR B 1 417 ? 22.688 -18.328 -6.012 1 98.31 417 TYR B CA 1
ATOM 7180 C C . TYR B 1 417 ? 22.156 -18.609 -4.605 1 98.31 417 TYR B C 1
ATOM 7182 O O . TYR B 1 417 ? 21.109 -18.109 -4.219 1 98.31 417 TYR B O 1
ATOM 7190 N N . ARG B 1 418 ? 22.906 -19.344 -3.877 1 97.56 418 ARG B N 1
ATOM 7191 C CA . ARG B 1 418 ? 22.484 -19.703 -2.525 1 97.56 418 ARG B CA 1
ATOM 7192 C C . ARG B 1 418 ? 22.547 -18.5 -1.592 1 97.56 418 ARG B C 1
ATOM 7194 O O . ARG B 1 418 ? 21.656 -18.312 -0.759 1 97.56 418 ARG B O 1
ATOM 7201 N N . ASP B 1 419 ? 23.625 -17.734 -1.705 1 97.69 419 ASP B N 1
ATOM 7202 C CA . ASP B 1 419 ? 23.781 -16.562 -0.854 1 97.69 419 ASP B CA 1
ATOM 7203 C C . ASP B 1 419 ? 22.641 -15.57 -1.074 1 97.69 419 ASP B C 1
ATOM 7205 O O . ASP B 1 419 ? 22.047 -15.078 -0.113 1 97.69 419 ASP B O 1
ATOM 7209 N N . LYS B 1 420 ? 22.359 -15.305 -2.295 1 97.62 420 LYS B N 1
ATOM 7210 C CA . LYS B 1 420 ? 21.297 -14.367 -2.631 1 97.62 420 LYS B CA 1
ATOM 7211 C C . LYS B 1 420 ? 19.922 -14.906 -2.203 1 97.62 420 LYS B C 1
ATOM 7213 O O . LYS B 1 420 ? 19.094 -14.164 -1.69 1 97.62 420 LYS B O 1
ATOM 7218 N N . MET B 1 421 ? 19.719 -16.172 -2.379 1 98.19 421 MET B N 1
ATOM 7219 C CA . MET B 1 421 ? 18.438 -16.781 -1.985 1 98.19 421 MET B CA 1
ATOM 7220 C C . MET B 1 421 ? 18.281 -16.75 -0.47 1 98.19 421 MET B C 1
ATOM 7222 O O . MET B 1 421 ? 17.172 -16.531 0.033 1 98.19 421 MET B O 1
ATOM 7226 N N . THR B 1 422 ? 19.328 -17.016 0.18 1 97.56 422 THR B N 1
ATOM 7227 C CA . THR B 1 422 ? 19.297 -16.969 1.638 1 97.56 422 THR B CA 1
ATOM 7228 C C . THR B 1 422 ? 18.922 -15.562 2.117 1 97.56 422 THR B C 1
ATOM 7230 O O . THR B 1 422 ? 18.109 -15.414 3.037 1 97.56 422 THR B O 1
ATOM 7233 N N . GLN B 1 423 ? 19.5 -14.586 1.475 1 96.44 423 GLN B N 1
ATOM 7234 C CA . GLN B 1 423 ? 19.156 -13.211 1.809 1 96.44 423 GLN B CA 1
ATOM 7235 C C . GLN B 1 423 ? 17.688 -12.914 1.507 1 96.44 423 GLN B C 1
ATOM 7237 O O . GLN B 1 423 ? 17 -12.281 2.309 1 96.44 423 GLN B O 1
ATOM 7242 N N . LEU B 1 424 ? 17.266 -13.359 0.413 1 97.44 424 LEU B N 1
ATOM 7243 C CA . LEU B 1 424 ? 15.875 -13.156 0.019 1 97.44 424 LEU B CA 1
ATOM 7244 C C . LEU B 1 424 ? 14.922 -13.859 0.982 1 97.44 424 LEU B C 1
ATOM 7246 O O . LEU B 1 424 ? 13.875 -13.312 1.339 1 97.44 424 LEU B O 1
ATOM 7250 N N . SER B 1 425 ? 15.242 -15.031 1.326 1 97.88 425 SER B N 1
ATOM 7251 C CA . SER B 1 425 ? 14.461 -15.789 2.297 1 97.88 425 SER B CA 1
ATOM 7252 C C . SER B 1 425 ? 14.367 -15.055 3.627 1 97.88 425 SER B C 1
ATOM 7254 O O . SER B 1 425 ? 13.281 -14.953 4.207 1 97.88 425 SER B O 1
ATOM 7256 N N . LYS B 1 426 ? 15.477 -14.57 4.086 1 97.06 426 LYS B N 1
ATOM 7257 C CA . LYS B 1 426 ? 15.5 -13.789 5.324 1 97.06 426 LYS B CA 1
ATOM 7258 C C . LYS B 1 426 ? 14.547 -12.602 5.238 1 97.06 426 LYS B C 1
ATOM 7260 O O . LYS B 1 426 ? 13.789 -12.344 6.172 1 97.06 426 LYS B O 1
ATOM 7265 N N . LEU B 1 427 ? 14.641 -11.914 4.152 1 96.81 427 LEU B N 1
ATOM 7266 C CA . LEU B 1 427 ? 13.789 -10.742 3.953 1 96.81 427 LEU B CA 1
ATOM 7267 C C . LEU B 1 427 ? 12.32 -11.133 3.953 1 96.81 427 LEU B C 1
ATOM 7269 O O . LEU B 1 427 ? 11.492 -10.469 4.59 1 96.81 427 LEU B O 1
ATOM 7273 N N . PHE B 1 428 ? 11.992 -12.18 3.191 1 97.25 428 PHE B N 1
ATOM 7274 C CA . PHE B 1 428 ? 10.617 -12.633 3.068 1 97.25 428 PHE B CA 1
ATOM 7275 C C . PHE B 1 428 ? 10.062 -13.07 4.422 1 97.25 428 PHE B C 1
ATOM 7277 O O . PHE B 1 428 ? 8.875 -12.906 4.699 1 97.25 428 PHE B O 1
ATOM 7284 N N . ARG B 1 429 ? 10.875 -13.555 5.297 1 96.5 429 ARG B N 1
ATOM 7285 C CA . ARG B 1 429 ? 10.461 -14.086 6.59 1 96.5 429 ARG B CA 1
ATOM 7286 C C . ARG B 1 429 ? 10.477 -13 7.66 1 96.5 429 ARG B C 1
ATOM 7288 O O . ARG B 1 429 ? 9.883 -13.164 8.727 1 96.5 429 ARG B O 1
ATOM 7295 N N . ASP B 1 430 ? 11.234 -11.953 7.422 1 96.62 430 ASP B N 1
ATOM 7296 C CA . ASP B 1 430 ? 11.328 -10.867 8.391 1 96.62 430 ASP B CA 1
ATOM 7297 C C . ASP B 1 430 ? 10.086 -9.977 8.344 1 96.62 430 ASP B C 1
ATOM 7299 O O . ASP B 1 430 ? 10.133 -8.859 7.828 1 96.62 430 ASP B O 1
ATOM 7303 N N . GLN B 1 431 ? 9.055 -10.492 8.852 1 95.31 431 GLN B N 1
ATOM 7304 C CA . GLN B 1 431 ? 7.777 -9.789 8.945 1 95.31 431 GLN B CA 1
ATOM 7305 C C . GLN B 1 431 ? 7.297 -9.711 10.391 1 95.31 431 GLN B C 1
ATOM 7307 O O . GLN B 1 431 ? 7.66 -10.547 11.219 1 95.31 431 GLN B O 1
ATOM 7312 N N . LYS B 1 432 ? 6.551 -8.711 10.672 1 93.69 432 LYS B N 1
ATOM 7313 C CA . LYS B 1 432 ? 6.055 -8.508 12.023 1 93.69 432 LYS B CA 1
ATOM 7314 C C . LYS B 1 432 ? 5.137 -9.648 12.453 1 93.69 432 LYS B C 1
ATOM 7316 O O . LYS B 1 432 ? 5.09 -10.008 13.633 1 93.69 432 LYS B O 1
ATOM 7321 N N . GLU B 1 433 ? 4.363 -10.141 11.555 1 95.12 433 GLU B N 1
ATOM 7322 C CA . GLU B 1 433 ? 3.453 -11.266 11.719 1 95.12 433 GLU B CA 1
ATOM 7323 C C . GLU B 1 433 ? 3.43 -12.148 10.477 1 95.12 433 GLU B C 1
ATOM 7325 O O . GLU B 1 433 ? 3.855 -11.719 9.398 1 95.12 433 GLU B O 1
ATOM 7330 N N . SER B 1 434 ? 2.936 -13.359 10.656 1 95.56 434 SER B N 1
ATOM 7331 C CA . SER B 1 434 ? 2.811 -14.211 9.477 1 95.56 434 SER B CA 1
ATOM 7332 C C . SER B 1 434 ? 1.717 -13.703 8.547 1 95.56 434 SER B C 1
ATOM 7334 O O . SER B 1 434 ? 0.789 -13.016 8.977 1 95.56 434 SER B O 1
ATOM 7336 N N . PRO B 1 435 ? 1.85 -14.008 7.293 1 96.88 435 PRO B N 1
ATOM 7337 C CA . PRO B 1 435 ? 0.806 -13.594 6.352 1 96.88 435 PRO B CA 1
ATOM 7338 C C . PRO B 1 435 ? -0.58 -14.094 6.75 1 96.88 435 PRO B C 1
ATOM 7340 O O . PRO B 1 435 ? -1.572 -13.383 6.578 1 96.88 435 PRO B O 1
ATOM 7343 N N . LEU B 1 436 ? -0.687 -15.281 7.281 1 97 436 LEU B N 1
ATOM 7344 C CA . LEU B 1 436 ? -1.969 -15.82 7.715 1 97 436 LEU B CA 1
ATOM 7345 C C . LEU B 1 436 ? -2.533 -15.016 8.883 1 97 436 LEU B C 1
ATOM 7347 O O . LEU B 1 436 ? -3.721 -14.688 8.898 1 97 436 LEU B O 1
ATOM 7351 N N . GLU B 1 437 ? -1.691 -14.75 9.852 1 96.88 437 GLU B N 1
ATOM 7352 C CA . GLU B 1 437 ? -2.127 -13.922 10.977 1 96.88 437 GLU B CA 1
ATOM 7353 C C . GLU B 1 437 ? -2.633 -12.562 10.5 1 96.88 437 GLU B C 1
ATOM 7355 O O . GLU B 1 437 ? -3.623 -12.047 11.023 1 96.88 437 GLU B O 1
ATOM 7360 N N . ARG B 1 438 ? -1.927 -12 9.578 1 97.19 438 ARG B N 1
ATOM 7361 C CA . ARG B 1 438 ? -2.336 -10.727 9 1 97.19 438 ARG B CA 1
ATOM 7362 C C . ARG B 1 438 ? -3.711 -10.836 8.352 1 97.19 438 ARG B C 1
ATOM 7364 O O . ARG B 1 438 ? -4.57 -9.977 8.562 1 97.19 438 ARG B O 1
ATOM 7371 N N . ALA B 1 439 ? -3.885 -11.859 7.523 1 97.94 439 ALA B N 1
ATOM 7372 C CA . ALA B 1 439 ? -5.164 -12.078 6.852 1 97.94 439 ALA B CA 1
ATOM 7373 C C . ALA B 1 439 ? -6.301 -12.203 7.863 1 97.94 439 ALA B C 1
ATOM 7375 O O . ALA B 1 439 ? -7.332 -11.539 7.727 1 97.94 439 ALA B O 1
ATOM 7376 N N . VAL B 1 440 ? -6.105 -12.992 8.844 1 97.38 440 VAL B N 1
ATOM 7377 C CA . VAL B 1 440 ? -7.125 -13.234 9.867 1 97.38 440 VAL B CA 1
ATOM 7378 C C . VAL B 1 440 ? -7.438 -11.93 10.594 1 97.38 440 VAL B C 1
ATOM 7380 O O . VAL B 1 440 ? -8.609 -11.609 10.828 1 97.38 440 VAL B O 1
ATOM 7383 N N . TRP B 1 441 ? -6.41 -11.203 10.938 1 97.62 441 TRP B N 1
ATOM 7384 C CA . TRP B 1 441 ? -6.609 -9.938 11.641 1 97.62 441 TRP B CA 1
ATOM 7385 C C . TRP B 1 441 ? -7.492 -9 10.82 1 97.62 441 TRP B C 1
ATOM 7387 O O . TRP B 1 441 ? -8.391 -8.352 11.359 1 97.62 441 TRP B O 1
ATOM 7397 N N . TRP B 1 442 ? -7.266 -8.914 9.594 1 97.56 442 TRP B N 1
ATOM 7398 C CA . TRP B 1 442 ? -8 -7.977 8.75 1 97.56 442 TRP B CA 1
ATOM 7399 C C . TRP B 1 442 ? -9.438 -8.453 8.531 1 97.56 442 TRP B C 1
ATOM 7401 O O . TRP B 1 442 ? -10.359 -7.641 8.445 1 97.56 442 TRP B O 1
ATOM 7411 N N . VAL B 1 443 ? -9.609 -9.75 8.367 1 97.69 443 VAL B N 1
ATOM 7412 C CA . VAL B 1 443 ? -10.969 -10.266 8.312 1 97.69 443 VAL B CA 1
ATOM 7413 C C . VAL B 1 443 ? -11.719 -9.883 9.586 1 97.69 443 VAL B C 1
ATOM 7415 O O . VAL B 1 443 ? -12.852 -9.391 9.531 1 97.69 443 VAL B O 1
ATOM 7418 N N . GLU B 1 444 ? -11.102 -10.094 10.695 1 97.12 444 GLU B N 1
ATOM 7419 C CA . GLU B 1 444 ? -11.695 -9.742 11.984 1 97.12 444 GLU B CA 1
ATOM 7420 C C . GLU B 1 444 ? -11.914 -8.234 12.094 1 97.12 444 GLU B C 1
ATOM 7422 O O . GLU B 1 444 ? -12.859 -7.785 12.742 1 97.12 444 GLU B O 1
ATOM 7427 N N . TRP B 1 445 ? -10.969 -7.473 11.516 1 96.75 445 TRP B N 1
ATOM 7428 C CA . TRP B 1 445 ? -11.125 -6.02 11.5 1 96.75 445 TRP B CA 1
ATOM 7429 C C . TRP B 1 445 ? -12.422 -5.621 10.805 1 96.75 445 TRP B C 1
ATOM 7431 O O . TRP B 1 445 ? -13.148 -4.754 11.297 1 96.75 445 TRP B O 1
ATOM 7441 N N . VAL B 1 446 ? -12.719 -6.238 9.68 1 96.81 446 VAL B N 1
ATOM 7442 C CA . VAL B 1 446 ? -13.969 -5.977 8.969 1 96.81 446 VAL B CA 1
ATOM 7443 C C . VAL B 1 446 ? -15.156 -6.383 9.844 1 96.81 446 VAL B C 1
ATOM 7445 O O . VAL B 1 446 ? -16.141 -5.66 9.93 1 96.81 446 VAL B O 1
ATOM 7448 N N . LEU B 1 447 ? -15.008 -7.477 10.516 1 95.5 447 LEU B N 1
ATOM 7449 C CA . LEU B 1 447 ? -16.078 -7.996 11.359 1 95.5 447 LEU B CA 1
ATOM 7450 C C . LEU B 1 447 ? -16.328 -7.07 12.539 1 95.5 447 LEU B C 1
ATOM 7452 O O . LEU B 1 447 ? -17.484 -6.906 12.969 1 95.5 447 LEU B O 1
ATOM 7456 N N . ARG B 1 448 ? -15.281 -6.461 13.023 1 94.19 448 ARG B N 1
ATOM 7457 C CA . ARG B 1 448 ? -15.422 -5.543 14.148 1 94.19 448 ARG B CA 1
ATOM 7458 C C . ARG B 1 448 ? -15.961 -4.191 13.688 1 94.19 448 ARG B C 1
ATOM 7460 O O . ARG B 1 448 ? -16.469 -3.416 14.5 1 94.19 448 ARG B O 1
ATOM 7467 N N . ASN B 1 449 ? -15.805 -3.949 12.375 1 94.19 449 ASN B N 1
ATOM 7468 C CA . ASN B 1 449 ? -16.203 -2.66 11.82 1 94.19 449 ASN B CA 1
ATOM 7469 C C . ASN B 1 449 ? -17.062 -2.832 10.562 1 94.19 449 ASN B C 1
ATOM 7471 O O . ASN B 1 449 ? -16.75 -2.262 9.516 1 94.19 449 ASN B O 1
ATOM 7475 N N . PRO B 1 450 ? -18.141 -3.443 10.664 1 90.94 450 PRO B N 1
ATOM 7476 C CA . PRO B 1 450 ? -18.891 -3.789 9.461 1 90.94 450 PRO B CA 1
ATOM 7477 C C . PRO B 1 450 ? -19.359 -2.559 8.68 1 90.94 450 PRO B C 1
ATOM 7479 O O . PRO B 1 450 ? -19.25 -2.527 7.449 1 90.94 450 PRO B O 1
ATOM 7482 N N . ALA B 1 451 ? -19.797 -1.558 9.328 1 87 451 ALA B N 1
ATOM 7483 C CA . ALA B 1 451 ? -20.219 -0.333 8.656 1 87 451 ALA B CA 1
ATOM 7484 C C . ALA B 1 451 ? -19.031 0.557 8.328 1 87 451 ALA B C 1
ATOM 7486 O O . ALA B 1 451 ? -18.922 1.101 7.227 1 87 451 ALA B O 1
ATOM 7487 N N . GLY B 1 452 ? -18.078 0.572 9.188 1 86.38 452 GLY B N 1
ATOM 7488 C CA . GLY B 1 452 ? -16.938 1.479 9.086 1 86.38 452 GLY B CA 1
ATOM 7489 C C . GLY B 1 452 ? -15.93 1.055 8.039 1 86.38 452 GLY B C 1
ATOM 7490 O O . GLY B 1 452 ? -15.227 1.895 7.473 1 86.38 452 GLY B O 1
ATOM 7491 N N . SER B 1 453 ? -15.938 -0.137 7.723 1 84.12 453 SER B N 1
ATOM 7492 C CA . SER B 1 453 ? -14.922 -0.656 6.812 1 84.12 453 SER B CA 1
ATOM 7493 C C . SER B 1 453 ? -15.117 -0.109 5.398 1 84.12 453 SER B C 1
ATOM 7495 O O . SER B 1 453 ? -14.227 -0.229 4.559 1 84.12 453 SER B O 1
ATOM 7497 N N . THR B 1 454 ? -16.141 0.619 5.117 1 89.56 454 THR B N 1
ATOM 7498 C CA . THR B 1 454 ? -16.375 1.241 3.816 1 89.56 454 THR B CA 1
ATOM 7499 C C . THR B 1 454 ? -15.359 2.346 3.557 1 89.56 454 THR B C 1
ATOM 7501 O O . THR B 1 454 ? -15.141 2.738 2.41 1 89.56 454 THR B O 1
ATOM 7504 N N . VAL B 1 455 ? -14.734 2.787 4.621 1 88.75 455 VAL B N 1
ATOM 7505 C CA . VAL B 1 455 ? -13.789 3.891 4.52 1 88.75 455 VAL B CA 1
ATOM 7506 C C . VAL B 1 455 ? -12.562 3.449 3.719 1 88.75 455 VAL B C 1
ATOM 7508 O O . VAL B 1 455 ? -11.852 4.281 3.154 1 88.75 455 VAL B O 1
ATOM 7511 N N . MET B 1 456 ? -12.352 2.123 3.619 1 88.81 456 MET B N 1
ATOM 7512 C CA . MET B 1 456 ? -11.188 1.591 2.918 1 88.81 456 MET B CA 1
ATOM 7513 C C . MET B 1 456 ? -11.43 1.543 1.414 1 88.81 456 MET B C 1
ATOM 7515 O O . MET B 1 456 ? -10.492 1.38 0.632 1 88.81 456 MET B O 1
ATOM 7519 N N . GLN B 1 457 ? -12.664 1.679 1.056 1 88.69 457 GLN B N 1
ATOM 7520 C CA . GLN B 1 457 ? -13.008 1.595 -0.36 1 88.69 457 GLN B CA 1
ATOM 7521 C C . GLN B 1 457 ? -12.586 2.857 -1.104 1 88.69 457 GLN B C 1
ATOM 7523 O O . GLN B 1 457 ? -12.75 3.969 -0.594 1 88.69 457 GLN B O 1
ATOM 7528 N N . SER B 1 458 ? -11.945 2.617 -2.184 1 86.31 458 SER B N 1
ATOM 7529 C CA . SER B 1 458 ? -11.484 3.732 -3.002 1 86.31 458 SER B CA 1
ATOM 7530 C C . SER B 1 458 ? -12.57 4.211 -3.951 1 86.31 458 SER B C 1
ATOM 7532 O O . SER B 1 458 ? -13.344 3.404 -4.477 1 86.31 458 SER B O 1
ATOM 7534 N N . ASN B 1 459 ? -12.57 5.523 -4.168 1 88.38 459 ASN B N 1
ATOM 7535 C CA . ASN B 1 459 ? -13.5 6.094 -5.145 1 88.38 459 ASN B CA 1
ATOM 7536 C C . ASN B 1 459 ? -13.141 5.68 -6.566 1 88.38 459 ASN B C 1
ATOM 7538 O O . ASN B 1 459 ? -13.938 5.844 -7.488 1 88.38 459 ASN B O 1
ATOM 7542 N N . ALA B 1 460 ? -12.047 5.086 -6.66 1 90.12 460 ALA B N 1
ATOM 7543 C CA . ALA B 1 460 ? -11.555 4.684 -7.977 1 90.12 460 ALA B CA 1
ATOM 7544 C C . ALA B 1 460 ? -12.516 3.699 -8.641 1 90.12 460 ALA B C 1
ATOM 7546 O O . ALA B 1 460 ? -12.617 3.648 -9.867 1 90.12 460 ALA B O 1
ATOM 7547 N N . VAL B 1 461 ? -13.211 2.98 -7.863 1 91 461 VAL B N 1
ATOM 7548 C CA . VAL B 1 461 ? -14.102 1.958 -8.398 1 91 461 VAL B CA 1
ATOM 7549 C C . VAL B 1 461 ? -15.281 2.621 -9.109 1 91 461 VAL B C 1
ATOM 7551 O O . VAL B 1 461 ? -15.992 1.974 -9.875 1 91 461 VAL B O 1
ATOM 7554 N N . ASN B 1 462 ? -15.445 3.891 -8.875 1 90.69 462 ASN B N 1
ATOM 7555 C CA . ASN B 1 462 ? -16.594 4.605 -9.438 1 90.69 462 ASN B CA 1
ATOM 7556 C C . ASN B 1 462 ? -16.172 5.484 -10.617 1 90.69 462 ASN B C 1
ATOM 7558 O O . ASN B 1 462 ? -17 6.199 -11.188 1 90.69 462 ASN B O 1
ATOM 7562 N N . ILE B 1 463 ? -14.984 5.469 -10.922 1 92.44 463 ILE B N 1
ATOM 7563 C CA . ILE B 1 463 ? -14.484 6.309 -12.008 1 92.44 463 ILE B CA 1
ATOM 7564 C C . ILE B 1 463 ? -14.375 5.488 -13.289 1 92.44 463 ILE B C 1
ATOM 7566 O O . ILE B 1 463 ? -13.82 4.387 -13.281 1 92.44 463 ILE B O 1
ATOM 7570 N N . GLY B 1 464 ? -14.898 6.039 -14.336 1 91 464 GLY B N 1
ATOM 7571 C CA . GLY B 1 464 ? -14.82 5.348 -15.617 1 91 464 GLY B CA 1
ATOM 7572 C C . GLY B 1 464 ? -13.406 5.258 -16.156 1 91 464 GLY B C 1
ATOM 7573 O O . GLY B 1 464 ? -12.555 6.086 -15.828 1 91 464 GLY B O 1
ATOM 7574 N N . TRP B 1 465 ? -13.227 4.316 -17.016 1 92.62 465 TRP B N 1
ATOM 7575 C CA . TRP B 1 465 ? -11.914 3.992 -17.562 1 92.62 465 TRP B CA 1
ATOM 7576 C C . TRP B 1 465 ? -11.281 5.211 -18.219 1 92.62 465 TRP B C 1
ATOM 7578 O O . TRP B 1 465 ? -10.094 5.488 -18.031 1 92.62 465 TRP B O 1
ATOM 7588 N N . VAL B 1 466 ? -11.969 6.027 -18.953 1 95.31 466 VAL B N 1
ATOM 7589 C CA . VAL B 1 466 ? -11.477 7.18 -19.688 1 95.31 466 VAL B CA 1
ATOM 7590 C C . VAL B 1 466 ? -10.945 8.234 -18.719 1 95.31 466 VAL B C 1
ATOM 7592 O O . VAL B 1 466 ? -9.844 8.758 -18.906 1 95.31 466 VAL B O 1
ATOM 7595 N N . SER B 1 467 ? -11.664 8.5 -17.625 1 95.44 467 SER B N 1
ATOM 7596 C CA . SER B 1 467 ? -11.273 9.5 -16.641 1 95.44 467 SER B CA 1
ATOM 7597 C C . SER B 1 467 ? -10.188 8.961 -15.711 1 95.44 467 SER B C 1
ATOM 7599 O O . SER B 1 467 ? -9.305 9.703 -15.281 1 95.44 467 SER B O 1
ATOM 7601 N N . LYS B 1 468 ? -10.273 7.684 -15.461 1 92.75 468 LYS B N 1
ATOM 7602 C CA . LYS B 1 468 ? -9.328 7.035 -14.562 1 92.75 468 LYS B CA 1
ATOM 7603 C C . LYS B 1 468 ? -7.891 7.223 -15.047 1 92.75 468 LYS B C 1
ATOM 7605 O O . LYS B 1 468 ? -6.996 7.516 -14.25 1 92.75 468 LYS B O 1
ATOM 7610 N N . TYR B 1 469 ? -7.691 7.121 -16.344 1 94.25 469 TYR B N 1
ATOM 7611 C CA . TYR B 1 469 ? -6.355 7.219 -16.906 1 94.25 469 TYR B CA 1
ATOM 7612 C C . TYR B 1 469 ? -6.148 8.57 -17.578 1 94.25 469 TYR B C 1
ATOM 7614 O O . TYR B 1 469 ? -5.23 8.742 -18.391 1 94.25 469 TYR B O 1
ATOM 7622 N N . SER B 1 470 ? -6.961 9.547 -17.312 1 96.38 470 SER B N 1
ATOM 7623 C CA . SER B 1 470 ? -6.891 10.938 -17.766 1 96.38 470 SER B CA 1
ATOM 7624 C C . SER B 1 470 ? -6.867 11.016 -19.297 1 96.38 470 SER B C 1
ATOM 7626 O O . SER B 1 470 ? -6.254 11.922 -19.859 1 96.38 470 SER B O 1
ATOM 7628 N N . LEU B 1 471 ? -7.461 10.055 -19.938 1 96.25 471 LEU B N 1
ATOM 7629 C CA . LEU B 1 471 ? -7.539 10.094 -21.391 1 96.25 471 LEU B CA 1
ATOM 7630 C C . LEU B 1 471 ? -8.422 11.242 -21.859 1 96.25 471 LEU B C 1
ATOM 7632 O O . LEU B 1 471 ? -8.195 11.805 -22.922 1 96.25 471 LEU B O 1
ATOM 7636 N N . ASP B 1 472 ? -9.398 11.562 -21.062 1 96.62 472 ASP B N 1
ATOM 7637 C CA . ASP B 1 472 ? -10.289 12.68 -21.375 1 96.62 472 ASP B CA 1
ATOM 7638 C C . ASP B 1 472 ? -9.523 14.008 -21.359 1 96.62 472 ASP B C 1
ATOM 7640 O O . ASP B 1 472 ? -10.016 15.016 -21.875 1 96.62 472 ASP B O 1
ATOM 7644 N N . VAL B 1 473 ? -8.359 14.023 -20.812 1 97.25 473 VAL B N 1
ATOM 7645 C CA . VAL B 1 473 ? -7.535 15.219 -20.766 1 97.25 473 VAL B CA 1
ATOM 7646 C C . VAL B 1 473 ? -6.418 15.117 -21.797 1 97.25 473 VAL B C 1
ATOM 7648 O O . VAL B 1 473 ? -6.203 16.047 -22.578 1 97.25 473 VAL B O 1
ATOM 7651 N N . ILE B 1 474 ? -5.773 14.016 -21.906 1 96.88 474 ILE B N 1
ATOM 7652 C CA . ILE B 1 474 ? -4.594 13.812 -22.734 1 96.88 474 ILE B CA 1
ATOM 7653 C C . ILE B 1 474 ? -4.988 13.891 -24.219 1 96.88 474 ILE B C 1
ATOM 7655 O O . ILE B 1 474 ? -4.332 14.578 -25 1 96.88 474 ILE B O 1
ATOM 7659 N N . VAL B 1 475 ? -6.023 13.227 -24.578 1 95.81 475 VAL B N 1
ATOM 7660 C CA . VAL B 1 475 ? -6.41 13.125 -25.984 1 95.81 475 VAL B CA 1
ATOM 7661 C C . VAL B 1 475 ? -6.742 14.516 -26.531 1 95.81 475 VAL B C 1
ATOM 7663 O O . VAL B 1 475 ? -6.195 14.938 -27.547 1 95.81 475 VAL B O 1
ATOM 7666 N N . PRO B 1 476 ? -7.57 15.289 -25.812 1 95.31 476 PRO B N 1
ATOM 7667 C CA . PRO B 1 476 ? -7.836 16.641 -26.328 1 95.31 476 PRO B CA 1
ATOM 7668 C C . PRO B 1 476 ? -6.578 17.5 -26.375 1 95.31 476 PRO B C 1
ATOM 7670 O O . PRO B 1 476 ? -6.422 18.312 -27.297 1 95.31 476 PRO B O 1
ATOM 7673 N N . LEU B 1 477 ? -5.719 17.391 -25.453 1 95.25 477 LEU B N 1
ATOM 7674 C CA . LEU B 1 477 ? -4.488 18.172 -25.453 1 95.25 477 LEU B CA 1
ATOM 7675 C C . LEU B 1 477 ? -3.615 17.812 -26.656 1 95.25 477 LEU B C 1
ATOM 7677 O O . LEU B 1 477 ? -3.055 18.688 -27.312 1 95.25 477 LEU B O 1
ATOM 7681 N N . VAL B 1 478 ? -3.488 16.562 -26.906 1 94.44 478 VAL B N 1
ATOM 7682 C CA . VAL B 1 478 ? -2.682 16.109 -28.031 1 94.44 478 VAL B CA 1
ATOM 7683 C C . VAL B 1 478 ? -3.32 16.562 -29.344 1 94.44 478 VAL B C 1
ATOM 7685 O O . VAL B 1 478 ? -2.625 17.031 -30.25 1 94.44 478 VAL B O 1
ATOM 7688 N N . MET B 1 479 ? -4.578 16.453 -29.484 1 92 479 MET B N 1
ATOM 7689 C CA . MET B 1 479 ? -5.285 16.891 -30.688 1 92 479 MET B CA 1
ATOM 7690 C C . MET B 1 479 ? -5.105 18.391 -30.906 1 92 479 MET B C 1
ATOM 7692 O O . MET B 1 479 ? -4.883 18.828 -32.031 1 92 479 MET B O 1
ATOM 7696 N N . ALA B 1 480 ? -5.223 19.094 -29.828 1 91.12 480 ALA B N 1
ATOM 7697 C CA . ALA B 1 480 ? -5.027 20.531 -29.938 1 91.12 480 ALA B CA 1
ATOM 7698 C C . ALA B 1 480 ? -3.609 20.875 -30.391 1 91.12 480 ALA B C 1
ATOM 7700 O O . ALA B 1 480 ? -3.412 21.766 -31.203 1 91.12 480 ALA B O 1
ATOM 7701 N N . ALA B 1 481 ? -2.721 20.141 -29.844 1 90.44 481 ALA B N 1
ATOM 7702 C CA . ALA B 1 481 ? -1.329 20.359 -30.234 1 90.44 481 ALA B CA 1
ATOM 7703 C C . ALA B 1 481 ? -1.114 20.062 -31.719 1 90.44 481 ALA B C 1
ATOM 7705 O O . ALA B 1 481 ? -0.387 20.781 -32.406 1 90.44 481 ALA B O 1
ATOM 7706 N N . VAL B 1 482 ? -1.699 19.062 -32.156 1 86.44 482 VAL B N 1
ATOM 7707 C CA . VAL B 1 482 ? -1.569 18.688 -33.562 1 86.44 482 VAL B CA 1
ATOM 7708 C C . VAL B 1 482 ? -2.174 19.766 -34.438 1 86.44 482 VAL B C 1
ATOM 7710 O O . VAL B 1 482 ? -1.61 20.109 -35.5 1 86.44 482 VAL B O 1
ATOM 7713 N N . VAL B 1 483 ? -3.244 20.297 -34.031 1 85.12 483 VAL B N 1
ATOM 7714 C CA . VAL B 1 483 ? -3.914 21.344 -34.812 1 85.12 483 VAL B CA 1
ATOM 7715 C C . VAL B 1 483 ? -3.033 22.594 -34.844 1 85.12 483 VAL B C 1
ATOM 7717 O O . VAL B 1 483 ? -2.895 23.219 -35.906 1 85.12 483 VAL B O 1
ATOM 7720 N N . VAL B 1 484 ? -2.473 22.859 -33.812 1 87.06 484 VAL B N 1
ATOM 7721 C CA . VAL B 1 484 ? -1.616 24.047 -33.719 1 87.06 484 VAL B CA 1
ATOM 7722 C C . VAL B 1 484 ? -0.398 23.844 -34.625 1 87.06 484 VAL B C 1
ATOM 7724 O O . VAL B 1 484 ? 0.034 24.781 -35.312 1 87.06 484 VAL B O 1
ATOM 7727 N N . LEU B 1 485 ? 0.078 22.703 -34.594 1 83.12 485 LEU B N 1
ATOM 7728 C CA . LEU B 1 485 ? 1.254 22.406 -35.406 1 83.12 485 LEU B CA 1
ATOM 7729 C C . LEU B 1 485 ? 0.911 22.438 -36.906 1 83.12 485 LEU B C 1
ATOM 7731 O O . LEU B 1 485 ? 1.754 22.797 -37.719 1 83.12 485 LEU B O 1
ATOM 7735 N N . GLN B 1 486 ? -0.213 22.078 -37.219 1 80.5 486 GLN B N 1
ATOM 7736 C CA . GLN B 1 486 ? -0.645 22.078 -38.594 1 80.5 486 GLN B CA 1
ATOM 7737 C C . GLN B 1 486 ? -0.943 23.5 -39.062 1 80.5 486 GLN B C 1
ATOM 7739 O O . GLN B 1 486 ? -0.784 23.812 -40.25 1 80.5 486 GLN B O 1
ATOM 7744 N N . LEU B 1 487 ? -1.466 24.312 -38.125 1 77.94 487 LEU B N 1
ATOM 7745 C CA . LEU B 1 487 ? -1.819 25.688 -38.5 1 77.94 487 LEU B CA 1
ATOM 7746 C C . LEU B 1 487 ? -0.595 26.594 -38.438 1 77.94 487 LEU B C 1
ATOM 7748 O O . LEU B 1 487 ? -0.637 27.734 -38.938 1 77.94 487 LEU B O 1
ATOM 7752 N N . GLY B 1 488 ? 0.391 26.203 -37.812 1 63.47 488 GLY B N 1
ATOM 7753 C CA . GLY B 1 488 ? 1.574 27.047 -37.781 1 63.47 488 GLY B CA 1
ATOM 7754 C C . GLY B 1 488 ? 2.117 27.391 -39.156 1 63.47 488 GLY B C 1
ATOM 7755 O O . GLY B 1 488 ? 1.886 26.672 -40.125 1 63.47 488 GLY B O 1
ATOM 7756 N N . PRO B 1 489 ? 2.643 28.594 -39.281 1 60.94 489 PRO B N 1
ATOM 7757 C CA . PRO B 1 489 ? 2.986 29.234 -40.531 1 60.94 489 PRO B CA 1
ATOM 7758 C C . PRO B 1 489 ? 3.74 28.297 -41.5 1 60.94 489 PRO B C 1
ATOM 7760 O O . PRO B 1 489 ? 3.566 28.375 -42.719 1 60.94 489 PRO B O 1
ATOM 7763 N N . ASP B 1 490 ? 4.703 27.641 -41.156 1 49.78 490 ASP B N 1
ATOM 7764 C CA . ASP B 1 490 ? 5.547 27.031 -42.188 1 49.78 490 ASP B CA 1
ATOM 7765 C C . ASP B 1 490 ? 4.824 25.859 -42.844 1 49.78 490 ASP B C 1
ATOM 7767 O O . ASP B 1 490 ? 5.355 25.25 -43.781 1 49.78 490 ASP B O 1
ATOM 7771 N N . CYS B 1 491 ? 4.078 25.141 -42.219 1 41.91 491 CYS B N 1
ATOM 7772 C CA . CYS B 1 491 ? 3.508 23.984 -42.875 1 41.91 491 CYS B CA 1
ATOM 7773 C C . CYS B 1 491 ? 2.479 24.406 -43.938 1 41.91 491 CYS B C 1
ATOM 7775 O O . CYS B 1 491 ? 1.962 23.562 -44.656 1 41.91 491 CYS B O 1
ATOM 7777 N N . ARG B 1 492 ? 1.854 25.578 -43.781 1 40.66 492 ARG B N 1
ATOM 7778 C CA . ARG B 1 492 ? 1.057 25.984 -44.938 1 40.66 492 ARG B CA 1
ATOM 7779 C C . ARG B 1 492 ? 1.945 26.5 -46.062 1 40.66 492 ARG B C 1
ATOM 7781 O O . ARG B 1 492 ? 1.451 26.875 -47.125 1 40.66 492 ARG B O 1
ATOM 7788 N N . LYS B 1 493 ? 3.215 26.594 -46.031 1 29.72 493 LYS B N 1
ATOM 7789 C CA . LYS B 1 493 ? 3.879 26.844 -47.312 1 29.72 493 LYS B CA 1
ATOM 7790 C C . LYS B 1 493 ? 4.059 25.547 -48.094 1 29.72 493 LYS B C 1
ATOM 7792 O O . LYS B 1 493 ? 4.508 24.547 -47.562 1 29.72 493 LYS B O 1
#

Radius of gyration: 30.49 Å; Cα contacts (8 Å, |Δi|>4): 1832; chains: 2; bounding box: 70×92×87 Å

Organism: Culex quinquefasciatus (NCBI:txid7176)

InterPro domains:
  IPR002213 UDP-glucuronosyl/UDP-glucosyltransferase [PF00201] (86-485)
  IPR002213 UDP-glucuronosyl/UDP-glucosyltransferase [cd03784] (24-444)
  IPR035595 UDP-glycosyltransferase family, conserved site [PS00375] (335-378)
  IPR050271 UDP-glycosyltransferase [PTHR48043] (26-476)

Solvent-accessible surface area (backbone atoms only — not comparable to full-atom values): 51480 Å² total; per-residue (Å²): 125,87,78,73,71,74,48,42,34,37,36,38,39,64,55,74,46,68,66,39,46,46,37,52,46,39,52,52,51,53,38,29,73,75,57,26,38,34,37,30,46,16,56,75,75,68,93,79,56,60,91,42,46,45,76,35,52,30,46,60,44,54,52,66,51,60,34,76,90,42,92,38,77,48,51,67,61,51,41,69,46,50,60,69,55,46,50,51,49,51,36,49,46,28,43,52,47,40,57,42,37,70,68,14,66,29,47,49,53,61,70,63,49,60,79,86,51,67,46,62,30,38,38,30,32,54,82,44,46,50,47,66,53,40,52,48,33,59,64,34,71,54,40,51,33,31,34,31,36,58,62,65,40,67,61,72,39,20,65,41,48,28,42,70,77,53,37,46,55,44,52,45,47,54,34,81,53,55,65,84,54,51,69,70,51,31,46,50,29,39,52,49,52,51,47,51,62,60,43,43,54,65,60,26,41,51,54,40,33,55,57,53,31,71,77,40,73,82,53,70,62,32,64,61,57,41,44,54,25,34,38,28,42,34,34,34,46,54,76,77,38,83,62,56,63,42,40,74,27,52,40,69,27,40,59,36,58,66,65,84,68,59,85,65,58,70,71,58,40,53,54,44,73,66,25,86,74,14,25,34,39,36,40,41,69,81,82,45,53,57,66,71,60,43,61,70,48,50,48,26,52,50,52,25,50,54,76,40,66,73,37,34,35,42,32,44,30,72,52,89,80,64,89,59,84,75,46,92,43,52,44,76,32,66,71,70,66,58,69,35,50,44,59,36,87,36,35,58,34,37,36,26,27,23,45,67,69,58,45,44,48,29,38,59,50,32,29,25,36,40,23,32,43,44,42,57,49,10,40,36,46,37,49,49,35,37,73,66,44,24,36,46,80,52,50,66,90,70,54,40,30,65,60,53,39,50,53,51,50,46,57,78,64,41,61,61,23,48,54,44,19,41,53,48,12,51,57,63,63,68,51,98,61,53,29,46,58,50,50,47,49,51,55,48,47,38,66,76,26,62,76,62,35,55,58,42,43,36,70,37,50,74,47,52,72,51,45,53,70,35,43,74,45,51,51,56,52,52,51,50,50,51,50,50,59,58,66,34,73,71,67,73,104,124,86,78,74,72,76,46,43,35,36,36,38,38,63,54,74,46,68,67,39,45,48,38,52,46,38,52,52,49,53,39,28,73,74,56,26,36,35,37,29,44,16,56,73,75,69,94,78,55,60,90,42,47,43,77,35,52,31,48,60,41,53,51,70,51,62,34,76,91,44,92,38,77,48,52,68,61,51,40,69,46,50,58,69,55,45,50,52,49,53,36,50,47,29,43,52,46,39,59,42,35,69,70,13,64,30,47,50,53,60,71,64,48,60,80,85,50,67,44,62,30,38,37,30,32,55,82,43,48,50,47,64,52,40,53,50,33,60,63,34,71,54,40,49,34,31,35,33,39,61,64,65,39,68,60,71,40,18,66,40,45,28,43,70,76,52,37,46,52,43,51,45,46,53,36,82,52,53,65,84,55,50,69,70,53,32,44,51,30,39,53,51,51,51,46,51,61,57,44,41,55,64,62,26,40,50,54,38,32,54,58,52,32,71,77,40,71,80,53,69,61,31,63,60,57,41,44,53,26,34,37,29,41,33,35,34,46,53,79,77,40,83,64,57,63,41,41,73,26,54,40,68,27,39,60,35,56,66,65,86,67,58,84,64,57,69,71,57,40,54,53,43,74,66,24,85,73,15,25,35,40,34,40,40,67,83,82,46,52,58,68,71,61,45,61,70,48,50,49,25,52,49,53,24,51,53,74,40,67,72,35,32,33,42,32,43,29,71,54,88,81,64,91,60,84,75,47,91,43,52,43,77,32,65,70,70,66,58,68,36,50,44,60,36,87,36,36,57,33,37,34,28,25,23,44,68,70,58,44,43,48,30,38,59,48,31,28,24,36,40,22,32,43,45,42,57,50,10,39,36,46,39,49,50,36,36,73,66,45,25,34,46,79,52,50,66,89,70,54,40,29,64,60,52,40,51,52,50,51,48,57,77,64,40,60,60,23,47,53,42,19,41,51,48,11,52,57,62,64,69,53,99,61,54,30,47,58,51,50,46,51,50,54,50,48,39,66,76,26,63,78,63,36,56,58,42,42,35,70,38,51,74,48,53,72,52,45,53,71,36,44,74,44,50,50,56,52,53,52,50,51,50,50,50,59,56,65,35,73,72,66,72,102